Protein AF-A0A9Q8ZEK5-F1 (afdb_monomer_lite)

Sequence (1059 aa):
MSAFSRNLCSTASRTIRSRASVVTRATRPIALRAFPTISATSRVPSASPFSTMTPLKSAVTQTLTKREYDPEIKDMASYIHNTPIDSELAYDTARWVFVDTLGCGLEGLRFEQCRKILGPVVEGTIVPNGTKVPGTNYQLDPVNGAFNIGAMIRWLDFNDCWLAAEWGHPSDNLGAILATADWITRTNKAGGNLGNGKIFKVRDVLEAMIRAHEIQGCMALENSFNKVGLDHVILVKLASTAVVSKMMGLSEAQTRDTISQAFVDGQSMRTYRHSPNTMSRKSWAAGDACQTAVNLVLKVMKGEPGLPTVLSAPTWGFYDVNFGGKPFTFQRGYGSYVMENVLFKVSYPAEFHSQTAVEAAQRLNKKLRAMGKTAEDIEGVVNRTHEACIRIIDKQFKPMENFADRDHCVQYMVATMFVFDRLEATDYPDDSEAATSALVESLRQRISCVEDPQFTKDYHDPEKRTISNALTVTLKDGTVLEEEVVEAPLGHRLRREEAKPEILAKYKRHLGPHYPAEHVDKLVALAQDSKTLDNMDIDEYVDLRSLSSIDEAEKGMYDSTLELTAPGFVYMDPKKQSLAPTPALPVSPVHQGITPCASVPELTLPAGEKPNGAAEVKTTVKGPVTDKPRKPKTSRWVLFTLWFNTYRKFFTFVTLLNLTGIILAACGRFPYAENHLGALVLGNLLCAILMRNELWMRFLYMVAIYGLSWTPIPVKLAVVSILQHVGGIHSGCALSGAAWLIYKVVDIIRYRAVQHPAIIASGIITNVFIIISVLSAFPWVRNTYHNVFERHHRFVGWLGLAMTWVFVIMSNTYDIKRGEWRRDSHSLLSVQELWFAVFMTIFVLIPWVTLREVPVEVEIPSPKVAVLKFERGMQQGLLGRISRTSVMEYHAFGIISEGRKSGCHYMICGVQGDFTRGLVANPPKTVWTRQLKFAGPGHASAMFNRGIRICTGTGIGAALSTCIQSPNWFLIWIGSDQERTFGPTVAGLIHKHIEPERMILWDSKKRGGRPDTMALLRETWKSFGAEVIFITSNKQGNDEMMRGCKEEGMHAFGTLWDF

Organism: Curvularia clavata (NCBI:txid95742)

InterPro domains:
  IPR005656 MmgE/PrpD [PTHR16943] (64-547)
  IPR012705 2-methylcitrate dehydratase PrpD [TIGR02330] (70-545)
  IPR036148 MmgE/PrpD superfamily [SSF103378] (69-544)
  IPR042183 MmgE/PrpD superfamily, domain 1 [G3DSA:1.10.4100.10] (72-533)
  IPR042188 MmgE/PrpD superfamily, domain 2 [G3DSA:3.30.1330.120] (346-490)
  IPR045336 MmgE/PrpD, N-terminal [PF03972] (75-331)
  IPR045337 MmgE/PrpD, C-terminal [PF19305] (348-525)
  IPR060117 Adenylate-forming reductase 03009-like, C-terminal [PF26733] (939-1059)

Secondary structure (DSSP, 8-state):
----------------------------------------------PPP--------PPP------PPPPHHHHHHHHHHHH-----HHHHHHHHHHHHHHHHHHHHHHHSHHHHTT-S-SSTT---TTPEEPTTS--EE-HHHHHHHHHHHHTTTS-S-BEESSSEE-GGGGHHHHHHHHHHHHHHHHTT--SGGGPPPBHHHHHHHHHHHHHHHHHHHHH--SGGGTB-THHHHHHHHHHHHHHHTT--HHHHHHHHHHHHHSPPPBGGGGSTTS--THHHHHHHHHHHHHHHHHHHHTTT----TTTTT-TTTSHHHHHSSS-----SS--SSHHHHTPBP--S-SS-GGGHHHHHHHHHHHHHHHHTT--TTTEEEEEEEE-HHHHHHH--TTS---SHHHHTT-HHHHHHHHHHHS---GGGSSTTSHHHH-HHHHHHHTTEEEEE-HHHHHHHH-TTT----EEEEEEETTS-BPPPEEESS-TTSGGGHHHHHHHHHHHHHHHHTTTS-HHHHHHHHHHHH-HHHHHHSBHHHHHHTT-THHHHHHHHHHHHTTS----------------------------------------------------------PPPP-----------HHHHHHHHS-HHHHHHHHHHHHHHHHHHHHHTT--HHHHHHHHHHHHHHHHHHHHTT-HHHHHHHHHHHHHHSTTS-HHHHHHHHHHHHHTHHHHHHHHHHHHHHHHHHHHHHHHTGGGS-HHHHHHHHHHHHHHHHHHHHTSHHHHHHTHHHHHHHHHHHHHHHHHHHHHHHHHHHHEETTTTEE---HHHHHH-HHHHHHHHHHHHHHHHHHTEEEEE-EEEEEETTEEEEEESS---TTEEEEEESSSSS--EEEEEE-S-TTSS-EEEEEE--SHHHHHHHHS--SEEEEESSPEE-GGGGGGG-SSEEEEEEGGGHHHHHHHHHS-TTEEEEEEESSHHHHHHHHHHHHHHTTS-GGGEEEEETTTTTS---HHHHHHHHHHHTT-SEEEEE--HHHHHHHHHHHHHTT--EE------

Radius of gyration: 39.36 Å; chains: 1; bounding box: 122×137×96 Å

pLDDT: mean 84.04, s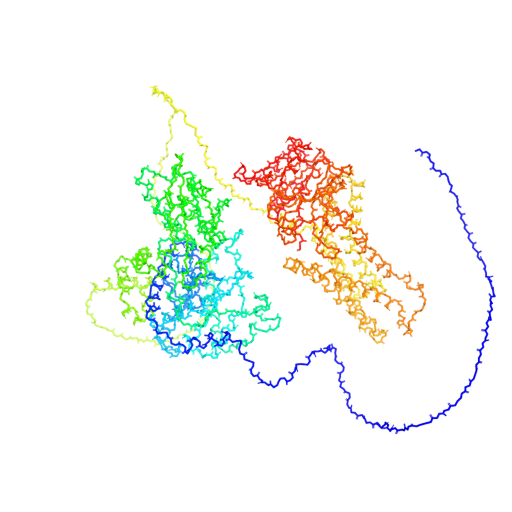td 22.07, range [22.03, 98.94]

Structure (mmCIF, N/CA/C/O backbone):
data_AF-A0A9Q8ZEK5-F1
#
_entry.id   AF-A0A9Q8ZEK5-F1
#
loop_
_atom_site.group_PDB
_atom_site.id
_atom_site.type_symbol
_atom_site.label_atom_id
_atom_site.label_alt_id
_atom_site.label_comp_id
_atom_site.label_asym_id
_atom_site.label_entity_id
_atom_site.label_seq_id
_atom_site.pdbx_PDB_ins_code
_atom_site.Cartn_x
_atom_site.Cartn_y
_atom_site.Cartn_z
_atom_site.occupancy
_atom_site.B_iso_or_equiv
_atom_site.auth_seq_id
_atom_site.auth_comp_id
_atom_site.auth_asym_id
_atom_site.auth_atom_id
_atom_site.pdbx_PDB_model_num
ATOM 1 N N . MET A 1 1 ? -33.437 56.666 -19.537 1.00 32.34 1 MET A N 1
ATOM 2 C CA . MET A 1 1 ? -33.591 58.140 -19.566 1.00 32.34 1 MET A CA 1
ATOM 3 C C . MET A 1 1 ? -32.492 58.722 -20.457 1.00 32.34 1 MET A C 1
ATOM 5 O O . MET A 1 1 ? -31.594 57.976 -20.825 1.00 32.34 1 MET A O 1
ATOM 9 N N . SER A 1 2 ? -32.606 59.995 -20.840 1.00 26.38 2 SER A N 1
ATOM 10 C CA . SER A 1 2 ? -31.646 60.816 -21.614 1.00 26.38 2 SER A CA 1
ATOM 11 C C . SER A 1 2 ? -30.168 60.627 -21.210 1.00 26.38 2 SER A C 1
ATOM 13 O O . SER A 1 2 ? -29.909 60.442 -20.026 1.00 26.38 2 SER A O 1
ATOM 15 N N . ALA A 1 3 ? -29.153 60.721 -22.087 1.00 27.19 3 ALA A N 1
ATOM 16 C CA . ALA A 1 3 ? -29.064 61.112 -23.517 1.00 27.19 3 ALA A CA 1
ATOM 17 C C . ALA A 1 3 ? -27.747 60.507 -24.139 1.00 27.19 3 ALA A C 1
ATOM 19 O O . ALA A 1 3 ? -27.256 59.541 -23.567 1.00 27.19 3 ALA A O 1
ATOM 20 N N . PHE A 1 4 ? -27.105 60.906 -25.260 1.00 26.83 4 PHE A N 1
ATOM 21 C CA . PHE A 1 4 ? -27.145 62.112 -26.117 1.00 26.83 4 PHE A CA 1
ATOM 22 C C . PHE A 1 4 ? -26.685 61.833 -27.580 1.00 26.83 4 PHE A C 1
ATOM 24 O O . PHE A 1 4 ? -26.119 60.792 -27.890 1.00 26.83 4 PHE A O 1
ATOM 31 N N . SER A 1 5 ? -26.946 62.803 -28.465 1.00 26.70 5 SER A N 1
ATOM 32 C CA . SER A 1 5 ? -26.387 63.027 -29.827 1.00 26.70 5 SER A CA 1
ATOM 33 C C . SER A 1 5 ? -24.838 63.149 -29.868 1.00 26.70 5 SER A C 1
ATOM 35 O O . SER A 1 5 ? -24.262 63.420 -28.821 1.00 26.70 5 SER A O 1
ATOM 37 N N . ARG A 1 6 ? -24.073 63.064 -30.983 1.00 28.09 6 ARG A N 1
ATOM 38 C CA . ARG A 1 6 ? -24.258 63.141 -32.473 1.00 28.09 6 ARG A CA 1
ATOM 39 C C . ARG A 1 6 ? -23.172 62.248 -33.162 1.00 28.09 6 ARG A C 1
ATOM 41 O O . ARG A 1 6 ? -22.177 61.951 -32.514 1.00 28.09 6 ARG A O 1
ATOM 48 N N . ASN A 1 7 ? -23.352 61.648 -34.353 1.00 27.66 7 ASN A N 1
ATOM 49 C CA . ASN A 1 7 ? -23.200 62.173 -35.744 1.00 27.66 7 ASN A CA 1
ATOM 50 C C . ASN A 1 7 ? -21.851 62.895 -36.046 1.00 27.66 7 ASN A C 1
ATOM 52 O O . ASN A 1 7 ? -21.418 63.675 -35.209 1.00 27.66 7 ASN A O 1
ATOM 56 N N . LEU A 1 8 ? -21.177 62.778 -37.214 1.00 27.23 8 LEU A N 1
ATOM 57 C CA . LEU A 1 8 ? -21.400 62.004 -38.465 1.00 27.23 8 LEU A CA 1
ATOM 58 C C . LEU A 1 8 ? -20.118 61.959 -39.365 1.00 27.23 8 LEU A C 1
ATOM 60 O O . LEU A 1 8 ? -19.288 62.853 -39.287 1.00 27.23 8 LEU A O 1
ATOM 64 N N . CYS A 1 9 ? -20.023 60.952 -40.251 1.00 25.50 9 CYS A N 1
ATOM 65 C CA . CYS A 1 9 ? -19.419 60.903 -41.611 1.00 25.50 9 CYS A CA 1
ATOM 66 C C . CYS A 1 9 ? -18.139 61.679 -42.073 1.00 25.50 9 CYS A C 1
ATOM 68 O O . CYS A 1 9 ? -18.109 62.902 -42.106 1.00 25.50 9 CYS A O 1
ATOM 70 N N . SER A 1 10 ? -17.259 60.928 -42.777 1.00 26.16 10 SER A N 1
ATOM 71 C CA . SER A 1 10 ? -16.821 61.120 -44.199 1.00 26.16 10 SER A CA 1
ATOM 72 C C . SER A 1 10 ? -15.368 61.516 -44.605 1.00 26.16 10 SER A C 1
ATOM 74 O O . SER A 1 10 ? -14.781 62.480 -44.139 1.00 26.16 10 SER A O 1
ATOM 76 N N . THR A 1 11 ? -14.852 60.733 -45.574 1.00 27.52 11 THR A N 1
ATOM 77 C CA . THR A 1 11 ? -14.047 61.065 -46.788 1.00 27.52 11 THR A CA 1
ATOM 78 C C . THR A 1 11 ? -12.732 61.892 -46.784 1.00 27.52 11 THR A C 1
ATOM 80 O O . THR A 1 11 ? -12.756 63.114 -46.777 1.00 27.52 11 THR A O 1
ATOM 83 N N . ALA A 1 12 ? -11.645 61.184 -47.152 1.00 27.70 12 ALA A N 1
ATOM 84 C CA . ALA A 1 12 ? -10.853 61.352 -48.401 1.00 27.70 12 ALA A CA 1
ATOM 85 C C . ALA A 1 12 ? -9.588 62.264 -48.527 1.00 27.70 12 ALA A C 1
ATOM 87 O O . ALA A 1 12 ? -9.597 63.455 -48.261 1.00 27.70 12 ALA A O 1
ATOM 88 N N . SER A 1 13 ? -8.577 61.668 -49.196 1.00 26.19 13 SER A N 1
ATOM 89 C CA . SER A 1 13 ? -7.670 62.236 -50.231 1.00 26.19 13 SER A CA 1
ATOM 90 C C . SER A 1 13 ? -6.454 63.147 -49.922 1.00 26.19 13 SER A C 1
ATOM 92 O O . SER A 1 13 ? -6.599 64.349 -49.743 1.00 26.19 13 SER A O 1
ATOM 94 N N . ARG A 1 14 ? -5.255 62.596 -50.233 1.00 29.23 14 ARG A N 1
ATOM 95 C CA . ARG A 1 14 ? -3.995 63.272 -50.686 1.00 29.23 14 ARG A CA 1
ATOM 96 C C . ARG A 1 14 ? -3.322 64.202 -49.627 1.00 29.23 14 ARG A C 1
ATOM 98 O O . ARG A 1 14 ? -3.892 64.429 -48.576 1.00 29.23 14 ARG A O 1
ATOM 105 N N . THR A 1 15 ? -2.076 64.706 -49.738 1.00 25.89 15 THR A N 1
ATOM 106 C CA . THR A 1 15 ? -1.094 64.814 -50.851 1.00 25.89 15 THR A CA 1
ATOM 107 C C . THR A 1 15 ? 0.378 64.754 -50.344 1.00 25.89 15 THR A C 1
ATOM 109 O O . THR A 1 15 ? 0.628 64.744 -49.146 1.00 25.89 15 THR A O 1
ATOM 112 N N . ILE A 1 16 ? 1.358 64.723 -51.260 1.00 32.12 16 ILE A N 1
ATOM 113 C CA . ILE A 1 16 ? 2.827 64.622 -51.053 1.00 32.12 16 ILE A CA 1
ATOM 114 C C . ILE A 1 16 ? 3.506 65.985 -50.760 1.00 32.12 16 ILE A C 1
ATOM 116 O O . ILE A 1 16 ? 3.141 66.953 -51.425 1.00 32.12 16 ILE A O 1
ATOM 120 N N . ARG A 1 17 ? 4.551 66.026 -49.893 1.00 27.66 17 ARG A N 1
ATOM 121 C CA . ARG A 1 17 ? 5.794 66.884 -49.894 1.00 27.66 17 ARG A CA 1
ATOM 122 C C . ARG A 1 17 ? 6.462 66.891 -48.487 1.00 27.66 17 ARG A C 1
ATOM 124 O O . ARG A 1 17 ? 5.767 66.595 -47.529 1.00 27.66 17 ARG A O 1
ATOM 131 N N . SER A 1 18 ? 7.730 67.276 -48.231 1.00 26.80 18 SER A N 1
ATOM 132 C CA . SER A 1 18 ? 9.020 67.281 -48.983 1.00 26.80 18 SER A CA 1
ATOM 133 C C . SER A 1 18 ? 10.175 67.837 -48.101 1.00 26.80 18 SER A C 1
ATOM 135 O O . SER A 1 18 ? 9.865 68.505 -47.121 1.00 26.80 18 SER A O 1
ATOM 137 N N . ARG A 1 19 ? 11.450 67.723 -48.549 1.00 27.83 19 ARG A N 1
ATOM 138 C CA . ARG A 1 19 ? 12.711 68.302 -47.974 1.00 27.83 19 ARG A CA 1
ATOM 139 C C . ARG A 1 19 ? 13.224 67.570 -46.706 1.00 27.83 19 ARG A C 1
ATOM 141 O O . ARG A 1 19 ? 12.425 67.228 -45.852 1.00 27.83 19 ARG A O 1
ATOM 148 N N . ALA A 1 20 ? 14.462 67.047 -46.678 1.00 29.34 20 ALA A N 1
ATOM 149 C CA . ALA A 1 20 ? 15.811 67.668 -46.545 1.00 29.34 20 ALA A CA 1
ATOM 150 C C . ALA A 1 20 ? 16.188 67.926 -45.058 1.00 29.34 20 ALA A C 1
ATOM 152 O O . ALA A 1 20 ? 15.292 68.178 -44.267 1.00 29.34 20 ALA A O 1
ATOM 153 N N . SER A 1 21 ? 17.448 67.842 -44.596 1.00 31.44 21 SER A N 1
ATOM 154 C CA . SER A 1 21 ? 18.754 68.003 -45.277 1.00 31.44 21 SER A CA 1
ATOM 155 C C . SER A 1 21 ? 19.943 67.298 -44.568 1.00 31.44 21 SER A C 1
ATOM 157 O O . SER A 1 21 ? 19.859 67.082 -43.369 1.00 31.44 21 SER A O 1
ATOM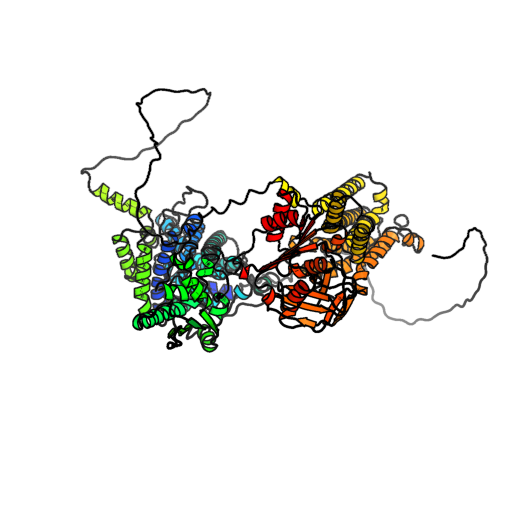 159 N N . VAL A 1 22 ? 21.040 67.029 -45.312 1.00 32.53 22 VAL A N 1
ATOM 160 C CA . VAL A 1 22 ? 22.494 67.305 -45.032 1.00 32.53 22 VAL A CA 1
ATOM 161 C C . VAL A 1 22 ? 23.020 67.117 -43.576 1.00 32.53 22 VAL A C 1
ATOM 163 O O . VAL A 1 22 ? 22.442 67.652 -42.645 1.00 32.53 22 VAL A O 1
ATOM 166 N N . VAL A 1 23 ? 24.119 66.378 -43.305 1.00 30.70 23 VAL A N 1
ATOM 167 C CA . VAL A 1 23 ? 25.549 66.827 -43.334 1.00 30.70 23 VAL A CA 1
ATOM 168 C C . VAL A 1 23 ? 26.538 65.652 -43.538 1.00 30.70 23 VAL A C 1
ATOM 170 O O . VAL A 1 23 ? 26.302 64.535 -43.092 1.00 30.70 23 VAL A O 1
ATOM 173 N N . THR A 1 24 ? 27.688 65.934 -44.168 1.00 34.06 24 THR A N 1
ATOM 174 C CA . THR A 1 24 ? 28.837 65.030 -44.418 1.00 34.06 24 THR A CA 1
ATOM 175 C C . THR A 1 24 ? 30.082 65.342 -43.568 1.00 34.06 24 THR A C 1
ATOM 177 O O . THR A 1 24 ? 30.376 66.517 -43.348 1.00 34.06 24 THR A O 1
ATOM 180 N N . ARG A 1 25 ? 30.935 64.343 -43.270 1.00 29.47 25 ARG A N 1
ATOM 181 C CA . ARG A 1 25 ? 32.408 64.525 -43.155 1.00 29.47 25 ARG A CA 1
ATOM 182 C C . ARG A 1 25 ? 33.178 63.211 -43.399 1.00 29.47 25 ARG A C 1
ATOM 184 O O . ARG A 1 25 ? 32.557 62.153 -43.418 1.00 29.47 25 ARG A O 1
ATOM 191 N N . ALA A 1 26 ? 34.489 63.278 -43.670 1.00 32.03 26 ALA A N 1
ATOM 192 C CA . ALA A 1 26 ? 35.248 62.174 -44.285 1.00 32.03 26 ALA A CA 1
ATOM 193 C C . ALA A 1 26 ? 36.777 62.199 -44.017 1.00 32.03 26 ALA A C 1
ATOM 195 O O . ALA A 1 26 ? 37.319 63.274 -43.769 1.00 32.03 26 ALA A O 1
ATOM 196 N N . THR A 1 27 ? 37.459 61.056 -44.257 1.00 34.66 27 THR A N 1
ATOM 197 C CA . THR A 1 27 ? 38.920 60.881 -44.568 1.00 34.66 27 THR A CA 1
ATOM 198 C C . THR A 1 27 ? 39.961 61.239 -43.465 1.00 34.66 27 THR A C 1
ATOM 200 O O . THR A 1 27 ? 39.639 62.030 -42.593 1.00 34.66 27 THR A O 1
ATOM 203 N N . ARG A 1 28 ? 41.219 60.725 -43.385 1.00 29.59 28 ARG A N 1
ATOM 204 C CA . ARG A 1 28 ? 42.080 59.782 -44.182 1.00 29.59 28 ARG A CA 1
ATOM 205 C C . ARG A 1 28 ? 43.176 59.094 -43.255 1.00 29.59 28 ARG A C 1
ATOM 207 O O . ARG A 1 28 ? 42.913 59.107 -42.058 1.00 29.59 28 ARG A O 1
ATOM 214 N N . PRO A 1 29 ? 44.293 58.414 -43.684 1.00 51.69 29 PRO A N 1
ATOM 215 C CA . PRO A 1 29 ? 44.811 57.194 -42.993 1.00 51.69 29 PRO A CA 1
ATOM 216 C C . PRO A 1 29 ? 46.358 57.134 -42.709 1.00 51.69 29 PRO A C 1
ATOM 218 O O . PRO A 1 29 ? 47.012 58.169 -42.764 1.00 51.69 29 PRO A O 1
ATOM 221 N N . ILE A 1 30 ? 46.928 55.908 -42.538 1.00 32.03 30 ILE A N 1
ATOM 222 C CA . ILE A 1 30 ? 48.379 55.497 -42.573 1.00 32.03 30 ILE A CA 1
ATOM 223 C C . ILE A 1 30 ? 49.156 55.736 -41.235 1.00 32.03 30 ILE A C 1
ATOM 225 O O . ILE A 1 30 ? 48.831 56.683 -40.534 1.00 32.03 30 ILE A O 1
ATOM 229 N N . ALA A 1 31 ? 50.116 54.917 -40.733 1.00 29.42 31 ALA A N 1
ATOM 230 C CA . ALA A 1 31 ? 50.984 53.848 -41.297 1.00 29.42 31 ALA A CA 1
ATOM 231 C C . ALA A 1 31 ? 51.223 52.596 -40.384 1.00 29.42 31 ALA A C 1
ATOM 233 O O . ALA A 1 31 ? 50.668 52.489 -39.296 1.00 29.42 31 ALA A O 1
ATOM 234 N N . LEU A 1 32 ? 52.081 51.659 -40.841 1.00 31.27 32 LEU A N 1
ATOM 235 C CA . LEU A 1 32 ? 52.439 50.357 -40.223 1.00 31.27 32 LEU A CA 1
ATOM 236 C C . LEU A 1 32 ? 53.678 50.372 -39.294 1.00 31.27 32 LEU A C 1
ATOM 238 O O . LEU A 1 32 ? 54.577 51.189 -39.484 1.00 31.27 32 LEU A O 1
ATOM 242 N N . ARG A 1 33 ? 53.848 49.303 -38.486 1.00 26.92 33 ARG A N 1
ATOM 243 C CA . ARG A 1 33 ? 55.133 48.560 -38.404 1.00 26.92 33 ARG A CA 1
ATOM 244 C C . ARG A 1 33 ? 54.962 47.067 -38.051 1.00 26.92 33 ARG A C 1
ATOM 246 O O . ARG A 1 33 ? 53.956 46.672 -37.476 1.00 26.92 33 ARG A O 1
ATOM 253 N N . ALA A 1 34 ? 55.936 46.263 -38.482 1.00 29.41 34 ALA A N 1
ATOM 254 C CA . ALA A 1 34 ? 55.992 44.790 -38.436 1.00 29.41 34 ALA A CA 1
ATOM 255 C C . ALA A 1 34 ? 56.625 44.262 -37.114 1.00 29.41 34 ALA A C 1
ATOM 257 O O . ALA A 1 34 ? 56.993 45.094 -36.290 1.00 29.41 34 ALA A O 1
ATOM 258 N N . PHE A 1 35 ? 56.841 42.970 -36.800 1.00 30.33 35 PHE A N 1
ATOM 259 C CA . PHE A 1 35 ? 56.707 41.625 -37.434 1.00 30.33 35 PHE A CA 1
ATOM 260 C C . PHE A 1 35 ? 56.642 40.566 -36.266 1.00 30.33 35 PHE A C 1
ATOM 262 O O . PHE A 1 35 ? 56.613 41.038 -35.127 1.00 30.33 35 PHE A O 1
ATOM 269 N N . PRO A 1 36 ? 56.629 39.205 -36.414 1.00 33.50 36 PRO A N 1
ATOM 270 C CA . PRO A 1 36 ? 57.040 38.347 -37.542 1.00 33.50 36 PRO A CA 1
ATOM 271 C C . PRO A 1 36 ? 56.013 37.272 -37.984 1.00 33.50 36 PRO A C 1
ATOM 273 O O . PRO A 1 36 ? 54.861 37.253 -37.558 1.00 33.50 36 PRO A O 1
ATOM 276 N N . THR A 1 37 ? 56.443 36.392 -38.894 1.00 30.52 37 THR A N 1
ATOM 277 C CA . THR A 1 37 ? 55.649 35.382 -39.613 1.00 30.52 37 THR A CA 1
ATOM 278 C C . THR A 1 37 ? 55.815 33.954 -39.077 1.00 30.52 37 THR A C 1
ATOM 280 O O . THR A 1 37 ? 56.911 33.547 -38.702 1.00 30.52 37 THR A O 1
ATOM 283 N N . ILE A 1 38 ? 54.753 33.143 -39.176 1.00 30.41 38 ILE A N 1
ATOM 284 C CA . ILE A 1 38 ? 54.831 31.672 -39.275 1.00 30.41 38 ILE A CA 1
ATOM 285 C C . ILE A 1 38 ? 53.942 31.227 -40.447 1.00 30.41 38 ILE A C 1
ATOM 287 O O . ILE A 1 38 ? 52.888 31.811 -40.692 1.00 30.41 38 ILE A O 1
ATOM 291 N N . SER A 1 39 ? 54.398 30.226 -41.204 1.00 26.44 39 SER A N 1
ATOM 292 C CA . SER A 1 39 ? 53.722 29.722 -42.406 1.00 26.44 39 SER A CA 1
ATOM 293 C C . SER A 1 39 ? 52.613 28.720 -42.073 1.00 26.44 39 SER A C 1
ATOM 295 O O . SER A 1 39 ? 52.844 27.770 -41.326 1.00 26.44 39 SER A O 1
ATOM 297 N N . ALA A 1 40 ? 51.435 28.893 -42.676 1.00 30.70 40 ALA A N 1
ATOM 298 C CA . ALA A 1 40 ? 50.340 27.926 -42.638 1.00 30.70 40 ALA A CA 1
ATOM 299 C C . ALA A 1 40 ? 50.236 27.209 -43.996 1.00 30.70 40 ALA A C 1
ATOM 301 O O . ALA A 1 40 ? 49.627 27.722 -44.936 1.00 30.70 40 ALA A O 1
ATOM 302 N N . THR A 1 41 ? 50.849 26.030 -44.113 1.00 28.94 41 THR A N 1
ATOM 303 C CA . THR A 1 41 ? 50.783 25.183 -45.315 1.00 28.94 41 THR A CA 1
ATOM 304 C C . THR A 1 41 ? 49.662 24.148 -45.226 1.00 28.94 41 THR A C 1
ATOM 306 O O . THR A 1 41 ? 49.307 23.657 -44.156 1.00 28.94 41 THR A O 1
ATOM 309 N N . SER A 1 42 ? 49.076 23.814 -46.375 1.00 39.00 42 SER A N 1
ATOM 310 C CA . SER A 1 42 ? 47.908 22.941 -46.473 1.00 39.00 42 SER A CA 1
ATOM 311 C C . SER A 1 42 ? 48.262 21.450 -46.429 1.00 39.00 42 SER A C 1
ATOM 313 O O . SER A 1 42 ? 49.095 20.964 -47.194 1.00 39.00 42 SER A O 1
ATOM 315 N N . ARG A 1 43 ? 47.533 20.685 -45.607 1.00 27.78 43 ARG A N 1
ATOM 316 C CA . ARG A 1 43 ? 47.311 19.244 -45.808 1.00 27.78 43 ARG A CA 1
ATOM 317 C C . ARG A 1 43 ? 45.864 18.886 -45.482 1.00 27.78 43 ARG A C 1
ATOM 319 O O . ARG A 1 43 ? 45.345 19.276 -44.443 1.00 27.78 43 ARG A O 1
ATOM 326 N N . VAL A 1 44 ? 45.240 18.127 -46.378 1.00 45.03 44 VAL A N 1
ATOM 327 C CA . VAL A 1 44 ? 43.902 17.545 -46.206 1.00 45.03 44 VAL A CA 1
ATOM 328 C C . VAL A 1 44 ? 44.045 16.110 -45.701 1.00 45.03 44 VAL A C 1
ATOM 330 O O . VAL A 1 44 ? 44.841 15.355 -46.259 1.00 45.03 44 VAL A O 1
ATOM 333 N N . PRO A 1 45 ? 43.238 15.712 -44.708 1.00 32.41 45 PRO A N 1
ATOM 334 C CA . PRO A 1 45 ? 42.758 14.336 -44.628 1.00 32.41 45 PRO A CA 1
ATOM 335 C C . PRO A 1 45 ? 41.222 14.252 -44.498 1.00 32.41 45 PRO A C 1
ATOM 337 O O . PRO A 1 45 ? 40.595 15.065 -43.828 1.00 32.41 45 PRO A O 1
ATOM 340 N N . SER A 1 46 ? 40.650 13.244 -45.165 1.00 30.42 46 SER A N 1
ATOM 341 C CA . SER A 1 46 ? 39.296 12.661 -45.024 1.00 30.42 46 SER A CA 1
ATOM 342 C C . SER A 1 46 ? 38.240 13.395 -44.171 1.00 30.42 46 SER A C 1
ATOM 344 O O . SER A 1 46 ? 38.310 13.400 -42.941 1.00 30.42 46 SER A O 1
ATOM 346 N N . ALA A 1 47 ? 37.157 13.846 -44.812 1.00 36.44 47 ALA A N 1
ATOM 347 C CA . ALA A 1 47 ? 35.919 14.195 -44.114 1.00 36.44 47 ALA A CA 1
ATOM 348 C C . ALA A 1 47 ? 35.191 12.938 -43.592 1.00 36.44 47 ALA A C 1
ATOM 350 O O . ALA A 1 47 ? 35.054 11.951 -44.315 1.00 36.44 47 ALA A O 1
ATOM 351 N N . SER A 1 48 ? 34.680 12.996 -42.360 1.00 34.00 48 SER A N 1
ATOM 352 C CA . SER A 1 48 ? 33.768 12.003 -41.775 1.00 34.00 48 SER A CA 1
ATOM 353 C C . SER A 1 48 ? 32.301 12.475 -41.868 1.00 34.00 48 SER A C 1
ATOM 355 O O . SER A 1 48 ? 32.048 13.677 -41.994 1.00 34.00 48 SER A O 1
ATOM 357 N N . PRO A 1 49 ? 31.306 11.564 -41.863 1.00 37.91 49 PRO A N 1
ATOM 358 C CA . PRO A 1 49 ? 29.912 11.924 -42.128 1.00 37.91 49 PRO A CA 1
ATOM 359 C C . PRO A 1 49 ? 29.244 12.650 -40.950 1.00 37.91 49 PRO A C 1
ATOM 361 O O . PRO A 1 49 ? 29.353 12.243 -39.793 1.00 37.91 49 PRO A O 1
ATOM 364 N N . PHE A 1 50 ? 28.485 13.704 -41.258 1.00 36.31 50 PHE A N 1
ATOM 365 C CA . PHE A 1 50 ? 27.785 14.523 -40.267 1.00 36.31 50 PHE A CA 1
ATOM 366 C C . PHE A 1 50 ? 26.494 13.832 -39.789 1.00 36.31 50 PHE A C 1
ATOM 368 O O . PHE A 1 50 ? 25.486 13.816 -40.495 1.00 36.31 50 PHE A O 1
ATOM 375 N N . SER A 1 51 ? 26.532 13.241 -38.592 1.00 38.97 51 SER A N 1
ATOM 376 C CA . SER A 1 51 ? 25.411 12.511 -37.979 1.00 38.97 51 SER A CA 1
ATOM 377 C C . SER A 1 51 ? 24.628 13.384 -36.991 1.00 38.97 51 SER A C 1
ATOM 379 O O . SER A 1 51 ? 25.212 14.170 -36.249 1.00 38.97 51 SER A O 1
ATOM 381 N N . THR A 1 52 ? 23.303 13.228 -36.930 1.00 40.16 52 THR A N 1
ATOM 382 C CA . THR A 1 52 ? 22.397 14.041 -36.091 1.00 40.16 52 THR A CA 1
ATOM 383 C C . THR A 1 52 ? 22.319 13.576 -34.629 1.00 40.16 52 THR A C 1
ATOM 385 O O . THR A 1 52 ? 21.258 13.638 -34.009 1.00 40.16 52 THR A O 1
ATOM 388 N N . MET A 1 53 ? 23.429 13.089 -34.074 1.00 31.44 53 MET A N 1
ATOM 389 C CA . MET A 1 53 ? 23.556 12.738 -32.658 1.00 31.44 53 MET A CA 1
ATOM 390 C C . MET A 1 53 ? 24.100 13.942 -31.881 1.00 31.44 53 MET A C 1
ATOM 392 O O . MET A 1 53 ? 25.228 14.375 -32.111 1.00 31.44 53 MET A O 1
ATOM 396 N N . THR A 1 54 ? 23.333 14.451 -30.913 1.00 35.91 54 THR A N 1
ATOM 397 C CA . THR A 1 54 ? 23.897 15.258 -29.816 1.00 35.91 54 THR A CA 1
ATOM 398 C C . THR A 1 54 ? 25.012 14.447 -29.147 1.00 35.91 54 THR A C 1
ATOM 400 O O . THR A 1 54 ? 24.843 13.230 -29.033 1.00 35.91 54 THR A O 1
ATOM 403 N N . PRO A 1 55 ? 26.124 15.050 -28.678 1.00 32.62 55 PRO A N 1
ATOM 404 C CA . PRO A 1 55 ? 27.174 14.285 -28.026 1.00 32.62 55 PRO A CA 1
ATOM 405 C C . PRO A 1 55 ? 26.620 13.499 -26.837 1.00 32.62 55 PRO A C 1
ATOM 407 O O . PRO A 1 55 ? 26.319 14.057 -25.778 1.00 32.62 55 PRO A O 1
ATOM 410 N N . LEU A 1 56 ? 26.540 12.177 -27.004 1.00 43.84 56 LEU A N 1
ATOM 411 C CA . LEU A 1 56 ? 26.712 11.267 -25.885 1.00 43.84 56 LEU A CA 1
ATOM 412 C C . LEU A 1 56 ? 27.950 11.759 -25.134 1.00 43.84 56 LEU A C 1
ATOM 414 O O . LEU A 1 56 ? 28.985 12.011 -25.759 1.00 43.84 56 LEU A O 1
ATOM 418 N N . LYS A 1 57 ? 27.869 11.863 -23.801 1.00 36.22 57 LYS A N 1
ATOM 419 C CA . LYS A 1 57 ? 29.094 11.764 -23.006 1.00 36.22 57 LYS A CA 1
ATOM 420 C C . LYS A 1 57 ? 29.755 10.486 -23.498 1.00 36.22 57 LYS A C 1
ATOM 422 O O . LYS A 1 57 ? 29.151 9.422 -23.351 1.00 36.22 57 LYS A O 1
ATOM 427 N N . SER A 1 58 ? 30.917 10.597 -24.142 1.00 35.47 58 SER A N 1
ATOM 428 C CA . SER A 1 58 ? 31.692 9.421 -24.510 1.00 35.47 58 SER A CA 1
ATOM 429 C C . SER A 1 58 ? 31.772 8.578 -23.252 1.00 35.47 58 SER A C 1
ATOM 431 O O . SER A 1 58 ? 32.169 9.109 -22.207 1.00 35.47 58 SER A O 1
ATOM 433 N N . ALA A 1 59 ? 31.349 7.314 -23.330 1.00 42.19 59 ALA A N 1
ATOM 434 C CA . ALA A 1 59 ? 31.680 6.380 -22.274 1.00 42.19 59 ALA A CA 1
ATOM 435 C C . ALA A 1 59 ? 33.179 6.555 -22.053 1.00 42.19 59 ALA A C 1
ATOM 437 O O . ALA A 1 59 ? 33.953 6.457 -23.009 1.00 42.19 59 ALA A O 1
ATOM 438 N N . VAL A 1 60 ? 33.572 6.937 -20.833 1.00 37.22 60 VAL A N 1
ATOM 439 C CA . VAL A 1 60 ? 34.985 6.896 -20.472 1.00 37.22 60 VAL A CA 1
ATOM 440 C C . VAL A 1 60 ? 35.409 5.491 -20.851 1.00 37.22 60 VAL A C 1
ATOM 442 O O . VAL A 1 60 ? 34.731 4.543 -20.444 1.00 37.22 60 VAL A O 1
ATOM 445 N N . THR A 1 61 ? 36.472 5.353 -21.645 1.00 38.22 61 THR A N 1
ATOM 446 C CA . THR A 1 61 ? 37.097 4.051 -21.870 1.00 38.22 61 THR A CA 1
ATOM 447 C C . THR A 1 61 ? 37.784 3.660 -20.570 1.00 38.22 61 THR A C 1
ATOM 449 O O . THR A 1 61 ? 39.005 3.652 -20.448 1.00 38.22 61 THR A O 1
ATOM 452 N N . GLN A 1 62 ? 36.951 3.365 -19.570 1.00 39.41 62 GLN A N 1
ATOM 453 C CA . GLN A 1 62 ? 37.257 2.410 -18.545 1.00 39.41 62 GLN A CA 1
ATOM 454 C C . GLN A 1 62 ? 37.790 1.211 -19.322 1.00 39.41 62 GLN A C 1
ATOM 456 O O . GLN A 1 62 ? 37.106 0.635 -20.174 1.00 39.41 62 GLN A O 1
ATOM 461 N N . THR A 1 63 ? 39.037 0.865 -19.030 1.00 34.59 63 THR A N 1
ATOM 462 C CA . THR A 1 63 ? 39.464 -0.527 -19.068 1.00 34.59 63 THR A CA 1
ATOM 463 C C . THR A 1 63 ? 38.331 -1.397 -18.523 1.00 34.59 63 THR A C 1
ATOM 465 O O . THR A 1 63 ? 37.567 -0.944 -17.670 1.00 34.59 63 THR A O 1
ATOM 468 N N . LEU A 1 64 ? 38.191 -2.633 -19.005 1.00 41.28 64 LEU A N 1
ATOM 469 C CA . LEU A 1 64 ? 37.164 -3.560 -18.517 1.00 41.28 64 LEU A CA 1
ATOM 470 C C . LEU A 1 64 ? 37.497 -4.049 -17.094 1.00 41.28 64 LEU A C 1
ATOM 472 O O . LEU A 1 64 ? 37.699 -5.235 -16.845 1.00 41.28 64 LEU A O 1
ATOM 476 N N . THR A 1 65 ? 37.538 -3.112 -16.145 1.00 45.09 65 THR A N 1
ATOM 477 C CA . THR A 1 65 ? 37.378 -3.347 -14.723 1.00 45.09 65 THR A CA 1
ATOM 478 C C . THR A 1 65 ? 36.005 -3.975 -14.558 1.00 45.09 65 THR A C 1
ATOM 480 O O . THR A 1 65 ? 34.962 -3.330 -14.685 1.00 45.09 65 THR A O 1
ATOM 483 N N . LYS A 1 66 ? 36.023 -5.295 -14.370 1.00 57.03 66 LYS A N 1
ATOM 484 C CA . LYS A 1 66 ? 34.855 -6.121 -14.084 1.00 57.03 66 LYS A CA 1
ATOM 485 C C . LYS A 1 66 ? 34.097 -5.457 -12.935 1.00 57.03 66 LYS A C 1
ATOM 487 O O . LYS A 1 66 ? 34.594 -5.465 -11.813 1.00 57.03 66 LYS A O 1
ATOM 492 N N . ARG A 1 67 ? 32.963 -4.812 -13.241 1.00 77.31 67 ARG A N 1
ATOM 493 C CA . ARG A 1 67 ? 32.210 -4.015 -12.261 1.00 77.31 67 ARG A CA 1
ATOM 494 C C . ARG A 1 67 ? 31.891 -4.908 -11.074 1.00 77.31 67 ARG A C 1
ATOM 496 O O . ARG A 1 67 ? 31.290 -5.966 -11.256 1.00 77.31 67 ARG A O 1
ATOM 503 N N . GLU A 1 68 ? 32.353 -4.508 -9.899 1.00 92.56 68 GLU A N 1
ATOM 504 C CA . GLU A 1 68 ? 32.099 -5.280 -8.694 1.00 92.56 68 GLU A CA 1
ATOM 505 C C . GLU A 1 68 ? 30.623 -5.235 -8.322 1.00 92.56 68 GLU A C 1
ATOM 507 O O . GLU A 1 68 ? 29.914 -4.277 -8.637 1.00 92.56 68 GLU A O 1
ATOM 512 N N . TYR A 1 69 ? 30.183 -6.295 -7.648 1.00 97.50 69 TYR A N 1
ATOM 513 C CA . TYR A 1 69 ? 28.891 -6.302 -6.985 1.00 97.50 69 TYR A CA 1
ATOM 514 C C . TYR A 1 69 ? 28.898 -5.325 -5.811 1.00 97.50 69 TYR A C 1
ATOM 516 O O . TYR A 1 69 ? 29.910 -5.211 -5.112 1.00 97.50 69 TYR A O 1
ATOM 524 N N . ASP A 1 70 ? 27.760 -4.672 -5.587 1.00 98.19 70 ASP A N 1
ATOM 525 C CA . ASP A 1 70 ? 27.495 -3.882 -4.386 1.00 98.19 70 ASP A CA 1
ATOM 526 C C . ASP A 1 70 ? 27.843 -4.707 -3.121 1.00 98.19 70 ASP A C 1
ATOM 528 O O . ASP A 1 70 ? 27.593 -5.922 -3.092 1.00 98.19 70 ASP A O 1
ATOM 532 N N . PRO A 1 71 ? 28.502 -4.112 -2.103 1.00 97.50 71 PRO A N 1
ATOM 533 C CA . PRO A 1 71 ? 29.089 -4.858 -0.988 1.00 97.50 71 PRO A CA 1
ATOM 534 C C . PRO A 1 71 ? 28.067 -5.709 -0.233 1.00 97.50 71 PRO A C 1
ATOM 536 O O . PRO A 1 71 ? 28.338 -6.870 0.044 1.00 97.50 71 PRO A O 1
ATOM 539 N N . GLU A 1 72 ? 26.854 -5.203 -0.041 1.00 97.94 72 GLU A N 1
ATOM 540 C CA . GLU A 1 72 ? 25.745 -5.888 0.623 1.00 97.94 72 GLU A CA 1
ATOM 541 C C . GLU A 1 72 ? 25.389 -7.211 -0.086 1.00 97.94 72 GLU A C 1
ATOM 543 O O . GLU A 1 72 ? 25.066 -8.213 0.554 1.00 97.94 72 GLU A O 1
ATOM 548 N N . ILE A 1 73 ? 25.500 -7.238 -1.420 1.00 98.62 73 ILE A N 1
ATOM 549 C CA . ILE A 1 73 ? 25.269 -8.424 -2.257 1.00 98.62 73 ILE A CA 1
ATOM 550 C C . ILE A 1 73 ? 26.450 -9.400 -2.164 1.00 98.62 73 ILE A C 1
ATOM 552 O O . ILE A 1 73 ? 26.242 -10.616 -2.148 1.00 98.62 73 ILE A O 1
ATOM 556 N N . LYS A 1 74 ? 27.687 -8.891 -2.066 1.00 98.25 74 LYS A N 1
ATOM 557 C CA . LYS A 1 74 ? 28.877 -9.720 -1.806 1.00 98.25 74 LYS A CA 1
ATOM 558 C C . LYS A 1 74 ? 28.793 -10.384 -0.427 1.00 98.25 74 LYS A C 1
ATOM 560 O O . LYS A 1 74 ? 29.043 -11.585 -0.336 1.00 98.25 74 LYS A O 1
ATOM 565 N N . ASP A 1 75 ? 28.373 -9.642 0.591 1.00 98.50 75 ASP A N 1
ATOM 566 C CA . ASP A 1 75 ? 28.294 -10.096 1.980 1.00 98.50 75 ASP A CA 1
ATOM 567 C C . ASP A 1 75 ? 27.180 -11.132 2.182 1.00 98.50 75 ASP A C 1
ATOM 569 O O . ASP A 1 75 ? 27.426 -12.181 2.775 1.00 98.50 75 ASP A O 1
ATOM 573 N N . MET A 1 76 ? 25.984 -10.911 1.618 1.00 98.69 76 MET A N 1
ATOM 574 C CA . MET A 1 76 ? 24.905 -11.911 1.642 1.00 98.69 76 MET A CA 1
ATOM 575 C C . MET A 1 76 ? 25.292 -13.205 0.913 1.00 98.69 76 MET A C 1
ATOM 577 O O . MET A 1 76 ? 25.053 -14.295 1.432 1.00 98.69 76 MET A O 1
ATOM 581 N N . ALA A 1 77 ? 25.915 -13.114 -0.268 1.00 98.62 77 ALA A N 1
ATOM 582 C CA . ALA A 1 77 ? 26.356 -14.302 -0.999 1.00 98.62 77 ALA A CA 1
ATOM 583 C C . ALA A 1 77 ? 27.464 -15.065 -0.253 1.00 98.62 77 ALA A C 1
ATOM 585 O O . ALA A 1 77 ? 27.406 -16.292 -0.164 1.00 98.62 77 ALA A O 1
ATOM 586 N N . SER A 1 78 ? 28.432 -14.346 0.327 1.00 98.50 78 SER A N 1
ATOM 587 C CA . SER A 1 78 ? 29.499 -14.944 1.133 1.00 98.50 78 SER A CA 1
ATOM 588 C C . SER A 1 78 ? 28.948 -15.605 2.399 1.00 98.50 78 SER A C 1
ATOM 590 O O . SER A 1 78 ? 29.308 -16.741 2.690 1.00 98.50 78 SER A O 1
ATOM 592 N N . TYR A 1 79 ? 28.006 -14.967 3.106 1.00 98.69 79 TYR A N 1
ATOM 593 C CA . TYR A 1 79 ? 27.343 -15.564 4.270 1.00 98.69 79 TYR A CA 1
ATOM 594 C C . TYR A 1 79 ? 26.663 -16.897 3.929 1.00 98.69 79 TYR A C 1
ATOM 596 O O . TYR A 1 79 ? 26.840 -17.881 4.646 1.00 98.69 79 TYR A O 1
ATOM 604 N N . ILE A 1 80 ? 25.917 -16.952 2.820 1.00 98.44 80 ILE A N 1
ATOM 605 C CA . ILE A 1 80 ? 25.228 -18.169 2.374 1.00 98.44 80 ILE A CA 1
ATOM 606 C C . ILE A 1 80 ? 26.204 -19.328 2.142 1.00 98.44 80 ILE A C 1
ATOM 608 O O . ILE A 1 80 ? 25.929 -20.450 2.580 1.00 98.44 80 ILE A O 1
ATOM 612 N N . HIS A 1 81 ? 27.328 -19.084 1.465 1.00 98.19 81 HIS A N 1
ATOM 613 C CA . HIS A 1 81 ? 28.268 -20.142 1.078 1.00 98.19 81 HIS A CA 1
ATOM 614 C C . HIS A 1 81 ? 29.303 -20.477 2.153 1.00 98.19 81 HIS A C 1
ATOM 616 O O . HIS A 1 81 ? 29.517 -21.658 2.420 1.00 98.19 81 HIS A O 1
ATOM 622 N N . ASN A 1 82 ? 29.892 -19.464 2.788 1.00 97.88 82 ASN A N 1
ATOM 623 C CA . ASN A 1 82 ? 31.151 -19.579 3.527 1.00 97.88 82 ASN A CA 1
ATOM 624 C C . ASN A 1 82 ? 30.993 -19.532 5.057 1.00 97.88 82 ASN A C 1
ATOM 626 O O . ASN A 1 82 ? 31.869 -20.026 5.763 1.00 97.88 82 ASN A O 1
ATOM 630 N N . THR A 1 83 ? 29.909 -18.956 5.590 1.00 97.31 83 THR A N 1
ATOM 631 C CA . THR A 1 83 ? 29.689 -18.890 7.047 1.00 97.31 83 THR A CA 1
ATOM 632 C C . THR A 1 83 ? 29.069 -20.200 7.556 1.00 97.31 83 THR A C 1
ATOM 634 O O . THR A 1 83 ? 27.979 -20.556 7.090 1.00 97.31 83 THR A O 1
ATOM 637 N N . PRO A 1 84 ? 29.698 -20.928 8.498 1.00 95.12 84 PRO A N 1
ATOM 638 C CA . PRO A 1 84 ? 29.088 -22.086 9.154 1.00 95.12 84 PRO A CA 1
ATOM 639 C C . PRO A 1 84 ? 27.989 -21.656 10.141 1.00 95.12 84 PRO A C 1
ATOM 641 O O . PRO A 1 84 ? 27.947 -20.507 10.579 1.00 95.12 84 PRO A O 1
ATOM 644 N N . ILE A 1 85 ? 27.081 -22.576 10.478 1.00 97.38 85 ILE A N 1
ATOM 645 C CA . ILE A 1 85 ? 26.011 -22.357 11.462 1.00 97.38 85 ILE A CA 1
ATOM 646 C C . ILE A 1 85 ? 26.266 -23.294 12.645 1.00 97.38 85 ILE A C 1
ATOM 648 O O . ILE A 1 85 ? 25.811 -24.434 12.644 1.00 97.38 85 ILE A O 1
ATOM 652 N N . ASP A 1 86 ? 26.992 -22.801 13.647 1.00 94.38 86 ASP A N 1
ATOM 653 C CA . ASP A 1 86 ? 27.496 -23.602 14.778 1.00 94.38 86 ASP A CA 1
ATOM 654 C C . ASP A 1 86 ? 26.692 -23.385 16.082 1.00 94.38 86 ASP A C 1
ATOM 656 O O . ASP A 1 86 ? 27.172 -23.638 17.186 1.00 94.38 86 ASP A O 1
ATOM 660 N N . SER A 1 87 ? 25.454 -22.885 15.969 1.00 97.75 87 SER A N 1
ATOM 661 C CA . SER A 1 87 ? 24.569 -22.572 17.101 1.00 97.75 87 SER A CA 1
ATOM 662 C C . SER A 1 87 ? 23.478 -23.633 17.269 1.00 97.75 87 SER A C 1
ATOM 664 O O . SER A 1 87 ? 22.472 -23.636 16.558 1.00 97.75 87 SER A O 1
ATOM 666 N N . GLU A 1 88 ? 23.630 -24.522 18.255 1.00 96.81 88 GLU A N 1
ATOM 667 C CA . GLU A 1 88 ? 22.582 -25.500 18.594 1.00 96.81 88 GLU A CA 1
ATOM 668 C C . GLU A 1 88 ? 21.307 -24.836 19.153 1.00 96.81 88 GLU A C 1
ATOM 670 O O . GLU A 1 88 ? 20.218 -25.377 18.976 1.00 96.81 88 GLU A O 1
ATOM 675 N N . LEU A 1 89 ? 21.392 -23.622 19.723 1.00 96.81 89 LEU A N 1
ATOM 676 C CA . LEU A 1 89 ? 20.205 -22.824 20.075 1.00 96.81 89 LEU A CA 1
ATOM 677 C C . LEU A 1 89 ? 19.431 -22.380 18.824 1.00 96.81 89 LEU A C 1
ATOM 679 O O . LEU A 1 89 ? 18.196 -22.358 18.838 1.00 96.81 89 LEU A O 1
ATOM 683 N N . ALA A 1 90 ? 20.138 -22.046 17.740 1.00 98.25 90 ALA A N 1
ATOM 684 C CA . ALA A 1 90 ? 19.511 -21.735 16.463 1.00 98.25 90 ALA A CA 1
ATOM 685 C C . ALA A 1 90 ? 18.858 -22.981 15.848 1.00 98.25 90 ALA A C 1
ATOM 687 O O . ALA A 1 90 ? 17.729 -22.876 15.380 1.00 98.25 90 ALA A O 1
ATOM 688 N N . TYR A 1 91 ? 19.494 -24.159 15.910 1.00 98.44 91 TYR A N 1
ATOM 689 C CA . TYR A 1 91 ? 18.878 -25.411 15.445 1.00 98.44 91 TYR A CA 1
ATOM 690 C C . TYR A 1 91 ? 17.678 -25.854 16.294 1.00 98.44 91 TYR A C 1
ATOM 692 O O . TYR A 1 91 ? 16.662 -26.237 15.719 1.00 98.44 91 TYR A O 1
ATOM 700 N N . ASP A 1 92 ? 17.738 -25.781 17.630 1.00 97.38 92 ASP A N 1
ATOM 701 C CA . ASP A 1 92 ? 16.569 -26.040 18.490 1.00 97.38 92 ASP A CA 1
ATOM 702 C C . ASP A 1 92 ? 15.425 -25.092 18.125 1.00 97.38 92 ASP A C 1
ATOM 704 O O . ASP A 1 92 ? 14.347 -25.540 17.740 1.00 97.38 92 ASP A O 1
ATOM 708 N N . THR A 1 93 ? 15.680 -23.781 18.122 1.00 98.06 93 THR A N 1
ATOM 709 C CA . THR A 1 93 ? 14.641 -22.797 17.793 1.00 98.06 93 THR A CA 1
ATOM 710 C C . THR A 1 93 ? 14.101 -22.989 16.369 1.00 98.06 93 THR A C 1
ATOM 712 O O . THR A 1 93 ? 12.892 -22.894 16.173 1.00 98.06 93 THR A O 1
ATOM 715 N N . ALA A 1 94 ? 14.942 -23.365 15.397 1.00 98.56 94 ALA A N 1
ATOM 716 C CA . ALA A 1 94 ? 14.514 -23.682 14.034 1.00 98.56 94 ALA A CA 1
ATOM 717 C C . ALA A 1 94 ? 13.561 -24.886 13.971 1.00 98.56 94 ALA A C 1
ATOM 719 O O . ALA A 1 94 ? 12.588 -24.823 13.223 1.00 98.56 94 ALA A O 1
ATOM 720 N N . ARG A 1 95 ? 13.780 -25.951 14.765 1.00 98.12 95 ARG A N 1
ATOM 721 C CA . ARG A 1 95 ? 12.842 -27.093 14.858 1.00 98.12 95 ARG A CA 1
ATOM 722 C C . ARG A 1 95 ? 11.473 -26.630 15.348 1.00 98.12 95 ARG A C 1
ATOM 724 O O . ARG A 1 95 ? 10.460 -26.983 14.746 1.00 98.12 95 ARG A O 1
ATOM 731 N N . TRP A 1 96 ? 11.447 -25.786 16.381 1.00 98.06 96 TRP A N 1
ATOM 732 C CA . TRP A 1 96 ? 10.208 -25.212 16.907 1.00 98.06 96 TRP A CA 1
ATOM 733 C C . TRP A 1 96 ? 9.509 -24.305 15.887 1.00 98.06 96 TRP A C 1
ATOM 735 O O . TRP A 1 96 ? 8.303 -24.451 15.698 1.00 98.06 96 TRP A O 1
ATOM 745 N N . VAL A 1 97 ? 10.236 -23.436 15.166 1.00 98.50 97 VAL A N 1
ATOM 746 C CA . VAL A 1 97 ? 9.652 -22.637 14.068 1.00 98.50 97 VAL A CA 1
ATOM 747 C C . VAL A 1 97 ? 9.098 -23.551 12.975 1.00 98.50 97 VAL A C 1
ATOM 749 O O . VAL A 1 97 ? 7.989 -23.322 12.504 1.00 98.50 97 VAL A O 1
ATOM 752 N N . PHE A 1 98 ? 9.827 -24.595 12.578 1.00 98.31 98 PHE A N 1
ATOM 753 C CA . PHE A 1 98 ? 9.446 -25.503 11.493 1.00 98.31 98 PHE A CA 1
ATOM 754 C C . PHE A 1 98 ? 8.112 -26.210 11.774 1.00 98.31 98 PHE A C 1
ATOM 756 O O . PHE A 1 98 ? 7.218 -26.186 10.924 1.00 98.31 98 PHE A O 1
ATOM 763 N N . VAL A 1 99 ? 7.924 -26.759 12.981 1.00 96.81 99 VAL A N 1
ATOM 764 C CA . VAL A 1 99 ? 6.657 -27.417 13.348 1.00 96.81 99 VAL A CA 1
ATOM 765 C C . VAL A 1 99 ? 5.520 -26.417 13.578 1.00 96.81 99 VAL A C 1
ATOM 767 O O . VAL A 1 99 ? 4.418 -26.645 13.079 1.00 96.81 99 VAL A O 1
ATOM 770 N N . ASP A 1 100 ? 5.779 -25.274 14.226 1.00 98.00 100 ASP A N 1
ATOM 771 C CA . ASP A 1 100 ? 4.777 -24.215 14.434 1.00 98.00 100 ASP A CA 1
ATOM 772 C C . ASP A 1 100 ? 4.236 -23.674 13.101 1.00 98.00 100 ASP A C 1
ATOM 774 O O . ASP A 1 100 ? 3.024 -23.590 12.889 1.00 98.00 100 ASP A O 1
ATOM 778 N N . THR A 1 101 ? 5.143 -23.392 12.164 1.00 98.38 101 THR A N 1
ATOM 779 C CA . THR A 1 101 ? 4.849 -22.839 10.836 1.00 98.38 101 THR A CA 1
ATOM 780 C C . THR A 1 101 ? 4.034 -23.818 9.992 1.00 98.38 101 THR A C 1
ATOM 782 O O . THR A 1 101 ? 3.031 -23.429 9.391 1.00 98.38 101 THR A O 1
ATOM 785 N N . LEU A 1 102 ? 4.400 -25.106 9.990 1.00 97.31 102 LEU A N 1
ATOM 786 C CA . LEU A 1 102 ? 3.629 -26.148 9.303 1.00 97.31 102 LEU A CA 1
ATOM 787 C C . LEU A 1 102 ? 2.252 -26.366 9.944 1.00 97.31 102 LEU A C 1
ATOM 789 O O . LEU A 1 102 ? 1.269 -26.537 9.225 1.00 97.31 102 LEU A O 1
ATOM 793 N N . GLY A 1 103 ? 2.152 -26.291 11.275 1.00 96.75 103 GLY A N 1
ATOM 794 C CA . GLY A 1 103 ? 0.866 -26.274 11.972 1.00 96.75 103 GLY A CA 1
ATOM 795 C C . GLY A 1 103 ? -0.005 -25.091 11.541 1.00 96.75 103 GLY A C 1
ATOM 796 O O . GLY A 1 103 ? -1.189 -25.260 11.266 1.00 96.75 103 GLY A O 1
ATOM 797 N N . CYS A 1 104 ? 0.558 -23.886 11.435 1.00 96.69 104 CYS A N 1
ATOM 798 C CA . CYS A 1 104 ? -0.170 -22.704 10.957 1.00 96.69 104 CYS A CA 1
ATOM 799 C C . CYS A 1 104 ? -0.655 -22.851 9.506 1.00 96.69 104 CYS A C 1
ATOM 801 O O . CYS A 1 104 ? -1.760 -22.409 9.194 1.00 96.69 104 CYS A O 1
ATOM 803 N N . GLY A 1 105 ? 0.121 -23.521 8.646 1.00 97.12 105 GLY A N 1
ATOM 804 C CA . GLY A 1 105 ? -0.290 -23.845 7.277 1.00 97.12 105 GLY A CA 1
ATOM 805 C C . GLY A 1 105 ? -1.524 -24.743 7.214 1.00 97.12 105 GLY A C 1
ATOM 806 O O . GLY A 1 105 ? -2.464 -24.447 6.477 1.00 97.12 105 GLY A O 1
ATOM 807 N N . LEU A 1 106 ? -1.555 -25.797 8.033 1.00 96.19 106 LEU A N 1
ATOM 808 C CA . LEU A 1 106 ? -2.684 -26.729 8.101 1.00 96.19 106 LEU A CA 1
ATOM 809 C C . LEU A 1 106 ? -3.948 -26.058 8.650 1.00 96.19 106 LEU A C 1
ATOM 811 O O . LEU A 1 106 ? -4.983 -26.098 7.994 1.00 96.19 106 LEU A O 1
ATOM 815 N N . GLU A 1 107 ? -3.858 -25.332 9.767 1.00 94.81 107 GLU A N 1
ATOM 816 C CA . GLU A 1 107 ? -4.991 -24.552 10.291 1.00 94.81 107 GLU A CA 1
ATOM 817 C C . GLU A 1 107 ? -5.501 -23.530 9.250 1.00 94.81 107 GLU A C 1
ATOM 819 O O . GLU A 1 107 ? -6.709 -23.364 9.072 1.00 94.81 107 GLU A O 1
ATOM 824 N N . GLY A 1 108 ? -4.598 -22.931 8.461 1.00 94.00 108 GLY A N 1
ATOM 825 C CA . GLY A 1 108 ? -4.933 -22.090 7.307 1.00 94.00 108 GLY A CA 1
ATOM 826 C C . GLY A 1 108 ? -5.796 -22.790 6.246 1.00 94.00 108 GLY A C 1
ATOM 827 O O . GLY A 1 108 ? -6.700 -22.162 5.690 1.00 94.00 108 GLY A O 1
ATOM 828 N N . LEU A 1 109 ? -5.606 -24.095 6.011 1.00 95.69 109 LEU A N 1
ATOM 829 C CA . LEU A 1 109 ? -6.424 -24.879 5.075 1.00 95.69 109 LEU A CA 1
ATOM 830 C C . LEU A 1 109 ? -7.881 -25.029 5.521 1.00 95.69 109 LEU A C 1
ATOM 832 O O . LEU A 1 109 ? -8.741 -25.263 4.674 1.00 95.69 109 LEU A O 1
ATOM 836 N N . ARG A 1 110 ? -8.224 -24.864 6.803 1.00 93.25 110 ARG A N 1
ATOM 837 C CA . ARG A 1 110 ? -9.635 -24.920 7.236 1.00 93.25 110 ARG A CA 1
ATOM 838 C C . ARG A 1 110 ? -10.453 -23.799 6.580 1.00 93.25 110 ARG A C 1
ATOM 840 O O . ARG A 1 110 ? -11.597 -24.015 6.172 1.00 93.25 110 ARG A O 1
ATOM 847 N N . PHE A 1 111 ? -9.827 -22.648 6.342 1.00 89.69 111 PHE A N 1
ATOM 848 C CA . PHE A 1 111 ? -10.437 -21.459 5.754 1.00 89.69 111 PHE A CA 1
ATOM 849 C C . PHE A 1 111 ? -10.557 -21.584 4.224 1.00 89.69 111 PHE A C 1
ATOM 851 O O . PHE A 1 111 ? -9.566 -21.656 3.495 1.00 89.69 111 PHE A O 1
ATOM 858 N N . GLU A 1 112 ? -11.792 -21.562 3.710 1.00 91.56 112 GLU A N 1
ATOM 859 C CA . GLU A 1 112 ? -12.092 -21.611 2.266 1.00 91.56 112 GLU A CA 1
ATOM 860 C C . GLU A 1 112 ? -11.358 -20.503 1.491 1.00 91.56 112 GLU A C 1
ATOM 862 O O . GLU A 1 112 ? -10.885 -20.704 0.372 1.00 91.56 112 GLU A O 1
ATOM 867 N N . GLN A 1 113 ? -11.208 -19.331 2.116 1.00 90.38 113 GLN A N 1
ATOM 868 C CA . GLN A 1 113 ? -10.556 -18.173 1.520 1.00 90.38 113 GLN A CA 1
ATOM 869 C C . GLN A 1 113 ? -9.062 -18.404 1.246 1.00 90.38 113 GLN A C 1
ATOM 871 O O . GLN A 1 113 ? -8.551 -17.766 0.326 1.00 90.38 113 GLN A O 1
ATOM 876 N N . CYS A 1 114 ? -8.414 -19.312 1.991 1.00 93.69 114 CYS A N 1
ATOM 877 C CA . CYS A 1 114 ? -7.074 -19.820 1.701 1.00 93.69 114 CYS A CA 1
ATOM 878 C C . CYS A 1 114 ? -7.142 -20.878 0.594 1.00 93.69 114 CYS A C 1
ATOM 880 O O . CYS A 1 114 ? -6.570 -20.689 -0.476 1.00 93.69 114 CYS A O 1
ATOM 882 N N . ARG A 1 115 ? -7.896 -21.969 0.817 1.00 95.00 115 ARG A N 1
ATOM 883 C CA . ARG A 1 115 ? -7.979 -23.121 -0.107 1.00 95.00 115 ARG A CA 1
ATOM 884 C C . ARG A 1 115 ? -8.238 -22.729 -1.562 1.00 95.00 115 ARG A C 1
ATOM 886 O O . ARG A 1 115 ? -7.603 -23.282 -2.449 1.00 95.00 115 ARG A O 1
ATOM 893 N N . LYS A 1 116 ? -9.119 -21.756 -1.809 1.00 94.38 116 LYS A N 1
ATOM 894 C CA . LYS A 1 116 ? -9.517 -21.326 -3.163 1.00 94.38 116 LYS A CA 1
ATOM 895 C C . LYS A 1 116 ? -8.444 -20.597 -3.987 1.00 94.38 116 LYS A C 1
ATOM 897 O O . LYS A 1 116 ? -8.728 -20.234 -5.125 1.00 94.38 116 LYS A O 1
ATOM 902 N N . ILE A 1 117 ? -7.278 -20.293 -3.409 1.00 95.69 117 ILE A N 1
ATOM 903 C CA . ILE A 1 117 ? -6.121 -19.757 -4.152 1.00 95.69 117 ILE A CA 1
ATOM 904 C C . ILE A 1 117 ? -4.955 -20.753 -4.232 1.00 95.69 117 ILE A C 1
ATOM 906 O O . ILE A 1 117 ? -3.928 -20.430 -4.819 1.00 95.69 117 ILE A O 1
ATOM 910 N N . LEU A 1 118 ? -5.103 -21.934 -3.630 1.00 97.81 118 LEU A N 1
ATOM 911 C CA . LEU A 1 118 ? -4.142 -23.032 -3.687 1.00 97.81 118 LEU A CA 1
ATOM 912 C C . LEU A 1 118 ? -4.474 -23.970 -4.860 1.00 97.81 118 LEU A C 1
ATOM 914 O O . LEU A 1 118 ? -5.558 -23.894 -5.434 1.00 97.81 118 LEU A O 1
ATOM 918 N N . GLY A 1 119 ? -3.554 -24.878 -5.177 1.00 97.31 119 GLY A N 1
ATOM 919 C CA . GLY A 1 119 ? -3.670 -25.836 -6.275 1.00 97.31 119 GLY A CA 1
ATOM 920 C C . GLY A 1 119 ? -2.829 -25.479 -7.507 1.00 97.31 119 GLY A C 1
ATOM 921 O O . GLY A 1 119 ? -2.005 -24.554 -7.468 1.00 97.31 119 GLY A O 1
ATOM 922 N N . PRO A 1 120 ? -2.977 -26.248 -8.600 1.00 97.44 120 PRO A N 1
ATOM 923 C CA . PRO A 1 120 ? -2.313 -25.982 -9.870 1.00 97.44 120 PRO A CA 1
ATOM 924 C C . PRO A 1 120 ? -2.957 -24.796 -10.607 1.00 97.44 120 PRO A C 1
ATOM 926 O O . PRO A 1 120 ? -4.151 -24.544 -10.494 1.00 97.44 120 PRO A O 1
ATOM 929 N N . VAL A 1 121 ? -2.179 -24.094 -11.438 1.00 95.69 121 VAL A N 1
ATOM 930 C CA . VAL A 1 121 ? -2.689 -22.977 -12.270 1.00 95.69 121 VAL A CA 1
ATOM 931 C C . VAL A 1 121 ? -3.715 -23.449 -13.317 1.00 95.69 121 VAL A C 1
ATOM 933 O O . VAL A 1 121 ? -4.554 -22.671 -13.769 1.00 95.69 121 VAL A O 1
ATOM 936 N N . VAL A 1 122 ? -3.657 -24.729 -13.698 1.00 97.12 122 VAL A N 1
ATOM 937 C CA . VAL A 1 122 ? -4.634 -25.412 -14.554 1.00 97.12 122 VAL A CA 1
ATOM 938 C C . VAL A 1 122 ? -5.005 -26.732 -13.885 1.00 97.12 122 VAL A C 1
ATOM 940 O O . VAL A 1 122 ? -4.126 -27.545 -13.592 1.00 97.12 122 VAL A O 1
ATOM 943 N N . GLU A 1 123 ? -6.296 -26.955 -13.647 1.00 95.19 123 GLU A N 1
ATOM 944 C CA . GLU A 1 123 ? -6.782 -28.185 -13.017 1.00 95.19 123 GLU A CA 1
ATOM 945 C C . GLU A 1 123 ? -6.392 -29.437 -13.812 1.00 95.19 123 GLU A C 1
ATOM 947 O O . GLU A 1 123 ? -6.401 -29.441 -15.044 1.00 95.19 123 GLU A O 1
ATOM 952 N N . GLY A 1 124 ? -6.020 -30.502 -13.097 1.00 92.62 124 GLY A N 1
ATOM 953 C CA . GLY A 1 124 ? -5.511 -31.739 -13.701 1.00 92.62 124 GLY A CA 1
ATOM 954 C C . GLY A 1 124 ? -4.070 -31.671 -14.231 1.00 92.62 124 GLY A C 1
ATOM 955 O O . GLY A 1 124 ? -3.635 -32.604 -14.904 1.00 92.62 124 GLY A O 1
ATOM 956 N N . THR A 1 125 ? -3.306 -30.609 -13.941 1.00 97.50 125 THR A N 1
ATOM 957 C CA . THR A 1 125 ? -1.860 -30.574 -14.242 1.00 97.50 125 THR A CA 1
ATOM 958 C C . THR A 1 125 ? -1.122 -31.666 -13.463 1.00 97.50 125 THR A C 1
ATOM 960 O O . THR A 1 125 ? -1.187 -31.704 -12.238 1.00 97.50 125 THR A O 1
ATOM 963 N N . ILE A 1 126 ? -0.365 -32.508 -14.172 1.00 97.31 126 ILE A N 1
ATOM 964 C CA . ILE A 1 126 ? 0.527 -33.520 -13.591 1.00 97.31 126 ILE A CA 1
ATOM 965 C C . ILE A 1 126 ? 1.967 -33.005 -13.674 1.00 97.31 126 ILE A C 1
ATOM 967 O O . ILE A 1 126 ? 2.434 -32.660 -14.761 1.00 97.31 126 ILE A O 1
ATOM 971 N N . VAL A 1 127 ? 2.684 -32.988 -12.546 1.00 98.00 127 VAL A N 1
ATOM 972 C CA . VAL A 1 127 ? 4.100 -32.590 -12.480 1.00 98.00 127 VAL A CA 1
ATOM 973 C C . VAL A 1 127 ? 4.954 -33.771 -11.996 1.00 98.00 127 VAL A C 1
ATOM 975 O O . VAL A 1 127 ? 4.967 -34.054 -10.797 1.00 98.00 127 VAL A O 1
ATOM 978 N N . PRO A 1 128 ? 5.681 -34.467 -12.895 1.00 96.88 128 PRO A N 1
ATOM 979 C CA . PRO A 1 128 ? 6.566 -35.568 -12.518 1.00 96.88 128 PRO A CA 1
ATOM 980 C C . PRO A 1 128 ? 7.610 -35.127 -11.489 1.00 96.88 128 PRO A C 1
ATOM 982 O O . PRO A 1 128 ? 8.280 -34.112 -11.679 1.00 96.88 128 PRO A O 1
ATOM 985 N N . ASN A 1 129 ? 7.735 -35.892 -10.401 1.00 96.94 129 ASN A N 1
ATOM 986 C CA . ASN A 1 129 ? 8.599 -35.598 -9.248 1.00 96.94 129 ASN A CA 1
ATOM 987 C C . ASN A 1 129 ? 8.359 -34.216 -8.605 1.00 96.94 129 ASN A C 1
ATOM 989 O O . ASN A 1 129 ? 9.215 -33.730 -7.868 1.00 96.94 129 ASN A O 1
ATOM 993 N N . GLY A 1 130 ? 7.214 -33.579 -8.881 1.00 97.19 130 GLY A N 1
ATOM 994 C CA . GLY A 1 130 ? 6.853 -32.276 -8.335 1.00 97.19 130 GLY A CA 1
ATOM 995 C C . GLY A 1 130 ? 6.811 -32.279 -6.808 1.00 97.19 130 GLY A C 1
ATOM 996 O O . GLY A 1 130 ? 6.686 -33.334 -6.179 1.00 97.19 130 GLY A O 1
ATOM 997 N N . THR A 1 131 ? 6.899 -31.095 -6.211 1.00 97.88 131 THR A N 1
ATOM 998 C CA . THR A 1 131 ? 6.786 -30.958 -4.759 1.00 97.88 131 THR A CA 1
ATOM 999 C C . THR A 1 131 ? 5.343 -31.151 -4.302 1.00 97.88 131 THR A C 1
ATOM 1001 O O . THR A 1 131 ? 4.413 -30.671 -4.957 1.00 97.88 131 THR A O 1
ATOM 1004 N N . LYS A 1 132 ? 5.139 -31.862 -3.190 1.00 98.19 132 LYS A N 1
ATOM 1005 C CA . LYS A 1 132 ? 3.816 -32.035 -2.583 1.00 98.19 132 LYS A CA 1
ATOM 1006 C C . LYS A 1 132 ? 3.524 -30.923 -1.579 1.00 98.19 132 LYS A C 1
ATOM 1008 O O . LYS A 1 132 ? 4.379 -30.521 -0.796 1.00 98.19 132 LYS A O 1
ATOM 1013 N N . VAL A 1 133 ? 2.279 -30.455 -1.569 1.00 97.94 133 VAL A N 1
ATOM 1014 C CA . VAL A 1 133 ? 1.809 -29.411 -0.650 1.00 97.94 133 VAL A CA 1
ATOM 1015 C C . VAL A 1 133 ? 1.173 -30.061 0.597 1.00 97.94 133 VAL A C 1
ATOM 1017 O O . VAL A 1 133 ? 0.153 -30.743 0.451 1.00 97.94 133 VAL A O 1
ATOM 1020 N N . PRO A 1 134 ? 1.722 -29.860 1.816 1.00 96.31 134 PRO A N 1
ATOM 1021 C CA . PRO A 1 134 ? 1.209 -30.468 3.049 1.00 96.31 134 PRO A CA 1
ATOM 1022 C C . PRO A 1 134 ? -0.283 -30.206 3.301 1.00 96.31 134 PRO A C 1
ATOM 1024 O O . PRO A 1 134 ? -0.788 -29.122 3.021 1.00 96.31 134 PRO A O 1
ATOM 1027 N N . GLY A 1 135 ? -0.988 -31.201 3.843 1.00 93.81 135 GLY A N 1
ATOM 1028 C CA . GLY A 1 135 ? -2.433 -31.167 4.095 1.00 93.81 135 GLY A CA 1
ATOM 1029 C C . GLY A 1 135 ? -3.309 -31.252 2.841 1.00 93.81 135 GLY A C 1
ATOM 1030 O O . GLY A 1 135 ? -4.512 -31.009 2.927 1.00 93.81 135 GLY A O 1
ATOM 1031 N N . THR A 1 136 ? -2.735 -31.564 1.674 1.00 95.19 136 THR A N 1
ATOM 1032 C CA . THR A 1 136 ? -3.456 -31.629 0.392 1.00 95.19 136 THR A CA 1
ATOM 1033 C C . THR A 1 136 ? -3.047 -32.851 -0.444 1.00 95.19 136 THR A C 1
ATOM 1035 O O . THR A 1 136 ? -2.171 -33.625 -0.054 1.00 95.19 136 THR A O 1
ATOM 1038 N N . ASN A 1 137 ? -3.677 -32.994 -1.616 1.00 93.69 137 ASN A N 1
ATOM 1039 C CA . ASN A 1 137 ? -3.294 -33.929 -2.681 1.00 93.69 137 ASN A CA 1
ATOM 1040 C C . ASN A 1 137 ? -2.557 -33.240 -3.851 1.00 93.69 137 ASN A C 1
ATOM 1042 O O . ASN A 1 137 ? -2.396 -33.836 -4.913 1.00 93.69 137 ASN A O 1
ATOM 1046 N N . TYR A 1 138 ? -2.130 -31.980 -3.704 1.00 96.75 138 TYR A N 1
ATOM 1047 C CA . TYR A 1 138 ? -1.467 -31.255 -4.789 1.00 96.75 138 TYR A CA 1
ATOM 1048 C C . TYR A 1 138 ? 0.013 -31.632 -4.903 1.00 96.75 138 TYR A C 1
ATOM 1050 O O . TYR A 1 138 ? 0.779 -31.453 -3.954 1.00 96.75 138 TYR A O 1
ATOM 1058 N N . GLN A 1 139 ? 0.417 -32.069 -6.099 1.00 97.62 139 GLN A N 1
ATOM 1059 C CA . GLN A 1 139 ? 1.812 -32.200 -6.516 1.00 97.62 139 GLN A CA 1
ATOM 1060 C C . GLN A 1 139 ? 2.095 -31.192 -7.638 1.00 97.62 139 GLN A C 1
ATOM 1062 O O . GLN A 1 139 ? 1.458 -31.227 -8.689 1.00 97.62 139 GLN A O 1
ATOM 1067 N N . LEU A 1 140 ? 3.012 -30.257 -7.391 1.00 98.44 140 LEU A N 1
ATOM 1068 C CA . LEU A 1 140 ? 3.195 -29.035 -8.179 1.00 98.44 140 LEU A CA 1
ATOM 1069 C C . LEU A 1 140 ? 4.650 -28.856 -8.624 1.00 98.44 140 LEU A C 1
ATOM 1071 O O . LEU A 1 140 ? 5.573 -29.487 -8.113 1.00 98.44 140 LEU A O 1
ATOM 1075 N N . ASP A 1 141 ? 4.879 -27.945 -9.565 1.00 98.56 141 ASP A N 1
ATOM 1076 C CA . ASP A 1 141 ? 6.220 -27.437 -9.846 1.00 98.56 141 ASP A CA 1
ATOM 1077 C C . ASP A 1 141 ? 6.758 -26.654 -8.624 1.00 98.56 141 ASP A C 1
ATOM 1079 O O . ASP A 1 141 ? 5.967 -26.126 -7.839 1.00 98.56 141 ASP A O 1
ATOM 1083 N N . PRO A 1 142 ? 8.084 -26.539 -8.428 1.00 98.19 142 PRO A N 1
ATOM 1084 C CA . PRO A 1 142 ? 8.654 -25.895 -7.239 1.00 98.19 142 PRO A CA 1
ATOM 1085 C C . PRO A 1 142 ? 8.299 -24.402 -7.116 1.00 98.19 142 PRO A C 1
ATOM 1087 O O . PRO A 1 142 ? 8.326 -23.860 -6.014 1.00 98.19 142 PRO A O 1
ATOM 1090 N N . VAL A 1 143 ? 7.936 -23.725 -8.213 1.00 98.75 143 VAL A N 1
ATOM 1091 C CA . VAL A 1 143 ? 7.557 -22.304 -8.208 1.00 98.75 143 VAL A CA 1
ATOM 1092 C C . VAL A 1 143 ? 6.135 -22.151 -7.658 1.00 98.75 143 VAL A C 1
ATOM 1094 O O . VAL A 1 143 ? 5.913 -21.382 -6.723 1.00 98.75 143 VAL A O 1
ATOM 1097 N N . ASN A 1 144 ? 5.166 -22.914 -8.165 1.00 98.44 144 ASN A N 1
ATOM 1098 C CA . ASN A 1 144 ? 3.798 -22.901 -7.646 1.00 98.44 144 ASN A CA 1
ATOM 1099 C C . ASN A 1 144 ? 3.662 -23.622 -6.289 1.00 98.44 144 ASN A C 1
ATOM 1101 O O . ASN A 1 144 ? 2.857 -23.214 -5.454 1.00 98.44 144 ASN A O 1
ATOM 1105 N N . GLY A 1 145 ? 4.490 -24.631 -6.013 1.00 98.62 145 GLY A N 1
ATOM 1106 C CA . GLY A 1 145 ? 4.631 -25.234 -4.685 1.00 98.62 145 GLY A CA 1
ATOM 1107 C C . GLY A 1 145 ? 5.087 -24.216 -3.637 1.00 98.62 145 GLY A C 1
ATOM 1108 O O . GLY A 1 145 ? 4.472 -24.110 -2.576 1.00 98.62 145 GLY A O 1
ATOM 1109 N N . ALA A 1 146 ? 6.083 -23.384 -3.969 1.00 98.88 146 ALA A N 1
ATOM 1110 C CA . ALA A 1 146 ? 6.548 -22.310 -3.092 1.00 98.88 146 ALA A CA 1
ATOM 1111 C C . ALA A 1 146 ? 5.474 -21.246 -2.818 1.00 98.88 146 ALA A C 1
ATOM 1113 O O . ALA A 1 146 ? 5.373 -20.763 -1.687 1.00 98.88 146 ALA A O 1
ATOM 1114 N N . PHE A 1 147 ? 4.636 -20.929 -3.817 1.00 98.88 147 PHE A N 1
ATOM 1115 C CA . PHE A 1 147 ? 3.436 -20.114 -3.605 1.00 98.88 147 PHE A CA 1
ATOM 1116 C C . PHE A 1 147 ? 2.489 -20.768 -2.601 1.00 98.88 147 PHE A C 1
ATOM 1118 O O . PHE A 1 147 ? 2.106 -20.146 -1.616 1.00 98.88 147 PHE A O 1
ATOM 1125 N N . ASN A 1 148 ? 2.129 -22.029 -2.850 1.00 98.75 148 ASN A N 1
ATOM 1126 C CA . ASN A 1 148 ? 1.118 -22.755 -2.090 1.00 98.75 148 ASN A CA 1
ATOM 1127 C C . ASN A 1 148 ? 1.499 -22.891 -0.609 1.00 98.75 148 ASN A C 1
ATOM 1129 O O . ASN A 1 148 ? 0.707 -22.548 0.270 1.00 98.75 148 ASN A O 1
ATOM 1133 N N . ILE A 1 149 ? 2.728 -23.338 -0.336 1.00 98.81 149 ILE A N 1
ATOM 1134 C CA . ILE A 1 149 ? 3.243 -23.507 1.027 1.00 98.81 149 ILE A CA 1
ATOM 1135 C C . ILE A 1 149 ? 3.389 -22.134 1.704 1.00 98.81 149 ILE A C 1
ATOM 1137 O O . ILE A 1 149 ? 2.878 -21.940 2.805 1.00 98.81 149 ILE A O 1
ATOM 1141 N N . GLY A 1 150 ? 3.995 -21.145 1.033 1.00 98.62 150 GLY A N 1
ATOM 1142 C CA . GLY A 1 150 ? 4.175 -19.798 1.590 1.00 98.62 150 GLY A CA 1
ATOM 1143 C C . GLY A 1 150 ? 2.863 -19.042 1.851 1.00 98.62 150 GLY A C 1
ATOM 1144 O O . GLY A 1 150 ? 2.778 -18.258 2.795 1.00 98.62 150 GLY A O 1
ATOM 1145 N N . ALA A 1 151 ? 1.819 -19.287 1.053 1.00 98.44 151 ALA A N 1
ATOM 1146 C CA . ALA A 1 151 ? 0.502 -18.682 1.238 1.00 98.44 151 ALA A CA 1
ATOM 1147 C C . ALA A 1 151 ? -0.284 -19.312 2.398 1.00 98.44 151 ALA A C 1
ATOM 1149 O O . ALA A 1 151 ? -0.964 -18.578 3.112 1.00 98.44 151 ALA A O 1
ATOM 1150 N N . MET A 1 152 ? -0.190 -20.633 2.618 1.00 97.81 152 MET A N 1
ATOM 1151 C CA . MET A 1 152 ? -0.892 -21.273 3.738 1.00 97.81 152 MET A CA 1
ATOM 1152 C C . MET A 1 152 ? -0.264 -20.924 5.092 1.00 97.81 152 MET A C 1
ATOM 1154 O O . MET A 1 152 ? -0.983 -20.523 6.004 1.00 97.81 152 MET A O 1
ATOM 1158 N N . ILE A 1 153 ? 1.067 -21.009 5.226 1.00 98.19 153 ILE A N 1
ATOM 1159 C CA . ILE A 1 153 ? 1.750 -20.846 6.524 1.00 98.19 153 ILE A CA 1
ATOM 1160 C C . ILE A 1 153 ? 1.575 -19.436 7.094 1.00 98.19 153 ILE A C 1
ATOM 1162 O O . ILE A 1 153 ? 1.436 -19.264 8.304 1.00 98.19 153 ILE A O 1
ATOM 1166 N N . ARG A 1 154 ? 1.496 -18.436 6.208 1.00 97.19 154 ARG A N 1
ATOM 1167 C CA . ARG A 1 154 ? 1.278 -17.031 6.558 1.00 97.19 154 ARG A CA 1
ATOM 1168 C C . ARG A 1 154 ? -0.203 -16.648 6.670 1.00 97.19 154 ARG A C 1
ATOM 1170 O O . ARG A 1 154 ? -0.504 -15.529 7.106 1.00 97.19 154 ARG A O 1
ATOM 1177 N N . TRP A 1 155 ? -1.136 -17.533 6.292 1.00 93.88 155 TRP A N 1
ATOM 1178 C CA . TRP A 1 155 ? -2.516 -17.143 5.982 1.00 93.88 155 TRP A CA 1
ATOM 1179 C C . TRP A 1 155 ? -3.217 -16.417 7.135 1.00 93.88 155 TRP A C 1
ATOM 1181 O O . TRP A 1 155 ? -3.767 -15.325 6.960 1.00 93.88 155 TRP A O 1
ATOM 1191 N N . LEU A 1 156 ? -3.150 -17.029 8.318 1.00 90.81 156 LEU A N 1
ATOM 1192 C CA . LEU A 1 156 ? -3.850 -16.610 9.533 1.00 90.81 156 LEU A CA 1
ATOM 1193 C C . LEU A 1 156 ? -3.062 -15.631 10.402 1.00 90.81 156 LEU A C 1
ATOM 1195 O O . LEU A 1 156 ? -3.507 -15.317 11.499 1.00 90.81 156 LEU A O 1
ATOM 1199 N N . ASP A 1 157 ? -1.901 -15.149 9.941 1.00 89.44 157 ASP A N 1
ATOM 1200 C CA . ASP A 1 157 ? -1.046 -14.272 10.753 1.00 89.44 157 ASP A CA 1
ATOM 1201 C C . ASP A 1 157 ? -0.628 -14.940 12.083 1.00 89.44 157 ASP A C 1
ATOM 1203 O O . ASP A 1 157 ? -0.435 -14.251 13.076 1.00 89.44 157 ASP A O 1
ATOM 1207 N N . PHE A 1 158 ? -0.522 -16.275 12.132 1.00 92.75 158 PHE A N 1
ATOM 1208 C CA . PHE A 1 158 ? -0.292 -17.042 13.371 1.00 92.75 158 PHE A CA 1
ATOM 1209 C C . PHE A 1 158 ? 1.087 -17.729 13.424 1.00 92.75 158 PHE A C 1
ATOM 1211 O O . PHE A 1 158 ? 1.409 -18.371 14.420 1.00 92.75 158 PHE A O 1
ATOM 1218 N N . ASN A 1 159 ? 1.904 -17.577 12.377 1.00 95.56 159 ASN A N 1
ATOM 1219 C CA . ASN A 1 159 ? 3.298 -18.020 12.328 1.00 95.56 159 ASN A CA 1
ATOM 1220 C C . ASN A 1 159 ? 4.236 -17.076 13.118 1.00 95.56 159 ASN A C 1
ATOM 1222 O O . ASN A 1 159 ? 3.784 -16.263 13.934 1.00 95.56 159 ASN A O 1
ATOM 1226 N N . ASP A 1 160 ? 5.549 -17.219 12.918 1.00 96.75 160 ASP A N 1
ATOM 1227 C CA . ASP A 1 160 ? 6.580 -16.452 13.628 1.00 96.75 160 ASP A CA 1
ATOM 1228 C C . ASP A 1 160 ? 6.516 -14.931 13.377 1.00 96.75 160 ASP A C 1
ATOM 1230 O O . ASP A 1 160 ? 5.705 -14.415 12.599 1.00 96.75 160 ASP A O 1
ATOM 1234 N N . CYS A 1 161 ? 7.375 -14.177 14.062 1.00 95.06 161 CYS A N 1
ATOM 1235 C CA . CYS A 1 161 ? 7.541 -12.755 13.817 1.00 95.06 161 CYS A CA 1
ATOM 1236 C C . CYS A 1 161 ? 8.952 -12.255 14.154 1.00 95.06 161 CYS A C 1
ATOM 1238 O O . CYS A 1 161 ? 9.604 -12.711 15.096 1.00 95.06 161 CYS A O 1
ATOM 1240 N N . TRP A 1 162 ? 9.389 -11.248 13.401 1.00 94.31 162 TRP A N 1
ATOM 1241 C CA . TRP A 1 162 ? 10.560 -10.431 13.679 1.00 94.31 162 TRP A CA 1
ATOM 1242 C C . TRP A 1 162 ? 10.182 -8.950 13.613 1.00 94.31 162 TRP A C 1
ATOM 1244 O O . TRP A 1 162 ? 9.599 -8.487 12.629 1.00 94.31 162 TRP A O 1
ATOM 1254 N N . LEU A 1 163 ? 10.516 -8.212 14.672 1.00 89.56 163 LEU A N 1
ATOM 1255 C CA . LEU A 1 163 ? 10.119 -6.820 14.876 1.00 89.56 163 LEU A CA 1
ATOM 1256 C C . LEU A 1 163 ? 11.361 -5.933 15.003 1.00 89.56 163 LEU A C 1
ATOM 1258 O O . LEU A 1 163 ? 12.178 -6.123 15.903 1.00 89.56 163 LEU A O 1
ATOM 1262 N N . ALA A 1 164 ? 11.532 -4.975 14.094 1.00 87.44 164 ALA A N 1
ATOM 1263 C CA . ALA A 1 164 ? 12.636 -4.019 14.114 1.00 87.44 164 ALA A CA 1
ATOM 1264 C C . ALA A 1 164 ? 12.233 -2.706 13.400 1.00 87.44 164 ALA A C 1
ATOM 1266 O O . ALA A 1 164 ? 11.095 -2.254 13.556 1.00 87.44 164 ALA A O 1
ATOM 1267 N N . ALA A 1 165 ? 13.138 -2.061 12.649 1.00 85.50 165 ALA A N 1
ATOM 1268 C CA . ALA A 1 165 ? 12.796 -0.910 11.805 1.00 85.50 165 ALA A CA 1
ATOM 1269 C C . ALA A 1 165 ? 11.874 -1.301 10.631 1.00 85.50 165 ALA A C 1
ATOM 1271 O O . ALA A 1 165 ? 11.048 -0.493 10.189 1.00 85.50 165 ALA A O 1
ATOM 1272 N N . GLU A 1 166 ? 11.983 -2.543 10.161 1.00 91.44 166 GLU A N 1
ATOM 1273 C CA . GLU A 1 166 ? 10.943 -3.253 9.419 1.00 91.44 166 GLU A CA 1
ATOM 1274 C C . GLU A 1 166 ? 10.358 -4.394 10.272 1.00 91.44 166 GLU A C 1
ATOM 1276 O O . GLU A 1 166 ? 11.017 -4.917 11.172 1.00 91.44 166 GLU A O 1
ATOM 1281 N N . TRP A 1 167 ? 9.116 -4.784 9.989 1.00 88.50 167 TRP A N 1
ATOM 1282 C CA . TRP A 1 167 ? 8.468 -5.954 10.594 1.00 88.50 167 TRP A CA 1
ATOM 1283 C C . TRP A 1 167 ? 8.340 -7.060 9.555 1.00 88.50 167 TRP A C 1
ATOM 1285 O O . TRP A 1 167 ? 8.020 -6.760 8.408 1.00 88.50 167 TRP A O 1
ATOM 1295 N N . GLY A 1 168 ? 8.478 -8.327 9.932 1.00 92.69 168 GLY A N 1
ATOM 1296 C CA . GLY A 1 168 ? 8.258 -9.450 9.018 1.00 92.69 168 GLY A CA 1
ATOM 1297 C C . GLY A 1 168 ? 8.048 -10.779 9.734 1.00 92.69 168 GLY A C 1
ATOM 1298 O O . GLY A 1 168 ? 8.032 -10.838 10.960 1.00 92.69 168 GLY A O 1
ATOM 1299 N N . HIS A 1 169 ? 7.903 -11.843 8.949 1.00 97.56 169 HIS A N 1
ATOM 1300 C CA . HIS A 1 169 ? 7.703 -13.213 9.422 1.00 97.56 169 HIS A CA 1
ATOM 1301 C C . HIS A 1 169 ? 8.744 -14.087 8.713 1.00 97.56 169 HIS A C 1
ATOM 1303 O O . HIS A 1 169 ? 8.547 -14.458 7.555 1.00 97.56 169 HIS A O 1
ATOM 1309 N N . PRO A 1 170 ? 9.943 -14.281 9.288 1.00 98.56 170 PRO A N 1
ATOM 1310 C CA . PRO A 1 170 ? 11.014 -14.981 8.585 1.00 98.56 170 PRO A CA 1
ATOM 1311 C C . PRO A 1 170 ? 10.714 -16.456 8.270 1.00 98.56 170 PRO A C 1
ATOM 1313 O O . PRO A 1 170 ? 11.276 -16.993 7.310 1.00 98.56 170 PRO A O 1
ATOM 1316 N N . SER A 1 171 ? 9.776 -17.082 8.984 1.00 98.75 171 SER A N 1
ATOM 1317 C CA . SER A 1 171 ? 9.223 -18.398 8.638 1.00 98.75 171 SER A CA 1
ATOM 1318 C C . SER A 1 171 ? 8.551 -18.460 7.261 1.00 98.75 171 SER A C 1
ATOM 1320 O O . SER A 1 171 ? 8.513 -19.539 6.672 1.00 98.75 171 SER A O 1
ATOM 1322 N N . ASP A 1 172 ? 8.104 -17.333 6.690 1.00 98.81 172 ASP A N 1
ATOM 1323 C CA . ASP A 1 172 ? 7.488 -17.271 5.354 1.00 98.81 172 ASP A CA 1
ATOM 1324 C C . ASP A 1 172 ? 8.384 -17.901 4.263 1.00 98.81 172 ASP A C 1
ATOM 1326 O O . ASP A 1 172 ? 7.893 -18.545 3.328 1.00 98.81 172 ASP A O 1
ATOM 1330 N N . ASN A 1 173 ? 9.711 -17.777 4.412 1.00 98.88 173 ASN A N 1
ATOM 1331 C CA . ASN A 1 173 ? 10.712 -18.351 3.503 1.00 98.88 173 ASN A CA 1
ATOM 1332 C C . ASN A 1 173 ? 10.653 -19.886 3.424 1.00 98.88 173 ASN A C 1
ATOM 1334 O O . ASN A 1 173 ? 11.134 -20.466 2.447 1.00 98.88 173 ASN A O 1
ATOM 1338 N N . LEU A 1 174 ? 10.040 -20.558 4.410 1.00 98.88 174 LEU A N 1
ATOM 1339 C CA . LEU A 1 174 ? 9.825 -22.005 4.379 1.00 98.88 174 LEU A CA 1
ATOM 1340 C C . LEU A 1 174 ? 9.029 -22.433 3.138 1.00 98.88 174 LEU A C 1
ATOM 1342 O O . LEU A 1 174 ? 9.249 -23.534 2.644 1.00 98.88 174 LEU A O 1
ATOM 1346 N N . GLY A 1 175 ? 8.188 -21.554 2.576 1.00 98.75 175 GLY A N 1
ATOM 1347 C CA . GLY A 1 175 ? 7.529 -21.794 1.291 1.00 98.75 175 GLY A CA 1
ATOM 1348 C C . GLY A 1 175 ? 8.521 -22.122 0.173 1.00 98.75 175 GLY A C 1
ATOM 1349 O O . GLY A 1 175 ? 8.428 -23.180 -0.445 1.00 98.75 175 GLY A O 1
ATOM 1350 N N . ALA A 1 176 ? 9.511 -21.255 -0.053 1.00 98.88 176 ALA A N 1
ATOM 1351 C CA . ALA A 1 176 ? 10.531 -21.457 -1.082 1.00 98.88 176 ALA A CA 1
ATOM 1352 C C . ALA A 1 176 ? 11.507 -22.596 -0.740 1.00 98.88 176 ALA A C 1
ATOM 1354 O O . ALA A 1 176 ? 11.879 -23.374 -1.621 1.00 98.88 176 ALA A O 1
ATOM 1355 N N . ILE A 1 177 ? 11.903 -22.709 0.532 1.00 98.94 177 ILE A N 1
ATOM 1356 C CA . ILE A 1 177 ? 12.865 -23.716 1.005 1.00 98.94 177 ILE A CA 1
ATOM 1357 C C . ILE A 1 177 ? 12.278 -25.127 0.885 1.00 98.94 177 ILE A C 1
ATOM 1359 O O . ILE A 1 177 ? 12.891 -25.987 0.254 1.00 98.94 177 ILE A O 1
ATOM 1363 N N . LEU A 1 178 ? 11.088 -25.374 1.444 1.00 98.81 178 LEU A N 1
ATOM 1364 C CA . LEU A 1 178 ? 10.485 -26.709 1.483 1.00 98.81 178 LEU A CA 1
ATOM 1365 C C . LEU A 1 178 ? 10.123 -27.201 0.078 1.00 98.81 178 LEU A C 1
ATOM 1367 O O . LEU A 1 178 ? 10.498 -28.314 -0.283 1.00 98.81 178 LEU A O 1
ATOM 1371 N N . ALA A 1 179 ? 9.497 -26.342 -0.736 1.00 98.81 179 ALA A N 1
ATOM 1372 C CA . ALA A 1 179 ? 9.164 -26.646 -2.129 1.00 98.81 179 ALA A CA 1
ATOM 1373 C C . ALA A 1 179 ? 10.398 -27.019 -2.969 1.00 98.81 179 ALA A C 1
ATOM 1375 O O . ALA A 1 179 ? 10.336 -27.909 -3.816 1.00 98.81 179 ALA A O 1
ATOM 1376 N N . THR A 1 180 ? 11.532 -26.354 -2.724 1.00 98.81 180 THR A N 1
ATOM 1377 C CA . THR A 1 180 ? 12.800 -26.649 -3.402 1.00 98.81 180 THR A CA 1
ATOM 1378 C C . THR A 1 180 ? 13.411 -27.960 -2.901 1.00 98.81 180 THR A C 1
ATOM 1380 O O . THR A 1 180 ? 13.788 -28.802 -3.712 1.00 98.81 180 THR A O 1
ATOM 1383 N N . ALA A 1 181 ? 13.504 -28.152 -1.582 1.00 98.81 181 ALA A N 1
ATOM 1384 C CA . ALA A 1 181 ? 14.143 -29.321 -0.975 1.00 98.81 181 ALA A CA 1
ATOM 1385 C C . ALA A 1 181 ? 13.425 -30.633 -1.340 1.00 98.81 181 ALA A C 1
ATOM 1387 O O . ALA A 1 181 ? 14.072 -31.610 -1.720 1.00 98.81 181 ALA A O 1
ATOM 1388 N N . ASP A 1 182 ? 12.093 -30.628 -1.267 1.00 98.75 182 ASP A N 1
ATOM 1389 C CA . ASP A 1 182 ? 11.214 -31.747 -1.615 1.00 98.75 182 ASP A CA 1
ATOM 1390 C C . ASP A 1 182 ? 11.302 -32.083 -3.116 1.00 98.75 182 ASP A C 1
ATOM 1392 O O . ASP A 1 182 ? 11.574 -33.228 -3.481 1.00 98.75 182 ASP A O 1
ATOM 1396 N N . TRP A 1 183 ? 11.202 -31.080 -3.999 1.00 98.62 183 TRP A N 1
ATOM 1397 C CA . TRP A 1 183 ? 11.341 -31.273 -5.450 1.00 98.62 183 TRP A CA 1
ATOM 1398 C C . TRP A 1 183 ? 12.720 -31.808 -5.870 1.00 98.62 183 TRP A C 1
ATOM 1400 O O . TRP A 1 183 ? 12.789 -32.749 -6.669 1.00 98.62 183 TRP A O 1
ATOM 1410 N N . ILE A 1 184 ? 13.818 -31.248 -5.342 1.00 98.69 184 ILE A N 1
ATOM 1411 C CA . ILE A 1 184 ? 15.174 -31.744 -5.635 1.00 98.69 184 ILE A CA 1
ATOM 1412 C C . ILE A 1 184 ? 15.304 -33.197 -5.169 1.00 98.69 184 ILE A C 1
ATOM 1414 O O . ILE A 1 184 ? 15.768 -34.042 -5.933 1.00 98.69 184 ILE A O 1
ATOM 1418 N N . THR A 1 185 ? 14.863 -33.500 -3.947 1.00 98.69 185 THR A N 1
ATOM 1419 C CA . THR A 1 185 ? 15.029 -34.830 -3.346 1.00 98.69 185 THR A CA 1
ATOM 1420 C C . THR A 1 185 ? 14.256 -35.898 -4.114 1.00 98.69 185 THR A C 1
ATOM 1422 O O . THR A 1 185 ? 14.852 -36.905 -4.498 1.00 98.69 185 THR A O 1
ATOM 1425 N N . ARG A 1 186 ? 12.982 -35.648 -4.452 1.00 98.38 186 ARG A N 1
ATOM 1426 C CA . ARG A 1 186 ? 12.181 -36.548 -5.304 1.00 98.38 186 ARG A CA 1
ATOM 1427 C C . ARG A 1 186 ? 12.797 -36.722 -6.688 1.00 98.38 186 ARG A C 1
ATOM 1429 O O . ARG A 1 186 ? 12.892 -37.839 -7.187 1.00 98.38 186 ARG A O 1
ATOM 1436 N N . THR A 1 187 ? 13.263 -35.631 -7.300 1.00 98.31 187 THR A N 1
ATOM 1437 C CA . THR A 1 187 ? 13.905 -35.676 -8.622 1.00 98.31 187 THR A CA 1
ATOM 1438 C C . THR A 1 187 ? 15.197 -36.495 -8.600 1.00 98.31 187 THR A C 1
ATOM 1440 O O . THR A 1 187 ? 15.432 -37.272 -9.522 1.00 98.31 187 THR A O 1
ATOM 1443 N N . ASN A 1 188 ? 16.008 -36.379 -7.547 1.00 98.31 188 ASN A N 1
ATOM 1444 C CA . ASN A 1 188 ? 17.268 -37.109 -7.403 1.00 98.31 188 ASN A CA 1
ATOM 1445 C C . ASN A 1 188 ? 17.051 -38.587 -7.027 1.00 98.31 188 ASN A C 1
ATOM 1447 O O . ASN A 1 188 ? 17.689 -39.453 -7.625 1.00 98.31 188 ASN A O 1
ATOM 1451 N N . LYS A 1 189 ? 16.096 -38.907 -6.137 1.00 97.94 189 LYS A N 1
ATOM 1452 C CA . LYS A 1 189 ? 15.656 -40.297 -5.878 1.00 97.94 189 LYS A CA 1
ATOM 1453 C C . LYS A 1 189 ? 15.115 -40.973 -7.152 1.00 97.94 189 LYS A C 1
ATOM 1455 O O . LYS A 1 189 ? 15.328 -42.165 -7.342 1.00 97.94 189 LYS A O 1
ATOM 1460 N N . ALA A 1 190 ? 14.522 -40.208 -8.072 1.00 97.38 190 ALA A N 1
ATOM 1461 C CA . ALA A 1 190 ? 14.108 -40.661 -9.404 1.00 97.38 190 ALA A CA 1
ATOM 1462 C C . ALA A 1 190 ? 15.228 -40.658 -10.479 1.00 97.38 190 ALA A C 1
ATOM 1464 O O . ALA A 1 190 ? 14.933 -40.748 -11.672 1.00 97.38 190 ALA A O 1
ATOM 1465 N N . GLY A 1 191 ? 16.508 -40.546 -10.095 1.00 96.31 191 GLY A N 1
ATOM 1466 C CA . GLY A 1 191 ? 17.659 -40.615 -11.011 1.00 96.31 191 GLY A CA 1
ATOM 1467 C C . GLY A 1 191 ? 18.084 -39.286 -11.653 1.00 96.31 191 GLY A C 1
ATOM 1468 O O . GLY A 1 191 ? 18.906 -39.281 -12.570 1.00 96.31 191 GLY A O 1
ATOM 1469 N N . GLY A 1 192 ? 17.535 -38.158 -11.197 1.00 95.88 192 GLY A N 1
ATOM 1470 C CA . GLY A 1 192 ? 17.985 -36.815 -11.562 1.00 95.88 192 GLY A CA 1
ATOM 1471 C C . GLY A 1 192 ? 19.275 -36.377 -10.854 1.00 95.88 192 GLY A C 1
ATOM 1472 O O . GLY A 1 192 ? 19.845 -37.098 -10.039 1.00 95.88 192 GLY A O 1
ATOM 1473 N N . ASN A 1 193 ? 19.743 -35.169 -11.182 1.00 94.94 193 ASN A N 1
ATOM 1474 C CA . ASN A 1 193 ? 20.952 -34.571 -10.603 1.00 94.94 193 ASN A CA 1
ATOM 1475 C C . ASN A 1 193 ? 20.798 -33.044 -10.431 1.00 94.94 193 ASN A C 1
ATOM 1477 O O . ASN A 1 193 ? 21.530 -32.247 -11.018 1.00 94.94 193 ASN A O 1
ATOM 1481 N N . LEU A 1 194 ? 19.786 -32.628 -9.668 1.00 95.19 194 LEU A N 1
ATOM 1482 C CA . LEU A 1 194 ? 19.605 -31.241 -9.223 1.00 95.19 194 LEU A CA 1
ATOM 1483 C C . LEU A 1 194 ? 20.364 -31.009 -7.908 1.00 95.19 194 LEU A C 1
ATOM 1485 O O . LEU A 1 194 ? 20.560 -31.948 -7.137 1.00 95.19 194 LEU A O 1
ATOM 1489 N N . GLY A 1 195 ? 20.805 -29.777 -7.633 1.00 93.50 195 GLY A N 1
ATOM 1490 C CA . GLY A 1 195 ? 21.498 -29.460 -6.374 1.00 93.50 195 GLY A CA 1
ATOM 1491 C C . GLY A 1 195 ? 22.751 -30.312 -6.126 1.00 93.50 195 GLY A C 1
ATOM 1492 O O . GLY A 1 195 ? 23.012 -30.700 -4.992 1.00 93.50 195 GLY A O 1
ATOM 1493 N N . ASN A 1 196 ? 23.494 -30.661 -7.185 1.00 93.50 196 ASN A N 1
ATOM 1494 C CA . ASN A 1 196 ? 24.646 -31.577 -7.149 1.00 93.50 196 ASN A CA 1
ATOM 1495 C C . ASN A 1 196 ? 24.320 -32.986 -6.598 1.00 93.50 196 ASN A C 1
ATOM 1497 O O . ASN A 1 196 ? 25.136 -33.589 -5.903 1.00 93.50 196 ASN A O 1
ATOM 1501 N N . GLY A 1 197 ? 23.116 -33.499 -6.874 1.00 95.44 197 GLY A N 1
ATOM 1502 C CA . GLY A 1 197 ? 22.680 -34.840 -6.464 1.00 95.44 197 GLY A CA 1
ATOM 1503 C C . GLY A 1 197 ? 22.280 -34.937 -4.989 1.00 95.44 197 GLY A C 1
ATOM 1504 O O . GLY A 1 197 ? 22.073 -36.034 -4.472 1.00 95.44 197 GLY A O 1
ATOM 1505 N N . LYS A 1 198 ? 22.167 -33.797 -4.296 1.00 97.12 198 LYS A N 1
ATOM 1506 C CA . LYS A 1 198 ? 21.802 -33.717 -2.881 1.00 97.12 198 LYS A CA 1
ATOM 1507 C C . LYS A 1 198 ? 20.432 -34.353 -2.621 1.00 97.12 198 LYS A C 1
ATOM 1509 O O . LYS A 1 198 ? 19.426 -33.970 -3.214 1.00 97.12 198 LYS A O 1
ATOM 1514 N N . ILE A 1 199 ? 20.406 -35.279 -1.670 1.00 98.12 199 ILE A N 1
ATOM 1515 C CA . ILE A 1 199 ? 19.209 -35.680 -0.929 1.00 98.12 199 ILE A CA 1
ATOM 1516 C C . ILE A 1 199 ? 19.121 -34.744 0.280 1.00 98.12 199 ILE A C 1
ATOM 1518 O O . ILE A 1 199 ? 20.075 -34.662 1.062 1.00 98.12 199 ILE A O 1
ATOM 1522 N N . PHE A 1 200 ? 18.038 -33.972 0.392 1.00 98.38 200 PHE A N 1
ATOM 1523 C CA . PHE A 1 200 ? 17.850 -33.039 1.503 1.00 98.38 200 PHE A CA 1
ATOM 1524 C C . PHE A 1 200 ? 17.232 -33.753 2.699 1.00 98.38 200 PHE A C 1
ATOM 1526 O O . PHE A 1 200 ? 16.222 -34.440 2.573 1.00 98.38 200 PHE A O 1
ATOM 1533 N N . LYS A 1 201 ? 17.821 -33.538 3.872 1.00 98.56 201 LYS A N 1
ATOM 1534 C CA . LYS A 1 201 ? 17.260 -33.920 5.165 1.00 98.56 201 LYS A CA 1
ATOM 1535 C C . LYS A 1 201 ? 16.561 -32.732 5.808 1.00 98.56 201 LYS A C 1
ATOM 1537 O O . LYS A 1 201 ? 16.806 -31.582 5.435 1.00 98.56 201 LYS A O 1
ATOM 1542 N N . VAL A 1 202 ? 15.746 -32.984 6.828 1.00 98.56 202 VAL A N 1
ATOM 1543 C CA . VAL A 1 202 ? 15.142 -31.899 7.616 1.00 98.56 202 VAL A CA 1
ATOM 1544 C C . VAL A 1 202 ? 16.221 -30.969 8.185 1.00 98.56 202 VAL A C 1
ATOM 1546 O O . VAL A 1 202 ? 16.052 -29.757 8.089 1.00 98.56 202 VAL A O 1
ATOM 1549 N N . ARG A 1 203 ? 17.376 -31.469 8.663 1.00 98.12 203 ARG A N 1
ATOM 1550 C CA . ARG A 1 203 ? 18.462 -30.589 9.151 1.00 98.12 203 ARG A CA 1
ATOM 1551 C C . ARG A 1 203 ? 18.982 -29.604 8.092 1.00 98.12 203 ARG A C 1
ATOM 1553 O O . ARG A 1 203 ? 19.287 -28.467 8.442 1.00 98.12 203 ARG A O 1
ATOM 1560 N N . ASP A 1 204 ? 19.020 -29.985 6.811 1.00 98.50 204 ASP A N 1
ATOM 1561 C CA . ASP A 1 204 ? 19.391 -29.060 5.727 1.00 98.50 204 ASP A CA 1
ATOM 1562 C C . ASP A 1 204 ? 18.342 -27.945 5.552 1.00 98.50 204 ASP A C 1
ATOM 1564 O O . ASP A 1 204 ? 18.689 -26.788 5.311 1.00 98.50 204 ASP A O 1
ATOM 1568 N N . VAL A 1 205 ? 17.054 -28.277 5.713 1.00 98.75 205 VAL A N 1
ATOM 1569 C CA . VAL A 1 205 ? 15.949 -27.302 5.720 1.00 98.75 205 VAL A CA 1
ATOM 1570 C C . VAL A 1 205 ? 16.036 -26.376 6.937 1.00 98.75 205 VAL A C 1
ATOM 1572 O O . VAL A 1 205 ? 15.799 -25.179 6.793 1.00 98.75 205 VAL A O 1
ATOM 1575 N N . LEU A 1 206 ? 16.449 -26.876 8.106 1.00 98.81 206 LEU A N 1
ATOM 1576 C CA . LEU A 1 206 ? 16.677 -26.047 9.296 1.00 98.81 206 LEU A CA 1
ATOM 1577 C C . LEU A 1 206 ? 17.850 -25.069 9.103 1.00 98.81 206 LEU A C 1
ATOM 1579 O O . LEU A 1 206 ? 17.705 -23.892 9.426 1.00 98.81 206 LEU A O 1
ATOM 1583 N N . GLU A 1 207 ? 18.978 -25.501 8.522 1.00 98.81 207 GLU A N 1
ATOM 1584 C CA . GLU A 1 207 ? 20.089 -24.590 8.182 1.00 98.81 207 GLU A CA 1
ATOM 1585 C C . GLU A 1 207 ? 19.632 -23.520 7.174 1.00 98.81 207 GLU A C 1
ATOM 1587 O O . GLU A 1 207 ? 19.891 -22.326 7.354 1.00 98.81 207 GLU A O 1
ATOM 1592 N N . ALA A 1 208 ? 18.891 -23.929 6.140 1.00 98.81 208 ALA A N 1
ATOM 1593 C CA . ALA A 1 208 ? 18.299 -23.028 5.156 1.00 98.81 208 ALA A CA 1
ATOM 1594 C C . ALA A 1 208 ? 17.341 -22.006 5.802 1.00 98.81 208 ALA A C 1
ATOM 1596 O O . ALA A 1 208 ? 17.389 -20.820 5.465 1.00 98.81 208 ALA A O 1
ATOM 1597 N N . MET A 1 209 ? 16.522 -22.429 6.774 1.00 98.88 209 MET A N 1
ATOM 1598 C CA . MET A 1 209 ? 15.665 -21.533 7.555 1.00 98.88 209 MET A CA 1
ATOM 1599 C C . MET A 1 209 ? 16.490 -20.535 8.368 1.00 98.88 209 MET A C 1
ATOM 1601 O O . MET A 1 209 ? 16.223 -19.340 8.259 1.00 98.88 209 MET A O 1
ATOM 1605 N N . ILE A 1 210 ? 17.505 -20.978 9.124 1.00 98.94 210 ILE A N 1
ATOM 1606 C CA . ILE A 1 210 ? 18.383 -20.093 9.917 1.00 98.94 210 ILE A CA 1
ATOM 1607 C C . ILE A 1 210 ? 19.003 -19.013 9.021 1.00 98.94 210 ILE A C 1
ATOM 1609 O O . ILE A 1 210 ? 18.932 -17.827 9.345 1.00 98.94 210 ILE A O 1
ATOM 1613 N N . ARG A 1 211 ? 19.524 -19.399 7.850 1.00 98.81 211 ARG A N 1
ATOM 1614 C CA . ARG A 1 211 ? 20.117 -18.463 6.882 1.00 98.81 211 ARG A CA 1
ATOM 1615 C C . ARG A 1 211 ? 19.111 -17.473 6.300 1.00 98.81 211 ARG A C 1
ATOM 1617 O O . ARG A 1 211 ? 19.437 -16.296 6.143 1.00 98.81 211 ARG A O 1
ATOM 1624 N N . ALA A 1 212 ? 17.890 -17.920 6.003 1.00 98.88 212 ALA A N 1
ATOM 1625 C CA . ALA A 1 212 ? 16.830 -17.031 5.537 1.00 98.88 212 ALA A CA 1
ATOM 1626 C C . ALA A 1 212 ? 16.390 -16.046 6.633 1.00 98.88 212 ALA A C 1
ATOM 1628 O O . ALA A 1 212 ? 16.190 -14.862 6.352 1.00 98.88 212 ALA A O 1
ATOM 1629 N N . HIS A 1 213 ? 16.302 -16.516 7.884 1.00 98.81 213 HIS A N 1
ATOM 1630 C CA . HIS A 1 213 ? 15.992 -15.677 9.039 1.00 98.81 213 HIS A CA 1
ATOM 1631 C C . HIS A 1 213 ? 17.049 -14.594 9.221 1.00 98.81 213 HIS A C 1
ATOM 1633 O O . HIS A 1 213 ? 16.696 -13.424 9.348 1.00 98.81 213 HIS A O 1
ATOM 1639 N N . GLU A 1 214 ? 18.331 -14.950 9.159 1.00 98.69 214 GLU A N 1
ATOM 1640 C CA . GLU A 1 214 ? 19.412 -13.991 9.364 1.00 98.69 214 GLU A CA 1
ATOM 1641 C C . GLU A 1 214 ? 19.449 -12.905 8.279 1.00 98.69 214 GLU A C 1
ATOM 1643 O O . GLU A 1 214 ? 19.540 -11.725 8.614 1.00 98.69 214 GLU A O 1
ATOM 1648 N N . ILE A 1 215 ? 19.305 -13.257 6.993 1.00 98.75 215 ILE A N 1
ATOM 1649 C CA . ILE A 1 215 ? 19.277 -12.260 5.907 1.00 98.75 215 ILE A CA 1
ATOM 1650 C C . ILE A 1 215 ? 18.076 -11.320 6.059 1.00 98.75 215 ILE A C 1
ATOM 1652 O O . ILE A 1 215 ? 18.251 -10.100 6.095 1.00 98.75 215 ILE A O 1
ATOM 1656 N N . GLN A 1 216 ? 16.860 -11.862 6.182 1.00 98.75 216 GLN A N 1
ATOM 1657 C CA . GLN A 1 216 ? 15.648 -11.048 6.301 1.00 98.75 216 GLN A CA 1
ATOM 1658 C C . GLN A 1 216 ? 15.658 -10.195 7.575 1.00 98.75 216 GLN A C 1
ATOM 1660 O O . GLN A 1 216 ? 15.314 -9.013 7.533 1.00 98.75 216 GLN A O 1
ATOM 1665 N N . GLY A 1 217 ? 16.053 -10.775 8.707 1.00 97.25 217 GLY A N 1
ATOM 1666 C CA . GLY A 1 217 ? 15.999 -10.105 9.996 1.00 97.25 217 GLY A CA 1
ATOM 1667 C C . GLY A 1 217 ? 17.102 -9.072 10.197 1.00 97.25 217 GLY A C 1
ATOM 1668 O O . GLY A 1 217 ? 16.797 -7.998 10.714 1.00 97.25 217 GLY A O 1
ATOM 1669 N N . CYS A 1 218 ? 18.338 -9.328 9.747 1.00 97.12 218 CYS A N 1
ATOM 1670 C CA . CYS A 1 218 ? 19.422 -8.343 9.819 1.00 97.12 218 CYS A CA 1
ATOM 1671 C C . CYS A 1 218 ? 19.216 -7.185 8.835 1.00 97.12 218 CYS A C 1
ATOM 1673 O O . CYS A 1 218 ? 19.452 -6.040 9.215 1.00 97.12 218 CYS A O 1
ATOM 1675 N N . MET A 1 219 ? 18.673 -7.436 7.635 1.00 97.75 219 MET A N 1
ATOM 1676 C CA . MET A 1 219 ? 18.190 -6.358 6.761 1.00 97.75 219 MET A CA 1
ATOM 1677 C C . MET A 1 219 ? 17.126 -5.506 7.472 1.00 97.75 219 MET A C 1
ATOM 1679 O O . MET A 1 219 ? 17.226 -4.281 7.483 1.00 97.75 219 MET A O 1
ATOM 1683 N N . ALA A 1 220 ? 16.141 -6.139 8.118 1.00 96.06 220 ALA A N 1
ATOM 1684 C CA . ALA A 1 220 ? 15.050 -5.453 8.813 1.00 96.06 220 ALA A CA 1
ATOM 1685 C C . ALA A 1 220 ? 15.471 -4.636 10.053 1.00 96.06 220 ALA A C 1
ATOM 1687 O O . ALA A 1 220 ? 14.670 -3.821 10.519 1.00 96.06 220 ALA A O 1
ATOM 1688 N N . LEU A 1 221 ? 16.687 -4.830 10.594 1.00 91.56 221 LEU A N 1
ATOM 1689 C CA . LEU A 1 221 ? 17.149 -4.158 11.819 1.00 91.56 221 LEU A CA 1
ATOM 1690 C C . LEU A 1 221 ? 17.048 -2.634 11.719 1.00 91.56 221 LEU A C 1
ATOM 1692 O O . LEU A 1 221 ? 16.410 -2.010 12.565 1.00 91.56 221 LEU A O 1
ATOM 1696 N N . GLU A 1 222 ? 17.609 -2.062 10.653 1.00 91.69 222 GLU A N 1
ATOM 1697 C CA . GLU A 1 222 ? 17.654 -0.611 10.424 1.00 91.69 222 GLU A CA 1
ATOM 1698 C C . GLU A 1 222 ? 16.922 -0.183 9.135 1.00 91.69 222 GLU A C 1
ATOM 1700 O O . GLU A 1 222 ? 16.426 0.945 9.037 1.00 91.69 222 GLU A O 1
ATOM 1705 N N . ASN A 1 223 ? 16.783 -1.085 8.153 1.00 95.31 223 ASN A N 1
ATOM 1706 C CA . ASN A 1 223 ? 16.280 -0.753 6.818 1.00 95.31 223 ASN A CA 1
ATOM 1707 C C . ASN A 1 223 ? 14.754 -0.891 6.745 1.00 95.31 223 ASN A C 1
ATOM 1709 O O . ASN A 1 223 ? 14.204 -1.984 6.639 1.00 95.31 223 ASN A O 1
ATOM 1713 N N . SER A 1 224 ? 14.066 0.250 6.801 1.00 93.50 224 SER A N 1
ATOM 1714 C CA . SER A 1 224 ? 12.606 0.338 6.898 1.00 93.50 224 SER A CA 1
ATOM 1715 C C . SER A 1 224 ? 11.950 0.559 5.527 1.00 93.50 224 SER A C 1
ATOM 1717 O O . SER A 1 224 ? 11.850 1.689 5.043 1.00 93.50 224 SER A O 1
ATOM 1719 N N . PHE A 1 225 ? 11.473 -0.517 4.899 1.00 95.69 225 PHE A N 1
ATOM 1720 C CA . PHE A 1 225 ? 10.818 -0.491 3.585 1.00 95.69 225 PHE A CA 1
ATOM 1721 C C . PHE A 1 225 ? 9.402 0.103 3.668 1.00 95.69 225 PHE A C 1
ATOM 1723 O O . PHE A 1 225 ? 8.970 0.832 2.772 1.00 95.69 225 PHE A O 1
ATOM 1730 N N . ASN A 1 226 ? 8.717 -0.082 4.800 1.00 89.31 226 ASN A N 1
ATOM 1731 C CA . ASN A 1 226 ? 7.417 0.519 5.079 1.00 89.31 226 ASN A CA 1
ATOM 1732 C C . ASN A 1 226 ? 7.465 2.061 5.086 1.00 89.31 226 ASN A C 1
ATOM 1734 O O . ASN A 1 226 ? 6.516 2.691 4.615 1.00 89.31 226 ASN A O 1
ATOM 1738 N N . LYS A 1 227 ? 8.585 2.678 5.501 1.00 88.56 227 LYS A N 1
ATOM 1739 C CA . LYS A 1 227 ? 8.785 4.143 5.449 1.00 88.56 227 LYS A CA 1
ATOM 1740 C C . LYS A 1 227 ? 8.940 4.694 4.025 1.00 88.56 227 LYS A C 1
ATOM 1742 O O . LYS A 1 227 ? 8.711 5.884 3.826 1.00 88.56 227 LYS A O 1
ATOM 1747 N N . VAL A 1 228 ? 9.267 3.848 3.042 1.00 93.19 228 VAL A N 1
ATOM 1748 C CA . VAL A 1 228 ? 9.277 4.184 1.601 1.00 93.19 228 VAL A CA 1
ATOM 1749 C C . VAL A 1 228 ? 8.079 3.592 0.835 1.00 93.19 228 VAL A C 1
ATOM 1751 O O . VAL A 1 228 ? 7.976 3.747 -0.378 1.00 93.19 228 VAL A O 1
ATOM 1754 N N . GLY A 1 229 ? 7.122 2.968 1.537 1.00 91.25 229 GLY A N 1
ATOM 1755 C CA . GLY A 1 229 ? 5.859 2.456 0.982 1.00 91.25 229 GLY A CA 1
ATOM 1756 C C . GLY A 1 229 ? 5.905 1.036 0.397 1.00 91.25 229 GLY A C 1
ATOM 1757 O O . GLY A 1 229 ? 4.863 0.519 -0.024 1.00 91.25 229 GLY A O 1
ATOM 1758 N N . LEU A 1 230 ? 7.077 0.396 0.399 1.00 97.38 230 LEU A N 1
ATOM 1759 C CA . LEU A 1 230 ? 7.289 -0.975 -0.073 1.00 97.38 230 LEU A CA 1
ATOM 1760 C C . LEU A 1 230 ? 7.003 -2.002 1.028 1.00 97.38 230 LEU A C 1
ATOM 1762 O O . LEU A 1 230 ? 7.061 -1.693 2.218 1.00 97.38 230 LEU A O 1
ATOM 1766 N N . ASP A 1 231 ? 6.644 -3.224 0.633 1.00 97.31 231 ASP A N 1
ATOM 1767 C CA . ASP A 1 231 ? 6.294 -4.304 1.556 1.00 97.31 231 ASP A CA 1
ATOM 1768 C C . ASP A 1 231 ? 7.488 -5.178 1.949 1.00 97.31 231 ASP A C 1
ATOM 1770 O O . ASP A 1 231 ? 8.355 -5.467 1.127 1.00 97.31 231 ASP A O 1
ATOM 1774 N N . HIS A 1 232 ? 7.480 -5.668 3.194 1.00 97.62 232 HIS A N 1
ATOM 1775 C CA . HIS A 1 232 ? 8.543 -6.493 3.777 1.00 97.62 232 HIS A CA 1
ATOM 1776 C C . HIS A 1 232 ? 8.818 -7.787 3.006 1.00 97.62 232 HIS A C 1
ATOM 1778 O O . HIS A 1 232 ? 9.862 -8.404 3.191 1.00 97.62 232 HIS A O 1
ATOM 1784 N N . VAL A 1 233 ? 7.909 -8.200 2.118 1.00 98.50 233 VAL A N 1
ATOM 1785 C CA . VAL A 1 233 ? 8.067 -9.401 1.293 1.00 98.50 233 VAL A CA 1
ATOM 1786 C C . VAL A 1 233 ? 9.172 -9.246 0.239 1.00 98.50 233 VAL A C 1
ATOM 1788 O O . VAL A 1 233 ? 9.597 -10.245 -0.327 1.00 98.50 233 VAL A O 1
ATOM 1791 N N . ILE A 1 234 ? 9.729 -8.039 0.045 1.00 98.56 234 ILE A N 1
ATOM 1792 C CA . ILE A 1 234 ? 11.045 -7.872 -0.597 1.00 98.56 234 ILE A CA 1
ATOM 1793 C C . ILE A 1 234 ? 12.139 -8.657 0.141 1.00 98.56 234 ILE A C 1
ATOM 1795 O O . ILE A 1 234 ? 12.975 -9.282 -0.502 1.00 98.56 234 ILE A O 1
ATOM 1799 N N . LEU A 1 235 ? 12.114 -8.681 1.477 1.00 98.75 235 LEU A N 1
ATOM 1800 C CA . LEU A 1 235 ? 13.099 -9.392 2.291 1.00 98.75 235 LEU A CA 1
ATOM 1801 C C . LEU A 1 235 ? 12.861 -10.906 2.280 1.00 98.75 235 LEU A C 1
ATOM 1803 O O . LEU A 1 235 ? 13.833 -11.652 2.249 1.00 98.75 235 LEU A O 1
ATOM 1807 N N . VAL A 1 236 ? 11.600 -11.348 2.192 1.00 98.88 236 VAL A N 1
ATOM 1808 C CA . VAL A 1 236 ? 11.252 -12.758 1.920 1.00 98.88 236 VAL A CA 1
ATOM 1809 C C . VAL A 1 236 ? 11.778 -13.166 0.538 1.00 98.88 236 VAL A C 1
ATOM 1811 O O . VAL A 1 236 ? 12.498 -14.152 0.414 1.00 98.88 236 VAL A O 1
ATOM 1814 N N . LYS A 1 237 ? 11.514 -12.366 -0.507 1.00 98.88 237 LYS A N 1
ATOM 1815 C CA . LYS A 1 237 ? 12.025 -12.600 -1.870 1.00 98.88 237 LYS A CA 1
ATOM 1816 C C . LYS A 1 237 ? 13.555 -12.690 -1.876 1.00 98.88 237 LYS A C 1
ATOM 1818 O O . LYS A 1 237 ? 14.106 -13.627 -2.446 1.00 98.88 237 LYS A O 1
ATOM 1823 N N . LEU A 1 238 ? 14.234 -11.749 -1.220 1.00 98.81 238 LEU A N 1
ATOM 1824 C CA . LEU A 1 238 ? 15.692 -11.667 -1.096 1.00 98.81 238 LEU A CA 1
ATOM 1825 C C . LEU A 1 238 ? 16.288 -12.887 -0.375 1.00 98.81 238 LEU A C 1
ATOM 1827 O O . LEU A 1 238 ? 17.143 -13.570 -0.937 1.00 98.81 238 LEU A O 1
ATOM 1831 N N . ALA A 1 239 ? 15.818 -13.178 0.840 1.00 98.88 239 ALA A N 1
ATOM 1832 C CA . ALA A 1 239 ? 16.322 -14.265 1.674 1.00 98.88 239 ALA A CA 1
ATOM 1833 C C . ALA A 1 239 ? 16.046 -15.640 1.046 1.00 98.88 239 ALA A C 1
ATOM 1835 O O . ALA A 1 239 ? 16.965 -16.452 0.920 1.00 98.88 239 ALA A O 1
ATOM 1836 N N . SER A 1 240 ? 14.822 -15.865 0.554 1.00 98.88 240 SER A N 1
ATOM 1837 C CA . SER A 1 240 ? 14.470 -17.064 -0.211 1.00 98.88 240 SER A CA 1
ATOM 1838 C C . SER A 1 240 ? 15.353 -17.226 -1.449 1.00 98.88 240 SER A C 1
ATOM 1840 O O . SER A 1 240 ? 15.863 -18.315 -1.683 1.00 98.88 240 SER A O 1
ATOM 1842 N N . THR A 1 241 ? 15.598 -16.160 -2.222 1.00 98.81 241 THR A N 1
ATOM 1843 C CA . THR A 1 241 ? 16.443 -16.230 -3.432 1.00 98.81 241 THR A CA 1
ATOM 1844 C C . THR A 1 241 ? 17.884 -16.609 -3.085 1.00 98.81 241 THR A C 1
ATOM 1846 O O . THR A 1 241 ? 18.458 -17.507 -3.704 1.00 98.81 241 THR A O 1
ATOM 1849 N N . ALA A 1 242 ? 18.456 -15.967 -2.062 1.00 98.75 242 ALA A N 1
ATOM 1850 C CA . ALA A 1 242 ? 19.819 -16.218 -1.611 1.00 98.75 242 ALA A CA 1
ATOM 1851 C C . ALA A 1 242 ? 20.007 -17.672 -1.135 1.00 98.75 242 ALA A C 1
ATOM 1853 O O . ALA A 1 242 ? 20.949 -18.340 -1.564 1.00 98.75 242 ALA A O 1
ATOM 1854 N N . VAL A 1 243 ? 19.079 -18.194 -0.327 1.00 98.75 243 VAL A N 1
ATOM 1855 C CA . VAL A 1 243 ? 19.126 -19.569 0.198 1.00 98.75 243 VAL A CA 1
ATOM 1856 C C . VAL A 1 243 ? 18.847 -20.614 -0.890 1.00 98.75 243 VAL A C 1
ATOM 1858 O O . VAL A 1 243 ? 19.633 -21.550 -1.054 1.00 98.75 243 VAL A O 1
ATOM 1861 N N . VAL A 1 244 ? 17.791 -20.434 -1.693 1.00 98.81 244 VAL A N 1
ATOM 1862 C CA . VAL A 1 244 ? 17.420 -21.370 -2.771 1.00 98.81 244 VAL A CA 1
ATOM 1863 C C . VAL A 1 244 ? 18.513 -21.466 -3.839 1.00 98.81 244 VAL A C 1
ATOM 1865 O O . VAL A 1 244 ? 18.709 -22.544 -4.395 1.00 98.81 244 VAL A O 1
ATOM 1868 N N . SER A 1 245 ? 19.300 -20.409 -4.082 1.00 98.56 245 SER A N 1
ATOM 1869 C CA . SER A 1 245 ? 20.452 -20.491 -4.994 1.00 98.56 245 SER A CA 1
ATOM 1870 C C . SER A 1 245 ? 21.476 -21.556 -4.557 1.00 98.56 245 SER A C 1
ATOM 1872 O O . SER A 1 245 ? 21.835 -22.417 -5.361 1.00 98.56 245 SER A O 1
ATOM 1874 N N . LYS A 1 246 ? 21.870 -21.582 -3.273 1.00 98.19 246 LYS A N 1
ATOM 1875 C CA . LYS A 1 246 ? 22.782 -22.602 -2.722 1.00 98.19 246 LYS A CA 1
ATOM 1876 C C . LYS A 1 246 ? 22.148 -23.991 -2.741 1.00 98.19 246 LYS A C 1
ATOM 1878 O O . LYS A 1 246 ? 22.820 -24.949 -3.112 1.00 98.19 246 LYS A O 1
ATOM 1883 N N . MET A 1 247 ? 20.859 -24.105 -2.411 1.00 98.38 247 MET A N 1
ATOM 1884 C CA . MET A 1 247 ? 20.132 -25.385 -2.463 1.00 98.38 247 MET A CA 1
ATOM 1885 C C . MET A 1 247 ? 20.090 -25.974 -3.882 1.00 98.38 247 MET A C 1
ATOM 1887 O O . MET A 1 247 ? 20.287 -27.171 -4.063 1.00 98.38 247 MET A O 1
ATOM 1891 N N . MET A 1 248 ? 19.909 -25.125 -4.896 1.00 97.75 248 MET A N 1
ATOM 1892 C CA . MET A 1 248 ? 19.962 -25.500 -6.313 1.00 97.75 248 MET A CA 1
ATOM 1893 C C . MET A 1 248 ? 21.387 -25.775 -6.832 1.00 97.75 248 MET A C 1
ATOM 1895 O O . MET A 1 248 ? 21.544 -26.162 -7.989 1.00 97.75 248 MET A O 1
ATOM 1899 N N . GLY A 1 249 ? 22.423 -25.621 -5.999 1.00 96.81 249 GLY A N 1
ATOM 1900 C CA . GLY A 1 249 ? 23.820 -25.901 -6.343 1.00 96.81 249 GLY A CA 1
ATOM 1901 C C . GLY A 1 249 ? 24.545 -24.775 -7.091 1.00 96.81 249 GLY A C 1
ATOM 1902 O O . GLY A 1 249 ? 25.617 -25.019 -7.642 1.00 96.81 249 GLY A O 1
ATOM 1903 N N . LEU A 1 250 ? 23.987 -23.558 -7.129 1.00 98.12 250 LEU A N 1
ATOM 1904 C CA . LEU A 1 250 ? 24.621 -22.403 -7.776 1.00 98.12 250 LEU A CA 1
ATOM 1905 C C . LEU A 1 250 ? 25.860 -21.955 -6.990 1.00 98.12 250 LEU A C 1
ATOM 1907 O O . LEU A 1 250 ? 25.874 -21.962 -5.760 1.00 98.12 250 LEU A O 1
ATOM 1911 N N . SER A 1 251 ? 26.888 -21.506 -7.710 1.00 98.00 251 SER A N 1
ATOM 1912 C CA . SER A 1 251 ? 28.096 -20.922 -7.114 1.00 98.00 251 SER A CA 1
ATOM 1913 C C . SER A 1 251 ? 27.819 -19.596 -6.394 1.00 98.00 251 SER A C 1
ATOM 1915 O O . SER A 1 251 ? 26.869 -18.892 -6.722 1.00 98.00 251 SER A O 1
ATOM 1917 N N . GLU A 1 252 ? 28.716 -19.171 -5.500 1.00 98.25 252 GLU A N 1
ATOM 1918 C CA . GLU A 1 252 ? 28.668 -17.848 -4.847 1.00 98.25 252 GLU A CA 1
ATOM 1919 C C . GLU A 1 252 ? 28.563 -16.678 -5.852 1.00 98.25 252 GLU A C 1
ATOM 1921 O O . GLU A 1 252 ? 27.909 -15.667 -5.589 1.00 98.25 252 GLU A O 1
ATOM 1926 N N . ALA A 1 253 ? 29.164 -16.813 -7.042 1.00 97.69 253 ALA A N 1
ATOM 1927 C CA . ALA A 1 253 ? 29.022 -15.835 -8.120 1.00 97.69 253 ALA A CA 1
ATOM 1928 C C . ALA A 1 253 ? 27.579 -15.772 -8.648 1.00 97.69 253 ALA A C 1
ATOM 1930 O O . ALA A 1 253 ? 26.991 -14.694 -8.670 1.00 97.69 253 ALA A O 1
ATOM 1931 N N . GLN A 1 254 ? 26.987 -16.924 -8.962 1.00 98.25 254 GLN A N 1
ATOM 1932 C CA . GLN A 1 254 ? 25.586 -17.018 -9.373 1.00 98.25 254 GLN A CA 1
ATOM 1933 C C . GLN A 1 254 ? 24.618 -16.652 -8.235 1.00 98.25 254 GLN A C 1
ATOM 1935 O O . GLN A 1 254 ? 23.537 -16.135 -8.492 1.00 98.25 254 GLN A O 1
ATOM 1940 N N . THR A 1 255 ? 24.996 -16.837 -6.968 1.00 98.62 255 THR A N 1
ATOM 1941 C CA . THR A 1 255 ? 24.223 -16.345 -5.819 1.00 98.62 255 THR A CA 1
ATOM 1942 C C . THR A 1 255 ? 24.169 -14.816 -5.808 1.00 98.62 255 THR A C 1
ATOM 1944 O O . THR A 1 255 ? 23.078 -14.265 -5.665 1.00 98.62 255 THR A O 1
ATOM 1947 N N . ARG A 1 256 ? 25.282 -14.111 -6.074 1.00 98.69 256 ARG A N 1
ATOM 1948 C CA . ARG A 1 256 ? 25.254 -12.649 -6.301 1.00 98.69 256 ARG A CA 1
ATOM 1949 C C . ARG A 1 256 ? 24.368 -12.267 -7.485 1.00 98.69 256 ARG A C 1
ATOM 1951 O O . ARG A 1 256 ? 23.595 -11.316 -7.372 1.00 98.69 256 ARG A O 1
ATOM 1958 N N . ASP A 1 257 ? 24.426 -13.030 -8.577 1.00 98.56 257 ASP A N 1
ATOM 1959 C CA . ASP A 1 257 ? 23.557 -12.808 -9.734 1.00 98.56 257 ASP A CA 1
ATOM 1960 C C . ASP A 1 257 ? 22.071 -12.915 -9.332 1.00 98.56 257 ASP A C 1
ATOM 1962 O O . ASP A 1 257 ? 21.308 -11.972 -9.549 1.00 98.56 257 ASP A O 1
ATOM 1966 N N . THR A 1 258 ? 21.670 -13.988 -8.637 1.00 98.44 258 THR A N 1
ATOM 1967 C CA . THR A 1 258 ? 20.287 -14.180 -8.154 1.00 98.44 258 THR A CA 1
ATOM 1968 C C . THR A 1 258 ? 19.836 -13.094 -7.173 1.00 98.44 258 THR A C 1
ATOM 1970 O O . THR A 1 258 ? 18.736 -12.564 -7.320 1.00 98.44 258 THR A O 1
ATOM 1973 N N . ILE A 1 259 ? 20.686 -12.693 -6.222 1.00 98.75 259 ILE A N 1
ATOM 1974 C CA . ILE A 1 259 ? 20.391 -11.610 -5.272 1.00 98.75 259 ILE A CA 1
ATOM 1975 C C . ILE A 1 259 ? 20.184 -10.285 -6.017 1.00 98.75 259 ILE A C 1
ATOM 1977 O O . ILE A 1 259 ? 19.241 -9.552 -5.721 1.00 98.75 259 ILE A O 1
ATOM 1981 N N . SER A 1 260 ? 21.011 -9.988 -7.024 1.00 98.69 260 SER A N 1
ATOM 1982 C CA . SER A 1 260 ? 20.844 -8.763 -7.810 1.00 98.69 260 SER A CA 1
ATOM 1983 C C . SER A 1 260 ? 19.542 -8.748 -8.621 1.00 98.69 260 SER A C 1
ATOM 1985 O O . SER A 1 260 ? 18.863 -7.722 -8.687 1.00 98.69 260 SER A O 1
ATOM 1987 N N . GLN A 1 261 ? 19.132 -9.905 -9.147 1.00 98.62 261 GLN A N 1
ATOM 1988 C CA . GLN A 1 261 ? 17.842 -10.085 -9.813 1.00 98.62 261 GLN A CA 1
ATOM 1989 C C . GLN A 1 261 ? 16.660 -9.923 -8.831 1.00 98.62 261 GLN A C 1
ATOM 1991 O O . GLN A 1 261 ? 15.637 -9.350 -9.197 1.00 98.62 261 GLN A O 1
ATOM 1996 N N . ALA A 1 262 ? 16.797 -10.324 -7.560 1.00 98.56 262 ALA A N 1
ATOM 1997 C CA . ALA A 1 262 ? 15.764 -10.100 -6.539 1.00 98.56 262 ALA A CA 1
ATOM 1998 C C . ALA A 1 262 ? 15.565 -8.613 -6.176 1.00 98.56 262 ALA A C 1
ATOM 2000 O O . ALA A 1 262 ? 14.446 -8.218 -5.838 1.00 98.56 262 ALA A O 1
ATOM 2001 N N . PHE A 1 263 ? 16.613 -7.783 -6.275 1.00 98.50 263 PHE A N 1
ATOM 2002 C CA . PHE A 1 263 ? 16.520 -6.333 -6.056 1.00 98.50 263 PHE A CA 1
ATOM 2003 C C . PHE A 1 263 ? 15.987 -5.556 -7.268 1.00 98.50 263 PHE A C 1
ATOM 2005 O O . PHE A 1 263 ? 15.208 -4.622 -7.067 1.00 98.50 263 PHE A O 1
ATOM 2012 N N . VAL A 1 264 ? 16.372 -5.923 -8.502 1.00 98.25 264 VAL A N 1
ATOM 2013 C CA . VAL A 1 264 ? 15.902 -5.231 -9.726 1.00 98.25 264 VAL A CA 1
ATOM 2014 C C . VAL A 1 264 ? 14.419 -5.490 -10.026 1.00 98.25 264 VAL A C 1
ATOM 2016 O O . VAL A 1 264 ? 13.779 -4.705 -10.724 1.00 98.25 264 VAL A O 1
ATOM 2019 N N . ASP A 1 265 ? 13.879 -6.594 -9.509 1.00 98.38 265 ASP A N 1
ATOM 2020 C CA . ASP A 1 265 ? 12.502 -7.023 -9.731 1.00 98.38 265 ASP A CA 1
ATOM 2021 C C . ASP A 1 265 ? 11.444 -6.073 -9.123 1.00 98.38 265 ASP A C 1
ATOM 2023 O O . ASP A 1 265 ? 11.708 -5.251 -8.241 1.00 98.38 265 ASP A O 1
ATOM 2027 N N . GLY A 1 266 ? 10.200 -6.193 -9.593 1.00 95.81 266 GLY A N 1
ATOM 2028 C CA . GLY A 1 266 ? 9.067 -5.401 -9.124 1.00 95.81 266 GLY A CA 1
ATOM 2029 C C . GLY A 1 266 ? 8.751 -5.650 -7.646 1.00 95.81 266 GLY A C 1
ATOM 2030 O O . GLY A 1 266 ? 8.369 -6.751 -7.247 1.00 95.81 266 GLY A O 1
ATOM 2031 N N . GLN A 1 267 ? 8.863 -4.607 -6.824 1.00 97.94 267 GLN A N 1
ATOM 2032 C CA . GLN A 1 267 ? 8.583 -4.687 -5.389 1.00 97.94 267 GLN A CA 1
ATOM 2033 C C . GLN A 1 267 ? 7.156 -4.217 -5.078 1.00 97.94 267 GLN A C 1
ATOM 2035 O O . GLN A 1 267 ? 6.693 -3.187 -5.570 1.00 97.94 267 GLN A O 1
ATOM 2040 N N . SER A 1 268 ? 6.433 -4.987 -4.266 1.00 97.12 268 SER A N 1
ATOM 2041 C CA . SER A 1 268 ? 5.023 -4.742 -3.953 1.00 97.12 268 SER A CA 1
ATOM 2042 C C . SER A 1 268 ? 4.830 -3.586 -2.966 1.00 97.12 268 SER A C 1
ATOM 2044 O O . SER A 1 268 ? 5.512 -3.496 -1.948 1.00 97.12 268 SER A O 1
ATOM 2046 N N . MET A 1 269 ? 3.841 -2.727 -3.227 1.00 96.88 269 MET A N 1
ATOM 2047 C CA . MET A 1 269 ? 3.394 -1.684 -2.290 1.00 96.88 269 MET A CA 1
ATOM 2048 C C . MET A 1 269 ? 2.626 -2.289 -1.104 1.00 96.88 269 MET A C 1
ATOM 2050 O O . MET A 1 269 ? 1.840 -3.215 -1.296 1.00 96.88 269 MET A O 1
ATOM 2054 N N . ARG A 1 270 ? 2.707 -1.689 0.092 1.00 93.25 270 ARG A N 1
ATOM 2055 C CA . ARG A 1 270 ? 1.953 -2.143 1.291 1.00 93.25 270 ARG A CA 1
ATOM 2056 C C . ARG A 1 270 ? 0.447 -1.868 1.292 1.00 93.25 270 ARG A C 1
ATOM 2058 O O . ARG A 1 270 ? -0.198 -2.068 2.318 1.00 93.25 270 ARG A O 1
ATOM 2065 N N . THR A 1 271 ? -0.155 -1.403 0.197 1.00 87.56 271 THR A N 1
ATOM 2066 C CA . THR A 1 271 ? -1.538 -0.879 0.195 1.00 87.56 271 THR A CA 1
ATOM 2067 C C . THR A 1 271 ? -2.566 -1.861 0.777 1.00 87.56 271 THR A C 1
ATOM 2069 O O . THR A 1 271 ? -3.460 -1.436 1.498 1.00 87.56 271 THR A O 1
ATOM 2072 N N . TYR A 1 272 ? -2.397 -3.169 0.554 1.00 87.88 272 TYR A N 1
ATOM 2073 C CA . TYR A 1 272 ? -3.268 -4.231 1.083 1.00 87.88 272 TYR A CA 1
ATOM 2074 C C . TYR A 1 272 ? -3.125 -4.515 2.592 1.00 87.88 272 TYR A C 1
ATOM 2076 O O . TYR A 1 272 ? -3.893 -5.311 3.130 1.00 87.88 272 TYR A O 1
ATOM 2084 N N . ARG A 1 273 ? -2.165 -3.887 3.287 1.00 84.38 273 ARG A N 1
ATOM 2085 C CA . ARG A 1 273 ? -1.989 -3.962 4.751 1.00 84.38 273 ARG A CA 1
ATOM 2086 C C . ARG A 1 273 ? -2.525 -2.725 5.488 1.00 84.38 273 ARG A C 1
ATOM 2088 O O . ARG A 1 273 ? -2.433 -2.669 6.709 1.00 84.38 273 ARG A O 1
ATOM 2095 N N . HIS A 1 274 ? -3.057 -1.724 4.776 1.00 75.94 274 HIS A N 1
ATOM 2096 C CA . HIS A 1 274 ? -3.431 -0.436 5.368 1.00 75.94 274 HIS A CA 1
ATOM 2097 C C . HIS A 1 274 ? -4.844 0.024 4.971 1.00 75.94 274 HIS A C 1
ATOM 2099 O O . HIS A 1 274 ? -5.222 0.048 3.797 1.00 75.94 274 HIS A O 1
ATOM 2105 N N . SER A 1 275 ? -5.610 0.466 5.972 1.00 65.44 275 SER A N 1
ATOM 2106 C CA . SER A 1 275 ? -6.954 1.033 5.806 1.00 65.44 275 SER A CA 1
ATOM 2107 C C . SER A 1 275 ? -6.948 2.230 4.831 1.00 65.44 275 SER A C 1
ATOM 2109 O O . SER A 1 275 ? -6.031 3.055 4.895 1.00 65.44 275 SER A O 1
ATOM 2111 N N . PRO A 1 276 ? -7.938 2.366 3.923 1.00 72.69 276 PRO A N 1
ATOM 2112 C CA . PRO A 1 276 ? -9.164 1.569 3.794 1.00 72.69 276 PRO A CA 1
ATOM 2113 C C . PRO A 1 276 ? -9.049 0.380 2.817 1.00 72.69 276 PRO A C 1
ATOM 2115 O O . PRO A 1 276 ? -10.064 -0.086 2.314 1.00 72.69 276 PRO A O 1
ATOM 2118 N N . ASN A 1 277 ? -7.837 -0.083 2.488 1.00 77.56 277 ASN A N 1
ATOM 2119 C CA . ASN A 1 277 ? -7.610 -1.131 1.482 1.00 77.56 277 ASN A CA 1
ATOM 2120 C C . ASN A 1 277 ? -7.090 -2.448 2.091 1.00 77.56 277 ASN A C 1
ATOM 2122 O O . ASN A 1 277 ? -6.565 -3.288 1.361 1.00 77.56 277 ASN A O 1
ATOM 2126 N N . THR A 1 278 ? -7.205 -2.626 3.413 1.00 77.50 278 THR A N 1
ATOM 2127 C CA . THR A 1 278 ? -6.808 -3.852 4.118 1.00 77.50 278 THR A CA 1
ATOM 2128 C C . THR A 1 278 ? -7.514 -5.061 3.495 1.00 77.50 278 THR A C 1
ATOM 2130 O O . THR A 1 278 ? -8.740 -5.085 3.421 1.00 77.50 278 THR A O 1
ATOM 2133 N N . MET A 1 279 ? -6.766 -6.054 3.005 1.00 85.06 279 MET A N 1
ATOM 2134 C CA . MET A 1 279 ? -7.350 -7.218 2.324 1.00 85.06 279 MET A CA 1
ATOM 2135 C C . MET A 1 279 ? -6.460 -8.464 2.397 1.00 85.06 279 MET A C 1
ATOM 2137 O O . MET A 1 279 ? -5.277 -8.384 2.728 1.00 85.06 279 MET A O 1
ATOM 2141 N N . SER A 1 280 ? -7.000 -9.613 1.978 1.00 88.12 280 SER A N 1
ATOM 2142 C CA . SER A 1 280 ? -6.337 -10.928 2.016 1.00 88.12 280 SER A CA 1
ATOM 2143 C C . SER A 1 280 ? -4.976 -11.023 1.315 1.00 88.12 280 SER A C 1
ATOM 2145 O O . SER A 1 280 ? -4.239 -11.960 1.598 1.00 88.12 280 SER A O 1
ATOM 2147 N N . ARG A 1 281 ? -4.558 -10.061 0.473 1.00 94.88 281 ARG A N 1
ATOM 2148 C CA . ARG A 1 281 ? -3.171 -10.041 -0.036 1.00 94.88 281 ARG A CA 1
ATOM 2149 C C . ARG A 1 281 ? -2.136 -9.878 1.086 1.00 94.88 281 ARG A C 1
ATOM 2151 O O . ARG A 1 281 ? -1.019 -10.349 0.911 1.00 94.88 281 ARG A O 1
ATOM 2158 N N . LYS A 1 282 ? -2.502 -9.361 2.274 1.00 90.19 282 LYS A N 1
ATOM 2159 C CA . LYS A 1 282 ? -1.616 -9.406 3.459 1.00 90.19 282 LYS A CA 1
ATOM 2160 C C . LYS A 1 282 ? -1.176 -10.833 3.833 1.00 90.19 282 LYS A C 1
ATOM 2162 O O . LYS A 1 282 ? -0.090 -10.993 4.385 1.00 90.19 282 LYS A O 1
ATOM 2167 N N . SER A 1 283 ? -2.015 -11.823 3.522 1.00 93.00 283 SER A N 1
ATOM 2168 C CA . SER A 1 283 ? -1.888 -13.229 3.915 1.00 93.00 283 SER A CA 1
ATOM 2169 C C . SER A 1 283 ? -1.158 -14.090 2.879 1.00 93.00 283 SER A C 1
ATOM 2171 O O . SER A 1 283 ? -0.601 -15.112 3.251 1.00 93.00 283 SER A O 1
ATOM 2173 N N . TRP A 1 284 ? -1.120 -13.681 1.601 1.00 97.50 284 TRP A N 1
ATOM 2174 C CA . TRP A 1 284 ? -0.474 -14.447 0.518 1.00 97.50 284 TRP A CA 1
ATOM 2175 C C . TRP A 1 284 ? 0.671 -13.726 -0.214 1.00 97.50 284 TRP A C 1
ATOM 2177 O O . TRP A 1 284 ? 1.389 -14.365 -0.980 1.00 97.50 284 TRP A O 1
ATOM 2187 N N . ALA A 1 285 ? 0.915 -12.432 0.041 1.00 98.38 285 ALA A N 1
ATOM 2188 C CA . ALA A 1 285 ? 2.038 -11.695 -0.563 1.00 98.38 285 ALA A CA 1
ATOM 2189 C C . ALA A 1 285 ? 3.425 -12.298 -0.251 1.00 98.38 285 ALA A C 1
ATOM 2191 O O . ALA A 1 285 ? 4.384 -12.048 -0.977 1.00 98.38 285 ALA A O 1
ATOM 2192 N N . ALA A 1 286 ? 3.545 -13.086 0.818 1.00 98.50 286 ALA A N 1
ATOM 2193 C CA . ALA A 1 286 ? 4.777 -13.794 1.143 1.00 98.50 286 ALA A CA 1
ATOM 2194 C C . ALA A 1 286 ? 4.970 -15.063 0.290 1.00 98.50 286 ALA A C 1
ATOM 2196 O O . ALA A 1 286 ? 6.064 -15.293 -0.216 1.00 98.50 286 ALA A O 1
ATOM 2197 N N . GLY A 1 287 ? 3.900 -15.823 0.018 1.00 98.56 287 GLY A N 1
ATOM 2198 C CA . GLY A 1 287 ? 3.920 -16.918 -0.963 1.00 98.56 287 GLY A CA 1
ATOM 2199 C C . GLY A 1 287 ? 4.232 -16.431 -2.383 1.00 98.56 287 GLY A C 1
ATOM 2200 O O . GLY A 1 287 ? 5.030 -17.041 -3.085 1.00 98.56 287 GLY A O 1
ATOM 2201 N N . ASP A 1 288 ? 3.683 -15.280 -2.775 1.00 98.75 288 ASP A N 1
ATOM 2202 C CA . ASP A 1 288 ? 3.981 -14.549 -4.023 1.00 98.75 288 ASP A CA 1
ATOM 2203 C C . ASP A 1 288 ? 5.482 -14.174 -4.131 1.00 98.75 288 ASP A C 1
ATOM 2205 O O . ASP A 1 288 ? 6.126 -14.362 -5.169 1.00 98.75 288 ASP A O 1
ATOM 2209 N N . ALA A 1 289 ? 6.101 -13.757 -3.020 1.00 98.81 289 ALA A N 1
ATOM 2210 C CA . ALA A 1 289 ? 7.546 -13.533 -2.937 1.00 98.81 289 ALA A CA 1
ATOM 2211 C C . ALA A 1 289 ? 8.376 -14.832 -2.997 1.00 98.81 289 ALA A C 1
ATOM 2213 O O . ALA A 1 289 ? 9.384 -14.864 -3.706 1.00 98.81 289 ALA A O 1
ATOM 2214 N N . CYS A 1 290 ? 7.947 -15.908 -2.330 1.00 98.88 290 CYS A N 1
ATOM 2215 C CA . CYS A 1 290 ? 8.583 -17.231 -2.392 1.00 98.88 290 CYS A CA 1
ATOM 2216 C C . CYS A 1 290 ? 8.535 -17.831 -3.809 1.00 98.88 290 CYS A C 1
ATOM 2218 O O . CYS A 1 290 ? 9.552 -18.294 -4.327 1.00 98.88 290 CYS A O 1
ATOM 2220 N N . GLN A 1 291 ? 7.380 -17.746 -4.474 1.00 98.69 291 GLN A N 1
ATOM 2221 C CA . GLN A 1 291 ? 7.184 -18.111 -5.879 1.00 98.69 291 GLN A CA 1
ATOM 2222 C C . GLN A 1 291 ? 8.146 -17.347 -6.793 1.00 98.69 291 GLN A C 1
ATOM 2224 O O . GLN A 1 291 ? 8.831 -17.931 -7.637 1.00 98.69 291 GLN A O 1
ATOM 2229 N N . THR A 1 292 ? 8.232 -16.031 -6.594 1.00 98.81 292 THR A N 1
ATOM 2230 C CA . THR A 1 292 ? 9.136 -15.162 -7.348 1.00 98.81 292 THR A CA 1
ATOM 2231 C C . THR A 1 292 ? 10.598 -15.558 -7.133 1.00 98.81 292 THR A C 1
ATOM 2233 O O . THR A 1 292 ? 11.330 -15.699 -8.111 1.00 98.81 292 THR A O 1
ATOM 2236 N N . ALA A 1 293 ? 11.014 -15.820 -5.892 1.00 98.81 293 ALA A N 1
ATOM 2237 C CA . ALA A 1 293 ? 12.383 -16.206 -5.552 1.00 98.81 293 ALA A CA 1
ATOM 2238 C C . ALA A 1 293 ? 12.848 -17.483 -6.274 1.00 98.81 293 ALA A C 1
ATOM 2240 O O . ALA A 1 293 ? 13.872 -17.468 -6.962 1.00 98.81 293 ALA A O 1
ATOM 2241 N N . VAL A 1 294 ? 12.067 -18.569 -6.203 1.00 98.88 294 VAL A N 1
ATOM 2242 C CA . VAL A 1 294 ? 12.389 -19.829 -6.904 1.00 98.88 294 VAL A CA 1
ATOM 2243 C C . VAL A 1 294 ? 12.452 -19.605 -8.424 1.00 98.88 294 VAL A C 1
ATOM 2245 O O . VAL A 1 294 ? 13.370 -20.079 -9.096 1.00 98.88 294 VAL A O 1
ATOM 2248 N N . ASN A 1 295 ? 11.533 -18.807 -8.976 1.00 98.75 295 ASN A N 1
ATOM 2249 C CA . ASN A 1 295 ? 11.499 -18.463 -10.401 1.00 98.75 295 ASN A CA 1
ATOM 2250 C C . ASN A 1 295 ? 12.714 -17.618 -10.850 1.00 98.75 295 ASN A C 1
ATOM 2252 O O . ASN A 1 295 ? 13.155 -17.736 -11.992 1.00 98.75 295 ASN A O 1
ATOM 2256 N N . LEU A 1 296 ? 13.280 -16.771 -9.983 1.00 98.75 296 LEU A N 1
ATOM 2257 C CA . LEU A 1 296 ? 14.521 -16.036 -10.268 1.00 98.75 296 LEU A CA 1
ATOM 2258 C C . LEU A 1 296 ? 15.744 -16.967 -10.259 1.00 98.75 296 LEU A C 1
ATOM 2260 O O . LEU A 1 296 ? 16.538 -16.933 -11.201 1.00 98.75 296 LEU A O 1
ATOM 2264 N N . VAL A 1 297 ? 15.857 -17.863 -9.272 1.00 98.81 297 VAL A N 1
ATOM 2265 C CA . VAL A 1 297 ? 16.948 -18.856 -9.218 1.00 98.81 297 VAL A CA 1
ATOM 2266 C C . VAL A 1 297 ? 16.947 -19.758 -10.457 1.00 98.81 297 VAL A C 1
ATOM 2268 O O . VAL A 1 297 ? 17.990 -19.948 -11.083 1.00 98.81 297 VAL A O 1
ATOM 2271 N N . LEU A 1 298 ? 15.776 -20.236 -10.893 1.00 98.56 298 LEU A N 1
ATOM 2272 C CA . LEU A 1 298 ? 15.636 -21.075 -12.092 1.00 98.56 298 LEU A CA 1
ATOM 2273 C C . LEU A 1 298 ? 15.960 -20.358 -13.420 1.00 98.56 298 LEU A C 1
ATOM 2275 O O . LEU A 1 298 ? 16.118 -21.038 -14.439 1.00 98.56 298 LEU A O 1
ATOM 2279 N N . LYS A 1 299 ? 16.070 -19.021 -13.439 1.00 98.50 299 LYS A N 1
ATOM 2280 C CA . LYS A 1 299 ? 16.554 -18.243 -14.599 1.00 98.50 299 LYS A CA 1
ATOM 2281 C C . LYS A 1 299 ? 18.075 -18.122 -14.589 1.00 98.50 299 LYS A C 1
ATOM 2283 O O . LYS A 1 299 ? 18.708 -18.441 -15.591 1.00 98.50 299 LYS A O 1
ATOM 2288 N N . VAL A 1 300 ? 18.676 -17.763 -13.452 1.00 98.19 300 VAL A N 1
ATOM 2289 C CA . VAL A 1 300 ? 20.145 -17.679 -13.325 1.00 98.19 300 VAL A CA 1
ATOM 2290 C C . VAL A 1 300 ? 20.801 -19.054 -13.491 1.00 98.19 300 VAL A C 1
ATOM 2292 O O . VAL A 1 300 ? 21.839 -19.169 -14.138 1.00 98.19 300 VAL A O 1
ATOM 2295 N N . MET A 1 301 ? 20.150 -20.133 -13.038 1.00 96.12 301 MET A N 1
ATOM 2296 C CA . MET A 1 301 ? 20.596 -21.508 -13.309 1.00 96.12 301 MET A CA 1
ATOM 2297 C C . MET A 1 301 ? 20.657 -21.840 -14.816 1.00 96.12 301 MET A C 1
ATOM 2299 O O . MET A 1 301 ? 21.417 -22.712 -15.224 1.00 96.12 301 MET A O 1
ATOM 2303 N N . LYS A 1 302 ? 19.886 -21.133 -15.655 1.00 96.94 302 LYS A N 1
ATOM 2304 C CA . LYS A 1 302 ? 19.892 -21.256 -17.126 1.00 96.94 302 LYS A CA 1
ATOM 2305 C C . LYS A 1 302 ? 20.835 -20.256 -17.816 1.00 96.94 302 LYS A C 1
ATOM 2307 O O . LYS A 1 302 ? 20.861 -20.214 -19.042 1.00 96.94 302 LYS A O 1
ATOM 2312 N N . GLY A 1 303 ? 21.609 -19.480 -17.052 1.00 95.31 303 GLY A N 1
ATOM 2313 C CA . GLY A 1 303 ? 22.606 -18.535 -17.563 1.00 95.31 303 GLY A CA 1
ATOM 2314 C C . GLY A 1 303 ? 22.172 -17.067 -17.618 1.00 95.31 303 GLY A C 1
ATOM 2315 O O . GLY A 1 303 ? 22.895 -16.267 -18.206 1.00 95.31 303 GLY A O 1
ATOM 2316 N N . GLU A 1 304 ? 21.033 -16.691 -17.023 1.00 97.69 304 GLU A N 1
ATOM 2317 C CA . GLU A 1 304 ? 20.655 -15.275 -16.878 1.00 97.69 304 GLU A CA 1
ATOM 2318 C C . GLU A 1 304 ? 21.678 -14.539 -15.978 1.00 97.69 304 GLU A C 1
ATOM 2320 O O . GLU A 1 304 ? 21.894 -14.976 -14.844 1.00 97.69 304 GLU A O 1
ATOM 2325 N N . PRO A 1 305 ? 22.326 -13.453 -16.442 1.00 96.00 305 PRO A N 1
ATOM 2326 C CA . PRO A 1 305 ? 23.368 -12.762 -15.684 1.00 96.00 305 PRO A CA 1
ATOM 2327 C C . PRO A 1 305 ? 22.805 -11.873 -14.565 1.00 96.00 305 PRO A C 1
ATOM 2329 O O . PRO A 1 305 ? 21.638 -11.478 -14.572 1.00 96.00 305 PRO A O 1
ATOM 2332 N N . GLY A 1 306 ? 23.663 -11.501 -13.616 1.00 96.31 306 GLY A N 1
ATOM 2333 C CA . GLY A 1 306 ? 23.350 -10.499 -12.602 1.00 96.31 306 GLY A CA 1
ATOM 2334 C C . GLY A 1 306 ? 23.616 -9.051 -13.020 1.00 96.31 306 GLY A C 1
ATOM 2335 O O . GLY A 1 306 ? 24.142 -8.750 -14.094 1.00 96.31 306 GLY A O 1
ATOM 2336 N N . LEU A 1 307 ? 23.263 -8.140 -12.114 1.00 97.44 307 LEU A N 1
ATOM 2337 C CA . LEU A 1 307 ? 23.432 -6.696 -12.232 1.00 97.44 307 LEU A CA 1
ATOM 2338 C C . LEU A 1 307 ? 24.327 -6.200 -11.078 1.00 97.44 307 LEU A C 1
ATOM 2340 O O . LEU A 1 307 ? 23.816 -5.964 -9.984 1.00 97.44 307 LEU A O 1
ATOM 2344 N N . PRO A 1 308 ? 25.648 -6.019 -11.288 1.00 97.56 308 PRO A N 1
ATOM 2345 C CA . PRO A 1 308 ? 26.585 -5.759 -10.193 1.00 97.56 308 PRO A CA 1
ATOM 2346 C C . PRO A 1 308 ? 26.239 -4.553 -9.310 1.00 97.56 308 PRO A C 1
ATOM 2348 O O . PRO A 1 308 ? 26.264 -4.659 -8.089 1.00 97.56 308 PRO A O 1
ATOM 2351 N N . THR A 1 309 ? 25.851 -3.435 -9.924 1.00 97.56 309 THR A N 1
ATOM 2352 C CA . THR A 1 309 ? 25.542 -2.171 -9.235 1.00 97.56 309 THR A CA 1
ATOM 2353 C C . THR A 1 309 ? 24.031 -1.932 -9.107 1.00 97.56 309 THR A C 1
ATOM 2355 O O . THR A 1 309 ? 23.559 -0.823 -9.362 1.00 97.56 309 THR A O 1
ATOM 2358 N N . VAL A 1 310 ? 23.229 -2.971 -8.851 1.00 98.38 310 VAL A N 1
ATOM 2359 C CA . VAL A 1 310 ? 21.756 -2.854 -8.803 1.00 98.38 310 VAL A CA 1
ATOM 2360 C C . VAL A 1 310 ? 21.257 -1.962 -7.665 1.00 98.38 310 VAL A C 1
ATOM 2362 O O . VAL A 1 310 ? 20.196 -1.358 -7.797 1.00 98.38 310 VAL A O 1
ATOM 2365 N N . LEU A 1 311 ? 22.004 -1.831 -6.569 1.00 98.44 311 LEU A N 1
ATOM 2366 C CA . LEU A 1 311 ? 21.684 -0.928 -5.468 1.00 98.44 311 LEU A CA 1
ATOM 2367 C C . LEU A 1 311 ? 22.230 0.475 -5.751 1.00 98.44 311 LEU A C 1
ATOM 2369 O O . LEU A 1 311 ? 21.483 1.452 -5.668 1.00 98.44 311 LEU A O 1
ATOM 2373 N N . SER A 1 312 ? 23.509 0.563 -6.135 1.00 97.69 312 SER A N 1
ATOM 2374 C CA . SER A 1 312 ? 24.273 1.821 -6.190 1.00 97.69 312 SER A CA 1
ATOM 2375 C C . SER A 1 312 ? 24.239 2.588 -7.520 1.00 97.69 312 SER A C 1
ATOM 2377 O O . SER A 1 312 ? 24.727 3.719 -7.570 1.00 97.69 312 SER A O 1
ATOM 2379 N N . ALA A 1 313 ? 23.697 2.021 -8.607 1.00 97.00 313 ALA A N 1
ATOM 2380 C CA . ALA A 1 313 ? 23.697 2.677 -9.918 1.00 97.00 313 ALA A CA 1
ATOM 2381 C C . ALA A 1 313 ? 23.003 4.058 -9.880 1.00 97.00 313 ALA A C 1
ATOM 2383 O O . ALA A 1 313 ? 21.802 4.125 -9.612 1.00 97.00 313 ALA A O 1
ATOM 2384 N N . PRO A 1 314 ? 23.685 5.165 -10.234 1.00 94.31 314 PRO A N 1
ATOM 2385 C CA . PRO A 1 314 ? 23.062 6.486 -10.213 1.00 94.31 314 PRO A CA 1
ATOM 2386 C C . PRO A 1 314 ? 21.817 6.562 -11.106 1.00 94.31 314 PRO A C 1
ATOM 2388 O O . PRO A 1 314 ? 21.827 6.088 -12.243 1.00 94.31 314 PRO A O 1
ATOM 2391 N N . THR A 1 315 ? 20.761 7.207 -10.605 1.00 92.81 315 THR A N 1
ATOM 2392 C CA . THR A 1 315 ? 19.418 7.364 -11.207 1.00 92.81 315 THR A CA 1
ATOM 2393 C C . THR A 1 315 ? 18.578 6.084 -11.339 1.00 92.81 315 THR A C 1
ATOM 2395 O O . THR A 1 315 ? 17.355 6.190 -11.398 1.00 92.81 315 THR A O 1
ATOM 2398 N N . TRP A 1 316 ? 19.184 4.894 -11.384 1.00 96.88 316 TRP A N 1
ATOM 2399 C CA . TRP A 1 316 ? 18.494 3.648 -11.770 1.00 96.88 316 TRP A CA 1
ATOM 2400 C C . TRP A 1 316 ? 18.602 2.508 -10.752 1.00 96.88 316 TRP A C 1
ATOM 2402 O O . TRP A 1 316 ? 17.868 1.530 -10.862 1.00 96.88 316 TRP A O 1
ATOM 2412 N N . GLY A 1 317 ? 19.515 2.617 -9.791 1.00 97.38 317 GLY A N 1
ATOM 2413 C CA . GLY A 1 317 ? 19.717 1.646 -8.727 1.00 97.38 317 GLY A CA 1
ATOM 2414 C C . GLY A 1 317 ? 18.653 1.745 -7.638 1.00 97.38 317 GLY A C 1
ATOM 2415 O O . GLY A 1 317 ? 17.973 2.764 -7.483 1.00 97.38 317 GLY A O 1
ATOM 2416 N N . PHE A 1 318 ? 18.522 0.673 -6.862 1.00 98.50 318 PHE A N 1
ATOM 2417 C CA . PHE A 1 318 ? 17.522 0.533 -5.811 1.00 98.50 318 PHE A CA 1
ATOM 2418 C C . PHE A 1 318 ? 17.552 1.693 -4.809 1.00 98.50 318 PHE A C 1
ATOM 2420 O O . PHE A 1 318 ? 16.493 2.159 -4.385 1.00 98.50 318 PHE A O 1
ATOM 2427 N N . TYR A 1 319 ? 18.740 2.196 -4.464 1.00 98.31 319 TYR A N 1
ATOM 2428 C CA . TYR A 1 319 ? 18.885 3.306 -3.528 1.00 98.31 319 TYR A CA 1
ATOM 2429 C C . TYR A 1 319 ? 18.222 4.585 -4.049 1.00 98.31 319 TYR A C 1
ATOM 2431 O O . TYR A 1 319 ? 17.348 5.128 -3.371 1.00 98.31 319 TYR A O 1
ATOM 2439 N N . ASP A 1 320 ? 18.540 5.018 -5.269 1.00 96.31 320 ASP A N 1
ATOM 2440 C CA . ASP A 1 320 ? 17.960 6.224 -5.878 1.00 96.31 320 ASP A CA 1
ATOM 2441 C C . ASP A 1 320 ? 16.463 6.071 -6.200 1.00 96.31 320 ASP A C 1
ATOM 2443 O O . ASP A 1 320 ? 15.690 7.007 -5.989 1.00 96.31 320 ASP A O 1
ATOM 2447 N N . VAL A 1 321 ? 16.043 4.903 -6.701 1.00 97.56 321 VAL A N 1
ATOM 2448 C CA . VAL A 1 321 ? 14.673 4.681 -7.203 1.00 97.56 321 VAL A CA 1
ATOM 2449 C C . VAL A 1 321 ? 13.682 4.338 -6.087 1.00 97.56 321 VAL A C 1
ATOM 2451 O O . VAL A 1 321 ? 12.571 4.867 -6.073 1.00 97.56 321 VAL A O 1
ATOM 2454 N N . ASN A 1 322 ? 14.072 3.459 -5.160 1.00 96.44 322 ASN A N 1
ATOM 2455 C CA . ASN A 1 322 ? 13.171 2.799 -4.207 1.00 96.44 322 ASN A CA 1
ATOM 2456 C C . ASN A 1 322 ? 13.498 3.077 -2.729 1.00 96.44 322 ASN A C 1
ATOM 2458 O O . ASN A 1 322 ? 12.625 2.885 -1.887 1.00 96.44 322 ASN A O 1
ATOM 2462 N N . PHE A 1 323 ? 14.713 3.535 -2.395 1.00 96.94 323 PHE A N 1
ATOM 2463 C CA . PHE A 1 323 ? 15.146 3.772 -1.005 1.00 96.94 323 PHE A CA 1
ATOM 2464 C C . PHE A 1 323 ? 15.480 5.244 -0.681 1.00 96.94 323 PHE A C 1
ATOM 2466 O O . PHE A 1 323 ? 16.038 5.561 0.371 1.00 96.94 323 PHE A O 1
ATOM 2473 N N . GLY A 1 324 ? 15.092 6.176 -1.559 1.00 93.06 324 GLY A N 1
ATOM 2474 C CA . GLY A 1 324 ? 15.173 7.620 -1.308 1.00 93.06 324 GLY A CA 1
ATOM 2475 C C . GLY A 1 324 ? 16.589 8.208 -1.348 1.00 93.06 324 GLY A C 1
ATOM 2476 O O . GLY A 1 324 ? 16.862 9.168 -0.627 1.00 93.06 324 GLY A O 1
ATOM 2477 N N . GLY A 1 325 ? 17.482 7.634 -2.159 1.00 93.44 325 GLY A N 1
ATOM 2478 C CA . GLY A 1 325 ? 18.876 8.062 -2.322 1.00 93.44 325 GLY A CA 1
ATOM 2479 C C . GLY A 1 325 ? 19.788 7.689 -1.149 1.00 93.44 325 GLY A C 1
ATOM 2480 O O . GLY A 1 325 ? 20.814 8.336 -0.943 1.00 93.44 325 GLY A O 1
ATOM 2481 N N . LYS A 1 326 ? 19.403 6.693 -0.340 1.00 92.81 326 LYS A N 1
ATOM 2482 C CA . LYS A 1 326 ? 20.167 6.226 0.826 1.00 92.81 326 LYS A CA 1
ATOM 2483 C C . LYS A 1 326 ? 20.656 4.791 0.625 1.00 92.81 326 LYS A C 1
ATOM 2485 O O . LYS A 1 326 ? 19.870 3.989 0.123 1.00 92.81 326 LYS A O 1
ATOM 2490 N N . PRO A 1 327 ? 21.888 4.453 1.050 1.00 96.69 327 PRO A N 1
ATOM 2491 C CA . PRO A 1 327 ? 22.321 3.067 1.152 1.00 96.69 327 PRO A CA 1
ATOM 2492 C C . PRO A 1 327 ? 21.606 2.343 2.303 1.00 96.69 327 PRO A C 1
ATOM 2494 O O . PRO A 1 327 ? 21.020 2.990 3.178 1.00 96.69 327 PRO A O 1
ATOM 2497 N N . PHE A 1 328 ? 21.689 1.012 2.325 1.00 98.06 328 PHE A N 1
ATOM 2498 C CA . PHE A 1 328 ? 21.323 0.230 3.503 1.00 98.06 328 PHE A CA 1
ATOM 2499 C C . PHE A 1 328 ? 22.338 0.438 4.639 1.00 98.06 328 PHE A C 1
ATOM 2501 O O . PHE A 1 328 ? 23.508 0.744 4.399 1.00 98.06 328 PHE A O 1
ATOM 2508 N N . THR A 1 329 ? 21.896 0.262 5.883 1.00 96.94 329 THR A N 1
ATOM 2509 C CA . THR A 1 329 ? 22.762 0.268 7.073 1.00 96.94 329 THR A CA 1
ATOM 2510 C C . THR A 1 329 ? 22.617 -1.036 7.855 1.00 96.94 329 THR A C 1
ATOM 2512 O O . THR A 1 329 ? 21.598 -1.725 7.754 1.00 96.94 329 THR A O 1
ATOM 2515 N N . PHE A 1 330 ? 23.669 -1.412 8.585 1.00 95.12 330 PHE A N 1
ATOM 2516 C CA . PHE A 1 330 ? 23.746 -2.682 9.301 1.00 95.12 330 PHE A CA 1
ATOM 2517 C C . PHE A 1 330 ? 24.434 -2.504 10.658 1.00 95.12 330 PHE A C 1
ATOM 2519 O O . PHE A 1 330 ? 25.651 -2.339 10.732 1.00 95.12 330 PHE A O 1
ATOM 2526 N N . GLN A 1 331 ? 23.678 -2.648 11.748 1.00 91.69 331 GLN A N 1
ATOM 2527 C CA . GLN A 1 331 ? 24.228 -2.703 13.110 1.00 91.69 331 GLN A CA 1
ATOM 2528 C C . GLN A 1 331 ? 25.014 -3.998 13.425 1.00 91.69 331 GLN A C 1
ATOM 2530 O O . GLN A 1 331 ? 25.583 -4.117 14.510 1.00 91.69 331 GLN A O 1
ATOM 2535 N N . ARG A 1 332 ? 25.001 -5.004 12.534 1.00 93.38 332 ARG A N 1
ATOM 2536 C CA . ARG A 1 332 ? 25.703 -6.293 12.691 1.00 93.38 332 ARG A CA 1
ATOM 2537 C C . ARG A 1 332 ? 25.885 -7.020 11.354 1.00 93.38 332 ARG A C 1
ATOM 2539 O O . ARG A 1 332 ? 25.092 -6.820 10.438 1.00 93.38 332 ARG A O 1
ATOM 2546 N N . GLY A 1 333 ? 26.870 -7.917 11.288 1.00 95.12 333 GLY A N 1
ATOM 2547 C CA . GLY A 1 333 ? 26.970 -8.934 10.235 1.00 95.12 333 GLY A CA 1
ATOM 2548 C C . GLY A 1 333 ? 26.056 -10.145 10.480 1.00 95.12 333 GLY A C 1
ATOM 2549 O O . GLY A 1 333 ? 25.468 -10.287 11.556 1.00 95.12 333 GLY A O 1
ATOM 2550 N N . TYR A 1 334 ? 25.958 -11.022 9.479 1.00 98.00 334 TYR A N 1
ATOM 2551 C CA . TYR A 1 334 ? 25.109 -12.218 9.489 1.00 98.00 334 TYR A CA 1
ATOM 2552 C C . TYR A 1 334 ? 25.757 -13.402 10.244 1.00 98.00 334 TYR A C 1
ATOM 2554 O O . TYR A 1 334 ? 26.886 -13.789 9.942 1.00 98.00 334 TYR A O 1
ATOM 2562 N N . GLY A 1 335 ? 25.025 -14.003 11.187 1.00 97.06 335 GLY A N 1
ATOM 2563 C CA . GLY A 1 335 ? 25.345 -15.259 11.878 1.00 97.06 335 GLY A CA 1
ATOM 2564 C C . GLY A 1 335 ? 24.096 -16.136 12.056 1.00 97.06 335 GLY A C 1
ATOM 2565 O O . GLY A 1 335 ? 23.644 -16.764 11.098 1.00 97.06 335 GLY A O 1
ATOM 2566 N N . SER A 1 336 ? 23.541 -16.176 13.271 1.00 97.88 336 SER A N 1
ATOM 2567 C CA . SER A 1 336 ? 22.324 -16.928 13.647 1.00 97.88 336 SER A CA 1
ATOM 2568 C C . SER A 1 336 ? 21.386 -16.174 14.613 1.00 97.88 336 SER A C 1
ATOM 2570 O O . SER A 1 336 ? 20.442 -16.755 15.158 1.00 97.88 336 SER A O 1
ATOM 2572 N N . TYR A 1 337 ? 21.630 -14.878 14.839 1.00 96.00 337 TYR A N 1
ATOM 2573 C CA . TYR A 1 337 ? 20.966 -14.065 15.865 1.00 96.00 337 TYR A CA 1
ATOM 2574 C C . TYR A 1 337 ? 19.445 -13.990 15.699 1.00 96.00 337 TYR A C 1
ATOM 2576 O O . TYR A 1 337 ? 18.722 -14.021 16.696 1.00 96.00 337 TYR A O 1
ATOM 2584 N N . VAL A 1 338 ? 18.942 -13.890 14.469 1.00 96.88 338 VAL A N 1
ATOM 2585 C CA . VAL A 1 338 ? 17.509 -13.708 14.213 1.00 96.88 338 VAL A CA 1
ATOM 2586 C C . VAL A 1 338 ? 16.731 -14.958 14.611 1.00 96.88 338 VAL A C 1
ATOM 2588 O O . VAL A 1 338 ? 15.708 -14.829 15.275 1.00 96.88 338 VAL A O 1
ATOM 2591 N N . MET A 1 339 ? 17.229 -16.158 14.288 1.00 98.25 339 MET A N 1
ATOM 2592 C CA . MET A 1 339 ? 16.579 -17.410 14.695 1.00 98.25 339 MET A CA 1
ATOM 2593 C C . MET A 1 339 ? 16.569 -17.558 16.223 1.00 98.25 339 MET A C 1
ATOM 2595 O O . MET A 1 339 ? 15.528 -17.822 16.815 1.00 98.25 339 MET A O 1
ATOM 2599 N N . GLU A 1 340 ? 17.703 -17.323 16.885 1.00 96.50 340 GLU A N 1
ATOM 2600 C CA . GLU A 1 340 ? 17.825 -17.435 18.349 1.00 96.50 340 GLU A CA 1
ATOM 2601 C C . GLU A 1 340 ? 16.871 -16.498 19.111 1.00 96.50 340 GLU A C 1
ATOM 2603 O O . GLU A 1 340 ? 16.450 -16.805 20.228 1.00 96.50 340 GLU A O 1
ATOM 2608 N N . ASN A 1 341 ? 16.522 -15.356 18.508 1.00 95.00 341 ASN A N 1
ATOM 2609 C CA . ASN A 1 341 ? 15.702 -14.302 19.108 1.00 95.00 341 ASN A CA 1
ATOM 2610 C C . ASN A 1 341 ? 14.310 -14.173 18.456 1.00 95.00 341 ASN A C 1
ATOM 2612 O O . ASN A 1 341 ? 13.591 -13.220 18.755 1.00 95.00 341 ASN A O 1
ATOM 2616 N N . VAL A 1 342 ? 13.915 -15.118 17.594 1.00 96.31 342 VAL A N 1
ATOM 2617 C CA . VAL A 1 342 ? 12.637 -15.077 16.866 1.00 96.31 342 VAL A CA 1
ATOM 2618 C C . VAL A 1 342 ? 11.439 -15.146 17.817 1.00 96.31 342 VAL A C 1
ATOM 2620 O O . VAL A 1 342 ? 11.493 -15.776 18.882 1.00 96.31 342 VAL A O 1
ATOM 2623 N N . LEU A 1 343 ? 10.346 -14.484 17.443 1.00 95.62 343 LEU A N 1
ATOM 2624 C CA . LEU A 1 343 ? 9.146 -14.377 18.263 1.00 95.62 343 LEU A CA 1
ATOM 2625 C C . LEU A 1 343 ? 8.072 -15.349 17.769 1.00 95.62 343 LEU A C 1
ATOM 2627 O O . LEU A 1 343 ? 7.733 -15.355 16.590 1.00 95.62 343 LEU A O 1
ATOM 2631 N N . PHE A 1 344 ? 7.496 -16.139 18.672 1.00 96.12 344 PHE A N 1
ATOM 2632 C CA . PHE A 1 344 ? 6.401 -17.060 18.349 1.00 96.12 344 PHE A CA 1
ATOM 2633 C C . PHE A 1 344 ? 5.044 -16.448 18.712 1.00 96.12 344 PHE A C 1
ATOM 2635 O O . PHE A 1 344 ? 4.887 -15.857 19.783 1.00 96.12 344 PHE A O 1
ATOM 2642 N N . LYS A 1 345 ? 4.025 -16.642 17.872 1.00 93.81 345 LYS A N 1
ATOM 2643 C CA . LYS A 1 345 ? 2.629 -16.391 18.255 1.00 93.81 345 LYS A CA 1
ATOM 2644 C C . LYS A 1 345 ? 2.054 -17.679 18.838 1.00 93.81 345 LYS A C 1
ATOM 2646 O O . LYS A 1 345 ? 1.567 -18.534 18.109 1.00 93.81 345 LYS A O 1
ATOM 2651 N N . VAL A 1 346 ? 2.198 -17.854 20.150 1.00 90.69 346 VAL A N 1
ATOM 2652 C CA . VAL A 1 346 ? 1.916 -19.133 20.827 1.00 90.69 346 VAL A CA 1
ATOM 2653 C C . VAL A 1 346 ? 0.436 -19.263 21.191 1.00 90.69 346 VAL A C 1
ATOM 2655 O O . VAL A 1 346 ? -0.242 -20.186 20.746 1.00 90.69 346 VAL A O 1
ATOM 2658 N N . SER A 1 347 ? -0.074 -18.319 21.983 1.00 83.31 347 SER A N 1
ATOM 2659 C CA . SER A 1 347 ? -1.409 -18.413 22.581 1.00 83.31 347 SER A CA 1
ATOM 2660 C C . SER A 1 347 ? -2.527 -17.933 21.651 1.00 83.31 347 SER A C 1
ATOM 2662 O O . SER A 1 347 ? -3.596 -18.534 21.640 1.00 83.31 347 SER A O 1
ATOM 2664 N N . TYR A 1 348 ? -2.290 -16.863 20.878 1.00 89.75 348 TYR A N 1
ATOM 2665 C CA . TYR A 1 348 ? -3.351 -16.121 20.180 1.00 89.75 348 TYR A CA 1
ATOM 2666 C C . TYR A 1 348 ? -2.992 -15.811 18.711 1.00 89.75 348 TYR A C 1
ATOM 2668 O O . TYR A 1 348 ? -1.871 -15.351 18.456 1.00 89.75 348 TYR A O 1
ATOM 2676 N N . PRO A 1 349 ? -3.926 -15.952 17.747 1.00 86.62 349 PRO A N 1
ATOM 2677 C CA . PRO A 1 349 ? -3.753 -15.581 16.335 1.00 86.62 349 PRO A CA 1
ATOM 2678 C C . PRO A 1 349 ? -3.884 -14.059 16.110 1.00 86.62 349 PRO A C 1
ATOM 2680 O O . PRO A 1 349 ? -4.605 -13.588 15.236 1.00 86.62 349 PRO A O 1
ATOM 2683 N N . ALA A 1 350 ? -3.189 -13.282 16.939 1.00 86.81 350 ALA A N 1
ATOM 2684 C CA . ALA A 1 350 ? -3.293 -11.830 17.045 1.00 86.81 350 ALA A CA 1
ATOM 2685 C C . ALA A 1 350 ? -2.092 -11.104 16.409 1.00 86.81 350 ALA A C 1
ATOM 2687 O O . ALA A 1 350 ? -0.979 -11.644 16.348 1.00 86.81 350 ALA A O 1
ATOM 2688 N N . GLU A 1 351 ? -2.269 -9.851 15.973 1.00 86.75 351 GLU A N 1
ATOM 2689 C CA . GLU A 1 351 ? -1.147 -8.977 15.587 1.00 86.75 351 GLU A CA 1
ATOM 2690 C C . GLU A 1 351 ? -0.165 -8.826 16.769 1.00 86.75 351 GLU A C 1
ATOM 2692 O O . GLU A 1 351 ? -0.579 -8.725 17.930 1.00 86.75 351 GLU A O 1
ATOM 2697 N N . PHE A 1 352 ? 1.144 -8.891 16.497 1.00 90.94 352 PHE A N 1
ATOM 2698 C CA . PHE A 1 352 ? 2.137 -9.203 17.527 1.00 90.94 352 PHE A CA 1
ATOM 2699 C C . PHE A 1 352 ? 2.203 -8.150 18.646 1.00 90.94 352 PHE A C 1
ATOM 2701 O O . PHE A 1 352 ? 2.363 -8.505 19.813 1.00 90.94 352 PHE A O 1
ATOM 2708 N N . HIS A 1 353 ? 1.971 -6.876 18.324 1.00 92.81 353 HIS A N 1
ATOM 2709 C CA . HIS A 1 353 ? 2.023 -5.756 19.268 1.00 92.81 353 HIS A CA 1
ATOM 2710 C C . HIS A 1 353 ? 0.894 -5.782 20.317 1.00 92.81 353 HIS A C 1
ATOM 2712 O O . HIS A 1 353 ? 0.912 -4.980 21.251 1.00 92.81 353 HIS A O 1
ATOM 2718 N N . SER A 1 354 ? -0.070 -6.706 20.188 1.00 94.81 354 SER A N 1
ATOM 2719 C CA . SER A 1 354 ? -1.157 -6.936 21.152 1.00 94.81 354 SER A CA 1
ATOM 2720 C C . SER A 1 354 ? -0.996 -8.173 22.039 1.00 94.81 354 SER A C 1
ATOM 2722 O O . SER A 1 354 ? -1.756 -8.308 22.994 1.00 94.81 354 SER A O 1
ATOM 2724 N N . GLN A 1 355 ? -0.043 -9.075 21.766 1.00 95.44 355 GLN A N 1
ATOM 2725 C CA . GLN A 1 355 ? 0.032 -10.395 22.425 1.00 95.44 355 GLN A CA 1
ATOM 2726 C C . GLN A 1 355 ? 0.084 -10.283 23.962 1.00 95.44 355 GLN A C 1
ATOM 2728 O O . GLN A 1 355 ? -0.637 -10.984 24.670 1.00 95.44 355 GLN A O 1
ATOM 2733 N N . THR A 1 356 ? 0.868 -9.334 24.476 1.00 97.38 356 THR A N 1
ATOM 2734 C CA . THR A 1 356 ? 0.971 -9.006 25.908 1.00 97.38 356 THR A CA 1
ATOM 2735 C C . THR A 1 356 ? -0.266 -8.308 26.470 1.00 97.38 356 THR A C 1
ATOM 2737 O O . THR A 1 356 ? -0.633 -8.572 27.610 1.00 97.38 356 THR A O 1
ATOM 2740 N N . ALA A 1 357 ? -0.962 -7.476 25.686 1.00 98.06 357 ALA A N 1
ATOM 2741 C CA . ALA A 1 357 ? -2.227 -6.863 26.102 1.00 98.06 357 ALA A CA 1
ATOM 2742 C C . ALA A 1 357 ? -3.336 -7.917 26.252 1.00 98.06 357 ALA A C 1
ATOM 2744 O O . ALA A 1 357 ? -4.125 -7.857 27.192 1.00 98.06 357 ALA A O 1
ATOM 2745 N N . VAL A 1 358 ? -3.380 -8.910 25.358 1.00 97.75 358 VAL A N 1
ATOM 2746 C CA . VAL A 1 358 ? -4.316 -10.040 25.452 1.00 97.75 358 VAL A CA 1
ATOM 2747 C C . VAL A 1 358 ? -3.963 -10.941 26.643 1.00 97.75 358 VAL A C 1
ATOM 2749 O O . VAL A 1 358 ? -4.858 -11.350 27.380 1.00 97.75 358 VAL A O 1
ATOM 2752 N N . GLU A 1 359 ? -2.676 -11.190 26.909 1.00 97.44 359 GLU A N 1
ATOM 2753 C CA . GLU A 1 359 ? -2.248 -11.915 28.116 1.00 97.44 359 GLU A CA 1
ATOM 2754 C C . GLU A 1 359 ? -2.629 -11.165 29.408 1.00 97.44 359 GLU A C 1
ATOM 2756 O O . GLU A 1 359 ? -3.224 -11.760 30.308 1.00 97.44 359 GLU A O 1
ATOM 2761 N N . ALA A 1 360 ? -2.376 -9.853 29.482 1.00 98.25 360 ALA A N 1
ATOM 2762 C CA . ALA A 1 360 ? -2.795 -9.007 30.600 1.00 98.25 360 ALA A CA 1
ATOM 2763 C C . ALA A 1 360 ? -4.323 -9.035 30.796 1.00 98.25 360 ALA A C 1
ATOM 2765 O O . ALA A 1 360 ? -4.803 -9.184 31.920 1.00 98.25 360 ALA A O 1
ATOM 2766 N N . ALA A 1 361 ? -5.098 -8.973 29.706 1.00 98.19 361 ALA A N 1
ATOM 2767 C CA . ALA A 1 361 ? -6.556 -9.059 29.748 1.00 98.19 361 ALA A CA 1
ATOM 2768 C C . ALA A 1 361 ? -7.041 -10.405 30.310 1.00 98.19 361 ALA A C 1
ATOM 2770 O O . ALA A 1 361 ? -7.934 -10.421 31.154 1.00 98.19 361 ALA A O 1
ATOM 2771 N N . GLN A 1 362 ? -6.420 -11.527 29.924 1.00 97.25 362 GLN A N 1
ATOM 2772 C CA . GLN A 1 362 ? -6.757 -12.850 30.465 1.00 97.25 362 GLN A CA 1
ATOM 2773 C C . GLN A 1 362 ? -6.448 -12.951 31.971 1.00 97.25 362 GLN A C 1
ATOM 2775 O O . GLN A 1 362 ? -7.247 -13.479 32.751 1.00 97.25 362 GLN A O 1
ATOM 2780 N N . ARG A 1 363 ? -5.302 -12.416 32.416 1.00 97.69 363 ARG A N 1
ATOM 2781 C CA . ARG A 1 363 ? -4.941 -12.360 33.845 1.00 97.69 363 ARG A CA 1
ATOM 2782 C C . ARG A 1 363 ? -5.929 -11.499 34.640 1.00 97.69 363 ARG A C 1
ATOM 2784 O O . ARG A 1 363 ? -6.412 -11.930 35.687 1.00 97.69 363 ARG A O 1
ATOM 2791 N N . LEU A 1 364 ? -6.309 -10.335 34.114 1.00 97.94 364 LEU A N 1
ATOM 2792 C CA . LEU A 1 364 ? -7.339 -9.473 34.701 1.00 97.94 364 LEU A CA 1
ATOM 2793 C C . LEU A 1 364 ? -8.725 -10.138 34.703 1.00 97.94 364 LEU A C 1
ATOM 2795 O O . LEU A 1 364 ? -9.443 -10.008 35.688 1.00 97.94 364 LEU A O 1
ATOM 2799 N N . ASN A 1 365 ? -9.084 -10.923 33.682 1.00 96.00 365 ASN A N 1
ATOM 2800 C CA . ASN A 1 365 ? -10.329 -11.700 33.655 1.00 96.00 365 ASN A CA 1
ATOM 2801 C C . ASN A 1 365 ? -10.377 -12.738 34.801 1.00 96.00 365 ASN A C 1
ATOM 2803 O O . ASN A 1 365 ? -11.422 -12.969 35.412 1.00 96.00 365 ASN A O 1
ATOM 2807 N N . LYS A 1 366 ? -9.234 -13.331 35.178 1.00 96.69 366 LYS A N 1
ATOM 2808 C CA . LYS A 1 366 ? -9.136 -14.179 36.385 1.00 96.69 366 LYS A CA 1
ATOM 2809 C C . LYS A 1 366 ? -9.355 -13.368 37.675 1.00 96.69 366 LYS A C 1
ATOM 2811 O O . LYS A 1 366 ? -10.116 -13.819 38.530 1.00 96.69 366 LYS A O 1
ATOM 2816 N N . LYS A 1 367 ? -8.777 -12.159 37.795 1.00 96.81 367 LYS A N 1
ATOM 2817 C CA . LYS A 1 367 ? -9.019 -11.246 38.940 1.00 96.81 367 LYS A CA 1
ATOM 2818 C C . LYS A 1 367 ? -10.503 -10.838 39.040 1.00 96.81 367 LYS A C 1
ATOM 2820 O O . LYS A 1 367 ? -11.091 -10.959 40.109 1.00 96.81 367 LYS A O 1
ATOM 2825 N N . LEU A 1 368 ? -11.131 -10.442 37.926 1.00 96.62 368 LEU A N 1
ATOM 2826 C CA . LEU A 1 368 ? -12.553 -10.063 37.858 1.00 96.62 368 LEU A CA 1
ATOM 2827 C C . LEU A 1 368 ? -13.475 -11.193 38.336 1.00 96.62 368 LEU A C 1
ATOM 2829 O O . LEU A 1 368 ? -14.302 -10.979 39.221 1.00 96.62 368 LEU A O 1
ATOM 2833 N N . ARG A 1 369 ? -13.292 -12.418 37.826 1.00 95.81 369 ARG A N 1
ATOM 2834 C CA . ARG A 1 369 ? -14.109 -13.574 38.234 1.00 95.81 369 ARG A CA 1
ATOM 2835 C C . ARG A 1 369 ? -13.954 -13.920 39.715 1.00 95.81 369 ARG A C 1
ATOM 2837 O O . ARG A 1 369 ? -14.950 -14.241 40.356 1.00 95.81 369 ARG A O 1
ATOM 2844 N N . ALA A 1 370 ? -12.755 -13.778 40.287 1.00 96.75 370 ALA A N 1
ATOM 2845 C CA . ALA A 1 370 ? -12.537 -13.944 41.728 1.00 96.75 370 ALA A CA 1
ATOM 2846 C C . ALA A 1 370 ? -13.272 -12.887 42.584 1.00 96.75 370 ALA A C 1
ATOM 2848 O O . ALA A 1 370 ? -13.592 -13.151 43.740 1.00 96.75 370 ALA A O 1
ATOM 2849 N N . MET A 1 371 ? -13.586 -11.719 42.013 1.00 96.00 371 MET A N 1
ATOM 2850 C CA . MET A 1 371 ? -14.404 -10.666 42.633 1.00 96.00 371 MET A CA 1
ATOM 2851 C C . MET A 1 371 ? -15.913 -10.815 42.351 1.00 96.00 371 MET A C 1
ATOM 2853 O O . MET A 1 371 ? -16.693 -9.957 42.762 1.00 96.00 371 MET A O 1
ATOM 2857 N N . GLY A 1 372 ? -16.344 -11.855 41.623 1.00 96.69 372 GLY A N 1
ATOM 2858 C CA . GLY A 1 372 ? -17.729 -11.996 41.153 1.00 96.69 372 GLY A CA 1
ATOM 2859 C C . GLY A 1 372 ? -18.123 -10.987 40.063 1.00 96.69 372 GLY A C 1
ATOM 2860 O O . GLY A 1 372 ? -19.306 -10.698 39.899 1.00 96.69 372 GLY A O 1
ATOM 2861 N N . LYS A 1 373 ? -17.138 -10.430 39.347 1.00 97.44 373 LYS A N 1
ATOM 2862 C CA . LYS A 1 373 ? -17.283 -9.381 38.328 1.00 97.44 373 LYS A CA 1
ATOM 2863 C C . LYS A 1 373 ? -17.104 -9.930 36.911 1.00 97.44 373 LYS A C 1
ATOM 2865 O O . LYS A 1 373 ? -16.440 -10.944 36.696 1.00 97.44 373 LYS A O 1
ATOM 2870 N N . THR A 1 374 ? -17.666 -9.222 35.936 1.00 96.62 374 THR A N 1
ATOM 2871 C CA . THR A 1 374 ? -17.685 -9.593 34.511 1.00 96.62 374 THR A CA 1
ATOM 2872 C C . THR A 1 374 ? -17.184 -8.454 33.612 1.00 96.62 374 THR A C 1
ATOM 2874 O O . THR A 1 374 ? -16.924 -7.343 34.074 1.00 96.62 374 THR A O 1
ATOM 2877 N N . ALA A 1 375 ? -17.108 -8.688 32.297 1.00 96.75 375 ALA A N 1
ATOM 2878 C CA . ALA A 1 375 ? -16.875 -7.624 31.316 1.00 96.75 375 ALA A CA 1
ATOM 2879 C C . ALA A 1 375 ? -17.983 -6.546 31.287 1.00 96.75 375 ALA A C 1
ATOM 2881 O O . ALA A 1 375 ? -17.742 -5.440 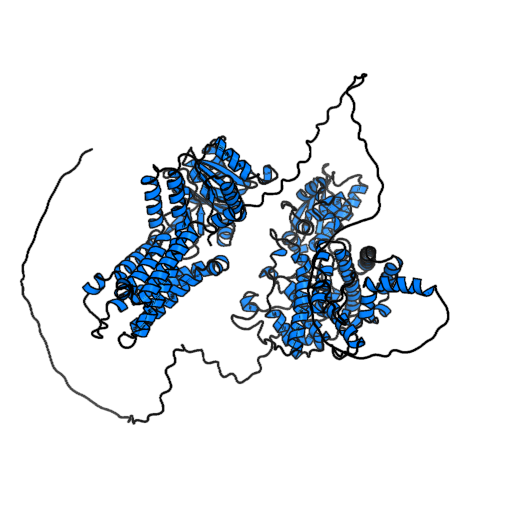30.798 1.00 96.75 375 ALA A O 1
ATOM 2882 N N . GLU A 1 376 ? -19.179 -6.829 31.821 1.00 97.25 376 GLU A N 1
ATOM 2883 C CA . GLU A 1 376 ? -20.245 -5.832 31.962 1.00 97.25 376 GLU A CA 1
ATOM 2884 C C . GLU A 1 376 ? -19.983 -4.847 33.108 1.00 97.25 376 GLU A C 1
ATOM 2886 O O . GLU A 1 376 ? -20.445 -3.708 33.035 1.00 97.25 376 GLU A O 1
ATOM 2891 N N . ASP A 1 377 ? -19.219 -5.234 34.134 1.00 98.19 377 ASP A N 1
ATOM 2892 C CA . ASP A 1 377 ? -18.852 -4.371 35.265 1.00 98.19 377 ASP A CA 1
ATOM 2893 C C . ASP A 1 377 ? -17.753 -3.357 34.925 1.00 98.19 377 ASP A C 1
ATOM 2895 O O . ASP A 1 377 ? -17.613 -2.347 35.616 1.00 98.19 377 ASP A O 1
ATOM 2899 N N . ILE A 1 378 ? -16.971 -3.609 33.870 1.00 98.44 378 ILE A N 1
ATOM 2900 C CA . ILE A 1 378 ? -15.922 -2.699 33.404 1.00 98.44 378 ILE A CA 1
ATOM 2901 C C . ILE A 1 378 ? -16.570 -1.399 32.915 1.00 98.44 378 ILE A C 1
ATOM 2903 O O . ILE A 1 378 ? -17.479 -1.427 32.080 1.00 98.44 378 ILE A O 1
ATOM 2907 N N . GLU A 1 379 ? -16.068 -0.258 33.386 1.00 98.25 379 GLU A N 1
ATOM 2908 C CA . GLU A 1 379 ? -16.404 1.078 32.882 1.00 98.25 379 GLU A CA 1
ATOM 2909 C C . GLU A 1 379 ? -15.432 1.518 31.778 1.00 98.25 379 GLU A C 1
ATOM 2911 O O . GLU A 1 379 ? -15.866 1.988 30.726 1.00 98.25 379 GLU A O 1
ATOM 2916 N N . GLY A 1 380 ? -14.131 1.273 31.957 1.00 97.94 380 GLY A N 1
ATOM 2917 C CA . GLY A 1 380 ? -13.112 1.560 30.949 1.00 97.94 380 GLY A CA 1
ATOM 2918 C C . GLY A 1 380 ? -11.776 0.877 31.229 1.00 97.94 380 GLY A C 1
ATOM 2919 O O . GLY A 1 380 ? -11.541 0.358 32.321 1.00 97.94 380 GLY A O 1
ATOM 2920 N N . VAL A 1 381 ? -10.901 0.874 30.222 1.00 98.69 381 VAL A N 1
ATOM 2921 C CA . VAL A 1 381 ? -9.548 0.305 30.307 1.00 98.69 381 VAL A CA 1
ATOM 2922 C C . VAL A 1 381 ? -8.551 1.262 29.662 1.00 98.69 381 VAL A C 1
ATOM 2924 O O . VAL A 1 381 ? -8.797 1.769 28.566 1.00 98.69 381 VAL A O 1
ATOM 2927 N N . VAL A 1 382 ? -7.407 1.473 30.306 1.00 98.62 382 VAL A N 1
ATOM 2928 C CA . VAL A 1 382 ? -6.259 2.174 29.718 1.00 98.62 382 VAL A CA 1
ATOM 2929 C C . VAL A 1 382 ? -5.179 1.147 29.403 1.00 98.62 382 VAL A C 1
ATOM 2931 O O . VAL A 1 382 ? -4.739 0.431 30.301 1.00 98.62 382 VAL A O 1
ATOM 2934 N N . ASN A 1 383 ? -4.754 1.081 28.139 1.00 98.56 383 ASN A N 1
ATOM 2935 C CA . ASN A 1 383 ? -3.588 0.317 27.706 1.00 98.56 383 ASN A CA 1
ATOM 2936 C C . ASN A 1 383 ? -2.373 1.240 27.540 1.00 98.56 383 ASN A C 1
ATOM 2938 O O . ASN A 1 383 ? -2.303 2.021 26.587 1.00 98.56 383 ASN A O 1
ATOM 2942 N N . ARG A 1 384 ? -1.412 1.136 28.455 1.00 98.44 384 ARG A N 1
ATOM 2943 C CA . ARG A 1 384 ? -0.106 1.795 28.382 1.00 98.44 384 ARG A CA 1
ATOM 2944 C C . ARG A 1 384 ? 0.837 0.909 27.559 1.00 98.44 384 ARG A C 1
ATOM 2946 O O . ARG A 1 384 ? 1.054 -0.251 27.897 1.00 98.44 384 ARG A O 1
ATOM 2953 N N . THR A 1 385 ? 1.329 1.418 26.430 1.00 98.25 385 THR A N 1
ATOM 2954 C CA . THR A 1 385 ? 1.923 0.611 25.343 1.00 98.25 385 THR A CA 1
ATOM 2955 C C . THR A 1 385 ? 2.998 1.385 24.564 1.00 98.25 385 THR A C 1
ATOM 2957 O O . THR A 1 385 ? 3.144 2.589 24.736 1.00 98.25 385 THR A O 1
ATOM 2960 N N . HIS A 1 386 ? 3.757 0.727 23.690 1.00 94.81 386 HIS A N 1
ATOM 2961 C CA . HIS A 1 386 ? 4.786 1.348 22.837 1.00 94.81 386 HIS A CA 1
ATOM 2962 C C . HIS A 1 386 ? 4.244 1.903 21.498 1.00 94.81 386 HIS A C 1
ATOM 2964 O O . HIS A 1 386 ? 3.241 1.408 20.968 1.00 94.81 386 HIS A O 1
ATOM 2970 N N . GLU A 1 387 ? 4.970 2.856 20.894 1.00 93.38 387 GLU A N 1
ATOM 2971 C CA . GLU A 1 387 ? 4.652 3.582 19.642 1.00 93.38 387 GLU A CA 1
ATOM 2972 C C . GLU A 1 387 ? 4.080 2.692 18.529 1.00 93.38 387 GLU A C 1
ATOM 2974 O O . GLU A 1 387 ? 3.057 3.020 17.922 1.00 93.38 387 GLU A O 1
ATOM 2979 N N . ALA A 1 388 ? 4.703 1.534 18.293 1.00 87.75 388 ALA A N 1
ATOM 2980 C CA . ALA A 1 388 ? 4.320 0.623 17.221 1.00 87.75 388 ALA A CA 1
ATOM 2981 C C . ALA A 1 388 ? 2.880 0.093 17.381 1.00 87.75 388 ALA A C 1
ATOM 2983 O O . ALA A 1 388 ? 2.142 0.017 16.401 1.00 87.75 388 ALA A O 1
ATOM 2984 N N . CYS A 1 389 ? 2.429 -0.178 18.611 1.00 91.81 389 CYS A N 1
ATOM 2985 C CA . CYS A 1 389 ? 1.052 -0.612 18.881 1.00 91.81 389 CYS A CA 1
ATOM 2986 C C . CYS A 1 389 ? 0.047 0.469 18.451 1.00 91.81 389 CYS A C 1
ATOM 2988 O O . CYS A 1 389 ? -0.898 0.199 17.706 1.00 91.81 389 CYS A O 1
ATOM 2990 N N . ILE A 1 390 ? 0.310 1.722 18.831 1.00 92.19 390 ILE A N 1
ATOM 2991 C CA . ILE A 1 390 ? -0.545 2.875 18.515 1.00 92.19 390 ILE A CA 1
ATOM 2992 C C . ILE A 1 390 ? -0.547 3.153 17.005 1.00 92.19 390 ILE A C 1
ATOM 2994 O O . ILE A 1 390 ? -1.603 3.367 16.406 1.00 92.19 390 ILE A O 1
ATOM 2998 N N . ARG A 1 391 ? 0.619 3.093 16.350 1.00 84.38 391 ARG A N 1
ATOM 2999 C CA . ARG A 1 391 ? 0.748 3.346 14.906 1.00 84.38 391 ARG A CA 1
ATOM 3000 C C . ARG A 1 391 ? 0.097 2.267 14.031 1.00 84.38 391 ARG A C 1
ATOM 3002 O O . ARG A 1 391 ? -0.365 2.596 12.936 1.00 84.38 391 ARG A O 1
ATOM 3009 N N . ILE A 1 392 ? 0.062 1.007 14.472 1.00 82.81 392 ILE A N 1
ATOM 3010 C CA . ILE A 1 392 ? -0.428 -0.128 13.666 1.00 82.81 392 ILE A CA 1
ATOM 3011 C C . ILE A 1 392 ? -1.874 -0.505 14.021 1.00 82.81 392 ILE A C 1
ATOM 3013 O O . ILE A 1 392 ? -2.717 -0.595 13.122 1.00 82.81 392 ILE A O 1
ATOM 3017 N N . ILE A 1 393 ? -2.159 -0.738 15.308 1.00 90.00 393 ILE A N 1
ATOM 3018 C CA . ILE A 1 393 ? -3.350 -1.471 15.770 1.00 90.00 393 ILE A CA 1
ATOM 3019 C C . ILE A 1 393 ? -4.261 -0.712 16.744 1.00 90.00 393 ILE A C 1
ATOM 3021 O O . ILE A 1 393 ? -5.297 -1.258 17.132 1.00 90.00 393 ILE A O 1
ATOM 3025 N N . ASP A 1 394 ? -3.978 0.550 17.085 1.00 94.12 394 ASP A N 1
ATOM 3026 C CA . ASP A 1 394 ? -5.013 1.407 17.676 1.00 94.12 394 ASP A CA 1
ATOM 3027 C C . ASP A 1 394 ? -6.102 1.694 16.630 1.00 94.12 394 ASP A C 1
ATOM 3029 O O . ASP A 1 394 ? -5.885 2.331 15.588 1.00 94.12 394 ASP A O 1
ATOM 3033 N N . LYS A 1 395 ? -7.314 1.205 16.904 1.00 90.75 395 LYS A N 1
ATOM 3034 C CA . LYS A 1 395 ? -8.501 1.409 16.074 1.00 90.75 395 LYS A CA 1
ATOM 3035 C C . LYS A 1 395 ? -9.755 1.745 16.898 1.00 90.75 395 LYS A C 1
ATOM 3037 O O . LYS A 1 395 ? -10.854 1.539 16.381 1.00 90.75 395 LYS A O 1
ATOM 3042 N N . GLN A 1 396 ? -9.619 2.306 18.110 1.00 88.56 396 GLN A N 1
ATOM 3043 C CA . GLN A 1 396 ? -10.708 2.500 19.098 1.00 88.56 396 GLN A CA 1
ATOM 3044 C C . GLN A 1 396 ? -12.041 2.981 18.487 1.00 88.56 396 GLN A C 1
ATOM 3046 O O . GLN A 1 396 ? -13.093 2.401 18.743 1.00 88.56 396 GLN A O 1
ATOM 3051 N N . PHE A 1 397 ? -11.996 4.001 17.620 1.00 86.81 397 PHE A N 1
ATOM 3052 C CA . PHE A 1 397 ? -13.180 4.608 16.984 1.00 86.81 397 PHE A CA 1
ATOM 3053 C C . PHE A 1 397 ? -13.286 4.371 15.465 1.00 86.81 397 PHE A C 1
ATOM 3055 O O . PHE A 1 397 ? -13.994 5.106 14.770 1.00 86.81 397 PHE A O 1
ATOM 3062 N N . LYS A 1 398 ? -12.563 3.386 14.919 1.00 86.94 398 LYS A N 1
ATOM 3063 C CA . LYS A 1 398 ? -12.698 2.954 13.515 1.00 86.94 398 LYS A CA 1
ATOM 3064 C C . LYS A 1 398 ? -13.757 1.832 13.427 1.00 86.94 398 LYS A C 1
ATOM 3066 O O . LYS A 1 398 ? -13.865 1.056 14.382 1.00 86.94 398 LYS A O 1
ATOM 3071 N N . PRO A 1 399 ? -14.533 1.724 12.331 1.00 84.06 399 PRO A N 1
ATOM 3072 C CA . PRO A 1 399 ? -15.409 0.576 12.096 1.00 84.06 399 PRO A CA 1
ATOM 3073 C C . PRO A 1 399 ? -14.604 -0.713 11.886 1.00 84.06 399 PRO A C 1
ATOM 3075 O O . PRO A 1 399 ? -13.511 -0.674 11.323 1.00 84.06 399 PRO A O 1
ATOM 3078 N N . MET A 1 400 ? -15.158 -1.849 12.308 1.00 87.44 400 MET A N 1
ATOM 3079 C CA . MET A 1 400 ? -14.595 -3.187 12.092 1.00 87.44 400 MET A CA 1
ATOM 3080 C C . MET A 1 400 ? -15.292 -3.842 10.890 1.00 87.44 400 MET A C 1
ATOM 3082 O O . MET A 1 400 ? -16.232 -4.616 11.063 1.00 87.44 400 MET A O 1
ATOM 3086 N N . GLU A 1 401 ? -14.888 -3.477 9.668 1.00 82.31 401 GLU A N 1
ATOM 3087 C CA . GLU A 1 401 ? -15.611 -3.842 8.430 1.00 82.31 401 GLU A CA 1
ATOM 3088 C C . GLU A 1 401 ? -15.279 -5.241 7.875 1.00 82.31 401 GLU A C 1
ATOM 3090 O O . GLU A 1 401 ? -15.911 -5.663 6.912 1.00 82.31 401 GLU A O 1
ATOM 3095 N N . ASN A 1 402 ? -14.259 -5.920 8.413 1.00 80.44 402 ASN A N 1
ATOM 3096 C CA . ASN A 1 402 ? -13.762 -7.217 7.937 1.00 80.44 402 ASN A CA 1
ATOM 3097 C C . ASN A 1 402 ? -12.807 -7.868 8.965 1.00 80.44 402 ASN A C 1
ATOM 3099 O O . ASN A 1 402 ? -12.301 -7.194 9.867 1.00 80.44 402 ASN A O 1
ATOM 3103 N N . PHE A 1 403 ? -12.490 -9.153 8.759 1.00 85.25 403 PHE A N 1
ATOM 3104 C CA . PHE A 1 403 ? -11.510 -9.949 9.526 1.00 85.25 403 PHE A CA 1
ATOM 3105 C C . PHE A 1 403 ? -10.188 -9.204 9.790 1.00 85.25 403 PHE A C 1
ATOM 3107 O O . PHE A 1 403 ? -9.766 -9.062 10.937 1.00 85.25 403 PHE A O 1
ATOM 3114 N N . ALA A 1 404 ? -9.565 -8.664 8.737 1.00 78.00 404 ALA A N 1
ATOM 3115 C CA . ALA A 1 404 ? -8.257 -8.010 8.812 1.00 78.00 404 ALA A CA 1
ATOM 3116 C C . ALA A 1 404 ? -8.304 -6.604 9.443 1.00 78.00 404 ALA A C 1
ATOM 3118 O O . ALA A 1 404 ? -7.260 -5.990 9.679 1.00 78.00 404 ALA A O 1
ATOM 3119 N N . ASP A 1 405 ? -9.497 -6.075 9.740 1.00 83.94 405 ASP A N 1
ATOM 3120 C CA . ASP A 1 405 ? -9.624 -4.909 10.603 1.00 83.94 405 ASP A CA 1
ATOM 3121 C C . ASP A 1 405 ? -9.671 -5.268 12.091 1.00 83.94 405 ASP A C 1
ATOM 3123 O O . ASP A 1 405 ? -9.085 -4.521 12.882 1.00 83.94 405 ASP A O 1
ATOM 3127 N N . ARG A 1 406 ? -10.264 -6.421 12.440 1.00 91.12 406 ARG A N 1
ATOM 3128 C CA . ARG A 1 406 ? -10.378 -6.957 13.809 1.00 91.12 406 ARG A CA 1
ATOM 3129 C C . ARG A 1 406 ? -9.068 -7.563 14.313 1.00 91.12 406 ARG A C 1
ATOM 3131 O O . ARG A 1 406 ? -8.641 -7.220 15.413 1.00 91.12 406 ARG A O 1
ATOM 3138 N N . ASP A 1 407 ? -8.386 -8.364 13.489 1.00 85.81 407 ASP A N 1
ATOM 3139 C CA . ASP A 1 407 ? -7.088 -8.966 13.846 1.00 85.81 407 ASP A CA 1
ATOM 3140 C C . ASP A 1 407 ? -5.956 -7.927 14.015 1.00 85.81 407 ASP A C 1
ATOM 3142 O O . ASP A 1 407 ? -4.956 -8.190 14.675 1.00 85.81 407 ASP A O 1
ATOM 3146 N N . HIS A 1 408 ? -6.148 -6.712 13.486 1.00 88.69 408 HIS A N 1
ATOM 3147 C CA . HIS A 1 408 ? -5.290 -5.536 13.677 1.00 88.69 408 HIS A CA 1
ATOM 3148 C C . HIS A 1 408 ? -5.973 -4.458 14.553 1.00 88.69 408 HIS A C 1
ATOM 3150 O O . HIS A 1 408 ? -5.815 -3.265 14.298 1.00 88.69 408 HIS A O 1
ATOM 3156 N N . CYS A 1 409 ? -6.767 -4.833 15.561 1.00 93.38 409 CYS A N 1
ATOM 3157 C CA . CYS A 1 409 ? -7.328 -3.899 16.545 1.00 93.38 409 CYS A CA 1
ATOM 3158 C C . CYS A 1 409 ? -7.037 -4.372 17.976 1.00 93.38 409 CYS A C 1
ATOM 3160 O O . CYS A 1 409 ? -7.685 -5.298 18.465 1.00 93.38 409 CYS A O 1
ATOM 3162 N N . VAL A 1 410 ? -6.108 -3.710 18.680 1.00 97.31 410 VAL A N 1
ATOM 3163 C CA . VAL A 1 410 ? -5.763 -4.075 20.072 1.00 97.31 410 VAL A CA 1
ATOM 3164 C C . VAL A 1 410 ? -6.987 -4.010 20.985 1.00 97.31 410 VAL A C 1
ATOM 3166 O O . VAL A 1 410 ? -7.210 -4.920 21.779 1.00 97.31 410 VAL A O 1
ATOM 3169 N N . GLN A 1 411 ? -7.849 -3.005 20.799 1.00 98.19 411 GLN A N 1
ATOM 3170 C CA . GLN A 1 411 ? -9.092 -2.890 21.557 1.00 98.19 411 GLN A CA 1
ATOM 3171 C C . GLN A 1 411 ? -10.060 -4.052 21.298 1.00 98.19 411 GLN A C 1
ATOM 3173 O O . GLN A 1 411 ? -10.741 -4.480 22.222 1.00 98.19 411 GLN A O 1
ATOM 3178 N N . TYR A 1 412 ? -10.151 -4.562 20.064 1.00 97.75 412 TYR A N 1
ATOM 3179 C CA . TYR A 1 412 ? -11.048 -5.674 19.735 1.00 97.75 412 TYR A CA 1
ATOM 3180 C C . TYR A 1 412 ? -10.559 -6.968 20.387 1.00 97.75 412 TYR A C 1
ATOM 3182 O O . TYR A 1 412 ? -11.339 -7.697 20.993 1.00 97.75 412 TYR A O 1
ATOM 3190 N N . MET A 1 413 ? -9.253 -7.222 20.307 1.00 97.88 413 MET A N 1
ATOM 3191 C CA . MET A 1 413 ? -8.622 -8.426 20.843 1.00 97.88 413 MET A CA 1
ATOM 3192 C C . MET A 1 413 ? -8.659 -8.455 22.380 1.00 97.88 413 MET A C 1
ATOM 3194 O O . MET A 1 413 ? -9.032 -9.469 22.966 1.00 97.88 413 MET A O 1
ATOM 3198 N N . VAL A 1 414 ? -8.399 -7.316 23.034 1.00 98.50 414 VAL A N 1
ATOM 3199 C CA . VAL A 1 414 ? -8.553 -7.153 24.492 1.00 98.50 414 VAL A CA 1
ATOM 3200 C C . VAL A 1 414 ? -10.024 -7.253 24.925 1.00 98.50 414 VAL A C 1
ATOM 3202 O O . VAL A 1 414 ? -10.322 -7.952 25.891 1.00 98.50 414 VAL A O 1
ATOM 3205 N N . ALA A 1 415 ? -10.967 -6.625 24.209 1.00 98.25 415 ALA A N 1
ATOM 3206 C CA . ALA A 1 415 ? -12.395 -6.725 24.532 1.00 98.25 415 ALA A CA 1
ATOM 3207 C C . ALA A 1 415 ? -12.939 -8.156 24.370 1.00 98.25 415 ALA A C 1
ATOM 3209 O O . ALA A 1 415 ? -13.702 -8.614 25.216 1.00 98.25 415 ALA A O 1
ATOM 3210 N N . THR A 1 416 ? -12.521 -8.875 23.325 1.00 98.06 416 THR A N 1
ATOM 3211 C CA . THR A 1 416 ? -12.902 -10.280 23.092 1.00 98.06 416 THR A CA 1
ATOM 3212 C C . THR A 1 416 ? -12.403 -11.172 24.230 1.00 98.06 416 THR A C 1
ATOM 3214 O O . THR A 1 416 ? -13.191 -11.927 24.796 1.00 98.06 416 THR A O 1
ATOM 3217 N N . MET A 1 417 ? -11.147 -10.997 24.660 1.00 98.00 417 MET A N 1
ATOM 3218 C CA . MET A 1 417 ? -10.577 -11.722 25.802 1.00 98.00 417 MET A CA 1
ATOM 3219 C C . MET A 1 417 ? -11.296 -11.417 27.129 1.00 98.00 417 MET A C 1
ATOM 3221 O O . MET A 1 417 ? -11.506 -12.320 27.935 1.00 98.00 417 MET A O 1
ATOM 3225 N N . PHE A 1 418 ? -11.734 -10.176 27.366 1.00 98.31 418 PHE A N 1
ATOM 3226 C CA . PHE A 1 418 ? -12.551 -9.866 28.547 1.00 98.31 418 PHE A CA 1
ATOM 3227 C C . PHE A 1 418 ? -13.949 -10.503 28.496 1.00 98.31 418 PHE A C 1
ATOM 3229 O O . PHE A 1 418 ? -14.436 -10.962 29.527 1.00 98.31 418 PHE A O 1
ATOM 3236 N N . VAL A 1 419 ? -14.600 -10.537 27.329 1.00 97.81 419 VAL A N 1
ATOM 3237 C CA . VAL A 1 419 ? -15.983 -11.036 27.196 1.00 97.81 419 VAL A CA 1
ATOM 3238 C C . VAL A 1 419 ? -16.061 -12.566 27.156 1.00 97.81 419 VAL A C 1
ATOM 3240 O O . VAL A 1 419 ? -16.968 -13.127 27.764 1.00 97.81 419 VAL A O 1
ATOM 3243 N N . PHE A 1 420 ? -15.125 -13.240 26.482 1.00 96.81 420 PHE A N 1
ATOM 3244 C CA . PHE A 1 420 ? -15.196 -14.686 26.218 1.00 96.81 420 PHE A CA 1
ATOM 3245 C C . PHE A 1 420 ? -14.063 -15.519 26.848 1.00 96.81 420 PHE A C 1
ATOM 3247 O O . PHE A 1 420 ? -14.093 -16.741 26.733 1.00 96.81 420 PHE A O 1
ATOM 3254 N N . ASP A 1 421 ? -13.063 -14.893 27.486 1.00 95.75 421 ASP A N 1
ATOM 3255 C CA . ASP A 1 421 ? -11.847 -15.539 28.041 1.00 95.75 421 ASP A CA 1
ATOM 3256 C C . ASP A 1 421 ? -11.034 -16.378 27.028 1.00 95.75 421 ASP A C 1
ATOM 3258 O O . ASP A 1 421 ? -10.204 -17.213 27.392 1.00 95.75 421 ASP A O 1
ATOM 3262 N N . ARG A 1 422 ? -11.254 -16.115 25.735 1.00 94.50 422 ARG A N 1
ATOM 3263 C CA . ARG A 1 422 ? -10.574 -16.711 24.581 1.00 94.50 422 ARG A CA 1
ATOM 3264 C C . ARG A 1 422 ? -10.240 -15.628 23.553 1.00 94.50 422 ARG A C 1
ATOM 3266 O O . ARG A 1 422 ? -10.766 -14.515 23.615 1.00 94.50 422 ARG A O 1
ATOM 3273 N N . LEU A 1 423 ? -9.386 -15.972 22.595 1.00 94.12 423 LEU A N 1
ATOM 3274 C CA . LEU A 1 423 ? -9.219 -15.222 21.353 1.00 94.12 423 LEU A CA 1
ATOM 3275 C C . LEU A 1 423 ? -8.753 -16.188 20.259 1.00 94.12 423 LEU A C 1
ATOM 3277 O O . LEU A 1 423 ? -7.595 -16.606 20.252 1.00 94.12 423 LEU A O 1
ATOM 3281 N N . GLU A 1 424 ? -9.659 -16.553 19.359 1.00 91.25 424 GLU A N 1
ATOM 3282 C CA . GLU A 1 424 ? -9.435 -17.546 18.307 1.00 91.25 424 GLU A CA 1
ATOM 3283 C C . GLU A 1 424 ? -9.583 -16.942 16.900 1.00 91.25 424 GLU A C 1
ATOM 3285 O O . GLU A 1 424 ? -10.189 -15.889 16.706 1.00 91.25 424 GLU A O 1
ATOM 3290 N N . ALA A 1 425 ? -9.071 -17.627 15.870 1.00 87.06 425 ALA A N 1
ATOM 3291 C CA . ALA A 1 425 ? -9.207 -17.172 14.478 1.00 87.06 425 ALA A CA 1
ATOM 3292 C C . ALA A 1 425 ? -10.679 -17.157 14.000 1.00 87.06 425 ALA A C 1
ATOM 3294 O O . ALA A 1 425 ? -11.033 -16.441 13.064 1.00 87.06 425 ALA A O 1
ATOM 3295 N N . THR A 1 426 ? -11.529 -17.931 14.674 1.00 89.81 426 THR A N 1
ATOM 3296 C CA . THR A 1 426 ? -12.994 -18.006 14.583 1.00 89.81 426 THR A CA 1
ATOM 3297 C C . THR A 1 426 ? -13.719 -16.802 15.186 1.00 89.81 426 THR A C 1
ATOM 3299 O O . THR A 1 426 ? -14.882 -16.591 14.851 1.00 89.81 426 THR A O 1
ATOM 3302 N N . ASP A 1 427 ? -13.065 -15.976 16.011 1.00 93.69 427 ASP A N 1
ATOM 3303 C CA . ASP A 1 427 ? -13.665 -14.757 16.565 1.00 93.69 427 ASP A CA 1
ATOM 3304 C C . ASP A 1 427 ? -13.596 -13.569 15.576 1.00 93.69 427 ASP A C 1
ATOM 3306 O O . ASP A 1 427 ? -14.352 -12.613 15.714 1.00 93.69 427 ASP A O 1
ATOM 3310 N N . TYR A 1 428 ? -12.764 -13.619 14.527 1.00 91.00 428 TYR A N 1
ATOM 3311 C CA . TYR A 1 428 ? -12.577 -12.509 13.572 1.00 91.00 428 TYR A CA 1
ATOM 3312 C C . TYR A 1 428 ? -13.522 -12.412 12.343 1.00 91.00 428 TYR A C 1
ATOM 3314 O O . TYR A 1 428 ? -13.610 -11.305 11.800 1.00 91.00 428 TYR A O 1
ATOM 3322 N N . PRO A 1 429 ? -14.203 -13.461 11.833 1.00 89.75 429 PRO A N 1
ATOM 3323 C CA . PRO A 1 429 ? -15.187 -13.349 10.742 1.00 89.75 429 PRO A CA 1
ATOM 3324 C C . PRO A 1 429 ? -16.336 -12.362 11.022 1.00 89.75 429 PRO A C 1
ATOM 3326 O O . PRO A 1 429 ? -16.582 -11.991 12.163 1.00 89.75 429 PRO A O 1
ATOM 3329 N N . ASP A 1 430 ? -17.036 -11.900 9.979 1.00 88.69 430 ASP A N 1
ATOM 3330 C CA . ASP A 1 430 ? -18.117 -10.896 10.108 1.00 88.69 430 ASP A CA 1
ATOM 3331 C C . ASP A 1 430 ? -19.383 -11.432 10.799 1.00 88.69 430 ASP A C 1
ATOM 3333 O O . ASP A 1 430 ? -20.209 -10.661 11.285 1.00 88.69 430 ASP A O 1
ATOM 3337 N N . ASP A 1 431 ? -19.524 -12.753 10.819 1.00 90.00 431 ASP A N 1
ATOM 3338 C CA . ASP A 1 431 ? -20.623 -13.549 11.355 1.00 90.00 431 ASP A CA 1
ATOM 3339 C C . ASP A 1 431 ? -20.276 -14.244 12.686 1.00 90.00 431 ASP A C 1
ATOM 3341 O O . ASP A 1 431 ? -21.092 -15.003 13.209 1.00 90.00 431 ASP A O 1
ATOM 3345 N N . SER A 1 432 ? -19.098 -13.974 13.265 1.00 92.56 432 SER A N 1
ATOM 3346 C CA . SER A 1 432 ? -18.688 -14.573 14.540 1.00 92.56 432 SER A CA 1
ATOM 3347 C C . SER A 1 432 ? -19.501 -14.046 15.732 1.00 92.56 432 SER A C 1
ATOM 3349 O O . SER A 1 432 ? -20.024 -12.924 15.730 1.00 92.56 432 SER A O 1
ATOM 3351 N N . GLU A 1 433 ? -19.546 -14.841 16.803 1.00 96.06 433 GLU A N 1
ATOM 3352 C CA . GLU A 1 433 ? -20.118 -14.452 18.099 1.00 96.06 433 GLU A CA 1
ATOM 3353 C C . GLU A 1 433 ? -19.474 -13.157 18.634 1.00 96.06 433 GLU A C 1
ATOM 3355 O O . GLU A 1 433 ? -20.166 -12.237 19.071 1.00 96.06 433 GLU A O 1
ATOM 3360 N N . ALA A 1 434 ? -18.148 -13.035 18.527 1.00 95.94 434 ALA A N 1
ATOM 3361 C CA . ALA A 1 434 ? -17.416 -11.861 18.988 1.00 95.94 434 ALA A CA 1
ATOM 3362 C C . ALA A 1 434 ? -17.615 -10.620 18.099 1.00 95.94 434 ALA A C 1
ATOM 3364 O O . ALA A 1 434 ? -17.678 -9.503 18.611 1.00 95.94 434 ALA A O 1
ATOM 3365 N N . ALA A 1 435 ? -17.726 -10.772 16.775 1.00 94.50 435 ALA A N 1
ATOM 3366 C CA . ALA A 1 435 ? -17.923 -9.656 15.844 1.00 94.50 435 ALA A CA 1
ATOM 3367 C C . ALA A 1 435 ? -19.355 -9.105 15.873 1.00 94.50 435 ALA A C 1
ATOM 3369 O O . ALA A 1 435 ? -19.563 -7.924 15.589 1.00 94.50 435 ALA A O 1
ATOM 3370 N N . THR A 1 436 ? -20.327 -9.943 16.241 1.00 95.75 436 THR A N 1
ATOM 3371 C CA . THR A 1 436 ? -21.737 -9.560 16.407 1.00 95.75 436 THR A CA 1
ATOM 3372 C C . THR A 1 436 ? -22.092 -9.159 17.849 1.00 95.75 436 THR A C 1
ATOM 3374 O O . THR A 1 436 ? -23.132 -8.532 18.070 1.00 95.75 436 THR A O 1
ATOM 3377 N N . SER A 1 437 ? -21.224 -9.447 18.828 1.00 97.56 437 SER A N 1
ATOM 3378 C CA . SER A 1 437 ? -21.402 -9.095 20.242 1.00 97.56 437 SER A CA 1
ATOM 3379 C C . SER A 1 437 ? -21.399 -7.581 20.489 1.00 97.56 437 SER A C 1
ATOM 3381 O O . SER A 1 437 ? -20.382 -6.890 20.382 1.00 97.56 437 SER A O 1
ATOM 3383 N N . ALA A 1 438 ? -22.550 -7.066 20.931 1.00 96.94 438 ALA A N 1
ATOM 3384 C CA . ALA A 1 438 ? -22.698 -5.672 21.345 1.00 96.94 438 ALA A CA 1
ATOM 3385 C C . ALA A 1 438 ? -21.828 -5.310 22.566 1.00 96.94 438 ALA A C 1
ATOM 3387 O O . ALA A 1 438 ? -21.432 -4.151 22.707 1.00 96.94 438 ALA A O 1
ATOM 3388 N N . LEU A 1 439 ? -21.504 -6.281 23.431 1.00 97.50 439 LEU A N 1
ATOM 3389 C CA . LEU A 1 439 ? -20.644 -6.058 24.596 1.00 97.50 439 LEU A CA 1
ATOM 3390 C C . LEU A 1 439 ? -19.175 -5.897 24.184 1.00 97.50 439 LEU A C 1
ATOM 3392 O O . LEU A 1 439 ? -18.523 -4.974 24.672 1.00 97.50 439 LEU A O 1
ATOM 3396 N N . VAL A 1 440 ? -18.679 -6.708 23.237 1.00 97.81 440 VAL A N 1
ATOM 3397 C CA . VAL A 1 440 ? -17.335 -6.526 22.658 1.00 97.81 440 VAL A CA 1
ATOM 3398 C C . VAL A 1 440 ? -17.225 -5.159 21.994 1.00 97.81 440 VAL A C 1
ATOM 3400 O O . VAL A 1 440 ? -16.296 -4.422 22.305 1.00 97.81 440 VAL A O 1
ATOM 3403 N N . GLU A 1 441 ? -18.180 -4.760 21.148 1.00 96.00 441 GLU A N 1
ATOM 3404 C CA . GLU A 1 441 ? -18.136 -3.441 20.494 1.00 96.00 441 GLU A CA 1
ATOM 3405 C C . GLU A 1 441 ? -18.227 -2.282 21.507 1.00 96.00 441 GLU A C 1
ATOM 3407 O O . GLU A 1 441 ? -17.503 -1.291 21.384 1.00 96.00 441 GLU A O 1
ATOM 3412 N N . SER A 1 442 ? -19.055 -2.413 22.551 1.00 96.62 442 SER A N 1
ATOM 3413 C CA . SER A 1 442 ? -19.159 -1.422 23.631 1.00 96.62 442 SER A CA 1
ATOM 3414 C C . SER A 1 442 ? -17.876 -1.310 24.461 1.00 96.62 442 SER A C 1
ATOM 3416 O O . SER A 1 442 ? -17.453 -0.204 24.800 1.00 96.62 442 SER A O 1
ATOM 3418 N N . LEU A 1 443 ? -17.236 -2.431 24.805 1.00 97.62 443 LEU A N 1
ATOM 3419 C CA . LEU A 1 443 ? -15.983 -2.443 25.561 1.00 97.62 443 LEU A CA 1
ATOM 3420 C C . LEU A 1 443 ? -14.802 -1.974 24.697 1.00 97.62 443 LEU A C 1
ATOM 3422 O O . LEU A 1 443 ? -13.994 -1.173 25.160 1.00 97.62 443 LEU A O 1
ATOM 3426 N N . ARG A 1 444 ? -14.755 -2.359 23.415 1.00 97.00 444 ARG A N 1
ATOM 3427 C CA . ARG A 1 444 ? -13.755 -1.917 22.427 1.00 97.00 444 ARG A CA 1
ATOM 3428 C C . ARG A 1 444 ? -13.660 -0.395 22.334 1.00 97.00 444 ARG A C 1
ATOM 3430 O O . ARG A 1 444 ? -12.561 0.153 22.323 1.00 97.00 444 ARG A O 1
ATOM 3437 N N . GLN A 1 445 ? -14.797 0.300 22.316 1.00 96.75 445 GLN A N 1
ATOM 3438 C CA . GLN A 1 445 ? -14.827 1.767 22.285 1.00 96.75 445 GLN A CA 1
ATOM 3439 C C . GLN A 1 445 ? -14.366 2.419 23.606 1.00 96.75 445 GLN A C 1
ATOM 3441 O O . GLN A 1 445 ? -14.079 3.617 23.617 1.00 96.75 445 GLN A O 1
ATOM 3446 N N . ARG A 1 446 ? -14.254 1.655 24.701 1.00 97.94 446 ARG A N 1
ATOM 3447 C CA . ARG A 1 446 ? -13.870 2.107 26.055 1.00 97.94 446 ARG A CA 1
ATOM 3448 C C . ARG A 1 446 ? -12.469 1.642 26.490 1.00 97.94 446 ARG A C 1
ATOM 3450 O O . ARG A 1 446 ? -12.076 1.893 27.627 1.00 97.94 446 ARG A O 1
ATOM 3457 N N . ILE A 1 447 ? -11.708 1.020 25.585 1.00 98.31 447 ILE A N 1
ATOM 3458 C CA . ILE A 1 447 ? -10.275 0.733 25.750 1.00 98.31 447 ILE A CA 1
ATOM 3459 C C . ILE A 1 447 ? -9.473 1.828 25.028 1.00 98.31 447 ILE A C 1
ATOM 3461 O O . ILE A 1 447 ? -9.489 1.901 23.798 1.00 98.31 447 ILE A O 1
ATOM 3465 N N . SER A 1 448 ? -8.769 2.684 25.767 1.00 97.69 448 SER A N 1
ATOM 3466 C CA . SER A 1 448 ? -7.863 3.696 25.201 1.00 97.69 448 SER A CA 1
ATOM 3467 C C . SER A 1 448 ? -6.416 3.195 25.158 1.00 97.69 448 SER A C 1
ATOM 3469 O O . SER A 1 448 ? -6.042 2.284 25.896 1.00 97.69 448 SER A O 1
ATOM 3471 N N . CYS A 1 449 ? -5.587 3.770 24.283 1.00 98.00 449 CYS A N 1
ATOM 3472 C CA . CYS A 1 449 ? -4.148 3.496 24.231 1.00 98.00 449 CYS A CA 1
ATOM 3473 C C . CYS A 1 449 ? -3.342 4.767 24.526 1.00 98.00 449 CYS A C 1
ATOM 3475 O O . CYS A 1 449 ? -3.712 5.855 24.084 1.00 98.00 449 CYS A O 1
ATOM 3477 N N . VAL A 1 450 ? -2.251 4.622 25.279 1.00 97.62 450 VAL A N 1
ATOM 3478 C CA . VAL A 1 450 ? -1.349 5.707 25.698 1.00 97.62 450 VAL A CA 1
ATOM 3479 C C . VAL A 1 450 ? 0.092 5.251 25.485 1.00 97.62 450 VAL A C 1
ATOM 3481 O O . VAL A 1 450 ? 0.418 4.110 25.811 1.00 97.62 450 VAL A O 1
ATOM 3484 N N . GLU A 1 451 ? 0.948 6.118 24.936 1.00 97.69 451 GLU A N 1
ATOM 3485 C CA . GLU A 1 451 ? 2.355 5.768 24.721 1.00 97.69 451 GLU A CA 1
ATOM 3486 C C . GLU A 1 451 ? 3.159 5.839 26.025 1.00 97.69 451 GLU A C 1
ATOM 3488 O O . GLU A 1 451 ? 3.109 6.840 26.741 1.00 97.69 451 GLU A O 1
ATOM 3493 N N . ASP A 1 452 ? 3.948 4.801 26.285 1.00 98.12 452 ASP A N 1
ATOM 3494 C CA . ASP A 1 452 ? 5.025 4.798 27.264 1.00 98.12 452 ASP A CA 1
ATOM 3495 C C . ASP A 1 452 ? 6.392 4.878 26.549 1.00 98.12 452 ASP A C 1
ATOM 3497 O O . ASP A 1 452 ? 6.784 3.930 25.856 1.00 98.12 452 ASP A O 1
ATOM 3501 N N . PRO A 1 453 ? 7.153 5.979 26.708 1.00 96.62 453 PRO A N 1
ATOM 3502 C CA . PRO A 1 453 ? 8.450 6.142 26.051 1.00 96.62 453 PRO A CA 1
ATOM 3503 C C . PRO A 1 453 ? 9.507 5.101 26.450 1.00 96.62 453 PRO A C 1
ATOM 3505 O O . PRO A 1 453 ? 10.422 4.840 25.669 1.00 96.62 453 PRO A O 1
ATOM 3508 N N . GLN A 1 454 ? 9.408 4.501 27.642 1.00 97.31 454 GLN A N 1
ATOM 3509 C CA . GLN A 1 454 ? 10.332 3.462 28.094 1.00 97.31 454 GLN A CA 1
ATOM 3510 C C . GLN A 1 454 ? 9.980 2.110 27.456 1.00 97.31 454 GLN A C 1
ATOM 3512 O O . GLN A 1 454 ? 10.888 1.399 27.027 1.00 97.31 454 GLN A O 1
ATOM 3517 N N . PHE A 1 455 ? 8.692 1.801 27.261 1.00 97.06 455 PHE A N 1
ATOM 3518 C CA . PHE A 1 455 ? 8.278 0.663 26.428 1.00 97.06 455 PHE A CA 1
ATOM 3519 C C . PHE A 1 455 ? 8.681 0.857 24.954 1.00 97.06 455 PHE A C 1
ATOM 3521 O O . PHE A 1 455 ? 9.200 -0.074 24.339 1.00 97.06 455 PHE A O 1
ATOM 3528 N N . THR A 1 456 ? 8.519 2.062 24.386 1.00 92.12 456 THR A N 1
ATOM 3529 C CA . THR A 1 456 ? 8.994 2.384 23.022 1.00 92.12 456 THR A CA 1
ATOM 3530 C C . THR A 1 456 ? 10.513 2.221 22.889 1.00 92.12 456 THR A C 1
ATOM 3532 O O . THR A 1 456 ? 10.994 1.720 21.870 1.00 92.12 456 THR A O 1
ATOM 3535 N N . LYS A 1 457 ? 11.285 2.597 23.916 1.00 90.88 457 LYS A N 1
ATOM 3536 C CA . LYS A 1 457 ? 12.739 2.397 23.950 1.00 90.88 457 LYS A CA 1
ATOM 3537 C C . LYS A 1 457 ? 13.112 0.912 23.994 1.00 90.88 457 LYS A C 1
ATOM 3539 O O . LYS A 1 457 ? 13.930 0.474 23.190 1.00 90.88 457 LYS A O 1
ATOM 3544 N N . ASP A 1 458 ? 12.506 0.143 24.894 1.00 92.06 458 ASP A N 1
ATOM 3545 C CA . ASP A 1 458 ? 12.879 -1.257 25.136 1.00 92.06 458 ASP A CA 1
ATOM 3546 C C . ASP A 1 458 ? 12.422 -2.215 24.019 1.00 92.06 458 ASP A C 1
ATOM 3548 O O . ASP A 1 458 ? 13.052 -3.248 23.792 1.00 92.06 458 ASP A O 1
ATOM 3552 N N . TYR A 1 459 ? 11.399 -1.830 23.248 1.00 89.06 459 TYR A N 1
ATOM 3553 C CA . TYR A 1 459 ? 11.039 -2.459 21.970 1.00 89.06 459 TYR A CA 1
ATOM 3554 C C . TYR A 1 459 ? 12.165 -2.352 20.920 1.00 89.06 459 TYR A C 1
ATOM 3556 O O . TYR A 1 459 ? 12.363 -3.265 20.116 1.00 89.06 459 TYR A O 1
ATOM 3564 N N . HIS A 1 460 ? 12.923 -1.249 20.921 1.00 83.31 460 HIS A N 1
ATOM 3565 C CA . HIS A 1 460 ? 14.032 -1.019 19.988 1.00 83.31 460 HIS A CA 1
ATOM 3566 C C . HIS A 1 460 ? 15.399 -1.498 20.504 1.00 83.31 460 HIS A C 1
ATOM 3568 O O . HIS A 1 460 ? 16.310 -1.690 19.698 1.00 83.31 460 HIS A O 1
ATOM 3574 N N . ASP A 1 461 ? 15.545 -1.703 21.812 1.00 84.00 461 ASP A N 1
ATOM 3575 C CA . ASP A 1 461 ? 16.768 -2.182 22.460 1.00 84.00 461 ASP A CA 1
ATOM 3576 C C . ASP A 1 461 ? 17.115 -3.624 22.007 1.00 84.00 461 ASP A C 1
ATOM 3578 O O . ASP A 1 461 ? 16.339 -4.549 22.280 1.00 84.00 461 ASP A O 1
ATOM 3582 N N . PRO A 1 462 ? 18.259 -3.863 21.325 1.00 78.00 462 PRO A N 1
ATOM 3583 C CA . PRO A 1 462 ? 18.633 -5.187 20.821 1.00 78.00 462 PRO A CA 1
ATOM 3584 C C . PRO A 1 462 ? 18.888 -6.254 21.895 1.00 78.00 462 PRO A C 1
ATOM 3586 O O . PRO A 1 462 ? 18.910 -7.437 21.540 1.00 78.00 462 PRO A O 1
ATOM 3589 N N . GLU A 1 463 ? 19.097 -5.858 23.156 1.00 82.62 463 GLU A N 1
ATOM 3590 C CA . GLU A 1 463 ? 19.287 -6.767 24.295 1.00 82.62 463 GLU A CA 1
ATOM 3591 C C . GLU A 1 463 ? 17.955 -7.161 24.958 1.00 82.62 463 GLU A C 1
ATOM 3593 O O . GLU A 1 463 ? 17.872 -8.226 25.570 1.00 82.62 463 GLU A O 1
ATOM 3598 N N . LYS A 1 464 ? 16.901 -6.343 24.798 1.00 86.38 464 LYS A N 1
ATOM 3599 C CA . LYS A 1 464 ? 15.572 -6.574 25.396 1.00 86.38 464 LYS A CA 1
ATOM 3600 C C . LYS A 1 464 ? 14.529 -7.068 24.402 1.00 86.38 464 LYS A C 1
ATOM 3602 O O . LYS A 1 464 ? 13.960 -8.134 24.616 1.00 86.38 464 LYS A O 1
ATOM 3607 N N . ARG A 1 465 ? 14.258 -6.279 23.353 1.00 87.06 465 ARG A N 1
ATOM 3608 C CA . ARG A 1 465 ? 13.228 -6.511 22.317 1.00 87.06 465 ARG A CA 1
ATOM 3609 C C . ARG A 1 465 ? 11.818 -6.801 22.862 1.00 87.06 465 ARG A C 1
ATOM 3611 O O . ARG A 1 465 ? 11.036 -7.507 22.227 1.00 87.06 465 ARG A O 1
ATOM 3618 N N . THR A 1 466 ? 11.481 -6.252 24.031 1.00 92.31 466 THR A N 1
ATOM 3619 C CA . THR A 1 466 ? 10.194 -6.478 24.710 1.00 92.31 466 THR A CA 1
ATOM 3620 C C . THR A 1 466 ? 9.027 -5.808 23.983 1.00 92.31 466 THR A C 1
ATOM 3622 O O . THR A 1 466 ? 9.176 -4.763 23.354 1.00 92.31 466 THR A O 1
ATOM 3625 N N . ILE A 1 467 ? 7.836 -6.396 24.093 1.00 94.44 467 ILE A N 1
ATOM 3626 C CA . ILE A 1 467 ? 6.620 -5.967 23.387 1.00 94.44 467 ILE A CA 1
ATOM 3627 C C . ILE A 1 467 ? 5.594 -5.565 24.451 1.00 94.44 467 ILE A C 1
ATOM 3629 O O . ILE A 1 467 ? 4.543 -6.187 24.601 1.00 94.44 467 ILE A O 1
ATOM 3633 N N . SER A 1 468 ? 5.967 -4.599 25.288 1.00 96.94 468 SER A N 1
ATOM 3634 C CA . SER A 1 468 ? 5.283 -4.319 26.550 1.00 96.94 468 SER A CA 1
ATOM 3635 C C . SER A 1 468 ? 3.912 -3.664 26.364 1.00 96.94 468 SER A C 1
ATOM 3637 O O . SER A 1 468 ? 3.776 -2.634 25.701 1.00 96.94 468 SER A O 1
ATOM 3639 N N . ASN A 1 469 ? 2.903 -4.230 27.026 1.00 98.50 469 ASN A N 1
ATOM 3640 C CA . ASN A 1 469 ? 1.605 -3.597 27.256 1.00 98.50 469 ASN A CA 1
ATOM 3641 C C . ASN A 1 469 ? 1.255 -3.707 28.747 1.00 98.50 469 ASN A C 1
ATOM 3643 O O . ASN A 1 469 ? 1.624 -4.678 29.414 1.00 98.50 469 ASN A O 1
ATOM 3647 N N . ALA A 1 470 ? 0.521 -2.725 29.260 1.00 98.56 470 ALA A N 1
ATOM 3648 C CA . ALA A 1 470 ? 0.068 -2.682 30.642 1.00 98.56 470 ALA A CA 1
ATOM 3649 C C . ALA A 1 470 ? -1.384 -2.192 30.710 1.00 98.56 470 ALA A C 1
ATOM 3651 O O . ALA A 1 470 ? -1.720 -1.157 30.133 1.00 98.56 470 ALA A O 1
ATOM 3652 N N . LEU A 1 471 ? -2.254 -2.955 31.379 1.00 98.69 471 LEU A N 1
ATOM 3653 C CA . LEU A 1 471 ? -3.693 -2.687 31.426 1.00 98.69 471 LEU A CA 1
ATOM 3654 C C . LEU A 1 471 ? -4.142 -2.229 32.817 1.00 98.69 471 LEU A C 1
ATOM 3656 O O . LEU A 1 471 ? -4.124 -3.008 33.769 1.00 98.69 471 LEU A O 1
ATOM 3660 N N . THR A 1 472 ? -4.638 -0.994 32.906 1.00 98.62 472 THR A N 1
ATOM 3661 C CA . THR A 1 472 ? -5.386 -0.490 34.071 1.00 98.62 472 THR A CA 1
ATOM 3662 C C . THR A 1 472 ? -6.885 -0.587 33.788 1.00 98.62 472 THR A C 1
ATOM 3664 O O . THR A 1 472 ? -7.350 -0.062 32.776 1.00 98.62 472 THR A O 1
ATOM 3667 N N . VAL A 1 473 ? -7.655 -1.233 34.672 1.00 98.62 473 VAL A N 1
ATOM 3668 C CA . VAL A 1 473 ? -9.111 -1.436 34.519 1.00 98.62 473 VAL A CA 1
ATOM 3669 C C . VAL A 1 473 ? -9.872 -0.654 35.586 1.00 98.62 473 VAL A C 1
ATOM 3671 O O . VAL A 1 473 ? -9.596 -0.796 36.775 1.00 98.62 473 VAL A O 1
ATOM 3674 N N . THR A 1 474 ? -10.871 0.123 35.169 1.00 98.56 474 THR A N 1
ATOM 3675 C CA . THR A 1 474 ? -11.813 0.818 36.060 1.00 98.56 474 THR A CA 1
ATOM 3676 C C . THR A 1 474 ? -13.197 0.183 35.950 1.00 98.56 474 THR A C 1
ATOM 3678 O O . THR A 1 474 ? -13.685 -0.055 34.843 1.00 98.56 474 THR A O 1
ATOM 3681 N N . LEU A 1 475 ? -13.840 -0.081 37.088 1.00 98.38 475 LEU A N 1
ATOM 3682 C CA . LEU A 1 475 ? -15.187 -0.642 37.195 1.00 98.38 475 LEU A CA 1
ATOM 3683 C C . LEU A 1 475 ? -16.251 0.446 37.392 1.00 98.38 475 LEU A C 1
ATOM 3685 O O . LEU A 1 475 ? -15.966 1.549 37.857 1.00 98.38 475 LEU A O 1
ATOM 3689 N N . LYS A 1 476 ? -17.505 0.105 37.088 1.00 97.69 476 LYS A N 1
ATOM 3690 C CA . LYS A 1 476 ? -18.685 0.983 37.218 1.00 97.69 476 LYS A CA 1
ATOM 3691 C C . LYS A 1 476 ? -19.017 1.413 38.648 1.00 97.69 476 LYS A C 1
ATOM 3693 O O . LYS A 1 476 ? -19.715 2.403 38.835 1.00 97.69 476 LYS A O 1
ATOM 3698 N N . ASP A 1 477 ? -18.522 0.687 39.647 1.00 95.56 477 ASP A N 1
ATOM 3699 C CA . ASP A 1 477 ? -18.605 1.059 41.068 1.00 95.56 477 ASP A CA 1
ATOM 3700 C C . ASP A 1 477 ? -17.477 2.013 41.516 1.00 95.56 477 ASP A C 1
ATOM 3702 O O . ASP A 1 477 ? -17.427 2.410 42.678 1.00 95.56 477 ASP A O 1
ATOM 3706 N N . GLY A 1 478 ? -16.591 2.418 40.598 1.00 95.88 478 GLY A N 1
ATOM 3707 C CA . GLY A 1 478 ? -15.453 3.300 40.861 1.00 95.88 478 GLY A CA 1
ATOM 3708 C C . GLY A 1 478 ? -14.173 2.577 41.283 1.00 95.88 478 GLY A C 1
ATOM 3709 O O . GLY A 1 478 ? -13.132 3.223 41.398 1.00 95.88 478 GLY A O 1
ATOM 3710 N N . THR A 1 479 ? -14.205 1.254 41.477 1.00 97.31 479 THR A N 1
ATOM 3711 C CA . THR A 1 479 ? -13.000 0.470 41.784 1.00 97.31 479 THR A CA 1
ATOM 3712 C C . THR A 1 479 ? -12.014 0.522 40.617 1.00 97.31 479 THR A C 1
ATOM 3714 O O . THR A 1 479 ? -12.380 0.248 39.474 1.00 97.31 479 THR A O 1
ATOM 3717 N N . VAL A 1 480 ? -10.746 0.818 40.900 1.00 97.81 480 VAL A N 1
ATOM 3718 C CA . VAL A 1 480 ? -9.642 0.684 39.938 1.00 97.81 480 VAL A CA 1
ATOM 3719 C C . VAL A 1 480 ? -8.812 -0.532 40.335 1.00 97.81 480 VAL A C 1
ATOM 3721 O O . VAL A 1 480 ? -8.403 -0.647 41.489 1.00 97.81 480 VAL A O 1
ATOM 3724 N N . LEU A 1 481 ? -8.591 -1.450 39.395 1.00 96.81 481 LEU A N 1
ATOM 3725 C CA . LEU A 1 481 ? -7.714 -2.601 39.599 1.00 96.81 481 LEU A CA 1
ATOM 3726 C C . LEU A 1 481 ? -6.244 -2.196 39.429 1.00 96.81 481 LEU A C 1
ATOM 3728 O O . LEU A 1 481 ? -5.921 -1.308 38.641 1.00 96.81 481 LEU A O 1
ATOM 3732 N N . GLU A 1 482 ? -5.362 -2.896 40.141 1.00 96.62 482 GLU A N 1
ATOM 3733 C CA . GLU A 1 482 ? -3.911 -2.831 39.947 1.00 96.62 482 GLU A CA 1
ATOM 3734 C C . GLU A 1 482 ? -3.537 -3.088 38.474 1.00 96.62 482 GLU A C 1
ATOM 3736 O O . GLU A 1 482 ? -4.070 -4.011 37.848 1.00 96.62 482 GLU A O 1
ATOM 3741 N N . GLU A 1 483 ? -2.628 -2.269 37.933 1.00 98.00 483 GLU A N 1
ATOM 3742 C CA . GLU A 1 483 ? -2.194 -2.344 36.535 1.00 98.00 483 GLU A CA 1
ATOM 3743 C C . GLU A 1 483 ? -1.482 -3.677 36.255 1.00 98.00 483 GLU A C 1
ATOM 3745 O O . GLU A 1 483 ? -0.438 -3.981 36.830 1.00 98.00 483 GLU A O 1
ATOM 3750 N N . GLU A 1 484 ? -2.031 -4.480 35.342 1.00 98.38 484 GLU A N 1
ATOM 3751 C CA . GLU A 1 484 ? -1.415 -5.744 34.936 1.00 98.38 484 GLU A CA 1
ATOM 3752 C C . GLU A 1 484 ? -0.421 -5.486 33.797 1.00 98.38 484 GLU A C 1
ATOM 3754 O O . GLU A 1 484 ? -0.821 -5.223 32.660 1.00 98.38 484 GLU A O 1
ATOM 3759 N N . VAL A 1 485 ? 0.875 -5.552 34.113 1.00 98.19 485 VAL A N 1
ATOM 3760 C CA . VAL A 1 485 ? 1.983 -5.345 33.168 1.00 98.19 485 VAL A CA 1
ATOM 3761 C C . VAL A 1 485 ? 2.463 -6.684 32.603 1.00 98.19 485 VAL A C 1
ATOM 3763 O O . VAL A 1 485 ? 2.772 -7.611 33.354 1.00 98.19 485 VAL A O 1
ATOM 3766 N N . VAL A 1 486 ? 2.606 -6.775 31.277 1.00 97.81 486 VAL A N 1
ATOM 3767 C CA . VAL A 1 486 ? 3.280 -7.900 30.611 1.00 97.81 486 VAL A CA 1
ATOM 3768 C C . VAL A 1 486 ? 4.295 -7.349 29.606 1.00 97.81 486 VAL A C 1
ATOM 3770 O O . VAL A 1 486 ? 3.928 -6.779 28.581 1.00 97.81 486 VAL A O 1
ATOM 3773 N N . GLU A 1 487 ? 5.587 -7.512 29.904 1.00 95.00 487 GLU A N 1
ATOM 3774 C CA . GLU A 1 487 ? 6.688 -6.972 29.087 1.00 95.00 487 GLU A CA 1
ATOM 3775 C C . GLU A 1 487 ? 7.067 -7.893 27.917 1.00 95.00 487 GLU A C 1
ATOM 3777 O O . GLU A 1 487 ? 7.182 -7.473 26.764 1.00 95.00 487 GLU A O 1
ATOM 3782 N N . ALA A 1 488 ? 7.241 -9.182 28.212 1.00 95.00 488 ALA A N 1
ATOM 3783 C CA . ALA A 1 488 ? 7.604 -10.209 27.246 1.00 95.00 488 ALA A CA 1
ATOM 3784 C C . ALA A 1 488 ? 6.410 -11.156 27.022 1.00 95.00 488 ALA A C 1
ATOM 3786 O O . ALA A 1 488 ? 6.013 -11.843 27.968 1.00 95.00 488 ALA A O 1
ATOM 3787 N N . PRO A 1 489 ? 5.837 -11.243 25.805 1.00 95.06 489 PRO A N 1
ATOM 3788 C CA . PRO A 1 489 ? 4.801 -12.232 25.505 1.00 95.06 489 PRO A CA 1
ATOM 3789 C C . PRO A 1 489 ? 5.387 -13.646 25.552 1.00 95.06 489 PRO A C 1
ATOM 3791 O O . PRO A 1 489 ? 6.590 -13.818 25.356 1.00 95.06 489 PRO A O 1
ATOM 3794 N N . LEU A 1 490 ? 4.543 -14.660 25.761 1.00 95.38 490 LEU A N 1
ATOM 3795 C CA . LEU A 1 490 ? 4.969 -16.057 25.927 1.00 95.38 490 LEU A CA 1
ATOM 3796 C C . LEU A 1 490 ? 5.994 -16.527 24.875 1.00 95.38 490 LEU A C 1
ATOM 3798 O O . LEU A 1 490 ? 7.018 -17.100 25.221 1.00 95.38 490 LEU A O 1
ATOM 3802 N N . GLY A 1 491 ? 5.782 -16.228 23.590 1.00 94.31 491 GLY A N 1
ATOM 3803 C CA . GLY A 1 491 ? 6.699 -16.636 22.517 1.00 94.31 491 GLY A CA 1
ATOM 3804 C C . GLY A 1 491 ? 8.013 -15.850 22.395 1.00 94.31 491 GLY A C 1
ATOM 3805 O O . GLY A 1 491 ? 8.774 -16.094 21.454 1.00 94.31 491 GLY A O 1
ATOM 3806 N N . HIS A 1 492 ? 8.293 -14.907 23.297 1.00 95.69 492 HIS A N 1
ATOM 3807 C CA . HIS A 1 492 ? 9.562 -14.181 23.364 1.00 95.69 492 HIS A CA 1
ATOM 3808 C C . HIS A 1 492 ? 10.707 -15.096 23.834 1.00 95.69 492 HIS A C 1
ATOM 3810 O O . HIS A 1 492 ? 10.487 -16.038 24.596 1.00 95.69 492 HIS A O 1
ATOM 3816 N N . ARG A 1 493 ? 11.957 -14.807 23.438 1.00 93.88 493 ARG A N 1
ATOM 3817 C CA . ARG A 1 493 ? 13.135 -15.618 23.818 1.00 93.88 493 ARG A CA 1
ATOM 3818 C C . ARG A 1 493 ? 13.259 -15.817 25.336 1.00 93.88 493 ARG A C 1
ATOM 3820 O O . ARG A 1 493 ? 13.571 -16.915 25.780 1.00 93.88 493 ARG A O 1
ATOM 3827 N N . LEU A 1 494 ? 12.954 -14.779 26.119 1.00 93.94 494 LEU A N 1
ATOM 3828 C CA . LEU A 1 494 ? 13.007 -14.802 27.591 1.00 93.94 494 LEU A CA 1
ATOM 3829 C C . LEU A 1 494 ? 12.038 -15.810 28.245 1.00 93.94 494 LEU A C 1
ATOM 3831 O O . LEU A 1 494 ? 12.236 -16.160 29.402 1.00 93.94 494 LEU A O 1
ATOM 3835 N N . ARG A 1 495 ? 11.011 -16.280 27.523 1.00 95.44 495 ARG A N 1
ATOM 3836 C CA . ARG A 1 495 ? 9.996 -17.242 27.996 1.00 95.44 495 ARG A CA 1
ATOM 3837 C C . ARG A 1 495 ? 10.001 -18.543 27.175 1.00 95.44 495 ARG A C 1
ATOM 3839 O O . ARG A 1 495 ? 9.039 -19.303 27.202 1.00 95.44 495 ARG A O 1
ATOM 3846 N N . ARG A 1 496 ? 11.089 -18.839 26.444 1.00 93.06 496 ARG A N 1
ATOM 3847 C CA . ARG A 1 496 ? 11.157 -19.957 25.478 1.00 93.06 496 ARG A CA 1
ATOM 3848 C C . ARG A 1 496 ? 10.775 -21.322 26.070 1.00 93.06 496 ARG A C 1
ATOM 3850 O O . ARG A 1 496 ? 10.026 -22.048 25.424 1.00 93.06 496 ARG A O 1
ATOM 3857 N N . GLU A 1 497 ? 11.228 -21.658 27.276 1.00 94.44 497 GLU A N 1
ATOM 3858 C CA . GLU A 1 497 ? 10.912 -22.957 27.898 1.00 94.44 497 GLU A CA 1
ATOM 3859 C C . GLU A 1 497 ? 9.476 -23.030 28.453 1.00 94.44 497 GLU A C 1
ATOM 3861 O O . GLU A 1 497 ? 8.886 -24.105 28.469 1.00 94.44 497 GLU A O 1
ATOM 3866 N N . GLU A 1 498 ? 8.876 -21.892 28.821 1.00 96.00 498 GLU A N 1
ATOM 3867 C CA . GLU A 1 498 ? 7.437 -21.780 29.121 1.00 96.00 498 GLU A CA 1
ATOM 3868 C C . GLU A 1 498 ? 6.600 -21.951 27.838 1.00 96.00 498 GLU A C 1
ATOM 3870 O O . GLU A 1 498 ? 5.524 -22.542 27.854 1.00 96.00 498 GLU A O 1
ATOM 3875 N N . ALA A 1 499 ? 7.117 -21.472 26.701 1.00 95.75 499 ALA A N 1
ATOM 3876 C CA . ALA A 1 499 ? 6.444 -21.518 25.408 1.00 95.75 499 ALA A CA 1
ATOM 3877 C C . ALA A 1 499 ? 6.466 -22.893 24.725 1.00 95.75 499 ALA A C 1
ATOM 3879 O O . ALA A 1 499 ? 5.502 -23.230 24.041 1.00 95.75 499 ALA A O 1
ATOM 3880 N N . LYS A 1 500 ? 7.540 -23.684 24.861 1.00 95.06 500 LYS A N 1
ATOM 3881 C CA . LYS A 1 500 ? 7.706 -24.969 24.145 1.00 95.06 500 LYS A CA 1
ATOM 3882 C C . LYS A 1 500 ? 6.518 -25.942 24.316 1.00 95.06 500 LYS A C 1
ATOM 3884 O O . LYS A 1 500 ? 6.038 -26.437 23.293 1.00 95.06 500 LYS A O 1
ATOM 3889 N N . PRO A 1 501 ? 5.977 -26.188 25.530 1.00 95.75 501 PRO A N 1
ATOM 3890 C CA . PRO A 1 501 ? 4.786 -27.026 25.703 1.00 95.75 501 PRO A CA 1
ATOM 3891 C C . PRO A 1 501 ? 3.550 -26.479 24.977 1.00 95.75 501 PRO A C 1
ATOM 3893 O O . PRO A 1 501 ? 2.825 -27.235 24.335 1.00 95.75 501 PRO A O 1
ATOM 3896 N N . GLU A 1 502 ? 3.336 -25.163 25.020 1.00 95.88 502 GLU A N 1
ATOM 3897 C CA . GLU A 1 502 ? 2.185 -24.503 24.392 1.00 95.88 502 GLU A CA 1
ATOM 3898 C C . GLU A 1 502 ? 2.309 -24.423 22.858 1.00 95.88 502 GLU A C 1
ATOM 3900 O O . GLU A 1 502 ? 1.307 -24.544 22.152 1.00 95.88 502 GLU A O 1
ATOM 3905 N N . ILE A 1 503 ? 3.530 -24.317 22.315 1.00 96.12 503 ILE A N 1
ATOM 3906 C CA . ILE A 1 503 ? 3.804 -24.472 20.875 1.00 96.12 503 ILE A CA 1
ATOM 3907 C C . ILE A 1 503 ? 3.465 -25.902 20.430 1.00 96.12 503 ILE A C 1
ATOM 3909 O O . ILE A 1 503 ? 2.808 -26.089 19.406 1.00 96.12 503 ILE A O 1
ATOM 3913 N N . LEU A 1 504 ? 3.841 -26.920 21.213 1.00 95.31 504 LEU A N 1
ATOM 3914 C CA . LEU A 1 504 ? 3.491 -28.312 20.911 1.00 95.31 504 LEU A CA 1
ATOM 3915 C C . LEU A 1 504 ? 1.974 -28.559 21.015 1.00 95.31 504 LEU A C 1
ATOM 3917 O O . LEU A 1 504 ? 1.402 -29.258 20.178 1.00 95.31 504 LEU A O 1
ATOM 3921 N N . ALA A 1 505 ? 1.301 -27.943 21.991 1.00 95.44 505 ALA A N 1
ATOM 3922 C CA . ALA A 1 505 ? -0.153 -27.987 22.120 1.00 95.44 505 ALA A CA 1
ATOM 3923 C C . ALA A 1 505 ? -0.854 -27.308 20.929 1.00 95.44 505 ALA A C 1
ATOM 3925 O O . ALA A 1 505 ? -1.771 -27.890 20.349 1.00 95.44 505 ALA A O 1
ATOM 3926 N N . LYS A 1 506 ? -0.392 -26.122 20.502 1.00 95.25 506 LYS A N 1
ATOM 3927 C CA . LYS A 1 506 ? -0.840 -25.441 19.274 1.00 95.25 506 LYS A CA 1
ATOM 3928 C C . LYS A 1 506 ? -0.645 -26.335 18.045 1.00 95.25 506 LYS A C 1
ATOM 3930 O O . LYS A 1 506 ? -1.598 -26.531 17.294 1.00 95.25 506 LYS A O 1
ATOM 3935 N N . TYR A 1 507 ? 0.533 -26.943 17.887 1.00 95.62 507 TYR A N 1
ATOM 3936 C CA . TYR A 1 507 ? 0.819 -27.883 16.800 1.00 95.62 507 TYR A CA 1
ATOM 3937 C C . TYR A 1 507 ? -0.172 -29.057 16.792 1.00 95.62 507 TYR A C 1
ATOM 3939 O O . TYR A 1 507 ? -0.829 -29.295 15.779 1.00 95.62 507 TYR A O 1
ATOM 3947 N N . LYS A 1 508 ? -0.382 -29.723 17.939 1.00 96.25 508 LYS A N 1
ATOM 3948 C CA . LYS A 1 508 ? -1.357 -30.820 18.069 1.00 96.25 508 LYS A CA 1
ATOM 3949 C C . LYS A 1 508 ? -2.790 -30.378 17.734 1.00 96.25 508 LYS A C 1
ATOM 3951 O O . LYS A 1 508 ? -3.484 -31.100 17.018 1.00 96.25 508 LYS A O 1
ATOM 3956 N N . ARG A 1 509 ? -3.224 -29.190 18.184 1.00 94.69 509 ARG A N 1
ATOM 3957 C CA . ARG A 1 509 ? -4.545 -28.622 17.836 1.00 94.69 509 ARG A CA 1
ATOM 3958 C C . ARG A 1 509 ? -4.708 -28.426 16.327 1.00 94.69 509 ARG A C 1
ATOM 3960 O O . ARG A 1 509 ? -5.766 -28.747 15.804 1.00 94.69 509 ARG A O 1
ATOM 3967 N N . HIS A 1 510 ? -3.680 -27.932 15.637 1.00 94.81 510 HIS A N 1
ATOM 3968 C CA . HIS A 1 510 ? -3.743 -27.646 14.198 1.00 94.81 510 HIS A CA 1
ATOM 3969 C C . HIS A 1 510 ? -3.635 -28.908 13.318 1.00 94.81 510 HIS A C 1
ATOM 3971 O O . HIS A 1 510 ? -4.122 -28.917 12.191 1.00 94.81 510 HIS A O 1
ATOM 3977 N N . LEU A 1 511 ? -3.019 -29.987 13.817 1.00 94.88 511 LEU A N 1
ATOM 3978 C CA . LEU A 1 511 ? -2.985 -31.289 13.135 1.00 94.88 511 LEU A CA 1
ATOM 3979 C C . LEU A 1 511 ? -4.347 -32.011 13.171 1.00 94.88 511 LEU A C 1
ATOM 3981 O O . LEU A 1 511 ? -4.735 -32.644 12.190 1.00 94.88 511 LEU A O 1
ATOM 3985 N N . GLY A 1 512 ? -5.070 -31.920 14.295 1.00 94.00 512 GLY A N 1
ATOM 3986 C CA . GLY A 1 512 ? -6.298 -32.685 14.567 1.00 94.00 512 GLY A CA 1
ATOM 3987 C C . GLY A 1 512 ? -7.398 -32.621 13.492 1.00 94.00 512 GLY A C 1
ATOM 3988 O O . GLY A 1 512 ? -7.944 -33.666 13.151 1.00 94.00 512 GLY A O 1
ATOM 3989 N N . PRO A 1 513 ? -7.725 -31.449 12.911 1.00 93.00 513 PRO A N 1
ATOM 3990 C CA . PRO A 1 513 ? -8.744 -31.336 11.862 1.00 93.00 513 PRO A CA 1
ATOM 3991 C C . PRO A 1 513 ? -8.372 -31.963 10.507 1.00 93.00 513 PRO A C 1
ATOM 3993 O O . PRO A 1 513 ? -9.209 -31.958 9.606 1.00 93.00 513 PRO A O 1
ATOM 3996 N N . HIS A 1 514 ? -7.138 -32.454 10.340 1.00 92.44 514 HIS A N 1
ATOM 3997 C CA . HIS A 1 514 ? -6.597 -32.919 9.056 1.00 92.44 514 HIS A CA 1
ATOM 3998 C C . HIS A 1 514 ? -6.171 -34.391 9.047 1.00 92.44 514 HIS A C 1
ATOM 4000 O O . HIS A 1 514 ? -6.062 -34.967 7.967 1.00 92.44 514 HIS A O 1
ATOM 4006 N N . TYR A 1 515 ? -5.933 -35.002 10.214 1.00 93.00 515 TYR A N 1
ATOM 4007 C CA . TYR A 1 515 ? -5.362 -36.347 10.321 1.00 93.00 515 TYR A CA 1
ATOM 4008 C C . TYR A 1 515 ? -6.011 -37.175 11.446 1.00 93.00 515 TYR A C 1
ATOM 4010 O O . TYR A 1 515 ? -6.380 -36.608 12.477 1.00 93.00 515 TYR A O 1
ATOM 4018 N N . PRO A 1 516 ? -6.089 -38.517 11.317 1.00 93.50 516 PRO A N 1
ATOM 4019 C CA . PRO A 1 516 ? -6.507 -39.400 12.407 1.00 93.50 516 PRO A CA 1
ATOM 4020 C C . PRO A 1 516 ? -5.634 -39.233 13.659 1.00 93.50 516 PRO A C 1
ATOM 4022 O O . PRO A 1 516 ? -4.426 -39.019 13.553 1.00 93.50 516 PRO A O 1
ATOM 4025 N N . ALA A 1 517 ? -6.224 -39.380 14.850 1.00 93.50 517 ALA A N 1
ATOM 4026 C CA . ALA A 1 517 ? -5.560 -39.077 16.126 1.00 93.50 517 ALA A CA 1
ATOM 4027 C C . ALA A 1 517 ? -4.226 -39.824 16.336 1.00 93.50 517 ALA A C 1
ATOM 4029 O O . ALA A 1 517 ? -3.259 -39.226 16.800 1.00 93.50 517 ALA A O 1
ATOM 4030 N N . GLU A 1 518 ? -4.133 -41.092 15.924 1.00 93.56 518 GLU A N 1
ATOM 4031 C CA . GLU A 1 518 ? -2.884 -41.866 15.993 1.00 93.56 518 GLU A CA 1
ATOM 4032 C C . GLU A 1 518 ? -1.771 -41.257 15.119 1.00 93.56 518 GLU A C 1
ATOM 4034 O O . GLU A 1 518 ? -0.607 -41.221 15.514 1.00 93.56 518 GLU A O 1
ATOM 4039 N N . HIS A 1 519 ? -2.121 -40.725 13.942 1.00 92.38 519 HIS A N 1
ATOM 4040 C CA . HIS A 1 519 ? -1.171 -40.037 13.065 1.00 92.38 519 HIS A CA 1
ATOM 4041 C C . HIS A 1 519 ? -0.765 -38.679 13.637 1.00 92.38 519 HIS A C 1
ATOM 4043 O O . HIS A 1 519 ? 0.411 -38.326 13.607 1.00 92.38 519 HIS A O 1
ATOM 4049 N N . VAL A 1 520 ? -1.705 -37.949 14.246 1.00 95.00 520 VAL A N 1
ATOM 4050 C CA . VAL A 1 520 ? -1.403 -36.722 15.002 1.00 95.00 520 VAL A CA 1
ATOM 4051 C C . VAL A 1 520 ? -0.377 -37.006 16.102 1.00 95.00 520 VAL A C 1
ATOM 4053 O O . VAL A 1 520 ? 0.613 -36.285 16.204 1.00 95.00 520 VAL A O 1
ATOM 4056 N N . ASP A 1 521 ? -0.564 -38.070 16.886 1.00 94.25 521 ASP A N 1
ATOM 4057 C CA . ASP A 1 521 ? 0.359 -38.434 17.964 1.00 94.25 521 ASP A CA 1
ATOM 4058 C C . ASP A 1 521 ? 1.729 -38.905 17.451 1.00 94.25 521 ASP A C 1
ATOM 4060 O O . ASP A 1 521 ? 2.752 -38.511 18.016 1.00 94.25 521 ASP A O 1
ATOM 4064 N N . LYS A 1 522 ? 1.791 -39.626 16.322 1.00 94.81 522 LYS A N 1
ATOM 4065 C CA . LYS A 1 522 ? 3.058 -39.928 15.623 1.00 94.81 522 LYS A CA 1
ATOM 4066 C C . LYS A 1 522 ? 3.797 -38.656 15.190 1.00 94.81 522 LYS A C 1
ATOM 4068 O O . LYS A 1 522 ? 5.004 -38.546 15.407 1.00 94.81 522 LYS A O 1
ATOM 4073 N N . LEU A 1 523 ? 3.094 -37.680 14.608 1.00 94.44 523 LEU A N 1
ATOM 4074 C CA . LEU A 1 523 ? 3.689 -36.411 14.165 1.00 94.44 523 LEU A CA 1
ATOM 4075 C C . LEU A 1 523 ? 4.132 -35.521 15.341 1.00 94.44 523 LEU A C 1
ATOM 4077 O O . LEU A 1 523 ? 5.142 -34.828 15.223 1.00 94.44 523 LEU A O 1
ATOM 4081 N N . VAL A 1 524 ? 3.418 -35.558 16.470 1.00 95.44 524 VAL A N 1
ATOM 4082 C CA . VAL A 1 524 ? 3.792 -34.860 17.714 1.00 95.44 524 VAL A CA 1
ATOM 4083 C C . VAL A 1 524 ? 5.019 -35.507 18.362 1.00 95.44 524 VAL A C 1
ATOM 4085 O O . VAL A 1 524 ? 5.951 -34.791 18.716 1.00 95.44 524 VAL A O 1
ATOM 4088 N N . ALA A 1 525 ? 5.087 -36.839 18.441 1.00 95.81 525 ALA A N 1
ATOM 4089 C CA . ALA A 1 525 ? 6.267 -37.542 18.948 1.00 95.81 525 ALA A CA 1
ATOM 4090 C C . ALA A 1 525 ? 7.514 -37.281 18.077 1.00 95.81 525 ALA A C 1
ATOM 4092 O O . ALA A 1 525 ? 8.586 -36.975 18.600 1.00 95.81 525 ALA A O 1
ATOM 4093 N N . LEU A 1 526 ? 7.365 -37.304 16.746 1.00 95.06 526 LEU A N 1
ATOM 4094 C CA . LEU A 1 526 ? 8.436 -36.958 15.803 1.00 95.06 526 LEU A CA 1
ATOM 4095 C C . LEU A 1 526 ? 8.903 -35.497 15.943 1.00 95.06 526 LEU A C 1
ATOM 4097 O O . LEU A 1 526 ? 10.076 -35.213 15.727 1.00 95.06 526 LEU A O 1
ATOM 4101 N N . ALA A 1 527 ? 8.022 -34.568 16.326 1.00 93.12 527 ALA A N 1
ATOM 4102 C CA . ALA A 1 527 ? 8.406 -33.184 16.614 1.00 93.12 527 ALA A CA 1
ATOM 4103 C C . ALA A 1 527 ? 9.268 -33.044 17.887 1.00 93.12 527 ALA A C 1
ATOM 4105 O O . ALA A 1 527 ? 9.977 -32.049 18.028 1.00 93.12 527 ALA A O 1
ATOM 4106 N N . GLN A 1 528 ? 9.222 -34.024 18.799 1.00 93.00 528 GLN A N 1
ATOM 4107 C CA . GLN A 1 528 ? 10.009 -34.039 20.037 1.00 93.00 528 GLN A CA 1
ATOM 4108 C C . GLN A 1 528 ? 11.334 -34.812 19.898 1.00 93.00 528 GLN A C 1
ATOM 4110 O O . GLN A 1 528 ? 12.314 -34.447 20.548 1.00 93.00 528 GLN A O 1
ATOM 4115 N N . ASP A 1 529 ? 11.407 -35.836 19.039 1.00 95.25 529 ASP A N 1
ATOM 4116 C CA . ASP A 1 529 ? 12.669 -36.515 18.709 1.00 95.25 529 ASP A CA 1
ATOM 4117 C C . ASP A 1 529 ? 13.466 -35.730 17.655 1.00 95.25 529 ASP A C 1
ATOM 4119 O O . ASP A 1 529 ? 13.442 -36.016 16.455 1.00 95.25 529 ASP A O 1
ATOM 4123 N N . SER A 1 530 ? 14.231 -34.748 18.132 1.00 93.06 530 SER A N 1
ATOM 4124 C CA . SER A 1 530 ? 15.127 -33.930 17.309 1.00 93.06 530 SER A CA 1
ATOM 4125 C C . SER A 1 530 ? 16.170 -34.736 16.528 1.00 93.06 530 SER A C 1
ATOM 4127 O O . SER A 1 530 ? 16.596 -34.289 15.465 1.00 93.06 530 SER A O 1
ATOM 4129 N N . LYS A 1 531 ? 16.578 -35.922 17.005 1.00 94.94 531 LYS A N 1
ATOM 4130 C CA . LYS A 1 531 ? 17.598 -36.748 16.345 1.00 94.94 531 LYS A CA 1
ATOM 4131 C C . LYS A 1 531 ? 17.009 -37.507 15.160 1.00 94.94 531 LYS A C 1
ATOM 4133 O O . LYS A 1 531 ? 17.636 -37.534 14.100 1.00 94.94 531 LYS A O 1
ATOM 4138 N N . THR A 1 532 ? 15.836 -38.112 15.326 1.00 96.31 532 THR A N 1
ATOM 4139 C CA . THR A 1 532 ? 15.122 -38.770 14.221 1.00 96.31 532 THR A CA 1
ATOM 4140 C C . THR A 1 532 ? 14.628 -37.735 13.215 1.00 96.31 532 THR A C 1
ATOM 4142 O O . THR A 1 532 ? 14.817 -37.926 12.015 1.00 96.31 532 THR A O 1
ATOM 4145 N N . LEU A 1 533 ? 14.096 -36.602 13.690 1.00 96.00 533 LEU A N 1
ATOM 4146 C CA . LEU A 1 533 ? 13.648 -35.500 12.843 1.00 96.00 533 LEU A CA 1
ATOM 4147 C C . LEU A 1 533 ? 14.778 -34.954 11.959 1.00 96.00 533 LEU A C 1
ATOM 4149 O O . LEU A 1 533 ? 14.637 -34.996 10.742 1.00 96.00 533 LEU A O 1
ATOM 4153 N N . ASP A 1 534 ? 15.906 -34.511 12.535 1.00 96.81 534 ASP A N 1
ATOM 4154 C CA . ASP A 1 534 ? 17.044 -33.940 11.787 1.00 96.81 534 ASP A CA 1
ATOM 4155 C C . ASP A 1 534 ? 17.549 -34.859 10.661 1.00 96.81 534 ASP A C 1
ATOM 4157 O O . ASP A 1 534 ? 18.005 -34.371 9.622 1.00 96.81 534 ASP A O 1
ATOM 4161 N N . ASN A 1 535 ? 17.496 -36.177 10.882 1.00 97.62 535 ASN A N 1
ATOM 4162 C CA . ASN A 1 535 ? 18.045 -37.189 9.981 1.00 97.62 535 ASN A CA 1
ATOM 4163 C C . ASN A 1 535 ? 17.055 -37.713 8.931 1.00 97.62 535 ASN A C 1
ATOM 4165 O O . ASN A 1 535 ? 17.500 -38.395 8.006 1.00 97.62 535 ASN A O 1
ATOM 4169 N N . MET A 1 536 ? 15.762 -37.412 9.048 1.00 97.88 536 MET A N 1
ATOM 4170 C CA . MET A 1 536 ? 14.738 -37.815 8.082 1.00 97.88 536 MET A CA 1
ATOM 4171 C C . MET A 1 536 ? 14.945 -37.100 6.740 1.00 97.88 536 MET A C 1
ATOM 4173 O O . MET A 1 536 ? 15.245 -35.901 6.713 1.00 97.88 536 MET A O 1
ATOM 4177 N N . ASP A 1 537 ? 14.784 -37.821 5.629 1.00 98.44 537 ASP A N 1
ATOM 4178 C CA . ASP A 1 537 ? 14.783 -37.216 4.296 1.00 98.44 537 ASP A CA 1
ATOM 4179 C C . ASP A 1 537 ? 13.508 -36.375 4.104 1.00 98.44 537 ASP A C 1
ATOM 4181 O O . ASP A 1 537 ? 12.429 -36.698 4.607 1.00 98.44 537 ASP A O 1
ATOM 4185 N N . ILE A 1 538 ? 13.626 -35.242 3.412 1.00 97.94 538 ILE A N 1
ATOM 4186 C CA . ILE A 1 538 ? 12.568 -34.226 3.413 1.00 97.94 538 ILE A CA 1
ATOM 4187 C C . ILE A 1 538 ? 11.311 -34.658 2.646 1.00 97.94 538 ILE A C 1
ATOM 4189 O O . ILE A 1 538 ? 10.210 -34.248 3.008 1.00 97.94 538 ILE A O 1
ATOM 4193 N N . ASP A 1 539 ? 11.455 -35.500 1.624 1.00 97.12 539 ASP A N 1
ATOM 4194 C CA . ASP A 1 539 ? 10.336 -36.020 0.839 1.00 97.12 539 ASP A CA 1
ATOM 4195 C C . ASP A 1 539 ? 9.491 -37.014 1.645 1.00 97.12 539 ASP A C 1
ATOM 4197 O O . ASP A 1 539 ? 8.265 -36.933 1.617 1.00 97.12 539 ASP A O 1
ATOM 4201 N N . GLU A 1 540 ? 10.134 -37.854 2.458 1.00 96.62 540 GLU A N 1
ATOM 4202 C CA . GLU A 1 540 ? 9.477 -38.735 3.433 1.00 96.62 540 GLU A CA 1
ATOM 4203 C C . GLU A 1 540 ? 8.737 -37.915 4.506 1.00 96.62 540 GLU A C 1
ATOM 4205 O O . GLU A 1 540 ? 7.570 -38.173 4.810 1.00 96.62 540 GLU A O 1
ATOM 4210 N N . TYR A 1 541 ? 9.368 -36.854 5.023 1.00 95.56 541 TYR A N 1
ATOM 4211 C CA . TYR A 1 541 ? 8.742 -35.935 5.982 1.00 95.56 541 TYR A CA 1
ATOM 4212 C C . TYR A 1 541 ? 7.521 -35.188 5.400 1.00 95.56 541 TYR A C 1
ATOM 4214 O O . TYR A 1 541 ? 6.550 -34.920 6.123 1.00 95.56 541 TYR A O 1
ATOM 4222 N N . VAL A 1 542 ? 7.550 -34.847 4.108 1.00 96.25 542 VAL A N 1
ATOM 4223 C CA . VAL A 1 542 ? 6.418 -34.245 3.385 1.00 96.25 542 VAL A CA 1
ATOM 4224 C C . VAL A 1 542 ? 5.348 -35.292 3.052 1.00 96.25 542 VAL A C 1
ATOM 4226 O O . VAL A 1 542 ? 4.160 -34.994 3.164 1.00 96.25 542 VAL A O 1
ATOM 4229 N N . ASP A 1 543 ? 5.727 -36.529 2.725 1.00 93.50 543 ASP A N 1
ATOM 4230 C CA . ASP A 1 543 ? 4.786 -37.618 2.435 1.00 93.50 543 ASP A CA 1
ATOM 4231 C C . ASP A 1 543 ? 3.981 -38.038 3.665 1.00 93.50 543 ASP A C 1
ATOM 4233 O O . ASP A 1 543 ? 2.773 -38.249 3.543 1.00 93.50 543 ASP A O 1
ATOM 4237 N N . LEU A 1 544 ? 4.575 -37.992 4.864 1.00 89.44 544 LEU A N 1
ATOM 4238 C CA . LEU A 1 544 ? 3.867 -38.084 6.153 1.00 89.44 544 LEU A CA 1
ATOM 4239 C C . LEU A 1 544 ? 2.806 -36.979 6.371 1.00 89.44 544 LEU A C 1
ATOM 4241 O O . LEU A 1 544 ? 2.086 -37.011 7.370 1.00 89.44 544 LEU A O 1
ATOM 4245 N N . ARG A 1 545 ? 2.715 -35.984 5.480 1.00 81.88 545 ARG A N 1
ATOM 4246 C CA . ARG A 1 545 ? 1.771 -34.852 5.526 1.00 81.88 545 ARG A CA 1
ATOM 4247 C C . ARG A 1 545 ? 0.989 -34.665 4.219 1.00 81.88 545 ARG A C 1
ATOM 4249 O O . ARG A 1 545 ? 0.286 -33.668 4.079 1.00 81.88 545 ARG A O 1
ATOM 4256 N N . SER A 1 546 ? 1.088 -35.587 3.261 1.00 73.50 546 SER A N 1
ATOM 4257 C CA . SER A 1 546 ? 0.192 -35.625 2.095 1.00 73.50 546 SER A CA 1
ATOM 4258 C C . SER A 1 546 ? -1.072 -36.413 2.445 1.00 73.50 546 SER A C 1
ATOM 4260 O O . SER A 1 546 ? -0.974 -37.402 3.162 1.00 73.50 546 SER A O 1
ATOM 4262 N N . LEU A 1 547 ? -2.252 -36.027 1.949 1.00 64.44 547 LEU A N 1
ATOM 4263 C CA . LEU A 1 547 ? -3.461 -36.836 2.196 1.00 64.44 547 LEU A CA 1
ATOM 4264 C C . LEU A 1 547 ? -3.403 -38.174 1.430 1.00 64.44 547 LEU A C 1
ATOM 4266 O O . LEU A 1 547 ? -3.833 -39.203 1.942 1.00 64.44 547 LEU A O 1
ATOM 4270 N N . SER A 1 548 ? -2.756 -38.187 0.261 1.00 53.94 548 SER A N 1
ATOM 4271 C CA . SER A 1 548 ? -2.572 -39.368 -0.593 1.00 53.94 548 SER A CA 1
ATOM 4272 C C . SER A 1 548 ? -1.861 -40.554 0.072 1.00 53.94 548 SER A C 1
ATOM 4274 O O . SER A 1 548 ? -2.107 -41.690 -0.318 1.00 53.94 548 SER A O 1
ATOM 4276 N N . SER A 1 549 ? -0.988 -40.326 1.061 1.00 50.62 549 SER A N 1
ATOM 4277 C CA . SER A 1 549 ? -0.303 -41.424 1.767 1.00 50.62 549 SER A CA 1
ATOM 4278 C C . SER A 1 549 ? -1.192 -42.109 2.809 1.00 50.62 549 SER A C 1
ATOM 4280 O O . SER A 1 549 ? -0.917 -43.246 3.183 1.00 50.62 549 SER A O 1
ATOM 4282 N N . ILE A 1 550 ? -2.274 -41.457 3.247 1.00 53.00 550 ILE A N 1
ATOM 4283 C CA . ILE A 1 550 ? -3.250 -42.028 4.183 1.00 53.00 550 ILE A CA 1
ATOM 4284 C C . ILE A 1 550 ? -4.196 -42.966 3.423 1.00 53.00 550 ILE A C 1
ATOM 4286 O O . ILE A 1 550 ? -4.379 -44.103 3.848 1.00 53.00 550 ILE A O 1
ATOM 4290 N N . ASP A 1 551 ? -4.678 -42.553 2.244 1.00 46.00 551 ASP A N 1
ATOM 4291 C CA . ASP A 1 551 ? -5.470 -43.407 1.343 1.00 46.00 551 ASP A CA 1
ATOM 4292 C C . ASP A 1 551 ? -4.728 -44.701 0.946 1.00 46.00 551 ASP A C 1
ATOM 4294 O O . ASP A 1 551 ? -5.356 -45.744 0.760 1.00 46.00 551 ASP A O 1
ATOM 4298 N N . GLU A 1 552 ? -3.400 -44.656 0.780 1.00 46.19 552 GLU A N 1
ATOM 4299 C CA . GLU A 1 552 ? -2.592 -45.849 0.481 1.00 46.19 552 GLU A CA 1
ATOM 4300 C C . GLU A 1 552 ? -2.242 -46.670 1.732 1.00 46.19 552 GLU A C 1
ATOM 4302 O O . GLU A 1 552 ? -2.197 -47.897 1.647 1.00 46.19 552 GLU A O 1
ATOM 4307 N N . ALA A 1 553 ? -2.089 -46.044 2.904 1.00 45.31 553 ALA A N 1
ATOM 4308 C CA . ALA A 1 553 ? -1.932 -46.765 4.169 1.00 45.31 553 ALA A CA 1
ATOM 4309 C C . ALA A 1 553 ? -3.205 -47.543 4.559 1.00 45.31 553 ALA A C 1
ATOM 4311 O O . ALA A 1 553 ? -3.109 -48.700 4.971 1.00 45.31 553 ALA A O 1
ATOM 4312 N N . GLU A 1 554 ? -4.396 -46.960 4.375 1.00 40.03 554 GLU A N 1
ATOM 4313 C CA . GLU A 1 554 ? -5.663 -47.664 4.613 1.00 40.03 554 GLU A CA 1
ATOM 4314 C C . GLU A 1 554 ? -5.881 -48.800 3.600 1.00 40.03 554 GLU A C 1
ATOM 4316 O O . GLU A 1 554 ? -6.240 -49.909 4.000 1.00 40.03 554 GLU A O 1
ATOM 4321 N N . LYS A 1 555 ? -5.587 -48.594 2.306 1.00 38.69 555 LYS A N 1
ATOM 4322 C CA . LYS A 1 555 ? -5.621 -49.684 1.305 1.00 38.69 555 LYS A CA 1
ATOM 4323 C C . LYS A 1 555 ? -4.655 -50.815 1.653 1.00 38.69 555 LYS A C 1
ATOM 4325 O O . LYS A 1 555 ? -5.056 -51.974 1.620 1.00 38.69 555 LYS A O 1
ATOM 4330 N N . GLY A 1 556 ? -3.429 -50.484 2.066 1.00 37.69 556 GLY A N 1
ATOM 4331 C CA . GLY A 1 556 ? -2.441 -51.463 2.521 1.00 37.69 556 GLY A CA 1
ATOM 4332 C C . GLY A 1 556 ? -2.902 -52.286 3.730 1.00 37.69 556 GLY A C 1
ATOM 4333 O O . GLY A 1 556 ? -2.521 -53.448 3.851 1.00 37.69 556 GLY A O 1
ATOM 4334 N N . MET A 1 557 ? -3.767 -51.737 4.592 1.00 37.62 557 MET A N 1
ATOM 4335 C CA . MET A 1 557 ? -4.420 -52.515 5.650 1.00 37.62 557 MET A CA 1
ATOM 4336 C C . MET A 1 557 ? -5.493 -53.466 5.105 1.00 37.62 557 MET A C 1
ATOM 4338 O O . MET A 1 557 ? -5.517 -54.624 5.519 1.00 37.62 557 MET A O 1
ATOM 4342 N N . TYR A 1 558 ? -6.347 -53.038 4.171 1.00 35.53 558 TYR A N 1
ATOM 4343 C CA . TYR A 1 558 ? -7.378 -53.920 3.602 1.00 35.53 558 TYR A CA 1
ATOM 4344 C C . TYR A 1 558 ? -6.782 -55.061 2.761 1.00 35.53 558 TYR A C 1
ATOM 4346 O O . TYR A 1 558 ? -7.125 -56.224 2.999 1.00 35.53 558 TYR A O 1
ATOM 4354 N N . ASP A 1 559 ? -5.822 -54.768 1.878 1.00 33.75 559 ASP A N 1
ATOM 4355 C CA . ASP A 1 559 ? -5.131 -55.783 1.063 1.00 33.75 559 ASP A CA 1
ATOM 4356 C C . ASP A 1 559 ? -4.311 -56.775 1.916 1.00 33.75 559 ASP A C 1
ATOM 4358 O O . ASP A 1 559 ? -4.032 -57.888 1.475 1.00 33.75 559 ASP A O 1
ATOM 4362 N N . SER A 1 560 ? -3.978 -56.442 3.172 1.00 32.22 560 SER A N 1
ATOM 4363 C CA . SER A 1 560 ? -3.256 -57.354 4.079 1.00 32.22 560 SER A CA 1
ATOM 4364 C C . SER A 1 560 ? -4.087 -58.530 4.620 1.00 32.22 560 SER A C 1
ATOM 4366 O O . SER A 1 560 ? -3.549 -59.373 5.341 1.00 32.22 560 SER A O 1
ATOM 4368 N N . THR A 1 561 ? -5.386 -58.605 4.298 1.00 34.34 561 THR A N 1
ATOM 4369 C CA . THR A 1 561 ? -6.312 -59.591 4.891 1.00 34.34 561 THR A CA 1
ATOM 4370 C C . THR A 1 561 ? -6.867 -60.650 3.936 1.00 34.34 561 THR A C 1
ATOM 4372 O O . THR A 1 561 ? -7.528 -61.572 4.421 1.00 34.34 561 THR A O 1
ATOM 4375 N N . LEU A 1 562 ? -6.573 -60.597 2.627 1.00 32.25 562 LEU A N 1
ATOM 4376 C CA . LEU A 1 562 ? -7.032 -61.612 1.668 1.00 32.25 562 LEU A CA 1
ATOM 4377 C C . LEU A 1 562 ? -5.909 -62.273 0.843 1.00 32.25 562 LEU A C 1
ATOM 4379 O O . LEU A 1 562 ? -5.134 -61.625 0.154 1.00 32.25 562 LEU A O 1
ATOM 4383 N N . GLU A 1 563 ? -5.975 -63.605 0.861 1.00 27.83 563 GLU A N 1
ATOM 4384 C CA . GLU A 1 563 ? -5.443 -64.585 -0.097 1.00 27.83 563 GLU A CA 1
ATOM 4385 C C . GLU A 1 563 ? -3.938 -64.932 -0.127 1.00 27.83 563 GLU A C 1
ATOM 4387 O O . GLU A 1 563 ? -3.015 -64.127 -0.038 1.00 27.83 563 GLU A O 1
ATOM 4392 N N . LEU A 1 564 ? -3.723 -66.248 -0.234 1.00 29.36 564 LEU A N 1
ATOM 4393 C CA . LEU A 1 564 ? -2.443 -66.944 -0.297 1.00 29.36 564 LEU A CA 1
ATOM 4394 C C . LEU A 1 564 ? -1.987 -67.137 -1.756 1.00 29.36 564 LEU A C 1
ATOM 4396 O O . LEU A 1 564 ? -2.770 -67.047 -2.695 1.00 29.36 564 LEU A O 1
ATOM 4400 N N . THR A 1 565 ? -0.748 -67.619 -1.902 1.00 27.77 565 THR A N 1
ATOM 4401 C CA . THR A 1 565 ? -0.222 -68.343 -3.082 1.00 27.77 565 THR A CA 1
ATOM 4402 C C . THR A 1 565 ? -0.089 -67.570 -4.404 1.00 27.77 565 THR A C 1
ATOM 4404 O O . THR A 1 565 ? -1.003 -67.458 -5.211 1.00 27.77 565 THR A O 1
ATOM 4407 N N . ALA A 1 566 ? 1.155 -67.166 -4.673 1.00 24.06 566 ALA A N 1
ATOM 4408 C CA . ALA A 1 566 ? 1.693 -66.819 -5.993 1.00 24.06 566 ALA A CA 1
ATOM 4409 C C . ALA A 1 566 ? 1.878 -68.086 -6.888 1.00 24.06 566 ALA A C 1
ATOM 4411 O O . ALA A 1 566 ? 1.571 -69.184 -6.413 1.00 24.06 566 ALA A O 1
ATOM 4412 N N . PRO A 1 567 ? 2.490 -68.027 -8.102 1.00 36.00 567 PRO A N 1
ATOM 4413 C CA . PRO A 1 567 ? 2.938 -66.863 -8.897 1.00 36.00 567 PRO A CA 1
ATOM 4414 C C . PRO A 1 567 ? 2.569 -66.927 -10.409 1.00 36.00 567 PRO A C 1
ATOM 4416 O O . PRO A 1 567 ? 2.166 -67.974 -10.910 1.00 36.00 567 PRO A O 1
ATOM 4419 N N . GLY A 1 568 ? 2.869 -65.876 -11.200 1.00 24.86 568 GLY A N 1
ATOM 4420 C CA . GLY A 1 568 ? 3.079 -66.096 -12.647 1.00 24.86 568 GLY A CA 1
ATOM 4421 C C . GLY A 1 568 ? 3.190 -64.906 -13.620 1.00 24.86 568 GLY A C 1
ATOM 4422 O O . GLY A 1 568 ? 2.187 -64.352 -14.036 1.00 24.86 568 GLY A O 1
ATOM 4423 N N . PHE A 1 569 ? 4.414 -64.676 -14.111 1.00 25.58 569 PHE A N 1
ATOM 4424 C CA . PHE A 1 569 ? 4.776 -64.290 -15.494 1.00 25.58 569 PHE A CA 1
ATOM 4425 C C . PHE A 1 569 ? 4.379 -62.938 -16.143 1.00 25.58 569 PHE A C 1
ATOM 4427 O O . PHE A 1 569 ? 3.347 -62.792 -16.781 1.00 25.58 569 PHE A O 1
ATOM 4434 N N . VAL A 1 570 ? 5.396 -62.061 -16.178 1.00 27.25 570 VAL A N 1
ATOM 4435 C CA . VAL A 1 570 ? 6.038 -61.471 -17.383 1.00 27.25 570 VAL A CA 1
ATOM 4436 C C . VAL A 1 570 ? 5.211 -60.604 -18.356 1.00 27.25 570 VAL A C 1
ATOM 4438 O O . VAL A 1 570 ? 4.317 -61.039 -19.070 1.00 27.25 570 VAL A O 1
ATOM 4441 N N . TYR A 1 571 ? 5.698 -59.370 -18.485 1.00 27.28 571 TYR A N 1
ATOM 4442 C CA . TYR A 1 571 ? 5.310 -58.308 -19.415 1.00 27.28 571 TYR A CA 1
ATOM 4443 C C . TYR A 1 571 ? 5.797 -58.566 -20.859 1.00 27.28 571 TYR A C 1
ATOM 4445 O O . TYR A 1 571 ? 6.977 -58.868 -21.042 1.00 27.28 571 TYR A O 1
ATOM 4453 N N . MET A 1 572 ? 4.961 -58.337 -21.886 1.00 26.09 572 MET A N 1
ATOM 4454 C CA . MET A 1 572 ? 5.421 -58.033 -23.256 1.00 26.09 572 MET A CA 1
ATOM 4455 C C . MET A 1 572 ? 4.437 -57.157 -24.058 1.00 26.09 572 MET A C 1
ATOM 4457 O O . MET A 1 572 ? 3.228 -57.349 -24.035 1.00 26.09 572 MET A O 1
ATOM 4461 N N . ASP A 1 573 ? 5.031 -56.240 -24.818 1.00 29.66 573 ASP A N 1
ATOM 4462 C CA . ASP A 1 573 ? 4.503 -55.272 -25.800 1.00 29.66 573 ASP A CA 1
ATOM 4463 C C . ASP A 1 573 ? 5.537 -55.286 -26.978 1.00 29.66 573 ASP A C 1
ATOM 4465 O O . ASP A 1 573 ? 6.605 -55.889 -26.780 1.00 29.66 573 ASP A O 1
ATOM 4469 N N . PRO A 1 574 ? 5.391 -54.671 -28.183 1.00 54.38 574 PRO A N 1
ATOM 4470 C CA . PRO A 1 574 ? 4.258 -53.985 -28.837 1.00 54.38 574 PRO A CA 1
ATOM 4471 C C . PRO A 1 574 ? 3.947 -54.452 -30.286 1.00 54.38 574 PRO A C 1
ATOM 4473 O O . PRO A 1 574 ? 4.727 -55.204 -30.877 1.00 54.38 574 PRO A O 1
ATOM 4476 N N . LYS A 1 575 ? 2.913 -53.861 -30.937 1.00 26.53 575 LYS A N 1
ATOM 4477 C CA . LYS A 1 575 ? 3.048 -53.046 -32.194 1.00 26.53 575 LYS A CA 1
ATOM 4478 C C . LYS A 1 575 ? 1.733 -52.682 -32.927 1.00 26.53 575 LYS A C 1
ATOM 4480 O O . LYS A 1 575 ? 0.874 -53.521 -33.131 1.00 26.53 575 LYS A O 1
ATOM 4485 N N . LYS A 1 576 ? 1.718 -51.440 -33.453 1.00 26.44 576 LYS A N 1
ATOM 4486 C CA . LYS A 1 576 ? 1.225 -50.950 -34.775 1.00 26.44 576 LYS A CA 1
ATOM 4487 C C . LYS A 1 576 ? 0.037 -51.667 -35.466 1.00 26.44 576 LYS A C 1
ATOM 4489 O O . LYS A 1 576 ? 0.201 -52.808 -35.870 1.00 26.44 576 LYS A O 1
ATOM 4494 N N . GLN A 1 577 ? -0.963 -50.901 -35.942 1.00 26.11 577 GLN A N 1
ATOM 4495 C CA . GLN A 1 577 ? -0.912 -50.268 -37.287 1.00 26.11 577 GLN A CA 1
ATOM 4496 C C . GLN A 1 577 ? -1.979 -49.150 -37.461 1.00 26.11 577 GLN A C 1
ATOM 4498 O O . GLN A 1 577 ? -2.327 -48.516 -36.470 1.00 26.11 577 GLN A O 1
ATOM 4503 N N . SER A 1 578 ? -2.391 -48.798 -38.690 1.00 23.98 578 SER A N 1
ATOM 4504 C CA . SER A 1 578 ? -2.897 -47.456 -39.064 1.00 23.98 578 SER A CA 1
ATOM 4505 C C . SER A 1 578 ? -4.082 -47.438 -40.048 1.00 23.98 578 SER A C 1
ATOM 4507 O O . SER A 1 578 ? -4.170 -48.357 -40.855 1.00 23.98 578 SER A O 1
ATOM 4509 N N . LEU A 1 579 ? -4.811 -46.301 -40.089 1.00 27.98 579 LEU A N 1
ATOM 4510 C CA . LEU A 1 579 ? -5.613 -45.681 -41.186 1.00 27.98 579 LEU A CA 1
ATOM 4511 C C . LEU A 1 579 ? -7.069 -45.301 -40.813 1.00 27.98 579 LEU A C 1
ATOM 4513 O O . LEU A 1 579 ? -7.604 -45.723 -39.796 1.00 27.98 579 LEU A O 1
ATOM 4517 N N . ALA A 1 580 ? -7.650 -44.415 -41.630 1.00 26.22 580 ALA A N 1
ATOM 4518 C CA . ALA A 1 580 ? -8.947 -43.720 -41.502 1.00 26.22 580 ALA A CA 1
ATOM 4519 C C . ALA A 1 580 ? -9.829 -44.033 -42.758 1.00 26.22 580 ALA A C 1
ATOM 4521 O O . ALA A 1 580 ? -9.332 -44.801 -43.588 1.00 26.22 580 ALA A O 1
ATOM 4522 N N . PRO A 1 581 ? -11.044 -43.464 -43.009 1.00 41.88 581 PRO A N 1
ATOM 4523 C CA . PRO A 1 581 ? -11.740 -42.350 -42.338 1.00 41.88 581 PRO A CA 1
ATOM 4524 C C . PRO A 1 581 ? -13.273 -42.534 -42.101 1.00 41.88 581 PRO A C 1
ATOM 4526 O O . PRO A 1 581 ? -13.819 -43.628 -42.190 1.00 41.88 581 PRO A O 1
ATOM 4529 N N . THR A 1 582 ? -13.951 -41.425 -41.772 1.00 29.67 582 THR A N 1
ATOM 4530 C CA . THR A 1 582 ? -15.399 -41.207 -41.516 1.00 29.67 582 THR A CA 1
ATOM 4531 C C . THR A 1 582 ? -16.333 -41.586 -42.690 1.00 29.67 582 THR A C 1
ATOM 4533 O O . THR A 1 582 ? -15.871 -41.556 -43.833 1.00 29.67 582 THR A O 1
ATOM 4536 N N . PRO A 1 583 ? -17.654 -41.847 -42.468 1.00 39.34 583 PRO A N 1
ATOM 4537 C CA . PRO A 1 583 ? -18.631 -40.733 -42.384 1.00 39.34 583 PRO A CA 1
ATOM 4538 C C . PRO A 1 583 ? -19.938 -40.933 -41.553 1.00 39.34 583 PRO A C 1
ATOM 4540 O O . PRO A 1 583 ? -20.352 -42.042 -41.250 1.00 39.34 583 PRO A O 1
ATOM 4543 N N . ALA A 1 584 ? -20.637 -39.802 -41.350 1.00 24.70 584 ALA A N 1
ATOM 4544 C CA . ALA A 1 584 ? -22.100 -39.612 -41.213 1.00 24.70 584 ALA A CA 1
ATOM 4545 C C . ALA A 1 584 ? -22.892 -39.984 -39.920 1.00 24.70 584 ALA A C 1
ATOM 4547 O O . ALA A 1 584 ? -22.831 -41.076 -39.371 1.00 24.70 584 ALA A O 1
ATOM 4548 N N . LEU A 1 585 ? -23.726 -39.008 -39.521 1.00 31.34 585 LEU A N 1
ATOM 4549 C CA . LEU A 1 585 ? -24.923 -39.035 -38.644 1.00 31.34 585 LEU A CA 1
ATOM 4550 C C . LEU A 1 585 ? -26.118 -39.720 -39.392 1.00 31.34 585 LEU A C 1
ATOM 4552 O O . LEU A 1 585 ? -25.944 -39.896 -40.602 1.00 31.34 585 LEU A O 1
ATOM 4556 N N . PRO A 1 586 ? -27.337 -40.014 -38.827 1.00 38.16 586 PRO A N 1
ATOM 4557 C CA . PRO A 1 586 ? -28.055 -39.201 -37.814 1.00 38.16 586 PRO A CA 1
ATOM 4558 C C . PRO A 1 586 ? -29.137 -39.866 -36.887 1.00 38.16 586 PRO A C 1
ATOM 4560 O O . PRO A 1 586 ? -29.398 -41.058 -36.938 1.00 38.16 586 PRO A O 1
ATOM 4563 N N . VAL A 1 587 ? -29.828 -39.000 -36.115 1.00 24.52 587 VAL A N 1
ATOM 4564 C CA . VAL A 1 587 ? -31.136 -39.121 -35.397 1.00 24.52 587 VAL A CA 1
ATOM 4565 C C . VAL A 1 587 ? -31.290 -40.054 -34.168 1.00 24.52 587 VAL A C 1
ATOM 4567 O O . VAL A 1 587 ? -30.855 -41.195 -34.131 1.00 24.52 587 VAL A O 1
ATOM 4570 N N . SER A 1 588 ? -32.007 -39.519 -33.170 1.00 29.19 588 SER A N 1
ATOM 4571 C CA . SER A 1 588 ? -32.706 -40.171 -32.034 1.00 29.19 588 SER A CA 1
ATOM 4572 C C . SER A 1 588 ? -34.039 -40.848 -32.508 1.00 29.19 588 SER A C 1
ATOM 4574 O O . SER A 1 588 ? -34.217 -40.911 -33.725 1.00 29.19 588 SER A O 1
ATOM 4576 N N . PRO A 1 589 ? -35.046 -41.261 -31.676 1.00 41.53 589 PRO A N 1
ATOM 4577 C CA . PRO A 1 589 ? -35.166 -41.241 -30.201 1.00 41.53 589 PRO A CA 1
ATOM 4578 C C . PRO A 1 589 ? -35.876 -42.448 -29.491 1.00 41.53 589 PRO A C 1
ATOM 4580 O O . PRO A 1 589 ? -36.629 -43.195 -30.095 1.00 41.53 589 PRO A O 1
ATOM 4583 N N . VAL A 1 590 ? -35.764 -42.474 -28.147 1.00 26.02 590 VAL A N 1
ATOM 4584 C CA . VAL A 1 590 ? -36.832 -42.779 -27.142 1.00 26.02 590 VAL A CA 1
ATOM 4585 C C . VAL A 1 590 ? -37.412 -44.212 -26.944 1.00 26.02 590 VAL A C 1
ATOM 4587 O O . VAL A 1 590 ? -37.968 -44.822 -27.845 1.00 26.02 590 VAL A O 1
ATOM 4590 N N . HIS A 1 591 ? -37.460 -44.599 -25.649 1.00 29.23 591 HIS A N 1
ATOM 4591 C CA . HIS A 1 591 ? -38.350 -45.578 -24.967 1.00 29.23 591 HIS A CA 1
ATOM 4592 C C . HIS A 1 591 ? -38.105 -47.109 -25.120 1.00 29.23 591 HIS A C 1
ATOM 4594 O O . HIS A 1 591 ? -37.530 -47.552 -26.102 1.00 29.23 591 HIS A O 1
ATOM 4600 N N . GLN A 1 592 ? -38.486 -47.967 -24.145 1.00 27.31 592 GLN A N 1
ATOM 4601 C CA . GLN A 1 592 ? -39.221 -47.721 -22.876 1.00 27.31 592 GLN A CA 1
ATOM 4602 C C . GLN A 1 592 ? -38.866 -48.680 -21.715 1.00 27.31 592 GLN A C 1
ATOM 4604 O O . GLN A 1 592 ? -38.519 -49.833 -21.946 1.00 27.31 592 GLN A O 1
ATOM 4609 N N . GLY A 1 593 ? -39.109 -48.227 -20.474 1.00 22.03 593 GLY A N 1
ATOM 4610 C CA . GLY A 1 593 ? -39.431 -49.073 -19.310 1.00 22.03 593 GLY A CA 1
ATOM 4611 C C . GLY A 1 593 ? -38.821 -48.594 -17.981 1.00 22.03 593 GLY A C 1
ATOM 4612 O O . GLY A 1 593 ? -37.713 -48.073 -17.994 1.00 22.03 593 GLY A O 1
ATOM 4613 N N . ILE A 1 594 ? -39.457 -48.707 -16.804 1.00 26.56 594 ILE A N 1
ATOM 4614 C CA . ILE A 1 594 ? -40.844 -49.061 -16.404 1.00 26.56 594 ILE A CA 1
ATOM 4615 C C . ILE A 1 594 ? -41.192 -48.223 -15.139 1.00 26.56 594 ILE A C 1
ATOM 4617 O O . ILE A 1 594 ? -40.292 -47.769 -14.435 1.00 26.56 594 ILE A O 1
ATOM 4621 N N . THR A 1 595 ? -42.477 -47.999 -14.828 1.00 25.92 595 THR A N 1
ATOM 4622 C CA . THR A 1 595 ? -42.951 -47.319 -13.591 1.00 25.92 595 THR A CA 1
ATOM 4623 C C . THR A 1 595 ? -44.251 -47.972 -13.087 1.00 25.92 595 THR A C 1
ATOM 4625 O O . THR A 1 595 ? -44.968 -48.562 -13.897 1.00 25.92 595 THR A O 1
ATOM 4628 N N . PRO A 1 596 ? -44.542 -47.938 -11.771 1.00 33.78 596 PRO A N 1
ATOM 4629 C CA . PRO A 1 596 ? -45.722 -47.202 -11.251 1.00 33.78 596 PRO A CA 1
ATOM 4630 C C . PRO A 1 596 ? -45.365 -46.334 -10.007 1.00 33.78 596 PRO A C 1
ATOM 4632 O O . PRO A 1 596 ? -44.438 -46.676 -9.285 1.00 33.78 596 PRO A O 1
ATOM 4635 N N . CYS A 1 597 ? -45.905 -45.128 -9.746 1.00 25.12 597 CYS A N 1
ATOM 4636 C CA . CYS A 1 597 ? -47.311 -44.670 -9.596 1.00 25.12 597 CYS A CA 1
ATOM 4637 C C . CYS A 1 597 ? -47.990 -45.192 -8.298 1.00 25.12 597 CYS A C 1
ATOM 4639 O O . CYS A 1 597 ? -47.766 -46.343 -7.952 1.00 25.12 597 CYS A O 1
ATOM 4641 N N . ALA A 1 598 ? -48.869 -44.485 -7.559 1.00 27.77 598 ALA A N 1
ATOM 4642 C CA . ALA A 1 598 ? -49.324 -43.071 -7.498 1.00 27.77 598 ALA A CA 1
ATOM 4643 C C . ALA A 1 598 ? -50.372 -42.919 -6.337 1.00 27.77 598 ALA A C 1
ATOM 4645 O O . ALA A 1 598 ? -50.923 -43.938 -5.937 1.00 27.77 598 ALA A O 1
ATOM 4646 N N . SER A 1 599 ? -50.805 -41.760 -5.796 1.00 26.94 599 SER A N 1
ATOM 4647 C CA . SER A 1 599 ? -50.234 -40.403 -5.570 1.00 26.94 599 SER A CA 1
ATOM 4648 C C . SER A 1 599 ? -51.297 -39.465 -4.917 1.00 26.94 599 SER A C 1
ATOM 4650 O O . SER A 1 599 ? -52.443 -39.559 -5.351 1.00 26.94 599 SER A O 1
ATOM 4652 N N . VAL A 1 600 ? -50.924 -38.479 -4.060 1.00 26.28 600 VAL A N 1
ATOM 4653 C CA . VAL A 1 600 ? -51.764 -37.294 -3.631 1.00 26.28 600 VAL A CA 1
ATOM 4654 C C . VAL A 1 600 ? -52.933 -37.698 -2.652 1.00 26.28 600 VAL A C 1
ATOM 4656 O O . VAL A 1 600 ? -53.259 -38.884 -2.657 1.00 26.28 600 VAL A O 1
ATOM 4659 N N . PRO A 1 601 ? -53.520 -36.862 -1.733 1.00 31.80 601 PRO A N 1
ATOM 4660 C CA . PRO A 1 601 ? -53.662 -35.397 -1.728 1.00 31.80 601 PRO A CA 1
ATOM 4661 C C . PRO A 1 601 ? -53.289 -34.583 -0.462 1.00 31.80 601 PRO A C 1
ATOM 4663 O O . PRO A 1 601 ? -53.011 -35.090 0.619 1.00 31.80 601 PRO A O 1
ATOM 4666 N N . GLU A 1 602 ? -53.349 -33.265 -0.667 1.00 28.84 602 GLU A N 1
ATOM 4667 C CA . GLU A 1 602 ? -53.362 -32.148 0.288 1.00 28.84 602 GLU A CA 1
ATOM 4668 C C . GLU A 1 602 ? -54.726 -32.014 1.011 1.00 28.84 602 GLU A C 1
ATOM 4670 O O . GLU A 1 602 ? -55.747 -32.460 0.483 1.00 28.84 602 GLU A O 1
ATOM 4675 N N . LEU A 1 603 ? -54.778 -31.368 2.189 1.00 25.42 603 LEU A N 1
ATOM 4676 C CA . LEU A 1 603 ? -56.045 -31.029 2.859 1.00 25.42 603 LEU A CA 1
ATOM 4677 C C . LEU A 1 603 ? -55.994 -29.670 3.586 1.00 25.42 603 LEU A C 1
ATOM 4679 O O . LEU A 1 603 ? -55.189 -29.459 4.490 1.00 25.42 603 LEU A O 1
ATOM 4683 N N . THR A 1 604 ? -56.917 -28.773 3.233 1.00 26.92 604 THR A N 1
ATOM 4684 C CA . THR A 1 604 ? -57.328 -27.595 4.026 1.00 26.92 604 THR A CA 1
ATOM 4685 C C . THR A 1 604 ? -58.732 -27.825 4.590 1.00 26.92 604 THR A C 1
ATOM 4687 O O . THR A 1 604 ? -59.468 -28.610 4.003 1.00 26.92 604 THR A O 1
ATOM 4690 N N . LEU A 1 605 ? -59.090 -27.161 5.705 1.00 25.66 605 LEU A N 1
ATOM 4691 C CA . LEU A 1 605 ? -60.440 -26.883 6.272 1.00 25.66 605 LEU A CA 1
ATOM 4692 C C . LEU A 1 605 ? -60.254 -26.358 7.732 1.00 25.66 605 LEU A C 1
ATOM 4694 O O . LEU A 1 605 ? -59.134 -26.406 8.238 1.00 25.66 605 LEU A O 1
ATOM 4698 N N . PRO A 1 606 ? -61.294 -25.876 8.447 1.00 31.06 606 PRO A N 1
ATOM 4699 C CA . PRO A 1 606 ? -62.018 -24.616 8.254 1.00 31.06 606 PRO A CA 1
ATOM 4700 C C . PRO A 1 606 ? -61.889 -23.675 9.485 1.00 31.06 606 PRO A C 1
ATOM 4702 O O . PRO A 1 606 ? -61.132 -23.939 10.414 1.00 31.06 606 PRO A O 1
ATOM 4705 N N . ALA A 1 607 ? -62.646 -22.571 9.526 1.00 28.19 607 ALA A N 1
ATOM 4706 C CA . ALA A 1 607 ? -62.732 -21.688 10.700 1.00 28.19 607 ALA A CA 1
ATOM 4707 C C . ALA A 1 607 ? -63.868 -22.097 11.667 1.00 28.19 607 ALA A C 1
ATOM 4709 O O . ALA A 1 607 ? -64.955 -22.442 11.203 1.00 28.19 607 ALA A O 1
ATOM 4710 N N . GLY A 1 608 ? -63.656 -21.989 12.990 1.00 24.61 608 GLY A N 1
ATOM 4711 C CA . GLY A 1 608 ? -64.704 -22.243 13.994 1.00 24.61 608 GLY A CA 1
ATOM 4712 C C . GLY A 1 608 ? -64.295 -22.074 15.472 1.00 24.61 608 GLY A C 1
ATOM 4713 O O . GLY A 1 608 ? -63.699 -22.972 16.047 1.00 24.61 608 GLY A O 1
ATOM 4714 N N . GLU A 1 609 ? -64.717 -20.951 16.069 1.00 24.98 609 GLU A N 1
ATOM 4715 C CA . GLU A 1 609 ? -64.964 -20.701 17.513 1.00 24.98 609 GLU A CA 1
ATOM 4716 C C . GLU A 1 609 ? -63.829 -20.829 18.571 1.00 24.98 609 GLU A C 1
ATOM 4718 O O . GLU A 1 609 ? -62.684 -21.169 18.291 1.00 24.98 609 GLU A O 1
ATOM 4723 N N . LYS A 1 610 ? -64.146 -20.394 19.807 1.00 27.97 610 LYS A N 1
ATOM 4724 C CA . LYS A 1 610 ? -63.245 -20.200 20.968 1.00 27.97 610 LYS A CA 1
ATOM 4725 C C . LYS A 1 610 ? -63.703 -21.021 22.182 1.00 27.97 610 LYS A C 1
ATOM 4727 O O . LYS A 1 610 ? -64.900 -21.257 22.329 1.00 27.97 610 LYS A O 1
ATOM 4732 N N . PRO A 1 611 ? -62.803 -21.279 23.148 1.00 30.58 611 PRO A N 1
ATOM 4733 C CA . PRO A 1 611 ? -63.101 -20.900 24.545 1.00 30.58 611 PRO A CA 1
ATOM 4734 C C . PRO A 1 611 ? -62.143 -19.836 25.128 1.00 30.58 611 PRO A C 1
ATOM 4736 O O . PRO A 1 611 ? -61.228 -19.364 24.456 1.00 30.58 611 PRO A O 1
ATOM 4739 N N . ASN A 1 612 ? -62.385 -19.409 26.375 1.00 27.05 612 ASN A N 1
ATOM 4740 C CA . ASN A 1 612 ? -61.775 -18.217 26.992 1.00 27.05 612 ASN A CA 1
ATOM 4741 C C . ASN A 1 612 ? -60.681 -18.514 28.043 1.00 27.05 612 ASN A C 1
ATOM 4743 O O . ASN A 1 612 ? -60.800 -19.473 28.799 1.00 27.05 612 ASN A O 1
ATOM 4747 N N . GLY A 1 613 ? -59.738 -17.571 28.197 1.00 26.83 613 GLY A N 1
ATOM 4748 C CA . GLY A 1 613 ? -58.887 -17.392 29.392 1.00 26.83 613 GLY A CA 1
ATOM 4749 C C . GLY A 1 613 ? -57.385 -17.674 29.180 1.00 26.83 613 GLY A C 1
ATOM 4750 O O . GLY A 1 613 ? -57.042 -18.704 28.619 1.00 26.83 613 GLY A O 1
ATOM 4751 N N . ALA A 1 614 ? -56.443 -16.824 29.617 1.00 26.92 614 ALA A N 1
ATOM 4752 C CA . ALA A 1 614 ? -56.580 -15.481 30.203 1.00 26.92 614 ALA A CA 1
ATOM 4753 C C . ALA A 1 614 ? -55.277 -14.642 30.091 1.00 26.92 614 ALA A C 1
ATOM 4755 O O . ALA A 1 614 ? -54.190 -15.205 30.073 1.00 26.92 614 ALA A O 1
ATOM 4756 N N . ALA A 1 615 ? -55.435 -13.307 30.130 1.00 30.19 615 ALA A N 1
ATOM 4757 C CA . ALA A 1 615 ? -54.429 -12.249 30.366 1.00 30.19 615 ALA A CA 1
ATOM 4758 C C . ALA A 1 615 ? -53.258 -12.044 29.364 1.00 30.19 615 ALA A C 1
ATOM 4760 O O . ALA A 1 615 ? -52.655 -12.972 28.842 1.00 30.19 615 ALA A O 1
ATOM 4761 N N . GLU A 1 616 ? -52.920 -10.769 29.121 1.00 27.03 616 GLU A N 1
ATOM 4762 C CA . GLU A 1 616 ? -51.825 -10.325 28.241 1.00 27.03 616 GLU A CA 1
ATOM 4763 C C . GLU A 1 616 ? -50.532 -10.003 29.011 1.00 27.03 616 GLU A C 1
ATOM 4765 O O . GLU A 1 616 ? -50.590 -9.439 30.102 1.00 27.03 616 GLU A O 1
ATOM 4770 N N . VAL A 1 617 ? -49.377 -10.139 28.345 1.00 29.11 617 VAL A N 1
ATOM 4771 C CA . VAL A 1 617 ? -48.267 -9.172 28.468 1.00 29.11 617 VAL A CA 1
ATOM 4772 C C . VAL A 1 617 ? -47.767 -8.841 27.059 1.00 29.11 617 VAL A C 1
ATOM 4774 O O . VAL A 1 617 ? -47.440 -9.739 26.287 1.00 29.11 617 VAL A O 1
ATOM 4777 N N . LYS A 1 618 ? -47.728 -7.553 26.694 1.00 29.14 618 LYS A N 1
ATOM 4778 C CA . LYS A 1 618 ? -47.333 -7.103 25.348 1.00 29.14 618 LYS A CA 1
ATOM 4779 C C . LYS A 1 618 ? -45.816 -6.911 25.238 1.00 29.14 618 LYS A C 1
ATOM 4781 O O . LYS A 1 618 ? -45.275 -5.981 25.830 1.00 29.14 618 LYS A O 1
ATOM 4786 N N . THR A 1 619 ? -45.153 -7.705 24.400 1.00 27.86 619 THR A N 1
ATOM 4787 C CA . THR A 1 619 ? -43.807 -7.414 23.875 1.00 27.86 619 THR A CA 1
ATOM 4788 C C . THR A 1 619 ? -43.878 -6.996 22.405 1.00 27.86 619 THR A C 1
ATOM 4790 O O . THR A 1 619 ? -44.704 -7.478 21.629 1.00 27.86 619 THR A O 1
ATOM 4793 N N . THR A 1 620 ? -43.034 -6.043 22.010 1.00 30.02 620 THR A N 1
ATOM 4794 C CA . THR A 1 620 ? -43.035 -5.452 20.666 1.00 30.02 620 THR A CA 1
ATOM 4795 C C . THR A 1 620 ? -42.390 -6.383 19.642 1.00 30.02 620 THR A C 1
ATOM 4797 O O . THR A 1 620 ? -41.171 -6.541 19.590 1.00 30.02 620 THR A O 1
ATOM 4800 N N . VAL A 1 621 ? -43.223 -6.982 18.788 1.00 27.95 621 VAL A N 1
ATOM 4801 C CA . VAL A 1 621 ? -42.785 -7.842 17.680 1.00 27.95 621 VAL A CA 1
ATOM 4802 C C . VAL A 1 621 ? -41.900 -7.048 16.711 1.00 27.95 621 VAL A C 1
ATOM 4804 O O . VAL A 1 621 ? -42.346 -6.079 16.095 1.00 27.95 621 VAL A O 1
ATOM 4807 N N . LYS A 1 622 ? -40.643 -7.480 16.544 1.00 32.72 622 LYS A N 1
ATOM 4808 C CA . LYS A 1 622 ? -39.790 -7.029 15.434 1.00 32.72 622 LYS A CA 1
ATOM 4809 C C . LYS A 1 622 ? -40.429 -7.475 14.117 1.00 32.72 622 LYS A C 1
ATOM 4811 O O . LYS A 1 622 ? -40.752 -8.651 13.964 1.00 32.72 622 LYS A O 1
ATOM 4816 N N . GLY A 1 623 ? -40.581 -6.552 13.167 1.00 30.06 623 GLY A N 1
ATOM 4817 C CA . GLY A 1 623 ? -41.004 -6.893 11.807 1.00 30.06 623 GLY A CA 1
ATOM 4818 C C . GLY A 1 623 ? -40.036 -7.884 11.135 1.00 30.06 623 GLY A C 1
ATOM 4819 O O . GLY A 1 623 ? -38.873 -7.965 11.543 1.00 30.06 623 GLY A O 1
ATOM 4820 N N . PRO A 1 624 ? -40.495 -8.640 10.120 1.00 29.48 624 PRO A N 1
ATOM 4821 C CA . PRO A 1 624 ? -39.675 -9.648 9.455 1.00 29.48 624 PRO A CA 1
ATOM 4822 C C . PRO A 1 624 ? -38.413 -9.029 8.845 1.00 29.48 624 PRO A C 1
ATOM 4824 O O . PRO A 1 624 ? -38.449 -7.931 8.286 1.00 29.48 624 PRO A O 1
ATOM 4827 N N . VAL A 1 625 ? -37.295 -9.751 8.941 1.00 37.62 625 VAL A N 1
ATOM 4828 C CA . VAL A 1 625 ? -36.014 -9.330 8.361 1.00 37.62 625 VAL A CA 1
ATOM 4829 C C . VAL A 1 625 ? -36.142 -9.350 6.842 1.00 37.62 625 VAL A C 1
ATOM 4831 O O . VAL A 1 625 ? -36.157 -10.407 6.220 1.00 37.62 625 VAL A O 1
ATOM 4834 N N . THR A 1 626 ? -36.244 -8.170 6.236 1.00 32.34 626 THR A N 1
ATOM 4835 C CA . THR A 1 626 ? -36.224 -8.031 4.779 1.00 32.34 626 THR A CA 1
ATOM 4836 C C . THR A 1 626 ? -34.830 -8.349 4.250 1.00 32.34 626 THR A C 1
ATOM 4838 O O . THR A 1 626 ? -33.860 -7.709 4.672 1.00 32.34 626 THR A O 1
ATOM 4841 N N . ASP A 1 627 ? -34.736 -9.267 3.287 1.00 34.25 627 ASP A N 1
ATOM 4842 C CA . ASP A 1 627 ? -33.520 -9.486 2.502 1.00 34.25 627 ASP A CA 1
ATOM 4843 C C . ASP A 1 627 ? -32.939 -8.160 1.997 1.00 34.25 627 ASP A C 1
ATOM 4845 O O . ASP A 1 627 ? -33.663 -7.303 1.480 1.00 34.25 627 ASP A O 1
ATOM 4849 N N . LYS A 1 628 ? -31.612 -7.998 2.089 1.00 32.34 628 LYS A N 1
ATOM 4850 C CA . LYS A 1 628 ? -30.927 -6.855 1.469 1.00 32.34 628 LYS A CA 1
ATOM 4851 C C . LYS A 1 628 ? -31.165 -6.930 -0.047 1.00 32.34 628 LYS A C 1
ATOM 4853 O O . LYS A 1 628 ? -30.672 -7.871 -0.676 1.00 32.34 628 LYS A O 1
ATOM 4858 N N . PRO A 1 629 ? -31.881 -5.971 -0.665 1.00 32.59 629 PRO A N 1
ATOM 4859 C CA . PRO A 1 629 ? -32.266 -6.090 -2.064 1.00 32.59 629 PRO A CA 1
ATOM 4860 C C . PRO A 1 629 ? -31.021 -6.150 -2.952 1.00 32.59 629 PRO A C 1
ATOM 4862 O O . PRO A 1 629 ? -30.149 -5.278 -2.887 1.00 32.59 629 PRO A O 1
ATOM 4865 N N . ARG A 1 630 ? -30.937 -7.184 -3.800 1.00 38.97 630 ARG A N 1
ATOM 4866 C CA . ARG A 1 630 ? -29.870 -7.320 -4.804 1.00 38.97 630 ARG A CA 1
ATOM 4867 C C . ARG A 1 630 ? -29.830 -6.045 -5.650 1.00 38.97 630 ARG A C 1
ATOM 4869 O O . ARG A 1 630 ? -30.771 -5.791 -6.401 1.00 38.97 630 ARG A O 1
ATOM 4876 N N . LYS A 1 631 ? -28.746 -5.257 -5.548 1.00 46.00 631 LYS A N 1
ATOM 4877 C CA . LYS A 1 631 ? -28.576 -4.031 -6.349 1.00 46.00 631 LYS A CA 1
ATOM 4878 C C . LYS A 1 631 ? -28.800 -4.368 -7.837 1.00 46.00 631 LYS A C 1
ATOM 4880 O O . LYS A 1 631 ? -28.136 -5.281 -8.338 1.00 46.00 631 LYS A O 1
ATOM 4885 N N . PRO A 1 632 ? -29.723 -3.683 -8.540 1.00 49.84 632 PRO A N 1
ATOM 4886 C CA . PRO A 1 632 ? -30.041 -4.011 -9.924 1.00 49.84 632 PRO A CA 1
ATOM 4887 C C . PRO A 1 632 ? -28.809 -3.834 -10.818 1.00 49.84 632 PRO A C 1
ATOM 4889 O O . PRO A 1 632 ? -28.003 -2.922 -10.627 1.00 49.84 632 PRO A O 1
ATOM 4892 N N . LYS A 1 633 ? -28.645 -4.723 -11.805 1.00 61.06 633 LYS A N 1
ATOM 4893 C CA . LYS A 1 633 ? -27.526 -4.654 -12.755 1.00 61.06 633 LYS A CA 1
ATOM 4894 C C . LYS A 1 633 ? -27.728 -3.461 -13.696 1.00 61.06 633 LYS A C 1
ATOM 4896 O O . LYS A 1 633 ? -28.497 -3.563 -14.647 1.00 61.06 633 LYS A O 1
ATOM 4901 N N . THR A 1 634 ? -27.015 -2.363 -13.427 1.00 73.75 634 THR A N 1
ATOM 4902 C CA . THR A 1 634 ? -27.041 -1.117 -14.212 1.00 73.75 634 THR A CA 1
ATOM 4903 C C . THR A 1 634 ? -26.926 -1.388 -15.713 1.00 73.75 634 THR A C 1
ATOM 4905 O O . THR A 1 634 ? -26.054 -2.146 -16.152 1.00 73.75 634 THR A O 1
ATOM 4908 N N . SER A 1 635 ? -27.771 -0.745 -16.518 1.00 86.00 635 SER A N 1
ATOM 4909 C CA . SER A 1 635 ? -27.818 -0.980 -17.964 1.00 86.00 635 SER A CA 1
ATOM 4910 C C . SER A 1 635 ? -26.480 -0.671 -18.649 1.00 86.00 635 SER A C 1
ATOM 4912 O O . SER A 1 635 ? -25.910 0.413 -18.488 1.00 86.00 635 SER A O 1
ATOM 4914 N N . ARG A 1 636 ? -26.000 -1.590 -19.506 1.00 85.62 636 ARG A N 1
ATOM 4915 C CA . ARG A 1 636 ? -24.774 -1.392 -20.310 1.00 85.62 636 ARG A CA 1
ATOM 4916 C C . ARG A 1 636 ? -24.846 -0.130 -21.178 1.00 85.62 636 ARG A C 1
ATOM 4918 O O . ARG A 1 636 ? -23.822 0.516 -21.385 1.00 85.62 636 ARG A O 1
ATOM 4925 N N . TRP A 1 637 ? -26.041 0.257 -21.633 1.00 87.12 637 TRP A N 1
ATOM 4926 C CA . TRP A 1 637 ? -26.252 1.494 -22.391 1.00 87.12 637 TRP A CA 1
ATOM 4927 C C . TRP A 1 637 ? -26.116 2.753 -21.525 1.00 87.12 637 TRP A C 1
ATOM 4929 O O . TRP A 1 637 ? -25.559 3.754 -21.975 1.00 87.12 637 TRP A O 1
ATOM 4939 N N . VAL A 1 638 ? -26.556 2.705 -20.264 1.00 86.88 638 VAL A N 1
ATOM 4940 C CA . VAL A 1 638 ? -26.376 3.808 -19.306 1.00 86.88 638 VAL A CA 1
ATOM 4941 C C . VAL A 1 638 ? -24.902 3.958 -18.935 1.00 86.88 638 VAL A C 1
ATOM 4943 O O . VAL A 1 638 ? -24.378 5.070 -18.981 1.00 86.88 638 VAL A O 1
ATOM 4946 N N . LEU A 1 639 ? -24.204 2.847 -18.680 1.00 86.12 639 LEU A N 1
ATOM 4947 C CA . LEU A 1 639 ? -22.755 2.841 -18.455 1.00 86.12 639 LEU A CA 1
ATOM 4948 C C . LEU A 1 639 ? -21.990 3.419 -19.660 1.00 86.12 639 LEU A C 1
ATOM 4950 O O . LEU A 1 639 ? -21.135 4.284 -19.475 1.00 86.12 639 LEU A O 1
ATOM 4954 N N . PHE A 1 640 ? -22.340 3.024 -20.891 1.00 88.94 640 PHE A N 1
ATOM 4955 C CA . PHE A 1 640 ? -21.758 3.608 -22.105 1.00 88.94 640 PHE A CA 1
ATOM 4956 C C . PHE A 1 640 ? -22.078 5.104 -22.252 1.00 88.94 640 PHE A C 1
ATOM 4958 O O . PHE A 1 640 ? -21.185 5.889 -22.557 1.00 88.94 640 PHE A O 1
ATOM 4965 N N . THR A 1 641 ? -23.318 5.523 -21.986 1.00 86.75 641 THR A N 1
ATOM 4966 C CA . THR A 1 641 ? -23.751 6.929 -22.094 1.00 86.75 641 THR A CA 1
ATOM 4967 C C . THR A 1 641 ? -23.039 7.839 -21.088 1.00 86.75 641 THR A C 1
ATOM 4969 O O . THR A 1 641 ? -22.745 8.992 -21.406 1.00 86.75 641 THR A O 1
ATOM 4972 N N . LEU A 1 642 ? -22.748 7.333 -19.885 1.00 88.19 642 LEU A N 1
ATOM 4973 C CA . LEU A 1 642 ? -21.992 8.051 -18.854 1.00 88.19 642 LEU A CA 1
ATOM 4974 C C . LEU A 1 642 ? -20.481 8.047 -19.130 1.00 88.19 642 LEU A C 1
ATOM 4976 O O . LEU A 1 642 ? -19.815 9.042 -18.855 1.00 88.19 642 LEU A O 1
ATOM 4980 N N . TRP A 1 643 ? -19.937 6.973 -19.712 1.00 88.56 643 TRP A N 1
ATOM 4981 C CA . TRP A 1 643 ? -18.533 6.911 -20.130 1.00 88.56 643 TRP A CA 1
ATOM 4982 C C . TRP A 1 643 ? -18.249 7.802 -21.350 1.00 88.56 643 TRP A C 1
ATOM 4984 O O . TRP A 1 643 ? -17.303 8.593 -21.329 1.00 88.56 643 TRP A O 1
ATOM 4994 N N . PHE A 1 644 ? -19.087 7.731 -22.391 1.00 91.56 644 PHE A N 1
ATOM 4995 C CA . PHE A 1 644 ? -19.033 8.578 -23.588 1.00 91.56 644 PHE A CA 1
ATOM 4996 C C . PHE A 1 644 ? -19.765 9.911 -23.356 1.00 91.56 644 PHE A C 1
ATOM 4998 O O . PHE A 1 644 ? -20.688 10.309 -24.078 1.00 91.56 644 PHE A O 1
ATOM 5005 N N . ASN A 1 645 ? -19.341 10.594 -22.292 1.00 90.50 645 ASN A N 1
ATOM 5006 C CA . ASN A 1 645 ? -19.831 11.903 -21.884 1.00 90.50 645 ASN A CA 1
ATOM 5007 C C . ASN A 1 645 ? -19.506 12.999 -22.924 1.00 90.50 645 ASN A C 1
ATOM 5009 O O . ASN A 1 645 ? -18.828 12.788 -23.935 1.00 90.50 645 ASN A O 1
ATOM 5013 N N . THR A 1 646 ? -19.977 14.216 -22.658 1.00 92.25 646 THR A N 1
ATOM 5014 C CA . THR A 1 646 ? -19.761 15.383 -23.528 1.00 92.25 646 THR A CA 1
ATOM 5015 C C . THR A 1 646 ? -18.271 15.735 -23.688 1.00 92.25 646 THR A C 1
ATOM 5017 O O . THR A 1 646 ? -17.885 16.242 -24.739 1.00 92.25 646 THR A O 1
ATOM 5020 N N . TYR A 1 647 ? -17.407 15.384 -22.722 1.00 92.50 647 TYR A N 1
ATOM 5021 C CA . TYR A 1 647 ? -15.951 15.568 -22.836 1.00 92.50 647 TYR A CA 1
ATOM 5022 C C . TYR A 1 647 ? -15.392 14.661 -23.937 1.00 92.50 647 TYR A C 1
ATOM 5024 O O . TYR A 1 647 ? -14.705 15.144 -24.837 1.00 92.50 647 TYR A O 1
ATOM 5032 N N . ARG A 1 648 ? -15.733 13.362 -23.924 1.00 92.19 648 ARG A N 1
ATOM 5033 C CA . ARG A 1 648 ? -15.261 12.416 -24.951 1.00 92.19 648 ARG A CA 1
ATOM 5034 C C . ARG A 1 648 ? -15.830 12.747 -26.325 1.00 92.19 648 ARG A C 1
ATOM 5036 O O . ARG A 1 648 ? -15.080 12.731 -27.292 1.00 92.19 648 ARG A O 1
ATOM 5043 N N . LYS A 1 649 ? -17.104 13.146 -26.405 1.00 94.62 649 LYS A N 1
ATOM 5044 C CA . LYS A 1 649 ? -17.726 13.620 -27.654 1.00 94.62 649 LYS A CA 1
ATOM 5045 C C . LYS A 1 649 ? -16.968 14.801 -28.263 1.00 94.62 649 LYS A C 1
ATOM 5047 O O . LYS A 1 649 ? -16.633 14.747 -29.443 1.00 94.62 649 LYS A O 1
ATOM 5052 N N . PHE A 1 650 ? -16.644 15.827 -27.471 1.00 95.44 650 PHE A N 1
ATOM 5053 C CA . PHE A 1 650 ? -15.853 16.961 -27.955 1.00 95.44 650 PHE A CA 1
ATOM 5054 C C . PHE A 1 650 ? -14.430 16.571 -28.350 1.00 95.44 650 PHE A C 1
ATOM 5056 O O . PHE A 1 650 ? -13.979 16.983 -29.415 1.00 95.44 650 PHE A O 1
ATOM 5063 N N . PHE A 1 651 ? -13.741 15.768 -27.536 1.00 94.62 651 PHE A N 1
ATOM 5064 C CA . PHE A 1 651 ? -12.393 15.293 -27.848 1.00 94.62 651 PHE A CA 1
ATOM 5065 C C . PHE A 1 651 ? -12.366 14.537 -29.185 1.00 94.62 651 PHE A C 1
ATOM 5067 O O . PHE A 1 651 ? -11.631 14.912 -30.096 1.00 94.62 651 PHE A O 1
ATOM 5074 N N . THR A 1 652 ? -13.232 13.530 -29.341 1.00 95.25 652 THR A N 1
ATOM 5075 C CA . THR A 1 652 ? -13.351 12.734 -30.568 1.00 95.25 652 THR A CA 1
ATOM 5076 C C . THR A 1 652 ? -13.711 13.602 -31.774 1.00 95.25 652 THR A C 1
ATOM 5078 O O . THR A 1 652 ? -13.061 13.479 -32.807 1.00 95.25 652 THR A O 1
ATOM 5081 N N . PHE A 1 653 ? -14.682 14.514 -31.654 1.00 96.81 653 PHE A N 1
ATOM 5082 C CA . PHE A 1 653 ? -15.062 15.410 -32.752 1.00 96.81 653 PHE A CA 1
ATOM 5083 C C . PHE A 1 653 ? -13.904 16.319 -33.192 1.00 96.81 653 PHE A C 1
ATOM 5085 O O . PHE A 1 653 ? -13.568 16.356 -34.373 1.00 96.81 653 PHE A O 1
ATOM 5092 N N . VAL A 1 654 ? -13.258 17.015 -32.251 1.00 97.12 654 VAL A N 1
ATOM 5093 C CA . VAL A 1 654 ? -12.169 17.961 -32.547 1.00 97.12 654 VAL A CA 1
ATOM 5094 C C . VAL A 1 654 ? -10.952 17.248 -33.140 1.00 97.12 654 VAL A C 1
ATOM 5096 O O . VAL A 1 654 ? -10.372 17.740 -34.110 1.00 97.12 654 VAL A O 1
ATOM 5099 N N . THR A 1 655 ? -10.571 16.089 -32.598 1.00 95.88 655 THR A N 1
ATOM 5100 C CA . THR A 1 655 ? -9.421 15.327 -33.100 1.00 95.88 655 THR A CA 1
ATOM 5101 C C . THR A 1 655 ? -9.707 14.684 -34.459 1.00 95.88 655 THR A C 1
ATOM 5103 O O . THR A 1 655 ? -8.844 14.755 -35.329 1.00 95.88 655 THR A O 1
ATOM 5106 N N . LEU A 1 656 ? -10.904 14.133 -34.706 1.00 97.12 656 LEU A N 1
ATOM 5107 C CA . LEU A 1 656 ? -11.255 13.591 -36.029 1.00 97.12 656 LEU A CA 1
ATOM 5108 C C . LEU A 1 656 ? -11.380 14.686 -37.098 1.00 97.12 656 LEU A C 1
ATOM 5110 O O . LEU A 1 656 ? -10.923 14.486 -38.223 1.00 97.12 656 LEU A O 1
ATOM 5114 N N . LEU A 1 657 ? -11.936 15.853 -36.757 1.00 96.75 657 LEU A N 1
ATOM 5115 C CA . LEU A 1 657 ? -12.025 16.999 -37.667 1.00 96.75 657 LEU A CA 1
ATOM 5116 C C . LEU A 1 657 ? -10.629 17.481 -38.094 1.00 96.75 657 LEU A C 1
ATOM 5118 O O . LEU A 1 657 ? -10.364 17.644 -39.285 1.00 96.75 657 LEU A O 1
ATOM 5122 N N . ASN A 1 658 ? -9.711 17.646 -37.136 1.00 97.62 658 ASN A N 1
ATOM 5123 C CA . ASN A 1 658 ? -8.332 18.033 -37.434 1.00 97.62 658 ASN A CA 1
ATOM 5124 C C . ASN A 1 658 ? -7.560 16.939 -38.182 1.00 97.62 658 ASN A C 1
ATOM 5126 O O . ASN A 1 658 ? -6.860 17.259 -39.136 1.00 97.62 658 ASN A O 1
ATOM 5130 N N . LEU A 1 659 ? -7.712 15.663 -37.809 1.00 96.31 659 LEU A N 1
ATOM 5131 C CA . LEU A 1 659 ? -7.087 14.539 -38.516 1.00 96.31 659 LEU A CA 1
ATOM 5132 C C . LEU A 1 659 ? -7.545 14.473 -39.980 1.00 96.31 659 LEU A C 1
ATOM 5134 O O . LEU A 1 659 ? -6.717 14.310 -40.872 1.00 96.31 659 LEU A O 1
ATOM 5138 N N . THR A 1 660 ? -8.839 14.682 -40.237 1.00 96.38 660 THR A N 1
ATOM 5139 C CA . THR A 1 660 ? -9.388 14.785 -41.599 1.00 96.38 660 THR A CA 1
ATOM 5140 C C . THR A 1 660 ? -8.748 15.952 -42.358 1.00 96.38 660 THR A C 1
ATOM 5142 O O . THR A 1 660 ? -8.340 15.785 -43.504 1.00 96.38 660 THR A O 1
ATOM 5145 N N . GLY A 1 661 ? -8.579 17.109 -41.709 1.00 95.94 661 GLY A N 1
ATOM 5146 C CA . GLY A 1 661 ? -7.859 18.253 -42.275 1.00 95.94 661 GLY A CA 1
ATOM 5147 C C . GLY A 1 661 ? -6.393 17.949 -42.613 1.00 95.94 661 GLY A C 1
ATOM 5148 O O . GLY A 1 661 ? -5.947 18.294 -43.705 1.00 95.94 661 GLY A O 1
ATOM 5149 N N . ILE A 1 662 ? -5.659 17.264 -41.728 1.00 95.31 662 ILE A N 1
ATOM 5150 C CA . ILE A 1 662 ? -4.260 16.858 -41.958 1.00 95.31 662 ILE A CA 1
ATOM 5151 C C . ILE A 1 662 ? -4.170 15.887 -43.143 1.00 95.31 662 ILE A C 1
ATOM 5153 O O . ILE A 1 662 ? -3.306 16.055 -43.999 1.00 95.31 662 ILE A O 1
ATOM 5157 N N . ILE A 1 663 ? -5.081 14.913 -43.238 1.00 95.12 663 ILE A N 1
ATOM 5158 C CA . ILE A 1 663 ? -5.139 13.965 -44.362 1.00 95.12 663 ILE A CA 1
ATOM 5159 C C . ILE A 1 663 ? -5.438 14.702 -45.677 1.00 95.12 663 ILE A C 1
ATOM 5161 O O . ILE A 1 663 ? -4.745 14.489 -46.669 1.00 95.12 663 ILE A O 1
ATOM 5165 N N . LEU A 1 664 ? -6.412 15.618 -45.695 1.00 95.44 664 LEU A N 1
ATOM 5166 C CA . LEU A 1 664 ? -6.727 16.410 -46.889 1.00 95.44 664 LEU A CA 1
ATOM 5167 C C . LEU A 1 664 ? -5.565 17.326 -47.307 1.00 95.44 664 LEU A C 1
ATOM 5169 O O . LEU A 1 664 ? -5.306 17.447 -48.503 1.00 95.44 664 LEU A O 1
ATOM 5173 N N . ALA A 1 665 ? -4.832 17.915 -46.358 1.00 93.56 665 ALA A N 1
ATOM 5174 C CA . ALA A 1 665 ? -3.621 18.687 -46.641 1.00 93.56 665 ALA A CA 1
ATOM 5175 C C . ALA A 1 665 ? -2.492 17.802 -47.203 1.00 93.56 665 ALA A C 1
ATOM 5177 O O . ALA A 1 665 ? -1.887 18.151 -48.214 1.00 93.56 665 ALA A O 1
ATOM 5178 N N . ALA A 1 666 ? -2.260 16.622 -46.616 1.00 90.69 666 ALA A N 1
ATOM 5179 C CA . ALA A 1 666 ? -1.273 15.652 -47.098 1.00 90.69 666 ALA A CA 1
ATOM 5180 C C . ALA A 1 666 ? -1.581 15.135 -48.517 1.00 90.69 666 ALA A C 1
ATOM 5182 O O . ALA A 1 666 ? -0.665 14.822 -49.275 1.00 90.69 666 ALA A O 1
ATOM 5183 N N . CYS A 1 667 ? -2.862 15.078 -48.891 1.00 93.38 667 CYS A N 1
ATOM 5184 C CA . CYS A 1 667 ? -3.322 14.702 -50.228 1.00 93.38 667 CYS A CA 1
ATOM 5185 C C . CYS A 1 667 ? -3.400 15.867 -51.238 1.00 93.38 667 CYS A C 1
ATOM 5187 O O . CYS A 1 667 ? -3.902 15.643 -52.340 1.00 93.38 667 CYS A O 1
ATOM 5189 N N . GLY A 1 668 ? -2.976 17.093 -50.895 1.00 90.06 668 GLY A N 1
ATOM 5190 C CA . GLY A 1 668 ? -3.091 18.264 -51.785 1.00 90.06 668 GLY A CA 1
ATOM 5191 C C . GLY A 1 668 ? -4.541 18.666 -52.093 1.00 90.06 668 GLY A C 1
ATOM 5192 O O . GLY A 1 668 ? -4.859 19.122 -53.189 1.00 90.06 668 GLY A O 1
ATOM 5193 N N . ARG A 1 669 ? -5.460 18.410 -51.151 1.00 93.38 669 ARG A N 1
ATOM 5194 C CA . ARG A 1 669 ? -6.905 18.684 -51.257 1.00 93.38 669 ARG A CA 1
ATOM 5195 C C . ARG A 1 669 ? -7.384 19.744 -50.260 1.00 93.38 669 ARG A C 1
ATOM 5197 O O . ARG A 1 669 ? -8.586 19.873 -50.040 1.00 93.38 669 ARG A O 1
ATOM 5204 N N . PHE A 1 670 ? -6.470 20.508 -49.657 1.00 93.75 670 PHE A N 1
ATOM 5205 C CA . PHE A 1 670 ? -6.811 21.590 -48.727 1.00 93.75 670 PHE A CA 1
ATOM 5206 C C . PHE A 1 670 ? -5.929 22.837 -48.965 1.00 93.75 670 PHE A C 1
ATOM 5208 O O . PHE A 1 670 ? -5.063 23.139 -48.143 1.00 93.75 670 PHE A O 1
ATOM 5215 N N . PRO A 1 671 ? -6.172 23.616 -50.043 1.00 90.25 671 PRO A N 1
ATOM 5216 C CA . PRO A 1 671 ? -5.282 24.710 -50.469 1.00 90.25 671 PRO A CA 1
ATOM 5217 C C . PRO A 1 671 ? -5.081 25.834 -49.440 1.00 90.25 671 PRO A C 1
ATOM 5219 O O . PRO A 1 671 ? -4.067 26.534 -49.448 1.00 90.25 671 PRO A O 1
ATOM 5222 N N . TYR A 1 672 ? -6.035 26.010 -48.520 1.00 90.88 672 TYR A N 1
ATOM 5223 C CA . TYR A 1 672 ? -5.878 26.934 -47.396 1.00 90.88 672 TYR A CA 1
ATOM 5224 C C . TYR A 1 672 ? -4.806 26.452 -46.405 1.00 90.88 672 TYR A C 1
ATOM 5226 O O . TYR A 1 672 ? -3.993 27.254 -45.951 1.00 90.88 672 TYR A O 1
ATOM 5234 N N . ALA A 1 673 ? -4.756 25.149 -46.104 1.00 88.94 673 ALA A N 1
ATOM 5235 C CA . ALA A 1 673 ? -3.752 24.588 -45.205 1.00 88.94 673 ALA A CA 1
ATOM 5236 C C . ALA A 1 673 ? -2.339 24.752 -45.772 1.00 88.94 673 ALA A C 1
ATOM 5238 O O . ALA A 1 673 ? -1.460 25.199 -45.047 1.00 88.94 673 ALA A O 1
ATOM 5239 N N . GLU A 1 674 ? -2.143 24.486 -47.067 1.00 81.12 674 GLU A N 1
ATOM 5240 C CA . GLU A 1 674 ? -0.853 24.616 -47.770 1.00 81.12 674 GLU A CA 1
ATOM 5241 C C . GLU A 1 674 ? -0.183 25.986 -47.557 1.00 81.12 674 GLU A C 1
ATOM 5243 O O . GLU A 1 674 ? 1.034 26.064 -47.410 1.00 81.12 674 GLU A O 1
ATOM 5248 N N . ASN A 1 675 ? -0.977 27.058 -47.470 1.00 82.25 675 ASN A N 1
ATOM 5249 C CA . ASN A 1 675 ? -0.488 28.427 -47.287 1.00 82.25 675 ASN A CA 1
ATOM 5250 C C . ASN A 1 675 ? -0.534 28.912 -45.821 1.00 82.25 675 ASN A C 1
ATOM 5252 O O . ASN A 1 675 ? 0.103 29.911 -45.491 1.00 82.25 675 ASN A O 1
ATOM 5256 N N . HIS A 1 676 ? -1.262 28.218 -44.936 1.00 89.31 676 HIS A N 1
ATOM 5257 C CA . HIS A 1 676 ? -1.558 28.663 -43.565 1.00 89.31 676 HIS A CA 1
ATOM 5258 C C . HIS A 1 676 ? -1.416 27.556 -42.499 1.00 89.31 676 HIS A C 1
ATOM 5260 O O . HIS A 1 676 ? -2.126 27.542 -41.490 1.00 89.31 676 HIS A O 1
ATOM 5266 N N . LEU A 1 677 ? -0.458 26.632 -42.668 1.00 91.06 677 LEU A N 1
ATOM 5267 C CA . LEU A 1 677 ? -0.155 25.594 -41.666 1.00 91.06 677 LEU A CA 1
ATOM 5268 C C . LEU A 1 677 ? 0.138 26.176 -40.270 1.00 91.06 677 LEU A C 1
ATOM 5270 O O . LEU A 1 677 ? -0.181 25.547 -39.263 1.00 91.06 677 LEU A O 1
ATOM 5274 N N . GLY A 1 678 ? 0.737 27.371 -40.179 1.00 90.50 678 GLY A N 1
ATOM 5275 C CA . GLY A 1 678 ? 0.980 28.031 -38.893 1.00 90.50 678 GLY A CA 1
ATOM 5276 C C . GLY A 1 678 ? -0.316 28.459 -38.199 1.00 90.50 678 GLY A C 1
ATOM 5277 O O . GLY A 1 678 ? -0.483 28.202 -37.008 1.00 90.50 678 GLY A O 1
ATOM 5278 N N . ALA A 1 679 ? -1.252 29.045 -38.945 1.00 93.25 679 ALA A N 1
ATOM 5279 C CA . ALA A 1 679 ? -2.572 29.427 -38.458 1.00 93.25 679 ALA A CA 1
ATOM 5280 C C . ALA A 1 679 ? -3.358 28.215 -37.925 1.00 93.25 679 ALA A C 1
ATOM 5282 O O . ALA A 1 679 ? -3.978 28.310 -36.867 1.00 93.25 679 ALA A O 1
ATOM 5283 N N . LEU A 1 680 ? -3.272 27.053 -38.586 1.00 95.88 680 LEU A N 1
ATOM 5284 C CA . LEU A 1 680 ? -3.933 25.817 -38.137 1.00 95.88 680 LEU A CA 1
ATOM 5285 C C . LEU A 1 680 ? -3.327 25.240 -36.845 1.00 95.88 680 LEU A C 1
ATOM 5287 O O . LEU A 1 680 ? -4.072 24.777 -35.975 1.00 95.88 680 LEU A O 1
ATOM 5291 N N . VAL A 1 681 ? -2.002 25.327 -36.665 1.00 95.44 681 VAL A N 1
ATOM 5292 C CA . VAL A 1 681 ? -1.338 25.010 -35.384 1.00 95.44 681 VAL A CA 1
ATOM 5293 C C . VAL A 1 681 ? -1.824 25.949 -34.281 1.00 95.44 681 VAL A C 1
ATOM 5295 O O . VAL A 1 681 ? -2.299 25.507 -33.234 1.00 95.44 681 VAL A O 1
ATOM 5298 N N . LEU A 1 682 ? -1.701 27.257 -34.505 1.00 95.25 682 LEU A N 1
ATOM 5299 C CA . LEU A 1 682 ? -1.854 28.257 -33.449 1.00 95.25 682 LEU A CA 1
ATOM 5300 C C . LEU A 1 682 ? -3.316 28.545 -33.114 1.00 95.25 682 LEU A C 1
ATOM 5302 O O . LEU A 1 682 ? -3.617 28.785 -31.951 1.00 95.25 682 LEU A O 1
ATOM 5306 N N . GLY A 1 683 ? -4.239 28.420 -34.069 1.00 96.38 683 GLY A N 1
ATOM 5307 C CA . GLY A 1 683 ? -5.677 28.453 -33.806 1.00 96.38 683 GLY A CA 1
ATOM 5308 C C . GLY A 1 683 ? -6.120 27.307 -32.887 1.00 96.38 683 GLY A C 1
ATOM 5309 O O . GLY A 1 683 ? -6.882 27.529 -31.945 1.00 96.38 683 GLY A O 1
ATOM 5310 N N . ASN A 1 684 ? -5.572 26.100 -33.081 1.00 96.94 684 ASN A N 1
ATOM 5311 C CA . ASN A 1 684 ? -5.783 24.977 -32.164 1.00 96.94 684 ASN A CA 1
ATOM 5312 C C . ASN A 1 684 ? -5.188 25.260 -30.771 1.00 96.94 684 ASN A C 1
ATOM 5314 O O . ASN A 1 684 ? -5.894 25.135 -29.770 1.00 96.94 684 ASN A O 1
ATOM 5318 N N . LEU A 1 685 ? -3.924 25.687 -30.677 1.00 94.50 685 LEU A N 1
ATOM 5319 C CA . LEU A 1 685 ? -3.286 25.961 -29.379 1.00 94.50 685 LEU A CA 1
ATOM 5320 C C . LEU A 1 685 ? -3.942 27.141 -28.626 1.00 94.50 685 LEU A C 1
ATOM 5322 O O . LEU A 1 685 ? -4.119 27.067 -27.409 1.00 94.50 685 LEU A O 1
ATOM 5326 N N . LEU A 1 686 ? -4.393 28.182 -29.333 1.00 95.88 686 LEU A N 1
ATOM 5327 C CA . LEU A 1 686 ? -5.183 29.284 -28.776 1.00 95.88 686 LEU A CA 1
ATOM 5328 C C . LEU A 1 686 ? -6.542 28.802 -28.257 1.00 95.88 686 LEU A C 1
ATOM 5330 O O . LEU A 1 686 ? -6.910 29.129 -27.129 1.00 95.88 686 LEU A O 1
ATOM 5334 N N . CYS A 1 687 ? -7.268 27.986 -29.029 1.00 96.12 687 CYS A N 1
ATOM 5335 C CA . CYS A 1 687 ? -8.526 27.386 -28.580 1.00 96.12 687 CYS A CA 1
ATOM 5336 C C . CYS A 1 687 ? -8.317 26.534 -27.315 1.00 96.12 687 CYS A C 1
ATOM 5338 O O . CYS A 1 687 ? -9.065 26.659 -26.342 1.00 96.12 687 CYS A O 1
ATOM 5340 N N . ALA A 1 688 ? -7.239 25.744 -27.268 1.00 94.38 688 ALA A N 1
ATOM 5341 C CA . ALA A 1 688 ? -6.883 24.964 -26.089 1.00 94.38 688 ALA A CA 1
ATOM 5342 C C . ALA A 1 688 ? -6.619 25.844 -24.852 1.00 94.38 688 ALA A C 1
ATOM 5344 O O . ALA A 1 688 ? -7.096 25.516 -23.763 1.00 94.38 688 ALA A O 1
ATOM 5345 N N . ILE A 1 689 ? -5.912 26.970 -25.002 1.00 92.88 689 ILE A N 1
ATOM 5346 C CA . ILE A 1 689 ? -5.669 27.937 -23.916 1.00 92.88 689 ILE A CA 1
ATOM 5347 C C . ILE A 1 689 ? -6.980 28.593 -23.454 1.00 92.88 689 ILE A C 1
ATOM 5349 O O . ILE A 1 689 ? -7.245 28.648 -22.250 1.00 92.88 689 ILE A O 1
ATOM 5353 N N . LEU A 1 690 ? -7.832 29.036 -24.385 1.00 93.94 690 LEU A N 1
ATOM 5354 C CA . LEU A 1 690 ? -9.127 29.658 -24.084 1.00 93.94 690 LEU A CA 1
ATOM 5355 C C . LEU A 1 690 ? -10.014 28.746 -23.226 1.00 93.94 690 LEU A C 1
ATOM 5357 O O . LEU A 1 690 ? -10.509 29.178 -22.187 1.00 93.94 690 LEU A O 1
ATOM 5361 N N . MET A 1 691 ? -10.131 27.462 -23.576 1.00 92.81 691 MET A N 1
ATOM 5362 C CA . MET A 1 691 ? -10.957 26.482 -22.845 1.00 92.81 691 MET A CA 1
ATOM 5363 C C . MET A 1 691 ? -10.443 26.125 -21.432 1.00 92.81 691 MET A C 1
ATOM 5365 O O . MET A 1 691 ? -11.076 25.343 -20.719 1.00 92.81 691 MET A O 1
ATOM 5369 N N . ARG A 1 692 ? -9.315 26.703 -20.989 1.00 88.31 692 ARG A N 1
ATOM 5370 C CA . ARG A 1 692 ? -8.832 26.659 -19.594 1.00 88.31 692 ARG A CA 1
ATOM 5371 C C . ARG A 1 692 ? -8.645 28.043 -18.958 1.00 88.31 692 ARG A C 1
ATOM 5373 O O . ARG A 1 692 ? -8.326 28.114 -17.770 1.00 88.31 692 ARG A O 1
ATOM 5380 N N . ASN A 1 693 ? -8.852 29.133 -19.697 1.00 91.12 693 ASN A N 1
ATOM 5381 C CA . ASN A 1 693 ? -8.661 30.492 -19.198 1.00 91.12 693 ASN A CA 1
ATOM 5382 C C . ASN A 1 693 ? -9.838 30.946 -18.306 1.00 91.12 693 ASN A C 1
ATOM 5384 O O . ASN A 1 693 ? -11.012 30.799 -18.642 1.00 91.12 693 ASN A O 1
ATOM 5388 N N . GLU A 1 694 ? -9.514 31.540 -17.157 1.00 89.19 694 GLU A N 1
ATOM 5389 C CA . GLU A 1 694 ? -10.483 31.894 -16.109 1.00 89.19 694 GLU A CA 1
ATOM 5390 C C . GLU A 1 694 ? -11.421 33.052 -16.509 1.00 89.19 694 GLU A C 1
ATOM 5392 O O . GLU A 1 694 ? -12.563 33.102 -16.046 1.00 89.19 694 GLU A O 1
ATOM 5397 N N . LEU A 1 695 ? -10.970 33.953 -17.392 1.00 91.00 695 LEU A N 1
ATOM 5398 C CA . LEU A 1 695 ? -11.771 35.049 -17.948 1.00 91.00 695 LEU A CA 1
ATOM 5399 C C . LEU A 1 695 ? -12.695 34.544 -19.063 1.00 91.00 695 LEU A C 1
ATOM 5401 O O . LEU A 1 695 ? -13.882 34.864 -19.060 1.00 91.00 695 LEU A O 1
ATOM 5405 N N . TRP A 1 696 ? -12.177 33.711 -19.970 1.00 92.00 696 TRP A N 1
ATOM 5406 C CA . TRP A 1 696 ? -12.971 33.118 -21.049 1.00 92.00 696 TRP A CA 1
ATOM 5407 C C . TRP A 1 696 ? -14.091 32.224 -20.510 1.00 92.00 696 TRP A C 1
ATOM 5409 O O . TRP A 1 696 ? -15.246 32.372 -20.903 1.00 92.00 696 TRP A O 1
ATOM 5419 N N . MET A 1 697 ? -13.798 31.370 -19.523 1.00 91.06 697 MET A N 1
ATOM 5420 C CA . MET A 1 697 ? -14.836 30.562 -18.878 1.00 91.06 697 MET A CA 1
ATOM 5421 C C . MET A 1 697 ? -15.890 31.427 -18.179 1.00 91.06 697 MET A C 1
ATOM 5423 O O . MET A 1 697 ? -17.079 31.141 -18.290 1.00 91.06 697 MET A O 1
ATOM 5427 N N . ARG A 1 698 ? -15.496 32.524 -17.517 1.00 90.31 698 ARG A N 1
ATOM 5428 C CA . ARG A 1 698 ? -16.460 33.493 -16.966 1.00 90.31 698 ARG A CA 1
ATOM 5429 C C . ARG A 1 698 ? -17.348 34.112 -18.042 1.00 90.31 698 ARG A C 1
ATOM 5431 O O . ARG A 1 698 ? -18.545 34.237 -17.807 1.00 90.31 698 ARG A O 1
ATOM 5438 N N . PHE A 1 699 ? -16.793 34.463 -19.200 1.00 93.00 699 PHE A N 1
ATOM 5439 C CA . PHE A 1 699 ? -17.564 34.974 -20.333 1.00 93.00 699 PHE A CA 1
ATOM 5440 C C . PHE A 1 699 ? -18.570 33.934 -20.853 1.00 93.00 699 PHE A C 1
ATOM 5442 O O . PHE A 1 699 ? -19.751 34.252 -20.964 1.00 93.00 699 PHE A O 1
ATOM 5449 N N . LEU A 1 700 ? -18.156 32.679 -21.068 1.00 93.69 700 LEU A N 1
ATOM 5450 C CA . LEU A 1 700 ? -19.061 31.610 -21.516 1.00 93.69 700 LEU A CA 1
ATOM 5451 C C . LEU A 1 700 ? -20.212 31.349 -20.528 1.00 93.69 700 LEU A C 1
ATOM 5453 O O . LEU A 1 700 ? -21.370 31.273 -20.938 1.00 93.69 700 LEU A O 1
ATOM 5457 N N . TYR A 1 701 ? -19.922 31.263 -19.224 1.00 93.12 701 TYR A N 1
ATOM 5458 C CA . TYR A 1 701 ? -20.966 31.122 -18.200 1.00 93.12 701 TYR A CA 1
ATOM 5459 C C . TYR A 1 701 ? -21.879 32.361 -18.133 1.00 93.12 701 TYR A C 1
ATOM 5461 O O . TYR A 1 701 ? -23.086 32.213 -17.965 1.00 93.12 701 TYR A O 1
ATOM 5469 N N . MET A 1 702 ? -21.342 33.574 -18.303 1.00 92.38 702 MET A N 1
ATOM 5470 C CA . MET A 1 702 ? -22.131 34.812 -18.345 1.00 92.38 702 MET A CA 1
ATOM 5471 C C . MET A 1 702 ? -23.098 34.828 -19.539 1.00 92.38 702 MET A C 1
ATOM 5473 O O . MET A 1 702 ? -24.275 35.135 -19.361 1.00 92.38 702 MET A O 1
ATOM 5477 N N . VAL A 1 703 ? -22.633 34.445 -20.734 1.00 93.69 703 VAL A N 1
ATOM 5478 C CA . VAL A 1 703 ? -23.472 34.324 -21.939 1.00 93.69 703 VAL A CA 1
ATOM 5479 C C . VAL A 1 703 ? -24.574 33.280 -21.741 1.00 93.69 703 VAL A C 1
ATOM 5481 O O . VAL A 1 703 ? -25.721 33.537 -22.093 1.00 93.69 703 VAL A O 1
ATOM 5484 N N . ALA A 1 704 ? -24.277 32.140 -21.115 1.00 93.56 704 ALA A N 1
ATOM 5485 C CA . ALA A 1 704 ? -25.290 31.130 -20.815 1.00 93.56 704 ALA A CA 1
ATOM 5486 C C . ALA A 1 704 ? -26.342 31.613 -19.796 1.00 93.56 704 ALA A C 1
ATOM 5488 O O . ALA A 1 704 ? -27.540 31.455 -20.025 1.00 93.56 704 ALA A O 1
ATOM 5489 N N . ILE A 1 705 ? -25.911 32.239 -18.695 1.00 92.31 705 ILE A N 1
ATOM 5490 C CA . ILE A 1 705 ? -26.804 32.677 -17.611 1.00 92.31 705 ILE A CA 1
ATOM 5491 C C . ILE A 1 705 ? -27.696 33.847 -18.045 1.00 92.31 705 ILE A C 1
ATOM 5493 O O . ILE A 1 705 ? -28.892 33.822 -17.769 1.00 92.31 705 ILE A O 1
ATOM 5497 N N . TYR A 1 706 ? -27.162 34.856 -18.737 1.00 90.69 706 TYR A N 1
ATOM 5498 C CA . TYR A 1 706 ? -27.956 36.023 -19.146 1.00 90.69 706 TYR A CA 1
ATOM 5499 C C . TYR A 1 706 ? -28.602 35.875 -20.531 1.00 90.69 706 TYR A C 1
ATOM 5501 O O . TYR A 1 706 ? -29.645 36.471 -20.773 1.00 90.69 706 TYR A O 1
ATOM 5509 N N . GLY A 1 707 ? -28.015 35.082 -21.433 1.00 89.94 707 GLY A N 1
ATOM 5510 C CA . GLY A 1 707 ? -28.505 34.911 -22.804 1.00 89.94 707 GLY A CA 1
ATOM 5511 C C . GLY A 1 707 ? -29.413 33.700 -23.030 1.00 89.94 707 GLY A C 1
ATOM 5512 O O . GLY A 1 707 ? -30.183 33.721 -23.986 1.00 89.94 707 GLY A O 1
ATOM 5513 N N . LEU A 1 708 ? -29.347 32.655 -22.189 1.00 91.31 708 LEU A N 1
ATOM 5514 C CA . LEU A 1 708 ? -30.033 31.368 -22.426 1.00 91.31 708 LEU A CA 1
ATOM 5515 C C . LEU A 1 708 ? -30.883 30.863 -21.239 1.00 91.31 708 LEU A C 1
ATOM 5517 O O . LEU A 1 708 ? -31.492 29.798 -21.335 1.00 91.31 708 LEU A O 1
ATOM 5521 N N . SER A 1 709 ? -30.996 31.608 -20.136 1.00 86.00 709 SER A N 1
ATOM 5522 C CA . SER A 1 709 ? -31.826 31.238 -18.968 1.00 86.00 709 SER A CA 1
ATOM 5523 C C . SER A 1 709 ? -33.339 31.201 -19.234 1.00 86.00 709 SER A C 1
ATOM 5525 O O . SER A 1 709 ? -34.071 30.550 -18.489 1.00 86.00 709 SER A O 1
ATOM 5527 N N . TRP A 1 710 ? -33.807 31.824 -20.318 1.00 89.31 710 TRP A N 1
ATOM 5528 C CA . TRP A 1 710 ? -35.196 31.757 -20.793 1.00 89.31 710 TRP A CA 1
ATOM 5529 C C . TRP A 1 710 ? -35.517 30.487 -21.606 1.00 89.31 710 TRP A C 1
ATOM 5531 O O . TRP A 1 710 ? -36.681 30.219 -21.887 1.00 89.31 710 TRP A O 1
ATOM 5541 N N . THR A 1 711 ? -34.505 29.712 -22.016 1.00 93.06 711 THR A N 1
ATOM 5542 C CA . THR A 1 711 ? -34.690 28.570 -22.934 1.00 93.06 711 THR A CA 1
ATOM 5543 C C . THR A 1 711 ? -35.311 27.337 -22.250 1.00 93.06 711 THR A C 1
ATOM 5545 O O . THR A 1 711 ? -35.241 27.212 -21.025 1.00 93.06 711 THR A O 1
ATOM 5548 N N . PRO A 1 712 ? -35.908 26.384 -22.997 1.00 94.31 712 PRO A N 1
ATOM 5549 C CA . PRO A 1 712 ? -36.446 25.150 -22.417 1.00 94.31 712 PRO A CA 1
ATOM 5550 C C . PRO A 1 712 ? -35.396 24.325 -21.655 1.00 94.31 712 PRO A C 1
ATOM 5552 O O . PRO A 1 712 ? -34.219 24.309 -22.021 1.00 94.31 712 PRO A O 1
ATOM 5555 N N . ILE A 1 713 ? -35.828 23.571 -20.637 1.00 92.75 713 ILE A N 1
ATOM 5556 C CA . ILE A 1 713 ? -34.946 22.763 -19.768 1.00 92.75 713 ILE A CA 1
ATOM 5557 C C . ILE A 1 713 ? -33.940 21.890 -20.557 1.00 92.75 713 ILE A C 1
ATOM 5559 O O . ILE A 1 713 ? -32.756 21.951 -20.225 1.00 92.75 713 ILE A O 1
ATOM 5563 N N . PRO A 1 714 ? -34.303 21.164 -21.638 1.00 93.31 714 PRO A N 1
ATOM 5564 C CA . PRO A 1 714 ? -33.328 20.399 -22.426 1.00 93.31 714 PRO A CA 1
ATOM 5565 C C . PRO A 1 714 ? -32.175 21.240 -23.002 1.00 93.31 714 PRO A C 1
ATOM 5567 O O . PRO A 1 714 ? -31.039 20.769 -23.054 1.00 93.31 714 PRO A O 1
ATOM 5570 N N . VAL A 1 715 ? -32.437 22.498 -23.379 1.00 93.25 715 VAL A N 1
ATOM 5571 C CA . VAL A 1 715 ? -31.415 23.436 -23.874 1.00 93.25 715 VAL A CA 1
ATOM 5572 C C . VAL A 1 715 ? -30.509 23.882 -22.728 1.00 93.25 715 VAL A C 1
ATOM 5574 O O . VAL A 1 715 ? -29.288 23.816 -22.862 1.00 93.25 715 VAL A O 1
ATOM 5577 N N . LYS A 1 716 ? -31.079 24.235 -21.565 1.00 94.31 716 LYS A N 1
ATOM 5578 C CA . LYS A 1 716 ? -30.310 24.549 -20.345 1.00 94.31 716 LYS A CA 1
ATOM 5579 C C . LYS A 1 716 ? -29.366 23.403 -19.967 1.00 94.31 716 LYS A C 1
ATOM 5581 O O . LYS A 1 716 ? -28.178 23.626 -19.746 1.00 94.31 716 LYS A O 1
ATOM 5586 N N . LEU A 1 717 ? -29.869 22.167 -19.957 1.00 93.56 717 LEU A N 1
ATOM 5587 C CA . LEU A 1 717 ? -29.084 20.969 -19.648 1.00 93.56 717 LEU A CA 1
ATOM 5588 C C . LEU A 1 717 ? -27.968 20.723 -20.673 1.00 93.56 717 LEU A C 1
ATOM 5590 O O . LEU A 1 717 ? -26.844 20.406 -20.284 1.00 93.56 717 LEU A O 1
ATOM 5594 N N . ALA A 1 718 ? -28.242 20.905 -21.969 1.00 92.88 718 ALA A N 1
ATOM 5595 C CA . ALA A 1 718 ? -27.224 20.801 -23.011 1.00 92.88 718 ALA A CA 1
ATOM 5596 C C . ALA A 1 718 ? -26.113 21.849 -22.817 1.00 92.88 718 ALA A C 1
ATOM 5598 O O . ALA A 1 718 ? -24.935 21.495 -22.800 1.00 92.88 718 ALA A O 1
ATOM 5599 N N . VAL A 1 719 ? -26.474 23.115 -22.580 1.00 93.81 719 VAL A N 1
ATOM 5600 C CA . VAL A 1 719 ? -25.524 24.215 -22.338 1.00 93.81 719 VAL A CA 1
ATOM 5601 C C . VAL A 1 719 ? -24.663 23.954 -21.100 1.00 93.81 719 VAL A C 1
ATOM 5603 O O . VAL A 1 719 ? -23.445 24.108 -21.166 1.00 93.81 719 VAL A O 1
ATOM 5606 N N . VAL A 1 720 ? -25.245 23.489 -19.991 1.00 93.38 720 VAL A N 1
ATOM 5607 C CA . VAL A 1 720 ? -24.478 23.152 -18.778 1.00 93.38 720 VAL A CA 1
ATOM 5608 C C . VAL A 1 720 ? -23.577 21.938 -18.992 1.00 93.38 720 VAL A C 1
ATOM 5610 O O . VAL A 1 720 ? -22.419 21.961 -18.573 1.00 93.38 720 VAL A O 1
ATOM 5613 N N . SER A 1 721 ? -24.041 20.926 -19.732 1.00 92.31 721 SER A N 1
ATOM 5614 C CA . SER A 1 721 ? -23.198 19.801 -20.145 1.00 92.31 721 SER A CA 1
ATOM 5615 C C . SER A 1 721 ? -21.990 20.276 -20.958 1.00 92.31 721 SER A C 1
ATOM 5617 O O . SER A 1 721 ? -20.869 19.843 -20.695 1.00 92.31 721 SER A O 1
ATOM 5619 N N . ILE A 1 722 ? -22.185 21.216 -21.887 1.00 92.44 722 ILE A N 1
ATOM 5620 C CA . ILE A 1 722 ? -21.108 21.815 -22.684 1.00 92.44 722 ILE A CA 1
ATOM 5621 C C . ILE A 1 722 ? -20.130 22.588 -21.788 1.00 92.44 722 ILE A C 1
ATOM 5623 O O . ILE A 1 722 ? -18.939 22.280 -21.796 1.00 92.44 722 ILE A O 1
ATOM 5627 N N . LEU A 1 723 ? -20.621 23.533 -20.975 1.00 91.94 723 LEU A N 1
ATOM 5628 C CA . LEU A 1 723 ? -19.811 24.382 -20.086 1.00 91.94 723 LEU A CA 1
ATOM 5629 C C . LEU A 1 723 ? -18.981 23.589 -19.070 1.00 91.94 723 LEU A C 1
ATOM 5631 O O . LEU A 1 723 ? -17.873 23.998 -18.719 1.00 91.94 723 LEU A O 1
ATOM 5635 N N . GLN A 1 724 ? -19.510 22.465 -18.591 1.00 90.62 724 GLN A N 1
ATOM 5636 C CA . GLN A 1 724 ? -18.794 21.554 -17.709 1.00 90.62 724 GLN A CA 1
ATOM 5637 C C . GLN A 1 724 ? -17.681 20.800 -18.452 1.00 90.62 724 GLN A C 1
ATOM 5639 O O . GLN A 1 724 ? -16.570 20.677 -17.938 1.00 90.62 724 GLN A O 1
ATOM 5644 N N . HIS A 1 725 ? -17.958 20.309 -19.662 1.00 91.88 725 HIS A N 1
ATOM 5645 C CA . HIS A 1 725 ? -17.092 19.370 -20.376 1.00 91.88 725 HIS A CA 1
ATOM 5646 C C . HIS A 1 725 ? -16.180 20.011 -21.448 1.00 91.88 725 HIS A C 1
ATOM 5648 O O . HIS A 1 725 ? -15.527 19.284 -22.200 1.00 91.88 725 HIS A O 1
ATOM 5654 N N . VAL A 1 726 ? -16.046 21.346 -21.486 1.00 92.00 726 VAL A N 1
ATOM 5655 C CA . VAL A 1 726 ? -15.110 22.089 -22.374 1.00 92.00 726 VAL A CA 1
ATOM 5656 C C . VAL A 1 726 ? -13.661 21.581 -22.342 1.00 92.00 726 VAL A C 1
ATOM 5658 O O . VAL A 1 726 ? -12.903 21.788 -23.289 1.00 92.00 726 VAL A O 1
ATOM 5661 N N . GLY A 1 727 ? -13.269 20.864 -21.282 1.00 89.44 727 GLY A N 1
ATOM 5662 C CA . GLY A 1 727 ? -11.986 20.167 -21.200 1.00 89.44 727 GLY A CA 1
ATOM 5663 C C . GLY A 1 727 ? -11.723 19.211 -22.373 1.00 89.44 727 GLY A C 1
ATOM 5664 O O . GLY A 1 727 ? -10.563 19.015 -22.725 1.00 89.44 727 GLY A O 1
ATOM 5665 N N . GLY A 1 728 ? -12.770 18.661 -23.001 1.00 91.62 728 GLY A N 1
ATOM 5666 C CA . GLY A 1 728 ? -12.644 17.796 -24.176 1.00 91.62 728 GLY A CA 1
ATOM 5667 C C . GLY A 1 728 ? -12.190 18.568 -25.414 1.00 91.62 728 GLY A C 1
ATOM 5668 O O . GLY A 1 728 ? -11.324 18.099 -26.148 1.00 91.62 728 GLY A O 1
ATOM 5669 N N . ILE A 1 729 ? -12.696 19.797 -25.584 1.00 95.00 729 ILE A N 1
ATOM 5670 C CA . ILE A 1 729 ? -12.243 20.736 -26.621 1.00 95.00 729 ILE A CA 1
ATOM 5671 C C . ILE A 1 729 ? -10.786 21.121 -26.351 1.00 95.00 729 ILE A C 1
ATOM 5673 O O . ILE A 1 729 ? -9.958 21.027 -27.249 1.00 95.00 729 ILE A O 1
ATOM 5677 N N . HIS A 1 730 ? -10.447 21.473 -25.104 1.00 93.50 730 HIS A N 1
ATOM 5678 C CA . HIS A 1 730 ? -9.068 21.783 -24.707 1.00 93.50 730 HIS A CA 1
ATOM 5679 C C . HIS A 1 730 ? -8.084 20.665 -25.081 1.00 93.50 730 HIS A C 1
ATOM 5681 O O . HIS A 1 730 ? -7.104 20.921 -25.778 1.00 93.50 730 HIS A O 1
ATOM 5687 N N . SER A 1 731 ? -8.347 19.429 -24.645 1.00 92.56 731 SER A N 1
ATOM 5688 C CA . SER A 1 731 ? -7.452 18.295 -24.892 1.00 92.56 731 SER A CA 1
ATOM 5689 C C . SER A 1 731 ? -7.423 17.886 -26.370 1.00 92.56 731 SER A C 1
ATOM 5691 O O . SER A 1 731 ? -6.351 17.573 -26.887 1.00 92.56 731 SER A O 1
ATOM 5693 N N . GLY A 1 732 ? -8.562 17.950 -27.071 1.00 94.81 732 GLY A N 1
ATOM 5694 C CA . GLY A 1 732 ? -8.643 17.667 -28.506 1.00 94.81 732 GLY A CA 1
ATOM 5695 C C . GLY A 1 732 ? -7.855 18.682 -29.338 1.00 94.81 732 GLY A C 1
ATOM 5696 O O . GLY A 1 732 ? -7.073 18.292 -30.205 1.00 94.81 732 GLY A O 1
ATOM 5697 N N . CYS A 1 733 ? -7.990 19.977 -29.037 1.00 96.50 733 CYS A N 1
ATOM 5698 C CA . CYS A 1 733 ? -7.241 21.049 -29.692 1.00 96.50 733 CYS A CA 1
ATOM 5699 C C . CYS A 1 733 ? -5.747 21.025 -29.341 1.00 96.50 733 CYS A C 1
ATOM 5701 O O . CYS A 1 733 ? -4.927 21.251 -30.224 1.00 96.50 733 CYS A O 1
ATOM 5703 N N . ALA A 1 734 ? -5.362 20.710 -28.099 1.00 93.50 734 ALA A N 1
ATOM 5704 C CA . ALA A 1 734 ? -3.950 20.602 -27.719 1.00 93.50 734 ALA A CA 1
ATOM 5705 C C . ALA A 1 734 ? -3.234 19.482 -28.498 1.00 93.50 734 ALA A C 1
ATOM 5707 O O . ALA A 1 734 ? -2.180 19.714 -29.092 1.00 93.50 734 ALA A O 1
ATOM 5708 N N . LEU A 1 735 ? -3.848 18.293 -28.569 1.00 94.69 735 LEU A N 1
ATOM 5709 C CA . LEU A 1 735 ? -3.334 17.169 -29.357 1.00 94.69 735 LEU A CA 1
ATOM 5710 C C . LEU A 1 735 ? -3.316 17.486 -30.862 1.00 94.69 735 LEU A C 1
ATOM 5712 O O . LEU A 1 735 ? -2.334 17.204 -31.545 1.00 94.69 735 LEU A O 1
ATOM 5716 N N . SER A 1 736 ? -4.374 18.120 -31.374 1.00 96.62 736 SER A N 1
ATOM 5717 C CA . SER A 1 736 ? -4.477 18.496 -32.791 1.00 96.62 736 SER A CA 1
ATOM 5718 C C . SER A 1 736 ? -3.459 19.565 -33.194 1.00 96.62 736 SER A C 1
ATOM 5720 O O . SER A 1 736 ? -2.869 19.472 -34.265 1.00 96.62 736 SER A O 1
ATOM 5722 N N . GLY A 1 737 ? -3.204 20.556 -32.334 1.00 95.62 737 GLY A N 1
ATOM 5723 C CA . GLY A 1 737 ? -2.179 21.579 -32.551 1.00 95.62 737 GLY A CA 1
ATOM 5724 C C . GLY A 1 737 ? -0.770 20.985 -32.598 1.00 95.62 737 GLY A C 1
ATOM 5725 O O . GLY A 1 737 ? 0.017 21.363 -33.462 1.00 95.62 737 GLY A O 1
ATOM 5726 N N . ALA A 1 738 ? -0.474 19.998 -31.744 1.00 94.56 738 ALA A N 1
ATOM 5727 C CA . ALA A 1 738 ? 0.774 19.238 -31.816 1.00 94.56 738 ALA A CA 1
ATOM 5728 C C . ALA A 1 738 ? 0.874 18.400 -33.108 1.00 94.56 738 ALA A C 1
ATOM 5730 O O . ALA A 1 738 ? 1.918 18.404 -33.754 1.00 94.56 738 ALA A O 1
ATOM 5731 N N . ALA A 1 739 ? -0.209 17.744 -33.541 1.00 95.81 739 ALA A N 1
ATOM 5732 C CA . ALA A 1 739 ? -0.232 16.985 -34.797 1.00 95.81 739 ALA A CA 1
ATOM 5733 C C . ALA A 1 739 ? -0.009 17.878 -36.036 1.00 95.81 739 ALA A C 1
ATOM 5735 O O . ALA A 1 739 ? 0.813 17.552 -36.894 1.00 95.81 739 ALA A O 1
ATOM 5736 N N . TRP A 1 740 ? -0.662 19.045 -36.100 1.00 96.44 740 TRP A N 1
ATOM 5737 C CA . TRP A 1 740 ? -0.401 20.053 -37.135 1.00 96.44 740 TRP A CA 1
ATOM 5738 C C . TRP A 1 740 ? 1.029 20.613 -37.067 1.00 96.44 740 TRP A C 1
ATOM 5740 O O . TRP A 1 740 ? 1.608 20.923 -38.107 1.00 96.44 740 TRP A O 1
ATOM 5750 N N . LEU A 1 741 ? 1.626 20.731 -35.873 1.00 94.69 741 LEU A N 1
ATOM 5751 C CA . LEU A 1 741 ? 2.995 21.234 -35.710 1.00 94.69 741 LEU A CA 1
ATOM 5752 C C . LEU A 1 741 ? 4.024 20.214 -36.202 1.00 94.69 741 LEU A C 1
ATOM 5754 O O . LEU A 1 741 ? 4.950 20.593 -36.917 1.00 94.69 741 LEU A O 1
ATOM 5758 N N . ILE A 1 742 ? 3.814 18.926 -35.909 1.00 95.25 742 ILE A N 1
ATOM 5759 C CA . ILE A 1 742 ? 4.580 17.825 -36.503 1.00 95.25 742 ILE A CA 1
ATOM 5760 C C . ILE A 1 742 ? 4.477 17.899 -38.031 1.00 95.25 742 ILE A C 1
ATOM 5762 O O . ILE A 1 742 ? 5.509 17.927 -38.695 1.00 95.25 742 ILE A O 1
ATOM 5766 N N . TYR A 1 743 ? 3.267 18.023 -38.591 1.00 95.19 743 TYR A N 1
ATOM 5767 C CA . TYR A 1 743 ? 3.071 18.149 -40.040 1.00 95.19 743 TYR A CA 1
ATOM 5768 C C . TYR A 1 743 ? 3.816 19.362 -40.635 1.00 95.19 743 TYR A C 1
ATOM 5770 O O . TYR A 1 743 ? 4.569 19.201 -41.595 1.00 95.19 743 TYR A O 1
ATOM 5778 N N . LYS A 1 744 ? 3.701 20.556 -40.028 1.00 92.81 744 LYS A N 1
ATOM 5779 C CA . LYS A 1 744 ? 4.419 21.770 -40.471 1.00 92.81 744 LYS A CA 1
ATOM 5780 C C . LYS A 1 744 ? 5.943 21.604 -40.409 1.00 92.81 744 LYS A C 1
ATOM 5782 O O . LYS A 1 744 ? 6.641 22.070 -41.305 1.00 92.81 744 LYS A O 1
ATOM 5787 N N . VAL A 1 745 ? 6.476 20.953 -39.373 1.00 92.69 745 VAL A N 1
ATOM 5788 C CA . VAL A 1 745 ? 7.923 20.707 -39.244 1.00 92.69 745 VAL A CA 1
ATOM 5789 C C . VAL A 1 745 ? 8.403 19.664 -40.257 1.00 92.69 745 VAL A C 1
ATOM 5791 O O . VAL A 1 745 ? 9.453 19.868 -40.862 1.00 92.69 745 VAL A O 1
ATOM 5794 N N . VAL A 1 746 ? 7.632 18.600 -40.516 1.00 92.88 746 VAL A N 1
ATOM 5795 C CA . VAL A 1 746 ? 7.932 17.642 -41.595 1.00 92.88 746 VAL A CA 1
ATOM 5796 C C . VAL A 1 746 ? 7.954 18.340 -42.956 1.00 92.88 746 VAL A C 1
ATOM 5798 O O . VAL A 1 746 ? 8.883 18.115 -43.727 1.00 92.88 746 VAL A O 1
ATOM 5801 N N . ASP A 1 747 ? 6.996 19.220 -43.243 1.00 89.50 747 ASP A N 1
ATOM 5802 C CA . ASP A 1 747 ? 6.949 19.954 -44.510 1.00 89.50 747 ASP A CA 1
ATOM 5803 C C . ASP A 1 747 ? 8.160 20.891 -44.695 1.00 89.50 747 ASP A C 1
ATOM 5805 O O . ASP A 1 747 ? 8.868 20.816 -45.702 1.00 89.50 747 ASP A O 1
ATOM 5809 N N . ILE A 1 748 ? 8.514 21.663 -43.661 1.00 89.88 748 ILE A N 1
ATOM 5810 C CA . ILE A 1 748 ? 9.738 22.486 -43.636 1.00 89.88 748 ILE A CA 1
ATOM 5811 C C . ILE A 1 748 ? 11.007 21.633 -43.850 1.00 89.88 748 ILE A C 1
ATOM 5813 O O . ILE A 1 748 ? 11.933 22.071 -44.533 1.00 89.88 748 ILE A O 1
ATOM 5817 N N . ILE A 1 749 ? 11.056 20.404 -43.320 1.00 90.00 749 ILE A N 1
ATOM 5818 C CA . ILE A 1 749 ? 12.183 19.471 -43.506 1.00 90.00 749 ILE A CA 1
ATOM 5819 C C . ILE A 1 749 ? 12.207 18.857 -44.919 1.00 90.00 749 ILE A C 1
ATOM 5821 O O . ILE A 1 749 ? 13.297 18.617 -45.453 1.00 90.00 749 ILE A O 1
ATOM 5825 N N . ARG A 1 750 ? 11.050 18.637 -45.563 1.00 89.06 750 ARG A N 1
ATOM 5826 C CA . ARG A 1 750 ? 10.974 18.237 -46.984 1.00 89.06 750 ARG A CA 1
ATOM 5827 C C . ARG A 1 750 ? 11.561 19.327 -47.877 1.00 89.06 750 ARG A C 1
ATOM 5829 O O . ARG A 1 750 ? 12.391 19.029 -48.731 1.00 89.06 750 ARG A O 1
ATOM 5836 N N . TYR A 1 751 ? 11.222 20.588 -47.613 1.00 85.88 751 TYR A N 1
ATOM 5837 C CA . TYR A 1 751 ? 11.729 21.748 -48.352 1.00 85.88 751 TYR A CA 1
ATOM 5838 C C . TYR A 1 751 ? 13.035 22.338 -47.786 1.00 85.88 751 TYR A C 1
ATOM 5840 O O . TYR A 1 751 ? 13.382 23.478 -48.093 1.00 85.88 751 TYR A O 1
ATOM 5848 N N . ARG A 1 752 ? 13.816 21.565 -47.010 1.00 85.69 752 ARG A N 1
ATOM 5849 C CA . ARG A 1 752 ? 15.041 22.041 -46.329 1.00 85.69 752 ARG A CA 1
ATOM 5850 C C . ARG A 1 752 ? 16.078 22.726 -47.230 1.00 85.69 752 ARG A C 1
ATOM 5852 O O . ARG A 1 752 ? 16.864 23.521 -46.735 1.00 85.69 752 ARG A O 1
ATOM 5859 N N . ALA A 1 753 ? 16.093 22.422 -48.529 1.00 85.06 753 ALA A N 1
ATOM 5860 C CA . ALA A 1 753 ? 17.017 23.018 -49.497 1.00 85.06 753 ALA A CA 1
ATOM 5861 C C . ALA A 1 753 ? 16.733 24.506 -49.798 1.00 85.06 753 ALA A C 1
ATOM 5863 O O . ALA A 1 753 ? 17.614 25.198 -50.294 1.00 85.06 753 ALA A O 1
ATOM 5864 N N . VAL A 1 754 ? 15.524 24.993 -49.491 1.00 85.81 754 VAL A N 1
ATOM 5865 C CA . VAL A 1 754 ? 15.091 26.394 -49.682 1.00 85.81 754 VAL A CA 1
ATOM 5866 C C . VAL A 1 754 ? 14.666 27.061 -48.363 1.00 85.81 754 VAL A C 1
ATOM 5868 O O . VAL A 1 754 ? 14.012 28.100 -48.361 1.00 85.81 754 VAL A O 1
ATOM 5871 N N . GLN A 1 755 ? 15.014 26.458 -47.223 1.00 88.19 755 GLN A N 1
ATOM 5872 C CA . GLN A 1 755 ? 14.656 26.924 -45.881 1.00 88.19 755 GLN A CA 1
ATOM 5873 C C . GLN A 1 755 ? 15.910 27.295 -45.091 1.00 88.19 755 GLN A C 1
ATOM 5875 O O . GLN A 1 755 ? 16.882 26.540 -45.059 1.00 88.19 755 GLN A O 1
ATOM 5880 N N . HIS A 1 756 ? 15.884 28.429 -44.389 1.00 91.56 756 HIS A N 1
ATOM 5881 C CA . HIS A 1 756 ? 17.014 28.824 -43.553 1.00 91.56 756 HIS A CA 1
ATOM 5882 C C . HIS A 1 756 ? 17.192 27.840 -42.373 1.00 91.56 756 HIS A C 1
ATOM 5884 O O . HIS A 1 756 ? 16.220 27.601 -41.646 1.00 91.56 756 HIS A O 1
ATOM 5890 N N . PRO A 1 757 ? 18.405 27.317 -42.086 1.00 89.88 757 PRO A N 1
ATOM 5891 C CA . PRO A 1 757 ? 18.612 26.287 -41.057 1.00 89.88 757 PRO A CA 1
ATOM 5892 C C . PRO A 1 757 ? 18.061 26.646 -39.669 1.00 89.88 757 PRO A C 1
ATOM 5894 O O . PRO A 1 757 ? 17.540 25.793 -38.953 1.00 89.88 757 PRO A O 1
ATOM 5897 N N . ALA A 1 758 ? 18.103 27.930 -39.305 1.00 90.06 758 ALA A N 1
ATOM 5898 C CA . ALA A 1 758 ? 17.579 28.416 -38.029 1.00 90.06 758 ALA A CA 1
ATOM 5899 C C . ALA A 1 758 ? 16.033 28.331 -37.907 1.00 90.06 758 ALA A C 1
ATOM 5901 O O . ALA A 1 758 ? 15.510 28.250 -36.795 1.00 90.06 758 ALA A O 1
ATOM 5902 N N . ILE A 1 759 ? 15.288 28.296 -39.022 1.00 90.75 759 ILE A N 1
ATOM 5903 C CA . ILE A 1 759 ? 13.828 28.057 -39.040 1.00 90.75 759 ILE A CA 1
ATOM 5904 C C . ILE A 1 759 ? 13.541 26.578 -38.765 1.00 90.75 759 ILE A C 1
ATOM 5906 O O . ILE A 1 759 ? 12.655 26.252 -37.978 1.00 90.75 759 ILE A O 1
ATOM 5910 N N . ILE A 1 760 ? 14.340 25.685 -39.358 1.00 90.88 760 ILE A N 1
ATOM 5911 C CA . ILE A 1 760 ? 14.269 24.238 -39.120 1.00 90.88 760 ILE A CA 1
ATOM 5912 C C . ILE A 1 760 ? 14.552 23.946 -37.636 1.00 90.88 760 ILE A C 1
ATOM 5914 O O . ILE A 1 760 ? 13.753 23.290 -36.969 1.00 90.88 760 ILE A O 1
ATOM 5918 N N . ALA A 1 761 ? 15.637 24.505 -37.087 1.00 92.19 761 ALA A N 1
ATOM 5919 C CA . ALA A 1 761 ? 15.997 24.359 -35.675 1.00 92.19 761 ALA A CA 1
ATOM 5920 C C . ALA A 1 761 ? 14.929 24.919 -34.715 1.00 92.19 761 ALA A C 1
ATOM 5922 O O . ALA A 1 761 ? 14.503 24.211 -33.803 1.00 92.19 761 ALA A O 1
ATOM 5923 N N . SER A 1 762 ? 14.451 26.153 -34.919 1.00 93.31 762 SER A N 1
ATOM 5924 C CA . SER A 1 762 ? 13.406 26.738 -34.057 1.00 93.31 762 SER A CA 1
ATOM 5925 C C . SER A 1 762 ? 12.075 25.980 -34.145 1.00 93.31 762 SER A C 1
ATOM 5927 O O . SER A 1 762 ? 11.423 25.794 -33.117 1.00 93.31 762 SER A O 1
ATOM 5929 N N . GLY A 1 763 ? 11.709 25.458 -35.321 1.00 92.38 763 GLY A N 1
ATOM 5930 C CA . GLY A 1 763 ? 10.552 24.577 -35.497 1.00 92.38 763 GLY A CA 1
ATOM 5931 C C . GLY A 1 763 ? 10.675 23.265 -34.718 1.00 92.38 763 GLY A C 1
ATOM 5932 O O . GLY A 1 763 ? 9.762 22.912 -33.971 1.00 92.38 763 GLY A O 1
ATOM 5933 N N . ILE A 1 764 ? 11.820 22.577 -34.816 1.00 93.50 764 ILE A N 1
ATOM 5934 C CA . ILE A 1 764 ? 12.088 21.332 -34.073 1.00 93.50 764 ILE A CA 1
ATOM 5935 C C . ILE A 1 764 ? 12.050 21.576 -32.558 1.00 93.50 764 ILE A C 1
ATOM 5937 O O . ILE A 1 764 ? 11.362 20.846 -31.846 1.00 93.50 764 ILE A O 1
ATOM 5941 N N . ILE A 1 765 ? 12.724 22.617 -32.058 1.00 93.62 765 ILE A N 1
ATOM 5942 C CA . ILE A 1 765 ? 12.757 22.941 -30.619 1.00 93.62 765 ILE A CA 1
ATOM 5943 C C . ILE A 1 765 ? 11.349 23.285 -30.102 1.00 93.62 765 ILE A C 1
ATOM 5945 O O . ILE A 1 765 ? 10.943 22.801 -29.044 1.00 93.62 765 ILE A O 1
ATOM 5949 N N . THR A 1 766 ? 10.570 24.061 -30.866 1.00 94.00 766 THR A N 1
ATOM 5950 C CA . THR A 1 766 ? 9.168 24.365 -30.528 1.00 94.00 766 THR A CA 1
ATOM 5951 C C . THR A 1 766 ? 8.339 23.084 -30.449 1.00 94.00 766 THR A C 1
ATOM 5953 O O . THR A 1 766 ? 7.609 22.883 -29.479 1.00 94.00 766 THR A O 1
ATOM 5956 N N . ASN A 1 767 ? 8.490 22.186 -31.426 1.00 93.56 767 ASN A N 1
ATOM 5957 C CA . ASN A 1 767 ? 7.782 20.910 -31.455 1.00 93.56 767 ASN A CA 1
ATOM 5958 C C . ASN A 1 767 ? 8.133 20.029 -30.244 1.00 93.56 767 ASN A C 1
ATOM 5960 O O . ASN A 1 767 ? 7.232 19.497 -29.606 1.00 93.56 767 ASN A O 1
ATOM 5964 N N . VAL A 1 768 ? 9.411 19.948 -29.855 1.00 93.19 768 VAL A N 1
ATOM 5965 C CA . VAL A 1 768 ? 9.850 19.214 -28.653 1.00 93.19 768 VAL A CA 1
ATOM 5966 C C . VAL A 1 768 ? 9.185 19.759 -27.382 1.00 93.19 768 VAL A C 1
ATOM 5968 O O . VAL A 1 768 ? 8.603 18.981 -26.626 1.00 93.19 768 VAL A O 1
ATOM 5971 N N . PHE A 1 769 ? 9.196 21.077 -27.147 1.00 92.94 769 PHE A N 1
ATOM 5972 C CA . PHE A 1 769 ? 8.564 21.646 -25.948 1.00 92.94 769 PHE A CA 1
ATOM 5973 C C . PHE A 1 769 ? 7.035 21.486 -25.939 1.00 92.94 769 PHE A C 1
ATOM 5975 O O . PHE A 1 769 ? 6.462 21.159 -24.896 1.00 92.94 769 PHE A O 1
ATOM 5982 N N . ILE A 1 770 ? 6.362 21.652 -27.082 1.00 90.50 770 ILE A N 1
ATOM 5983 C CA . ILE A 1 770 ? 4.910 21.439 -27.183 1.00 90.50 770 ILE A CA 1
ATOM 5984 C C . ILE A 1 770 ? 4.552 19.958 -26.980 1.00 90.50 770 ILE A C 1
ATOM 5986 O O . ILE A 1 770 ? 3.627 19.666 -26.221 1.00 90.50 770 ILE A O 1
ATOM 5990 N N . ILE A 1 771 ? 5.309 19.018 -27.556 1.00 90.00 771 ILE A N 1
ATOM 5991 C CA . ILE A 1 771 ? 5.105 17.575 -27.351 1.00 90.00 771 ILE A CA 1
ATOM 5992 C C . ILE A 1 771 ? 5.320 17.191 -25.881 1.00 90.00 771 ILE A C 1
ATOM 5994 O O . ILE A 1 771 ? 4.469 16.509 -25.322 1.00 90.00 771 ILE A O 1
ATOM 5998 N N . ILE A 1 772 ? 6.378 17.665 -25.212 1.00 88.75 772 ILE A N 1
ATOM 5999 C CA . ILE A 1 772 ? 6.598 17.403 -23.774 1.00 88.75 772 ILE A CA 1
ATOM 6000 C C . ILE A 1 772 ? 5.451 17.979 -22.923 1.00 88.75 772 ILE A C 1
ATOM 6002 O O . ILE A 1 772 ? 4.973 17.329 -21.987 1.00 88.75 772 ILE A O 1
ATOM 6006 N N . SER A 1 773 ? 4.959 19.175 -23.259 1.00 87.56 773 SER A N 1
ATOM 6007 C CA . SER A 1 773 ? 3.806 19.780 -22.582 1.00 87.56 773 SER A CA 1
ATOM 6008 C C . SER A 1 773 ? 2.528 18.945 -22.759 1.00 87.56 773 SER A C 1
ATOM 6010 O O . SER A 1 773 ? 1.823 18.694 -21.782 1.00 87.56 773 SER A O 1
ATOM 6012 N N . VAL A 1 774 ? 2.257 18.435 -23.965 1.00 87.06 774 VAL A N 1
ATOM 6013 C CA . VAL A 1 774 ? 1.105 17.556 -24.235 1.00 87.06 774 VAL A CA 1
ATOM 6014 C C . VAL A 1 774 ? 1.265 16.184 -23.566 1.00 87.06 774 VAL A C 1
ATOM 6016 O O . VAL A 1 774 ? 0.331 15.734 -22.908 1.00 87.06 774 VAL A O 1
ATOM 6019 N N . LEU A 1 775 ? 2.435 15.542 -23.662 1.00 85.06 775 LEU A N 1
ATOM 6020 C CA . LEU A 1 775 ? 2.713 14.228 -23.061 1.00 85.06 775 LEU A CA 1
ATOM 6021 C C . LEU A 1 775 ? 2.608 14.251 -21.531 1.00 85.06 775 LEU A C 1
ATOM 6023 O O . LEU A 1 775 ? 1.990 13.363 -20.949 1.00 85.06 775 LEU A O 1
ATOM 6027 N N . SER A 1 776 ? 3.140 15.286 -20.873 1.00 82.38 776 SER A N 1
ATOM 6028 C CA . SER A 1 776 ? 3.013 15.434 -19.413 1.00 82.38 776 SER A CA 1
ATOM 6029 C C . SER A 1 776 ? 1.560 15.583 -18.942 1.00 82.38 776 SER A C 1
ATOM 6031 O O . SER A 1 776 ? 1.253 15.226 -17.807 1.00 82.38 776 SER A O 1
ATOM 6033 N N . ALA A 1 777 ? 0.655 16.052 -19.809 1.00 79.25 777 ALA A N 1
ATOM 6034 C CA . ALA A 1 777 ? -0.772 16.188 -19.529 1.00 79.25 777 ALA A CA 1
ATOM 6035 C C . ALA A 1 777 ? -1.605 14.917 -19.808 1.00 79.25 777 ALA A C 1
ATOM 6037 O O . ALA A 1 777 ? -2.827 14.959 -19.639 1.00 79.25 777 ALA A O 1
ATOM 6038 N N . PHE A 1 778 ? -0.996 13.795 -20.221 1.00 81.31 778 PHE A N 1
ATOM 6039 C CA . PHE A 1 778 ? -1.729 12.533 -20.384 1.00 81.31 778 PHE A CA 1
ATOM 6040 C C . PHE A 1 778 ? -2.286 12.040 -19.037 1.00 81.31 778 PHE A C 1
ATOM 6042 O O . PHE A 1 778 ? -1.561 12.089 -18.040 1.00 81.31 778 PHE A O 1
ATOM 6049 N N . PRO A 1 779 ? -3.515 11.481 -19.000 1.00 74.56 779 PRO A N 1
ATOM 6050 C CA . PRO A 1 779 ? -4.160 10.997 -17.777 1.00 74.56 779 PRO A CA 1
ATOM 6051 C C . PRO A 1 779 ? -3.270 10.141 -16.873 1.00 74.56 779 PRO A C 1
ATOM 6053 O O . PRO A 1 779 ? -3.232 10.365 -15.670 1.00 74.56 779 PRO A O 1
ATOM 6056 N N . TRP A 1 780 ? -2.510 9.190 -17.423 1.00 74.31 780 TRP A N 1
ATOM 6057 C CA . TRP A 1 780 ? -1.609 8.346 -16.629 1.00 74.31 780 TRP A CA 1
ATOM 6058 C C . TRP A 1 780 ? -0.535 9.167 -15.891 1.00 74.31 780 TRP A C 1
ATOM 6060 O O . TRP A 1 780 ? -0.474 9.130 -14.665 1.00 74.31 780 TRP A O 1
ATOM 6070 N N . VAL A 1 781 ? 0.235 9.989 -16.613 1.00 72.31 781 VAL A N 1
ATOM 6071 C CA . VAL A 1 781 ? 1.287 10.844 -16.028 1.00 72.31 781 VAL A CA 1
ATOM 6072 C C . VAL A 1 781 ? 0.694 11.842 -15.028 1.00 72.31 781 VAL A C 1
ATOM 6074 O O . VAL A 1 781 ? 1.221 12.024 -13.931 1.00 72.31 781 VAL A O 1
ATOM 6077 N N . ARG A 1 782 ? -0.439 12.453 -15.386 1.00 70.25 782 ARG A N 1
ATOM 6078 C CA . ARG A 1 782 ? -1.140 13.470 -14.595 1.00 70.25 782 ARG A CA 1
ATOM 6079 C C . ARG A 1 782 ? -1.749 12.925 -13.298 1.00 70.25 782 ARG A C 1
ATOM 6081 O O . ARG A 1 782 ? -1.759 13.650 -12.304 1.00 70.25 782 ARG A O 1
ATOM 6088 N N . ASN A 1 783 ? -2.241 11.684 -13.293 1.00 65.62 783 ASN A N 1
ATOM 6089 C CA . ASN A 1 783 ? -2.765 11.026 -12.091 1.00 65.62 783 ASN A CA 1
ATOM 6090 C C . ASN A 1 783 ? -1.645 10.482 -11.196 1.00 65.62 783 ASN A C 1
ATOM 6092 O O . ASN A 1 783 ? -1.683 10.695 -9.988 1.00 65.62 783 ASN A O 1
ATOM 6096 N N . THR A 1 784 ? -0.653 9.791 -11.767 1.00 68.44 784 THR A N 1
ATOM 6097 C CA . THR A 1 784 ? 0.403 9.126 -10.985 1.00 68.44 784 THR A CA 1
ATOM 6098 C C . THR A 1 784 ? 1.439 10.114 -10.445 1.00 68.44 784 THR A C 1
ATOM 6100 O O . THR A 1 784 ? 1.928 9.942 -9.333 1.00 68.44 784 THR A O 1
ATOM 6103 N N . TYR A 1 785 ? 1.745 11.183 -11.187 1.00 71.38 785 TYR A N 1
ATOM 6104 C CA . TYR A 1 785 ? 2.813 12.130 -10.857 1.00 71.38 785 TYR A CA 1
ATOM 6105 C C . TYR A 1 785 ? 2.323 13.588 -10.876 1.00 71.38 785 TYR A C 1
ATOM 6107 O O . TYR A 1 785 ? 2.947 14.458 -11.484 1.00 71.38 785 TYR A O 1
ATOM 6115 N N . HIS A 1 786 ? 1.203 13.881 -10.203 1.00 63.94 786 HIS A N 1
ATOM 6116 C CA . HIS A 1 786 ? 0.520 15.187 -10.241 1.00 63.94 786 HIS A CA 1
ATOM 6117 C C . HIS A 1 786 ? 1.456 16.408 -10.101 1.00 63.94 786 HIS A C 1
ATOM 6119 O O . HIS A 1 786 ? 1.378 17.343 -10.898 1.00 63.94 786 HIS A O 1
ATOM 6125 N N . ASN A 1 787 ? 2.381 16.398 -9.136 1.00 65.94 787 ASN A N 1
ATOM 6126 C CA . ASN A 1 787 ? 3.280 17.534 -8.885 1.00 65.94 787 ASN A CA 1
ATOM 6127 C C . ASN A 1 787 ? 4.377 17.658 -9.964 1.00 65.94 787 ASN A C 1
ATOM 6129 O O . ASN A 1 787 ? 4.808 18.761 -10.305 1.00 65.94 787 ASN A O 1
ATOM 6133 N N . VAL A 1 788 ? 4.788 16.532 -10.562 1.00 66.88 788 VAL A N 1
ATOM 6134 C CA . VAL A 1 788 ? 5.689 16.489 -11.726 1.00 66.88 788 VAL A CA 1
ATOM 6135 C C . VAL A 1 788 ? 4.970 17.054 -12.952 1.00 66.88 788 VAL A C 1
ATOM 6137 O O . VAL A 1 788 ? 5.551 17.878 -13.658 1.00 66.88 788 VAL A O 1
ATOM 6140 N N . PHE A 1 789 ? 3.706 16.682 -13.173 1.00 70.50 789 PHE A N 1
ATOM 6141 C CA . PHE A 1 789 ? 2.845 17.281 -14.195 1.00 70.50 789 PHE A CA 1
ATOM 6142 C C . PHE A 1 789 ? 2.714 18.798 -13.991 1.00 70.50 789 PHE A C 1
ATOM 6144 O O . PHE A 1 789 ? 3.047 19.553 -14.903 1.00 70.50 789 PHE A O 1
ATOM 6151 N N . GLU A 1 790 ? 2.305 19.264 -12.803 1.00 68.12 790 GLU A N 1
ATOM 6152 C CA . GLU A 1 790 ? 2.078 20.694 -12.553 1.00 68.12 790 GLU A CA 1
ATOM 6153 C C . GLU A 1 790 ? 3.351 21.525 -12.778 1.00 68.12 790 GLU A C 1
ATOM 6155 O O . GLU A 1 790 ? 3.275 22.609 -13.361 1.00 68.12 790 GLU A O 1
ATOM 6160 N N . ARG A 1 791 ? 4.523 21.001 -12.389 1.00 71.25 791 ARG A N 1
ATOM 6161 C CA . ARG A 1 791 ? 5.819 21.650 -12.624 1.00 71.25 791 ARG A CA 1
ATOM 6162 C C . ARG A 1 791 ? 6.176 21.691 -14.112 1.00 71.25 791 ARG A C 1
ATOM 6164 O O . ARG A 1 791 ? 6.387 22.773 -14.660 1.00 71.25 791 ARG A O 1
ATOM 6171 N N . HIS A 1 792 ? 6.247 20.543 -14.786 1.00 73.94 792 HIS A N 1
ATOM 6172 C CA . HIS A 1 792 ? 6.766 20.492 -16.157 1.00 73.94 792 HIS A CA 1
ATOM 6173 C C . HIS A 1 792 ? 5.780 21.071 -17.176 1.00 73.94 792 HIS A C 1
ATOM 6175 O O . HIS A 1 792 ? 6.196 21.868 -18.011 1.00 73.94 792 HIS A O 1
ATOM 6181 N N . HIS A 1 793 ? 4.478 20.792 -17.065 1.00 79.38 793 HIS A N 1
ATOM 6182 C CA . HIS A 1 793 ? 3.466 21.368 -17.959 1.00 79.38 793 HIS A CA 1
ATOM 6183 C C . HIS A 1 793 ? 3.434 22.909 -17.870 1.00 79.38 793 HIS A C 1
ATOM 6185 O O . HIS A 1 793 ? 3.279 23.590 -18.884 1.00 79.38 793 HIS A O 1
ATOM 6191 N N . ARG A 1 794 ? 3.674 23.482 -16.676 1.00 76.44 794 ARG A N 1
ATOM 6192 C CA . ARG A 1 794 ? 3.803 24.936 -16.464 1.00 76.44 794 ARG A CA 1
ATOM 6193 C C . ARG A 1 794 ? 5.083 25.507 -17.076 1.00 76.44 794 ARG A C 1
ATOM 6195 O O . ARG A 1 794 ? 5.004 26.407 -17.907 1.00 76.44 794 ARG A O 1
ATOM 6202 N N . PHE A 1 795 ? 6.256 25.021 -16.669 1.00 81.38 795 PHE A N 1
ATOM 6203 C CA . PHE A 1 795 ? 7.527 25.640 -17.069 1.00 81.38 795 PHE A CA 1
ATOM 6204 C C . PHE A 1 795 ? 7.939 25.303 -18.510 1.00 81.38 795 PHE A C 1
ATOM 6206 O O . PHE A 1 795 ? 8.391 26.191 -19.231 1.00 81.38 795 PHE A O 1
ATOM 6213 N N . VAL A 1 796 ? 7.694 24.078 -18.986 1.00 84.62 796 VAL A N 1
ATOM 6214 C CA . VAL A 1 796 ? 7.897 23.729 -20.404 1.00 84.62 796 VAL A CA 1
ATOM 6215 C C . VAL A 1 796 ? 6.838 24.398 -21.286 1.00 84.62 796 VAL A C 1
ATOM 6217 O O . VAL A 1 796 ? 7.149 24.792 -22.406 1.00 84.62 796 VAL A O 1
ATOM 6220 N N . GLY A 1 797 ? 5.622 24.637 -20.776 1.00 83.62 797 GLY A N 1
ATOM 6221 C CA . GLY A 1 797 ? 4.612 25.456 -21.457 1.00 83.62 797 GLY A CA 1
ATOM 6222 C C . GLY A 1 797 ? 5.082 26.891 -21.735 1.00 83.62 797 GLY A C 1
ATOM 6223 O O . GLY A 1 797 ? 4.902 27.389 -22.846 1.00 83.62 797 GLY A O 1
ATOM 6224 N N . TRP A 1 798 ? 5.756 27.534 -20.773 1.00 86.31 798 TRP A N 1
ATOM 6225 C CA . TRP A 1 798 ? 6.374 28.852 -20.974 1.00 86.31 798 TRP A CA 1
ATOM 6226 C C . TRP A 1 798 ? 7.499 28.833 -22.019 1.00 86.31 798 TRP A C 1
ATOM 6228 O O . TRP A 1 798 ? 7.526 29.697 -22.896 1.00 86.31 798 TRP A O 1
ATOM 6238 N N . LEU A 1 799 ? 8.396 27.841 -21.971 1.00 90.19 799 LEU A N 1
ATOM 6239 C CA . LEU A 1 799 ? 9.468 27.684 -22.967 1.00 90.19 799 LEU A CA 1
ATOM 6240 C C . LEU A 1 799 ? 8.911 27.387 -24.368 1.00 90.19 799 LEU A C 1
ATOM 6242 O O . LEU A 1 799 ? 9.380 27.951 -25.354 1.00 90.19 799 LEU A O 1
ATOM 6246 N N . GLY A 1 800 ? 7.860 26.568 -24.456 1.00 89.69 800 GLY A N 1
ATOM 6247 C CA . GLY A 1 800 ? 7.125 26.300 -25.690 1.00 89.69 800 GLY A CA 1
ATOM 6248 C C . GLY A 1 800 ? 6.475 27.556 -26.269 1.00 89.69 800 GLY A C 1
ATOM 6249 O O . GLY A 1 800 ? 6.571 27.778 -27.473 1.00 89.69 800 GLY A O 1
ATOM 6250 N N . LEU A 1 801 ? 5.886 28.422 -25.436 1.00 90.62 801 LEU A N 1
ATOM 6251 C CA . LEU A 1 801 ? 5.338 29.713 -25.870 1.00 90.62 801 LEU A CA 1
ATOM 6252 C C . LEU A 1 801 ? 6.438 30.669 -26.362 1.00 90.62 801 LEU A C 1
ATOM 6254 O O . LEU A 1 801 ? 6.286 31.276 -27.421 1.00 90.62 801 LEU A O 1
ATOM 6258 N N . ALA A 1 802 ? 7.562 30.770 -25.647 1.00 93.25 802 ALA A N 1
ATOM 6259 C CA . ALA A 1 802 ? 8.697 31.599 -26.059 1.00 93.25 802 ALA A CA 1
ATOM 6260 C C . ALA A 1 802 ? 9.303 31.129 -27.396 1.00 93.25 802 ALA A C 1
ATOM 6262 O O . ALA A 1 802 ? 9.513 31.934 -28.302 1.00 93.25 802 ALA A O 1
ATOM 6263 N N . MET A 1 803 ? 9.504 29.819 -27.567 1.00 93.94 803 MET A N 1
ATOM 6264 C CA . MET A 1 803 ? 9.988 29.256 -28.831 1.00 93.94 803 MET A CA 1
ATOM 6265 C C . MET A 1 803 ? 8.953 29.341 -29.955 1.00 93.94 803 MET A C 1
ATOM 6267 O O . MET A 1 803 ? 9.333 29.580 -31.098 1.00 93.94 803 MET A O 1
ATOM 6271 N N . THR A 1 804 ? 7.656 29.265 -29.640 1.00 93.12 804 THR A N 1
ATOM 6272 C CA . THR A 1 804 ? 6.581 29.539 -30.607 1.00 93.12 804 THR A CA 1
ATOM 6273 C C . THR A 1 804 ? 6.704 30.952 -31.171 1.00 93.12 804 THR A C 1
ATOM 6275 O O . THR A 1 804 ? 6.616 31.121 -32.382 1.00 93.12 804 THR A O 1
ATOM 6278 N N . TRP A 1 805 ? 6.978 31.959 -30.336 1.00 94.88 805 TRP A N 1
ATOM 6279 C CA . TRP A 1 805 ? 7.227 33.329 -30.800 1.00 94.88 805 TRP A CA 1
ATOM 6280 C C . TRP A 1 805 ? 8.447 33.432 -31.721 1.00 94.88 805 TRP A C 1
ATOM 6282 O O . TRP A 1 805 ? 8.350 34.030 -32.793 1.00 94.88 805 TRP A O 1
ATOM 6292 N N . VAL A 1 806 ? 9.566 32.801 -31.351 1.00 94.00 806 VAL A N 1
ATOM 6293 C CA . VAL A 1 806 ? 10.776 32.726 -32.190 1.00 94.00 806 VAL A CA 1
ATOM 6294 C C . VAL A 1 806 ? 10.456 32.086 -33.549 1.00 94.00 806 VAL A C 1
ATOM 6296 O O . VAL A 1 806 ? 10.737 32.673 -34.592 1.00 94.00 806 VAL A O 1
ATOM 6299 N N . PHE A 1 807 ? 9.796 30.926 -33.553 1.00 93.62 807 PHE A N 1
ATOM 6300 C CA . PHE A 1 807 ? 9.431 30.195 -34.767 1.00 93.62 807 PHE A CA 1
ATOM 6301 C C . PHE A 1 807 ? 8.394 30.937 -35.628 1.00 93.62 807 PHE A C 1
ATOM 6303 O O . PHE A 1 807 ? 8.492 30.908 -36.855 1.00 93.62 807 PHE A O 1
ATOM 6310 N N . VAL A 1 808 ? 7.428 31.641 -35.029 1.00 92.38 808 VAL A N 1
ATOM 6311 C CA . VAL A 1 808 ? 6.452 32.478 -35.751 1.00 92.38 808 VAL A CA 1
ATOM 6312 C C . VAL A 1 808 ? 7.138 33.649 -36.436 1.00 92.38 808 VAL A C 1
ATOM 6314 O O . VAL A 1 808 ? 6.941 33.825 -37.635 1.00 92.38 808 VAL A O 1
ATOM 6317 N N . ILE A 1 809 ? 7.966 34.414 -35.719 1.00 91.81 809 ILE A N 1
ATOM 6318 C CA . ILE A 1 809 ? 8.691 35.544 -36.311 1.00 91.81 809 ILE A CA 1
ATOM 6319 C C . ILE A 1 809 ? 9.580 35.032 -37.447 1.00 91.81 809 ILE A C 1
ATOM 6321 O O . ILE A 1 809 ? 9.481 35.522 -38.567 1.00 91.81 809 ILE A O 1
ATOM 6325 N N . MET A 1 810 ? 10.384 33.995 -37.199 1.00 90.25 810 MET A N 1
ATOM 6326 C CA . MET A 1 810 ? 11.353 33.501 -38.179 1.00 90.25 810 MET A CA 1
ATOM 6327 C C . MET A 1 810 ? 10.712 32.834 -39.405 1.00 90.25 810 MET A C 1
ATOM 6329 O O . MET A 1 810 ? 11.187 33.040 -40.517 1.00 90.25 810 MET A O 1
ATOM 6333 N N . SER A 1 811 ? 9.632 32.059 -39.242 1.00 87.94 811 SER A N 1
ATOM 6334 C CA . SER A 1 811 ? 8.974 31.400 -40.386 1.00 87.94 811 SER A CA 1
ATOM 6335 C C . SER A 1 811 ? 8.110 32.335 -41.240 1.00 87.94 811 SER A C 1
ATOM 6337 O O . SER A 1 811 ? 7.750 31.946 -42.345 1.00 87.94 811 SER A O 1
ATOM 6339 N N . ASN A 1 812 ? 7.808 33.556 -40.774 1.00 88.12 812 ASN A N 1
ATOM 6340 C CA . ASN A 1 812 ? 7.035 34.549 -41.534 1.00 88.12 812 ASN A CA 1
ATOM 6341 C C . ASN A 1 812 ? 7.873 35.733 -42.057 1.00 88.12 812 ASN A C 1
ATOM 6343 O O . ASN A 1 812 ? 7.419 36.431 -42.962 1.00 88.12 812 ASN A O 1
ATOM 6347 N N . THR A 1 813 ? 9.087 35.968 -41.541 1.00 89.00 813 THR A N 1
ATOM 6348 C CA . THR A 1 813 ? 10.003 36.993 -42.083 1.00 89.00 813 THR A CA 1
ATOM 6349 C C . THR A 1 813 ? 10.982 36.468 -43.135 1.00 89.00 813 THR A C 1
ATOM 6351 O O . THR A 1 813 ? 11.624 37.273 -43.805 1.00 89.00 813 THR A O 1
ATOM 6354 N N . TYR A 1 814 ? 11.106 35.155 -43.335 1.00 88.06 814 TYR A N 1
ATOM 6355 C CA . TYR A 1 814 ? 11.985 34.587 -44.363 1.00 88.06 814 TYR A CA 1
ATOM 6356 C C . TYR A 1 814 ? 11.268 34.394 -45.706 1.00 88.06 814 TYR A C 1
ATOM 6358 O O . TYR A 1 814 ? 10.230 33.736 -45.778 1.00 88.06 814 TYR A O 1
ATOM 6366 N N . ASP A 1 815 ? 11.828 34.937 -46.788 1.00 84.44 815 ASP A N 1
ATOM 6367 C CA . ASP A 1 815 ? 11.280 34.786 -48.136 1.00 84.44 815 ASP A CA 1
ATOM 6368 C C . ASP A 1 815 ? 11.916 33.595 -48.864 1.00 84.44 815 ASP A C 1
ATOM 6370 O O . ASP A 1 815 ? 12.977 33.708 -49.477 1.00 84.44 815 ASP A O 1
ATOM 6374 N N . ILE A 1 816 ? 11.221 32.456 -48.843 1.00 82.81 816 ILE A N 1
ATOM 6375 C CA . ILE A 1 816 ? 11.632 31.193 -49.485 1.00 82.81 816 ILE A CA 1
ATOM 6376 C C . ILE A 1 816 ? 11.935 31.367 -50.990 1.00 82.81 816 ILE A C 1
ATOM 6378 O O . ILE A 1 816 ? 12.749 30.630 -51.539 1.00 82.81 816 ILE A O 1
ATOM 6382 N N . LYS A 1 817 ? 11.317 32.344 -51.677 1.00 81.56 817 LYS A N 1
ATOM 6383 C CA . LYS A 1 817 ? 11.529 32.579 -53.120 1.00 81.56 817 LYS A CA 1
ATOM 6384 C C . LYS A 1 817 ? 12.742 33.460 -53.424 1.00 81.56 817 LYS A C 1
ATOM 6386 O O . LYS A 1 817 ? 13.189 33.477 -54.567 1.00 81.56 817 LYS A O 1
ATOM 6391 N N . ARG A 1 818 ? 13.250 34.209 -52.439 1.00 81.31 818 ARG A N 1
ATOM 6392 C CA . ARG A 1 818 ? 14.434 35.082 -52.576 1.00 81.31 818 ARG A CA 1
ATOM 6393 C C . ARG A 1 818 ? 15.646 34.599 -51.781 1.00 81.31 818 ARG A C 1
ATOM 6395 O O . ARG A 1 818 ? 16.756 35.028 -52.063 1.00 81.31 818 ARG A O 1
ATOM 6402 N N . GLY A 1 819 ? 15.442 33.721 -50.800 1.00 82.38 819 GLY A N 1
ATOM 6403 C CA . GLY A 1 819 ? 16.474 33.268 -49.867 1.00 82.38 819 GLY A CA 1
ATOM 6404 C C . GLY A 1 819 ? 16.821 34.288 -48.772 1.00 82.38 819 GLY A C 1
ATOM 6405 O O . GLY A 1 819 ? 17.763 34.061 -48.012 1.00 82.38 819 GLY A O 1
ATOM 6406 N N . GLU A 1 820 ? 16.077 35.395 -48.677 1.00 86.69 820 GLU A N 1
ATOM 6407 C CA . GLU A 1 820 ? 16.407 36.574 -47.869 1.00 86.69 820 GLU A CA 1
ATOM 6408 C C . GLU A 1 820 ? 15.456 36.795 -46.682 1.00 86.69 820 GLU A C 1
ATOM 6410 O O . GLU A 1 820 ? 14.283 36.417 -46.699 1.00 86.69 820 GLU A O 1
ATOM 6415 N N . TRP A 1 821 ? 15.954 37.496 -45.662 1.00 88.00 821 TRP A N 1
ATOM 6416 C CA . TRP A 1 821 ? 15.158 37.981 -44.534 1.00 88.00 821 TRP A CA 1
ATOM 6417 C C . TRP A 1 821 ? 14.485 39.318 -44.870 1.00 88.00 821 TRP A C 1
ATOM 6419 O O . TRP A 1 821 ? 15.157 40.336 -45.062 1.00 88.00 821 TRP A O 1
ATOM 6429 N N . ARG A 1 822 ? 13.149 39.327 -44.894 1.00 85.19 822 ARG A N 1
ATOM 6430 C CA . ARG A 1 822 ? 12.329 40.533 -45.052 1.00 85.19 822 ARG A CA 1
ATOM 6431 C C . ARG A 1 822 ? 12.525 41.481 -43.870 1.00 85.19 822 ARG A C 1
ATOM 6433 O O . ARG A 1 822 ? 12.662 41.057 -42.724 1.00 85.19 822 ARG A O 1
ATOM 6440 N N . ARG A 1 823 ? 12.528 42.784 -44.166 1.00 79.75 823 ARG A N 1
ATOM 6441 C CA . ARG A 1 823 ? 12.716 43.869 -43.184 1.00 79.75 823 ARG A CA 1
ATOM 6442 C C . ARG A 1 823 ? 11.480 44.753 -43.009 1.00 79.75 823 ARG A C 1
ATOM 6444 O O . ARG A 1 823 ? 11.506 45.669 -42.194 1.00 79.75 823 ARG A O 1
ATOM 6451 N N . ASP A 1 824 ? 10.414 44.508 -43.767 1.00 79.56 824 ASP A N 1
ATOM 6452 C CA . ASP A 1 824 ? 9.144 45.203 -43.598 1.00 79.56 824 ASP A CA 1
ATOM 6453 C C . ASP A 1 824 ? 8.340 44.590 -42.441 1.00 79.56 824 ASP A C 1
ATOM 6455 O O . ASP A 1 824 ? 8.117 43.384 -42.372 1.00 79.56 824 ASP A O 1
ATOM 6459 N N . SER A 1 825 ? 7.864 45.433 -41.526 1.00 76.81 825 SER A N 1
ATOM 6460 C CA . SER A 1 825 ? 6.964 45.003 -40.448 1.00 76.81 825 SER A CA 1
ATOM 6461 C C . SER A 1 825 ? 5.550 44.689 -40.948 1.00 76.81 825 SER A C 1
ATOM 6463 O O . SER A 1 825 ? 4.800 43.994 -40.266 1.00 76.81 825 SER A O 1
ATOM 6465 N N . HIS A 1 826 ? 5.176 45.178 -42.135 1.00 80.75 826 HIS A N 1
ATOM 6466 C CA . HIS A 1 826 ? 3.828 45.037 -42.680 1.00 80.75 826 HIS A CA 1
ATOM 6467 C C . HIS A 1 826 ? 3.483 43.582 -43.029 1.00 80.75 826 HIS A C 1
ATOM 6469 O O . HIS A 1 826 ? 2.381 43.135 -42.713 1.00 80.75 826 HIS A O 1
ATOM 6475 N N . SER A 1 827 ? 4.401 42.815 -43.630 1.00 78.19 827 SER A N 1
ATOM 6476 C CA . SER A 1 827 ? 4.162 41.389 -43.889 1.00 78.19 827 SER A CA 1
ATOM 6477 C C . SER A 1 827 ? 3.945 40.606 -42.590 1.00 78.19 827 SER A C 1
ATOM 6479 O O . SER A 1 827 ? 2.952 39.886 -42.483 1.00 78.19 827 SER A O 1
ATOM 6481 N N . LEU A 1 828 ? 4.773 40.826 -41.562 1.00 83.00 828 LEU A N 1
ATOM 6482 C CA . LEU A 1 828 ? 4.614 40.169 -40.259 1.00 83.00 828 LEU A CA 1
ATOM 6483 C C . LEU A 1 828 ? 3.314 40.576 -39.532 1.00 83.00 828 LEU A C 1
ATOM 6485 O O . LEU A 1 828 ? 2.690 39.735 -38.894 1.00 83.00 828 LEU A O 1
ATOM 6489 N N . LEU A 1 829 ? 2.862 41.828 -39.658 1.00 87.88 829 LEU A N 1
ATOM 6490 C CA . LEU A 1 829 ? 1.572 42.276 -39.108 1.00 87.88 829 LEU A CA 1
ATOM 6491 C C . LEU A 1 829 ? 0.353 41.707 -39.859 1.00 87.88 829 LEU A C 1
ATOM 6493 O O . LEU A 1 829 ? -0.743 41.681 -39.298 1.00 87.88 829 LEU A O 1
ATOM 6497 N N . SER A 1 830 ? 0.531 41.251 -41.103 1.00 86.62 830 SER A N 1
ATOM 6498 C CA . SER A 1 830 ? -0.548 40.707 -41.942 1.00 86.62 830 SER A CA 1
ATOM 6499 C C . SER A 1 830 ? -0.808 39.202 -41.774 1.00 86.62 830 SER A C 1
ATOM 6501 O O . SER A 1 830 ? -1.855 38.723 -42.209 1.00 86.62 830 SER A O 1
ATOM 6503 N N . VAL A 1 831 ? 0.099 38.448 -41.136 1.00 89.31 831 VAL A N 1
ATOM 6504 C CA . VAL A 1 831 ? -0.067 36.996 -40.928 1.00 89.31 831 VAL A CA 1
ATOM 6505 C C . VAL A 1 831 ? -0.888 36.676 -39.675 1.00 89.31 831 VAL A C 1
ATOM 6507 O O . VAL A 1 831 ? -0.764 37.325 -38.635 1.00 89.31 831 VAL A O 1
ATOM 6510 N N . GLN A 1 832 ? -1.728 35.640 -39.756 1.00 93.12 832 GLN A N 1
ATOM 6511 C CA . GLN A 1 832 ? -2.634 35.246 -38.666 1.00 93.12 832 GLN A CA 1
ATOM 6512 C C . GLN A 1 832 ? -1.863 34.675 -37.466 1.00 93.12 832 GLN A C 1
ATOM 6514 O O . GLN A 1 832 ? -2.241 34.864 -36.311 1.00 93.12 832 GLN A O 1
ATOM 6519 N N . GLU A 1 833 ? -0.739 34.024 -37.756 1.00 93.00 833 GLU A N 1
ATOM 6520 C CA . GLU A 1 833 ? 0.205 33.423 -36.824 1.00 93.00 833 GLU A CA 1
ATOM 6521 C C . GLU A 1 833 ? 0.671 34.398 -35.733 1.00 93.00 833 GLU A C 1
ATOM 6523 O O . GLU A 1 833 ? 0.718 34.022 -34.560 1.00 93.00 833 GLU A O 1
ATOM 6528 N N . LEU A 1 834 ? 0.974 35.651 -36.099 1.00 92.62 834 LEU A N 1
ATOM 6529 C CA . LEU A 1 834 ? 1.379 36.684 -35.142 1.00 92.62 834 LEU A CA 1
ATOM 6530 C C . LEU A 1 834 ? 0.241 36.977 -34.158 1.00 92.62 834 LEU A C 1
ATOM 6532 O O . LEU A 1 834 ? 0.448 36.972 -32.946 1.00 92.62 834 LEU A O 1
ATOM 6536 N N . TRP A 1 835 ? -0.969 37.201 -34.669 1.00 94.75 835 TRP A N 1
ATOM 6537 C CA . TRP A 1 835 ? -2.124 37.555 -33.848 1.00 94.75 835 TRP A CA 1
ATOM 6538 C C . TRP A 1 835 ? -2.557 36.410 -32.933 1.00 94.75 835 TRP A C 1
ATOM 6540 O O . TRP A 1 835 ? -2.860 36.648 -31.764 1.00 94.75 835 TRP A O 1
ATOM 6550 N N . PHE A 1 836 ? -2.494 35.157 -33.394 1.00 95.69 836 PHE A N 1
ATOM 6551 C CA . PHE A 1 836 ? -2.705 34.012 -32.510 1.00 95.69 836 PHE A CA 1
ATOM 6552 C C . PHE A 1 836 ? -1.634 33.925 -31.412 1.00 95.69 836 PHE A C 1
ATOM 6554 O O . PHE A 1 836 ? -2.001 33.735 -30.253 1.00 95.69 836 PHE A O 1
ATOM 6561 N N . ALA A 1 837 ? -0.350 34.157 -31.712 1.00 93.81 837 ALA A N 1
ATOM 6562 C CA . ALA A 1 837 ? 0.703 34.206 -30.690 1.00 93.81 837 ALA A CA 1
ATOM 6563 C C . ALA A 1 837 ? 0.498 35.354 -29.673 1.00 93.81 837 ALA A C 1
ATOM 6565 O O . ALA A 1 837 ? 0.655 35.141 -28.467 1.00 93.81 837 ALA A O 1
ATOM 6566 N N . VAL A 1 838 ? 0.060 36.537 -30.128 1.00 95.38 838 VAL A N 1
ATOM 6567 C CA . VAL A 1 838 ? -0.349 37.673 -29.275 1.00 95.38 838 VAL A CA 1
ATOM 6568 C C . VAL A 1 838 ? -1.478 37.269 -28.328 1.00 95.38 838 VAL A C 1
ATOM 6570 O O . VAL A 1 838 ? -1.336 37.410 -27.111 1.00 95.38 838 VAL A O 1
ATOM 6573 N N . PHE A 1 839 ? -2.582 36.726 -28.849 1.00 95.31 839 PHE A N 1
ATOM 6574 C CA . PHE A 1 839 ? -3.718 36.335 -28.014 1.00 95.31 839 PHE A CA 1
ATOM 6575 C C . PHE A 1 839 ? -3.368 35.183 -27.061 1.00 95.31 839 PHE A C 1
ATOM 6577 O O . PHE A 1 839 ? -3.753 35.237 -25.893 1.00 95.31 839 PHE A O 1
ATOM 6584 N N . MET A 1 840 ? -2.581 34.192 -27.499 1.00 94.19 840 MET A N 1
ATOM 6585 C CA . MET A 1 840 ? -2.070 33.122 -26.632 1.00 94.19 840 MET A CA 1
ATOM 6586 C C . MET A 1 840 ? -1.287 33.704 -25.449 1.00 94.19 840 MET A C 1
ATOM 6588 O O . MET A 1 840 ? -1.601 33.390 -24.302 1.00 94.19 840 MET A O 1
ATOM 6592 N N . THR A 1 841 ? -0.333 34.607 -25.699 1.00 94.06 841 THR A N 1
ATOM 6593 C CA . THR A 1 841 ? 0.439 35.272 -24.639 1.00 94.06 841 THR A CA 1
ATOM 6594 C C . THR A 1 841 ? -0.449 36.086 -23.695 1.00 94.06 841 THR A C 1
ATOM 6596 O O . THR A 1 841 ? -0.297 35.969 -22.480 1.00 94.06 841 THR A O 1
ATOM 6599 N N . ILE A 1 842 ? -1.425 36.845 -24.207 1.00 93.62 842 ILE A N 1
ATOM 6600 C CA . ILE A 1 842 ? -2.371 37.609 -23.373 1.00 93.62 842 ILE A CA 1
ATOM 6601 C C . ILE A 1 842 ? -3.183 36.675 -22.459 1.00 93.62 842 ILE A C 1
ATOM 6603 O O . ILE A 1 842 ? -3.228 36.883 -21.243 1.00 93.62 842 ILE A O 1
ATOM 6607 N N . PHE A 1 843 ? -3.787 35.611 -22.999 1.00 92.12 843 PHE A N 1
ATOM 6608 C CA . PHE A 1 843 ? -4.599 34.681 -22.204 1.00 92.12 843 PHE A CA 1
ATOM 6609 C C . PHE A 1 843 ? -3.775 33.798 -21.252 1.00 92.12 843 PHE A C 1
ATOM 6611 O O . PHE A 1 843 ? -4.315 33.355 -20.234 1.00 92.12 843 PHE A O 1
ATOM 6618 N N . VAL A 1 844 ? -2.483 33.584 -21.518 1.00 90.12 844 VAL A N 1
ATOM 6619 C CA . VAL A 1 844 ? -1.554 32.939 -20.574 1.00 90.12 844 VAL A CA 1
ATOM 6620 C C . VAL A 1 844 ? -1.109 33.903 -19.464 1.00 90.12 844 VAL A C 1
ATOM 6622 O O . VAL A 1 844 ? -0.974 33.464 -18.325 1.00 90.12 844 VAL A O 1
ATOM 6625 N N . LEU A 1 845 ? -0.945 35.205 -19.738 1.00 89.56 845 LEU A N 1
ATOM 6626 C CA . LEU A 1 845 ? -0.527 36.218 -18.751 1.00 89.56 845 LEU A CA 1
ATOM 6627 C C . LEU A 1 845 ? -1.646 36.686 -17.803 1.00 89.56 845 LEU A C 1
ATOM 6629 O O . LEU A 1 845 ? -1.367 36.963 -16.635 1.00 89.56 845 LEU A O 1
ATOM 6633 N N . ILE A 1 846 ? -2.905 36.756 -18.259 1.00 89.06 846 ILE A N 1
ATOM 6634 C CA . ILE A 1 846 ? -4.055 37.247 -17.462 1.00 89.06 846 ILE A CA 1
ATOM 6635 C C . ILE A 1 846 ? -4.146 36.628 -16.042 1.00 89.06 846 ILE A C 1
ATOM 6637 O O . ILE A 1 846 ? -4.302 37.377 -15.071 1.00 89.06 846 ILE A O 1
ATOM 6641 N N . PRO A 1 847 ? -4.006 35.300 -15.849 1.00 85.56 847 PRO A N 1
ATOM 6642 C CA . PRO A 1 847 ? -4.041 34.696 -14.513 1.00 85.56 847 PRO A CA 1
ATOM 6643 C C . PRO A 1 847 ? -2.896 35.128 -13.579 1.00 85.56 847 PRO A C 1
ATOM 6645 O O . PRO A 1 847 ? -3.058 35.061 -12.363 1.00 85.56 847 PRO A O 1
ATOM 6648 N N . TRP A 1 848 ? -1.758 35.581 -14.117 1.00 85.31 848 TRP A N 1
ATOM 6649 C CA . TRP A 1 848 ? -0.598 36.026 -13.334 1.00 85.31 848 TRP A CA 1
ATOM 6650 C C . TRP A 1 848 ? -0.712 37.493 -12.923 1.00 85.31 848 TRP A C 1
ATOM 6652 O O . TRP A 1 848 ? -0.477 37.817 -11.765 1.00 85.31 848 TRP A O 1
ATOM 6662 N N . VAL A 1 849 ? -1.180 38.385 -13.803 1.00 89.94 849 VAL A N 1
ATOM 6663 C CA . VAL A 1 849 ? -1.387 39.802 -13.426 1.00 89.94 849 VAL A CA 1
ATOM 6664 C C . VAL A 1 849 ? -2.514 39.995 -12.398 1.00 89.94 849 VAL A C 1
ATOM 6666 O O . VAL A 1 849 ? -2.542 41.007 -11.697 1.00 89.94 849 VAL A O 1
ATOM 6669 N N . THR A 1 850 ? -3.408 39.007 -12.243 1.00 89.44 850 THR A N 1
ATOM 6670 C CA . THR A 1 850 ? -4.444 38.970 -11.187 1.00 89.44 850 THR A CA 1
ATOM 6671 C C . THR A 1 850 ? -4.014 38.245 -9.904 1.00 89.44 850 THR A C 1
ATOM 6673 O O . THR A 1 850 ? -4.805 38.164 -8.963 1.00 89.44 850 THR A O 1
ATOM 6676 N N . LEU A 1 851 ? -2.792 37.712 -9.829 1.00 91.62 851 LEU A N 1
ATOM 6677 C CA . LEU A 1 851 ? -2.276 37.014 -8.651 1.00 91.62 851 LEU A CA 1
ATOM 6678 C C . LEU A 1 851 ? -1.909 38.001 -7.533 1.00 91.62 851 LEU A C 1
ATOM 6680 O O . LEU A 1 851 ? -1.198 38.973 -7.782 1.00 91.62 851 LEU A O 1
ATOM 6684 N N . ARG A 1 852 ? -2.357 37.754 -6.299 1.00 93.31 852 ARG A N 1
ATOM 6685 C CA . ARG A 1 852 ? -1.963 38.524 -5.109 1.00 93.31 852 ARG A CA 1
ATOM 6686 C C . ARG A 1 852 ? -1.722 37.598 -3.923 1.00 93.31 852 ARG A C 1
ATOM 6688 O O . ARG A 1 852 ? -2.370 36.559 -3.810 1.00 93.31 852 ARG A O 1
ATOM 6695 N N . GLU A 1 853 ? -0.842 38.014 -3.027 1.00 94.75 853 GLU A N 1
ATOM 6696 C CA . GLU A 1 853 ? -0.851 37.545 -1.646 1.00 94.75 853 GLU A CA 1
ATOM 6697 C C . GLU A 1 853 ? -1.994 38.239 -0.893 1.00 94.75 853 GLU A C 1
ATOM 6699 O O . GLU A 1 853 ? -2.271 39.417 -1.131 1.00 94.75 853 GLU A O 1
ATOM 6704 N N . VAL A 1 854 ? -2.714 37.494 -0.055 1.00 94.31 854 VAL A N 1
ATOM 6705 C CA . VAL A 1 854 ? -3.904 37.969 0.667 1.00 94.31 854 VAL A CA 1
ATOM 6706 C C . VAL A 1 854 ? -3.866 37.402 2.093 1.00 94.31 854 VAL A C 1
ATOM 6708 O O . VAL A 1 854 ? -3.570 36.210 2.233 1.00 94.31 854 VAL A O 1
ATOM 6711 N N . PRO A 1 855 ? -4.149 38.201 3.141 1.00 94.75 855 PRO A N 1
ATOM 6712 C CA . PRO A 1 855 ? -4.271 37.690 4.504 1.00 94.75 855 PRO A CA 1
ATOM 6713 C C . PRO A 1 855 ? -5.430 36.695 4.623 1.00 94.75 855 PRO A C 1
ATOM 6715 O O . PRO A 1 855 ? -6.450 36.819 3.938 1.00 94.75 855 PRO A O 1
ATOM 6718 N N . VAL A 1 856 ? -5.266 35.707 5.500 1.00 94.94 856 VAL A N 1
ATOM 6719 C CA . VAL A 1 856 ? -6.306 34.732 5.843 1.00 94.94 856 VAL A CA 1
ATOM 6720 C C . VAL A 1 856 ? -6.330 34.455 7.336 1.00 94.94 856 VAL A C 1
ATOM 6722 O O . VAL A 1 856 ? -5.295 34.293 7.978 1.00 94.94 856 VAL A O 1
ATOM 6725 N N . GLU A 1 857 ? -7.539 34.326 7.869 1.00 94.75 857 GLU A N 1
ATOM 6726 C CA . GLU A 1 857 ? -7.770 33.644 9.139 1.00 94.75 857 GLU A CA 1
ATOM 6727 C C . GLU A 1 857 ? -7.964 32.149 8.853 1.00 94.75 857 GLU A C 1
ATOM 6729 O O . GLU A 1 857 ? -8.630 31.779 7.880 1.00 94.75 857 GLU A O 1
ATOM 6734 N N . VAL A 1 858 ? -7.386 31.283 9.688 1.00 94.00 858 VAL A N 1
ATOM 6735 C CA . VAL A 1 858 ? -7.440 29.824 9.513 1.00 94.00 858 VAL A CA 1
ATOM 6736 C C . VAL A 1 858 ? -8.061 29.191 10.752 1.00 94.00 858 VAL A C 1
ATOM 6738 O O . VAL A 1 858 ? -7.428 29.106 11.800 1.00 94.00 858 VAL A O 1
ATOM 6741 N N . GLU A 1 859 ? -9.302 28.735 10.622 1.00 93.38 859 GLU A N 1
ATOM 6742 C CA . GLU A 1 859 ? -9.988 27.931 11.633 1.00 93.38 859 GLU A CA 1
ATOM 6743 C C . GLU A 1 859 ? -9.689 26.447 11.372 1.00 93.38 859 GLU A C 1
ATOM 6745 O O . GLU A 1 859 ? -9.799 25.966 10.240 1.00 93.38 859 GLU A O 1
ATOM 6750 N N . ILE A 1 860 ? -9.315 25.705 12.416 1.00 92.31 860 ILE A N 1
ATOM 6751 C CA . ILE A 1 860 ? -9.094 24.253 12.355 1.00 92.31 860 ILE A CA 1
ATOM 6752 C C . ILE A 1 860 ? -10.125 23.590 13.271 1.00 92.31 860 ILE A C 1
ATOM 6754 O O . ILE A 1 860 ? -9.848 23.371 14.449 1.00 92.31 860 ILE A O 1
ATOM 6758 N N . PRO A 1 861 ? -11.329 23.282 12.759 1.00 87.31 861 PRO A N 1
ATOM 6759 C CA . PRO A 1 861 ? -12.358 22.620 13.555 1.00 87.31 861 PRO A CA 1
ATOM 6760 C C . PRO A 1 861 ? -12.036 21.145 13.825 1.00 87.31 861 PRO A C 1
ATOM 6762 O O . PRO A 1 861 ? -12.517 20.574 14.799 1.00 87.31 861 PRO A O 1
ATOM 6765 N N . SER A 1 862 ? -11.218 20.508 12.980 1.00 89.56 862 SER A N 1
ATOM 6766 C CA . SER A 1 862 ? -10.719 19.152 13.212 1.00 89.56 862 SER A CA 1
ATOM 6767 C C . SER A 1 862 ? -9.410 18.893 12.454 1.00 89.56 862 SER A C 1
ATOM 6769 O O . SER A 1 862 ? -9.166 19.534 11.431 1.00 89.56 862 SER A O 1
ATOM 6771 N N . PRO A 1 863 ? -8.609 17.874 12.831 1.00 86.88 863 PRO A N 1
ATOM 6772 C CA . PRO A 1 863 ? -7.410 17.469 12.080 1.00 86.88 863 PRO A CA 1
ATOM 6773 C C . PRO A 1 863 ? -7.654 17.035 10.618 1.00 86.88 863 PRO A C 1
ATOM 6775 O O . PRO A 1 863 ? -6.709 16.700 9.908 1.00 86.88 863 PRO A O 1
ATOM 6778 N N . LYS A 1 864 ? -8.915 16.993 10.162 1.00 85.56 864 LYS A N 1
ATOM 6779 C CA . LYS A 1 864 ? -9.325 16.581 8.811 1.00 85.56 864 LYS A CA 1
ATOM 6780 C C . LYS A 1 864 ? -9.674 17.765 7.897 1.00 85.56 864 LYS A C 1
ATOM 6782 O O . LYS A 1 864 ? -9.840 17.558 6.692 1.00 85.56 864 LYS A O 1
ATOM 6787 N N . VAL A 1 865 ? -9.820 18.978 8.440 1.00 90.94 865 VAL A N 1
ATOM 6788 C CA . VAL A 1 865 ? -10.333 20.157 7.722 1.00 90.94 865 VAL A CA 1
ATOM 6789 C C . VAL A 1 865 ? -9.662 21.438 8.222 1.00 90.94 865 VAL A C 1
ATOM 6791 O O . VAL A 1 865 ? -9.679 21.713 9.416 1.00 90.94 865 VAL A O 1
ATOM 6794 N N . ALA A 1 866 ? -9.172 22.268 7.299 1.00 93.38 866 ALA A N 1
ATOM 6795 C CA . ALA A 1 866 ? -8.921 23.689 7.549 1.00 93.38 866 ALA A CA 1
ATOM 6796 C C . ALA A 1 866 ? -10.007 24.536 6.865 1.00 93.38 866 ALA A C 1
ATOM 6798 O O . ALA A 1 866 ? -10.372 24.276 5.714 1.00 93.38 866 ALA A O 1
ATOM 6799 N N . VAL A 1 867 ? -10.510 25.561 7.549 1.00 94.75 867 VAL A N 1
ATOM 6800 C CA . VAL A 1 867 ? -11.466 26.539 7.018 1.00 94.75 867 VAL A CA 1
ATOM 6801 C C . VAL A 1 867 ? -10.756 27.888 6.922 1.00 94.75 867 VAL A C 1
ATOM 6803 O O . VAL A 1 867 ? -10.430 28.507 7.930 1.00 94.75 867 VAL A O 1
ATOM 6806 N N . LEU A 1 868 ? -10.476 28.330 5.694 1.00 95.06 868 LEU A N 1
ATOM 6807 C CA . LEU A 1 868 ? -9.767 29.585 5.428 1.00 95.06 868 LEU A CA 1
ATOM 6808 C C . LEU A 1 868 ? -10.785 30.700 5.181 1.00 95.06 868 LEU A C 1
ATOM 6810 O O . LEU A 1 868 ? -11.552 30.613 4.220 1.00 95.06 868 LEU A O 1
ATOM 6814 N N . LYS A 1 869 ? -10.775 31.746 6.009 1.00 95.88 869 LYS A N 1
ATOM 6815 C CA . LYS A 1 869 ? -11.616 32.946 5.892 1.00 95.88 869 LYS A CA 1
ATOM 6816 C C . LYS A 1 869 ? -10.826 34.086 5.240 1.00 95.88 869 LYS A C 1
ATOM 6818 O O . LYS A 1 869 ? -9.676 34.342 5.586 1.00 95.88 869 LYS A O 1
ATOM 6823 N N . PHE A 1 870 ? -11.473 34.777 4.303 1.00 94.88 870 PHE A N 1
ATOM 6824 C CA . PHE A 1 870 ? -10.928 35.868 3.490 1.00 94.88 870 PHE A CA 1
ATOM 6825 C C . PHE A 1 870 ? -11.837 37.103 3.569 1.00 94.88 870 PHE A C 1
ATOM 6827 O O . PHE A 1 870 ? -13.058 36.970 3.467 1.00 94.88 870 PHE A O 1
ATOM 6834 N N . GLU A 1 871 ? -11.259 38.302 3.627 1.00 92.31 871 GLU A N 1
ATOM 6835 C CA . GLU A 1 871 ? -11.947 39.601 3.788 1.00 92.31 871 GLU A CA 1
ATOM 6836 C C . GLU A 1 871 ? -12.649 40.119 2.509 1.00 92.31 871 GLU A C 1
ATOM 6838 O O . GLU A 1 871 ? -12.401 41.227 2.030 1.00 92.31 871 GLU A O 1
ATOM 6843 N N . ARG A 1 872 ? -13.502 39.299 1.878 1.00 90.94 872 ARG A N 1
ATOM 6844 C CA . ARG A 1 872 ? -14.330 39.734 0.737 1.00 90.94 872 ARG A CA 1
ATOM 6845 C C . ARG A 1 872 ? -15.549 38.848 0.485 1.00 90.94 872 ARG A C 1
ATOM 6847 O O . ARG A 1 872 ? -15.389 37.645 0.329 1.00 90.94 872 ARG A O 1
ATOM 6854 N N . GLY A 1 873 ? -16.730 39.428 0.284 1.00 91.50 873 GLY A N 1
ATOM 6855 C CA . GLY A 1 873 ? -17.921 38.712 -0.192 1.00 91.50 873 GLY A CA 1
ATOM 6856 C C . GLY A 1 873 ? -17.811 38.190 -1.632 1.00 91.50 873 GLY A C 1
ATOM 6857 O O . GLY A 1 873 ? -17.242 38.838 -2.514 1.00 91.50 873 GLY A O 1
ATOM 6858 N N . MET A 1 874 ? -18.381 37.011 -1.898 1.00 92.81 874 MET A N 1
ATOM 6859 C CA . MET A 1 874 ? -18.265 36.300 -3.180 1.00 92.81 874 MET A CA 1
ATOM 6860 C C . MET A 1 874 ? -19.624 35.825 -3.715 1.00 92.81 874 MET A C 1
ATOM 6862 O O . MET A 1 874 ? -20.569 35.606 -2.964 1.00 92.81 874 MET A O 1
ATOM 6866 N N . GLN A 1 875 ? -19.733 35.648 -5.035 1.00 91.44 875 GLN A N 1
ATOM 6867 C CA . GLN A 1 875 ? -20.918 35.054 -5.672 1.00 91.44 875 GLN A CA 1
ATOM 6868 C C . GLN A 1 875 ? -20.856 33.520 -5.646 1.00 91.44 875 GLN A C 1
ATOM 6870 O O . GLN A 1 875 ? -19.786 32.941 -5.847 1.00 91.44 875 GLN A O 1
ATOM 6875 N N . GLN A 1 876 ? -22.019 32.886 -5.497 1.00 90.88 876 GLN A N 1
ATOM 6876 C CA . GLN A 1 876 ? -22.217 31.445 -5.635 1.00 90.88 876 GLN A CA 1
ATOM 6877 C C . GLN A 1 876 ? -21.601 30.840 -6.910 1.00 90.88 876 GLN A C 1
ATOM 6879 O O . GLN A 1 876 ? -21.492 31.483 -7.960 1.00 90.88 876 GLN A O 1
ATOM 6884 N N . GLY A 1 877 ? -21.186 29.574 -6.808 1.00 86.75 877 GLY A N 1
ATOM 6885 C CA . GLY A 1 877 ? -20.662 28.787 -7.928 1.00 86.75 877 GLY A CA 1
ATOM 6886 C C . GLY A 1 877 ? -19.244 29.122 -8.396 1.00 86.75 877 GLY A C 1
ATOM 6887 O O . GLY A 1 877 ? -18.715 28.446 -9.280 1.00 86.75 877 GLY A O 1
ATOM 6888 N N . LEU A 1 878 ? -18.622 30.149 -7.817 1.00 91.44 878 LEU A N 1
ATOM 6889 C CA . LEU A 1 878 ? -17.221 30.476 -8.054 1.00 91.44 878 LEU A CA 1
ATOM 6890 C C . LEU A 1 878 ? -16.297 29.573 -7.226 1.00 91.44 878 LEU A C 1
ATOM 6892 O O . LEU A 1 878 ? -16.628 29.167 -6.113 1.00 91.44 878 LEU A O 1
ATOM 6896 N N . LEU A 1 879 ? -15.122 29.289 -7.777 1.00 91.25 879 LEU A N 1
ATOM 6897 C CA . LEU A 1 879 ? -14.096 28.431 -7.194 1.00 91.25 879 LEU A CA 1
ATOM 6898 C C . LEU A 1 879 ? -12.775 29.203 -7.069 1.00 91.25 879 LEU A C 1
ATOM 6900 O O . LEU A 1 879 ? -12.421 30.025 -7.924 1.00 91.25 879 LEU A O 1
ATOM 6904 N N . GLY A 1 880 ? -12.051 28.958 -5.979 1.00 90.62 880 GLY A N 1
ATOM 6905 C CA . GLY A 1 880 ? -10.784 29.618 -5.667 1.00 90.62 880 GLY A CA 1
ATOM 6906 C C . GLY A 1 880 ? -9.586 28.735 -5.986 1.00 90.62 880 GLY A C 1
ATOM 6907 O O . GLY A 1 880 ? -9.671 27.522 -5.848 1.00 90.62 880 GLY A O 1
ATOM 6908 N N . ARG A 1 881 ? -8.464 29.343 -6.389 1.00 91.00 881 ARG A N 1
ATOM 6909 C CA . ARG A 1 881 ? -7.136 28.706 -6.375 1.00 91.00 881 ARG A CA 1
ATOM 6910 C C . ARG A 1 881 ? -6.270 29.366 -5.313 1.00 91.00 881 ARG A C 1
ATOM 6912 O O . ARG A 1 881 ? -6.228 30.598 -5.281 1.00 91.00 881 ARG A O 1
ATOM 6919 N N . ILE A 1 882 ? -5.591 28.578 -4.488 1.00 92.50 882 ILE A N 1
ATOM 6920 C CA . ILE A 1 882 ? -4.662 29.056 -3.454 1.00 92.50 882 ILE A CA 1
ATOM 6921 C C . ILE A 1 882 ? -3.323 28.318 -3.544 1.00 92.50 882 ILE A C 1
ATOM 6923 O O . ILE A 1 882 ? -3.278 27.173 -3.989 1.00 92.50 882 ILE A O 1
ATOM 6927 N N . SER A 1 883 ? -2.257 28.986 -3.115 1.00 91.38 883 SER A N 1
ATOM 6928 C CA . SER A 1 883 ? -0.901 28.455 -2.968 1.00 91.38 883 SER A CA 1
ATOM 6929 C C . SER A 1 883 ? -0.220 29.078 -1.743 1.00 91.38 883 SER A C 1
ATOM 6931 O O . SER A 1 883 ? -0.646 30.124 -1.247 1.00 91.38 883 SER A O 1
ATOM 6933 N N . ARG A 1 884 ? 0.871 28.459 -1.284 1.00 88.62 884 ARG A N 1
ATOM 6934 C CA . ARG A 1 884 ? 1.830 29.053 -0.338 1.00 88.62 884 ARG A CA 1
ATOM 6935 C C . ARG A 1 884 ? 2.861 29.963 -1.014 1.00 88.62 884 ARG A C 1
ATOM 6937 O O . ARG A 1 884 ? 3.574 30.673 -0.319 1.00 88.62 884 ARG A O 1
ATOM 6944 N N . THR A 1 885 ? 2.955 29.953 -2.345 1.00 87.44 885 THR A N 1
ATOM 6945 C CA . THR A 1 885 ? 3.950 30.728 -3.104 1.00 87.44 885 THR A CA 1
ATOM 6946 C C . THR A 1 885 ? 3.325 31.432 -4.309 1.00 87.44 885 THR A C 1
ATOM 6948 O O . THR A 1 885 ? 2.233 31.091 -4.769 1.00 87.44 885 THR A O 1
ATOM 6951 N N . SER A 1 886 ? 4.047 32.395 -4.875 1.00 83.75 886 SER A N 1
ATOM 6952 C CA . SER A 1 886 ? 3.645 33.100 -6.095 1.00 83.75 886 SER A CA 1
ATOM 6953 C C . SER A 1 886 ? 3.793 32.280 -7.390 1.00 83.75 886 SER A C 1
ATOM 6955 O O . SER A 1 886 ? 3.349 32.736 -8.441 1.00 83.75 886 SER A O 1
ATOM 6957 N N . VAL A 1 887 ? 4.419 31.092 -7.356 1.00 76.38 887 VAL A N 1
ATOM 6958 C CA . VAL A 1 887 ? 4.838 30.363 -8.577 1.00 76.38 887 VAL A CA 1
ATOM 6959 C C . VAL A 1 887 ? 4.534 28.857 -8.602 1.00 76.38 887 VAL A C 1
ATOM 6961 O O . VAL A 1 887 ? 4.313 28.313 -9.690 1.00 76.38 887 VAL A O 1
ATOM 6964 N N . MET A 1 888 ? 4.464 28.176 -7.453 1.00 74.31 888 MET A N 1
ATOM 6965 C CA . MET A 1 888 ? 4.214 26.724 -7.352 1.00 74.31 888 MET A CA 1
ATOM 6966 C C . MET A 1 888 ? 2.784 26.397 -6.879 1.00 74.31 888 MET A C 1
ATOM 6968 O O . MET A 1 888 ? 2.097 27.264 -6.351 1.00 74.31 888 MET A O 1
ATOM 6972 N N . GLU A 1 889 ? 2.352 25.146 -7.073 1.00 72.00 889 GLU A N 1
ATOM 6973 C CA . GLU A 1 889 ? 1.264 24.463 -6.328 1.00 72.00 889 GLU A CA 1
ATOM 6974 C C . GLU A 1 889 ? -0.046 25.258 -6.123 1.00 72.00 889 GLU A C 1
ATOM 6976 O O . GLU A 1 889 ? -0.331 25.764 -5.038 1.00 72.00 889 GLU A O 1
ATOM 6981 N N . TYR A 1 890 ? -0.878 25.356 -7.169 1.00 82.56 890 TYR A N 1
ATOM 6982 C CA . TYR A 1 890 ? -2.169 26.069 -7.132 1.00 82.56 890 TYR A CA 1
ATOM 6983 C C . TYR A 1 890 ? -3.377 25.129 -7.018 1.00 82.56 890 TYR A C 1
ATOM 6985 O O . TYR A 1 890 ? -4.051 24.816 -8.007 1.00 82.56 890 TYR A O 1
ATOM 6993 N N . HIS A 1 891 ? -3.714 24.754 -5.786 1.00 85.44 891 HIS A N 1
ATOM 6994 C CA . HIS A 1 891 ? -4.841 23.870 -5.479 1.00 85.44 891 HIS A CA 1
ATOM 6995 C C . HIS A 1 891 ? -6.187 24.609 -5.519 1.00 85.44 891 HIS A C 1
ATOM 6997 O O . HIS A 1 891 ? -6.282 25.780 -5.140 1.00 85.44 891 HIS A O 1
ATOM 7003 N N . ALA A 1 892 ? -7.235 23.932 -6.002 1.00 87.81 892 ALA A N 1
ATOM 7004 C CA . ALA A 1 892 ? -8.555 24.518 -6.231 1.00 87.81 892 ALA A CA 1
ATOM 7005 C C . ALA A 1 892 ? -9.601 24.057 -5.201 1.00 87.81 892 ALA A C 1
ATOM 7007 O O . ALA A 1 892 ? -9.775 22.858 -4.996 1.00 87.81 892 ALA A O 1
ATOM 7008 N N . PHE A 1 893 ? -10.343 25.004 -4.617 1.00 90.94 893 PHE A N 1
ATOM 7009 C CA . PHE A 1 893 ? -11.328 24.755 -3.557 1.00 90.94 893 PHE A CA 1
ATOM 7010 C C . PHE A 1 893 ? -12.663 25.470 -3.807 1.00 90.94 893 PHE A C 1
ATOM 7012 O O . PHE A 1 893 ? -12.754 26.447 -4.561 1.00 90.94 893 PHE A O 1
ATOM 7019 N N . GLY A 1 894 ? -13.715 24.965 -3.159 1.00 90.81 894 GLY A N 1
ATOM 7020 C CA . GLY A 1 894 ? -15.037 25.586 -3.145 1.00 90.81 894 GLY A CA 1
ATOM 7021 C C . GLY A 1 894 ? -15.082 26.843 -2.273 1.00 90.81 894 GLY A C 1
ATOM 7022 O O . GLY A 1 894 ? -14.434 26.887 -1.228 1.00 90.81 894 GLY A O 1
ATOM 7023 N N . ILE A 1 895 ? -15.844 27.850 -2.712 1.00 93.56 895 ILE A N 1
ATOM 7024 C CA . ILE A 1 895 ? -16.054 29.106 -1.984 1.00 93.56 895 ILE A CA 1
ATOM 7025 C C . ILE A 1 895 ? -17.466 29.150 -1.394 1.00 93.56 895 ILE A C 1
ATOM 7027 O O . ILE A 1 895 ? -18.456 29.122 -2.129 1.00 93.56 895 ILE A O 1
ATOM 7031 N N . ILE A 1 896 ? -17.549 29.350 -0.079 1.00 95.00 896 ILE A N 1
ATOM 7032 C CA . ILE A 1 896 ? -18.777 29.669 0.656 1.00 95.00 896 ILE A CA 1
ATOM 7033 C C . ILE A 1 896 ? -18.797 31.173 0.934 1.00 95.00 896 ILE A C 1
ATOM 7035 O O . ILE A 1 896 ? -17.816 31.728 1.419 1.00 95.00 896 ILE A O 1
ATOM 7039 N N . SER A 1 897 ? -19.900 31.855 0.640 1.00 94.94 897 SER A N 1
ATOM 7040 C CA . SER A 1 897 ? -20.116 33.244 1.058 1.00 94.94 897 SER A CA 1
ATOM 7041 C C . SER A 1 897 ? -21.610 33.538 1.088 1.00 94.94 897 SER A C 1
ATOM 7043 O O . SER A 1 897 ? -22.364 32.983 0.289 1.00 94.94 897 SER A O 1
ATOM 7045 N N . GLU A 1 898 ? -22.029 34.439 1.968 1.00 93.94 898 GLU A N 1
ATOM 7046 C CA . GLU A 1 898 ? -23.421 34.897 2.066 1.00 93.94 898 GLU A CA 1
ATOM 7047 C C . GLU A 1 898 ? -23.826 35.761 0.856 1.00 93.94 898 GLU A C 1
ATOM 7049 O O . GLU A 1 898 ? -25.002 35.876 0.531 1.00 93.94 898 GLU A O 1
ATOM 7054 N N . GLY A 1 899 ? -22.858 36.348 0.141 1.00 91.94 899 GLY A N 1
ATOM 7055 C CA . GLY A 1 899 ? -23.118 37.104 -1.081 1.00 91.94 899 GLY A CA 1
ATOM 7056 C C . GLY A 1 899 ? -21.982 38.038 -1.481 1.00 91.94 899 GLY A C 1
ATOM 7057 O O . GLY A 1 899 ? -21.066 38.310 -0.707 1.00 91.94 899 GLY A O 1
ATOM 7058 N N . ARG A 1 900 ? -22.089 38.628 -2.682 1.00 90.75 900 ARG A N 1
ATOM 7059 C CA . ARG A 1 900 ? -21.140 39.638 -3.206 1.00 90.75 900 ARG A CA 1
ATOM 7060 C C . ARG A 1 900 ? -20.932 40.854 -2.279 1.00 90.75 900 ARG A C 1
ATOM 7062 O O . ARG A 1 900 ? -19.946 41.559 -2.458 1.00 90.75 900 ARG A O 1
ATOM 7069 N N . LYS A 1 901 ? -21.868 41.119 -1.357 1.00 91.00 901 LYS A N 1
ATOM 7070 C CA . LYS A 1 901 ? -21.840 42.230 -0.385 1.00 91.00 901 LYS A CA 1
ATOM 7071 C C . LYS A 1 901 ? -21.402 41.823 1.035 1.00 91.00 901 LYS A C 1
ATOM 7073 O O . LYS A 1 901 ? -21.329 42.699 1.886 1.00 91.00 901 LYS A O 1
ATOM 7078 N N . SER A 1 902 ? -21.148 40.538 1.317 1.00 91.88 902 SER A N 1
ATOM 7079 C CA . SER A 1 902 ? -20.650 40.127 2.643 1.00 91.88 902 SER A CA 1
ATOM 7080 C C . SER A 1 902 ? -19.240 40.682 2.886 1.00 91.88 902 SER A C 1
ATOM 7082 O O . SER A 1 902 ? -18.486 40.919 1.940 1.00 91.88 902 SER A O 1
ATOM 7084 N N . GLY A 1 903 ? -18.870 40.856 4.155 1.00 91.12 903 GLY A N 1
ATOM 7085 C CA . GLY A 1 903 ? -17.498 41.185 4.542 1.00 91.12 903 GLY A CA 1
ATOM 7086 C C . GLY A 1 903 ? -16.510 40.042 4.289 1.00 91.12 903 GLY A C 1
ATOM 7087 O O . GLY A 1 903 ? -15.312 40.295 4.219 1.00 91.12 903 GLY A O 1
ATOM 7088 N N . CYS A 1 904 ? -16.974 38.794 4.116 1.00 94.38 904 CYS A N 1
ATOM 7089 C CA . CYS A 1 904 ? -16.072 37.650 3.972 1.00 94.38 904 CYS A CA 1
ATOM 7090 C C . CYS A 1 904 ? -16.546 36.512 3.044 1.00 94.38 904 CYS A C 1
ATOM 7092 O O . CYS A 1 904 ? -17.703 36.422 2.610 1.00 94.38 904 CYS A O 1
ATOM 7094 N N . HIS A 1 905 ? -15.602 35.624 2.729 1.00 95.69 905 HIS A N 1
ATOM 7095 C CA . HIS A 1 905 ? -15.855 34.296 2.177 1.00 95.69 905 HIS A CA 1
ATOM 7096 C C . HIS A 1 905 ? -14.933 33.260 2.817 1.00 95.69 905 HIS A C 1
ATOM 7098 O O . HIS A 1 905 ? -13.860 33.593 3.314 1.00 95.69 905 HIS A O 1
ATOM 7104 N N . TYR A 1 906 ? -15.350 32.001 2.756 1.00 95.62 906 TYR A N 1
ATOM 7105 C CA . TYR A 1 906 ? -14.662 30.861 3.344 1.00 95.62 906 TYR A CA 1
ATOM 7106 C C . TYR A 1 906 ? -14.294 29.842 2.260 1.00 95.62 906 TYR A C 1
ATOM 7108 O O . TYR A 1 906 ? -15.036 29.665 1.289 1.00 95.62 906 TYR A O 1
ATOM 7116 N N . MET A 1 907 ? -13.178 29.134 2.437 1.00 94.94 907 MET A N 1
ATOM 7117 C CA . MET A 1 907 ? -12.812 27.952 1.652 1.00 94.94 907 MET A CA 1
ATOM 7118 C C . MET A 1 907 ? -12.575 26.762 2.582 1.00 94.94 907 MET A C 1
ATOM 7120 O O . MET A 1 907 ? -11.743 26.831 3.484 1.00 94.94 907 MET A O 1
ATOM 7124 N N . ILE A 1 908 ? -13.286 25.658 2.340 1.00 92.38 908 ILE A N 1
ATOM 7125 C CA . ILE A 1 908 ? -13.121 24.409 3.095 1.00 92.38 908 ILE A CA 1
ATOM 7126 C C . ILE A 1 908 ? -12.050 23.558 2.412 1.00 92.38 908 ILE A C 1
ATOM 7128 O O . ILE A 1 908 ? -12.251 23.046 1.308 1.00 92.38 908 ILE A O 1
ATOM 7132 N N . CYS A 1 909 ? -10.919 23.397 3.092 1.00 91.31 909 CYS A N 1
ATOM 7133 C CA . CYS A 1 909 ? -9.765 22.635 2.638 1.00 91.31 909 CYS A CA 1
ATOM 7134 C C . CYS A 1 909 ? -9.718 21.296 3.385 1.00 91.31 909 CYS A C 1
ATOM 7136 O O . CYS A 1 909 ? -9.287 21.220 4.534 1.00 91.31 909 CYS A O 1
ATOM 7138 N N . GLY A 1 910 ? -10.190 20.232 2.733 1.00 87.50 910 GLY A N 1
ATOM 7139 C CA . GLY A 1 910 ? -10.089 18.870 3.261 1.00 87.50 910 GLY A CA 1
ATOM 7140 C C . GLY A 1 910 ? -8.662 18.338 3.197 1.00 87.50 910 GLY A C 1
ATOM 7141 O O . GLY A 1 910 ? -8.010 18.472 2.163 1.00 87.50 910 GLY A O 1
ATOM 7142 N N . VAL A 1 911 ? -8.198 17.694 4.267 1.00 81.31 911 VAL A N 1
ATOM 7143 C CA . VAL A 1 911 ? -6.863 17.087 4.324 1.00 81.31 911 VAL A CA 1
ATOM 7144 C C . VAL A 1 911 ? -6.828 15.818 3.465 1.00 81.31 911 VAL A C 1
ATOM 7146 O O . VAL A 1 911 ? -7.388 14.790 3.838 1.00 81.31 911 VAL A O 1
ATOM 7149 N N . GLN A 1 912 ? -6.192 15.903 2.292 1.00 72.81 912 GLN A N 1
ATOM 7150 C CA . GLN A 1 912 ? -6.077 14.800 1.317 1.00 72.81 912 GLN A CA 1
ATOM 7151 C C . GLN A 1 912 ? -4.671 14.643 0.707 1.00 72.81 912 GLN A C 1
ATOM 7153 O O . GLN A 1 912 ? -4.360 13.591 0.161 1.00 72.81 912 GLN A O 1
ATOM 7158 N N . GLY A 1 913 ? -3.802 15.648 0.835 1.00 73.75 913 GLY A N 1
ATOM 7159 C CA . GLY A 1 913 ? -2.406 15.625 0.376 1.00 73.75 913 GLY A CA 1
ATOM 7160 C C . GLY A 1 913 ? -1.552 16.673 1.093 1.00 73.75 913 GLY A C 1
ATOM 7161 O O . GLY A 1 913 ? -2.074 17.459 1.889 1.00 73.75 913 GLY A O 1
ATOM 7162 N N . ASP A 1 914 ? -0.249 16.703 0.830 1.00 74.75 914 ASP A N 1
ATOM 7163 C CA . ASP A 1 914 ? 0.725 17.384 1.701 1.00 74.75 914 ASP A CA 1
ATOM 7164 C C . ASP A 1 914 ? 0.504 18.896 1.815 1.00 74.75 914 ASP A C 1
ATOM 7166 O O . ASP A 1 914 ? 0.527 19.430 2.922 1.00 74.75 914 ASP A O 1
ATOM 7170 N N . PHE A 1 915 ? 0.128 19.566 0.719 1.00 83.81 915 PHE A N 1
ATOM 7171 C CA . PHE A 1 915 ? -0.317 20.966 0.739 1.00 83.81 915 PHE A CA 1
ATOM 7172 C C . PHE A 1 915 ? -1.432 21.205 1.775 1.00 83.81 915 PHE A C 1
ATOM 7174 O O . PHE A 1 915 ? -1.347 22.110 2.606 1.00 83.81 915 PHE A O 1
ATOM 7181 N N . THR A 1 916 ? -2.468 20.358 1.765 1.00 83.75 916 THR A N 1
ATOM 7182 C CA . THR A 1 916 ? -3.615 20.464 2.686 1.00 83.75 916 THR A CA 1
ATOM 7183 C C . THR A 1 916 ? -3.290 20.022 4.113 1.00 83.75 916 THR A C 1
ATOM 7185 O O . THR A 1 916 ? -3.826 20.613 5.045 1.00 83.75 916 THR A O 1
ATOM 7188 N N . ARG A 1 917 ? -2.373 19.059 4.309 1.00 85.69 917 ARG A N 1
ATOM 7189 C CA . ARG A 1 917 ? -1.821 18.742 5.641 1.00 85.69 917 ARG A CA 1
ATOM 7190 C C . ARG A 1 917 ? -1.083 19.955 6.203 1.00 85.69 917 ARG A C 1
ATOM 7192 O O . ARG A 1 917 ? -1.307 20.325 7.348 1.00 85.69 917 ARG A O 1
ATOM 7199 N N . GLY A 1 918 ? -0.279 20.626 5.377 1.00 85.75 918 GLY A N 1
ATOM 7200 C CA . GLY A 1 918 ? 0.452 21.836 5.744 1.00 85.75 918 GLY A CA 1
ATOM 7201 C C . GLY A 1 918 ? -0.446 23.002 6.165 1.00 85.75 918 GLY A C 1
ATOM 7202 O O . GLY A 1 918 ? -0.044 23.779 7.022 1.00 85.75 918 GLY A O 1
ATOM 7203 N N . LEU A 1 919 ? -1.666 23.130 5.624 1.00 88.31 919 LEU A N 1
ATOM 7204 C CA . LEU A 1 919 ? -2.643 24.134 6.085 1.00 88.31 919 LEU A CA 1
ATOM 7205 C C . LEU A 1 919 ? -3.134 23.889 7.522 1.00 88.31 919 LEU A C 1
ATOM 7207 O O . LEU A 1 919 ? -3.464 24.854 8.203 1.00 88.31 919 LEU A O 1
ATOM 7211 N N . VAL A 1 920 ? -3.168 22.630 7.975 1.00 87.44 920 VAL A N 1
ATOM 7212 C CA . VAL A 1 920 ? -3.552 22.252 9.348 1.00 87.44 920 VAL A CA 1
ATOM 7213 C C . VAL A 1 920 ? -2.338 22.253 10.284 1.00 87.44 920 VAL A C 1
ATOM 7215 O O . VAL A 1 920 ? -2.394 22.824 11.365 1.00 87.44 920 VAL A O 1
ATOM 7218 N N . ALA A 1 921 ? -1.222 21.648 9.868 1.00 88.12 921 ALA A N 1
ATOM 7219 C CA . ALA A 1 921 ? -0.036 21.467 10.708 1.00 88.12 921 ALA A CA 1
ATOM 7220 C C . ALA A 1 921 ? 0.794 22.749 10.923 1.00 88.12 921 ALA A C 1
ATOM 7222 O O . ALA A 1 921 ? 1.558 22.832 11.879 1.00 88.12 921 ALA A O 1
ATOM 7223 N N . ASN A 1 922 ? 0.682 23.741 10.034 1.00 90.06 922 ASN A N 1
ATOM 7224 C CA . ASN A 1 922 ? 1.392 25.020 10.132 1.00 90.06 922 ASN A CA 1
ATOM 7225 C C . ASN A 1 922 ? 0.523 26.136 9.513 1.00 90.06 922 ASN A C 1
ATOM 7227 O O . ASN A 1 922 ? 0.700 26.452 8.332 1.00 90.06 922 ASN A O 1
ATOM 7231 N N . PRO A 1 923 ? -0.460 26.691 10.247 1.00 91.44 923 PRO A N 1
ATOM 7232 C CA . PRO A 1 923 ? -1.482 27.568 9.674 1.00 91.44 923 PRO A CA 1
ATOM 7233 C C . PRO A 1 923 ? -0.889 28.874 9.109 1.00 91.44 923 PRO A C 1
ATOM 7235 O O . PRO A 1 923 ? -0.279 29.644 9.856 1.00 91.44 923 PRO A O 1
ATOM 7238 N N . PRO A 1 924 ? -1.035 29.160 7.801 1.00 92.06 924 PRO A N 1
ATOM 7239 C CA . PRO A 1 924 ? -0.434 30.344 7.196 1.00 92.06 924 PRO A CA 1
ATOM 7240 C C . PRO A 1 924 ? -1.258 31.609 7.484 1.00 92.06 924 PRO A C 1
ATOM 7242 O O . PRO A 1 924 ? -2.481 31.585 7.387 1.00 92.06 924 PRO A O 1
ATOM 7245 N N . LYS A 1 925 ? -0.590 32.738 7.761 1.00 93.62 925 LYS A N 1
ATOM 7246 C CA . LYS A 1 925 ? -1.239 34.062 7.912 1.00 93.62 925 LYS A CA 1
ATOM 7247 C C . LYS A 1 925 ? -1.636 34.701 6.574 1.00 93.62 925 LYS A C 1
ATOM 7249 O O . LYS A 1 925 ? -2.499 35.575 6.532 1.00 93.62 925 LYS A O 1
ATOM 7254 N N . THR A 1 926 ? -0.995 34.287 5.484 1.00 94.94 926 THR A N 1
ATOM 7255 C CA . THR A 1 926 ? -1.217 34.780 4.121 1.00 94.94 926 THR A CA 1
ATOM 7256 C C . THR A 1 926 ? -1.215 33.620 3.131 1.00 94.94 926 THR A C 1
ATOM 7258 O O . THR A 1 926 ? -0.526 32.618 3.324 1.00 94.94 926 THR A O 1
ATOM 7261 N N . VAL A 1 927 ? -1.982 33.741 2.046 1.00 95.00 927 VAL A N 1
ATOM 7262 C CA . VAL A 1 927 ? -1.926 32.801 0.915 1.00 95.00 927 VAL A CA 1
ATOM 7263 C C . VAL A 1 927 ? -1.933 33.533 -0.420 1.00 95.00 927 VAL A C 1
ATOM 7265 O O . VAL A 1 927 ? -2.549 34.586 -0.592 1.00 95.00 927 VAL A O 1
ATOM 7268 N N . TRP A 1 928 ? -1.278 32.928 -1.403 1.00 94.56 928 TRP A N 1
ATOM 7269 C CA . TRP A 1 928 ? -1.232 33.414 -2.773 1.00 94.56 928 TRP A CA 1
ATOM 7270 C C . TRP A 1 928 ? -2.467 32.943 -3.537 1.00 94.56 928 TRP A C 1
ATOM 7272 O O . TRP A 1 928 ? -2.700 31.745 -3.695 1.00 94.56 928 TRP A O 1
ATOM 7282 N N . THR A 1 929 ? -3.285 33.875 -4.026 1.00 92.69 929 THR A N 1
ATOM 7283 C CA . THR A 1 929 ? -4.536 33.566 -4.728 1.00 92.69 929 THR A CA 1
ATOM 7284 C C . THR A 1 929 ? -4.799 34.523 -5.888 1.00 92.69 929 THR A C 1
ATOM 7286 O O . THR A 1 929 ? -4.467 35.708 -5.854 1.00 92.69 929 THR A O 1
ATOM 7289 N N . ARG A 1 930 ? -5.437 34.020 -6.948 1.00 89.56 930 ARG A N 1
ATOM 7290 C CA . ARG A 1 930 ? -5.889 34.860 -8.065 1.00 89.56 930 ARG A CA 1
ATOM 7291 C C . ARG A 1 930 ? -7.115 35.660 -7.638 1.00 89.56 930 ARG A C 1
ATOM 7293 O O . ARG A 1 930 ? -8.047 35.106 -7.049 1.00 89.56 930 ARG A O 1
ATOM 7300 N N . GLN A 1 931 ? -7.141 36.956 -7.934 1.00 87.06 931 GLN A N 1
ATOM 7301 C CA . GLN A 1 931 ? -8.314 37.805 -7.699 1.00 87.06 931 GLN A CA 1
ATOM 7302 C C . GLN A 1 931 ? -9.490 37.393 -8.600 1.00 87.06 931 GLN A C 1
ATOM 7304 O O . GLN A 1 931 ? -10.648 37.459 -8.184 1.00 87.06 931 GLN A O 1
ATOM 7309 N N . LEU A 1 932 ? -9.198 36.900 -9.808 1.00 87.69 932 LEU A N 1
ATOM 7310 C CA . LEU A 1 932 ? -10.186 36.336 -10.720 1.00 87.69 932 LEU A CA 1
ATOM 7311 C C . LEU A 1 932 ? -10.545 34.898 -10.298 1.00 87.69 932 LEU A C 1
ATOM 7313 O O . LEU A 1 932 ? -9.850 33.944 -10.628 1.00 87.69 932 LEU A O 1
ATOM 7317 N N . LYS A 1 933 ? -11.642 34.726 -9.551 1.00 90.38 933 LYS A N 1
ATOM 7318 C CA . LYS A 1 933 ? -12.162 33.390 -9.189 1.00 90.38 933 LYS A CA 1
ATOM 7319 C C . LYS A 1 933 ? -12.900 32.768 -10.379 1.00 90.38 933 LYS A C 1
ATOM 7321 O O . LYS A 1 933 ? -13.747 33.441 -10.974 1.00 90.38 933 LYS A O 1
ATOM 7326 N N . PHE A 1 934 ? -12.612 31.514 -10.721 1.00 88.88 934 PHE A N 1
ATOM 7327 C CA . PHE A 1 934 ? -13.168 30.851 -11.909 1.00 88.88 934 PHE A CA 1
ATOM 7328 C C . PHE A 1 934 ? -14.576 30.288 -11.654 1.00 88.88 934 PHE A C 1
ATOM 7330 O O . PHE A 1 934 ? -14.939 30.019 -10.512 1.00 88.88 934 PHE A O 1
ATOM 7337 N N . ALA A 1 935 ? -15.387 30.137 -12.704 1.00 88.62 935 ALA A N 1
ATOM 7338 C CA . ALA A 1 935 ? -16.722 29.543 -12.600 1.00 88.62 935 ALA A CA 1
ATOM 7339 C C . ALA A 1 935 ? -16.648 28.007 -12.652 1.00 88.62 935 ALA A C 1
ATOM 7341 O O . ALA A 1 935 ? -15.936 27.452 -13.491 1.00 88.62 935 ALA A O 1
ATOM 7342 N N . GLY A 1 936 ? -17.385 27.331 -11.767 1.00 84.69 936 GLY A N 1
ATOM 7343 C CA . GLY A 1 936 ? -17.647 25.890 -11.837 1.00 84.69 936 GLY A CA 1
ATOM 7344 C C . GLY A 1 936 ? -19.118 25.585 -12.162 1.00 84.69 936 GLY A C 1
ATOM 7345 O O . GLY A 1 936 ? -19.920 26.516 -12.266 1.00 84.69 936 GLY A O 1
ATOM 7346 N N . PRO A 1 937 ? -19.518 24.299 -12.251 1.00 81.25 937 PRO A N 1
ATOM 7347 C CA . PRO A 1 937 ? -20.894 23.909 -12.589 1.00 81.25 937 PRO A CA 1
ATOM 7348 C C . PRO A 1 937 ? -21.956 24.557 -11.690 1.00 81.25 937 PRO A C 1
ATOM 7350 O O . PRO A 1 937 ? -22.981 25.025 -12.174 1.00 81.25 937 PRO A O 1
ATOM 7353 N N . GLY A 1 938 ? -21.657 24.711 -10.393 1.00 85.31 938 GLY A N 1
ATOM 7354 C CA . GLY A 1 938 ? -22.516 25.400 -9.424 1.00 85.31 938 GLY A CA 1
ATOM 7355 C C . GLY A 1 938 ? -22.746 26.898 -9.675 1.00 85.31 938 GLY A C 1
ATOM 7356 O O . GLY A 1 938 ? -23.449 27.515 -8.884 1.00 85.31 938 GLY A O 1
ATOM 7357 N N . HIS A 1 939 ? -22.153 27.495 -10.717 1.00 90.12 939 HIS A N 1
ATOM 7358 C CA . HIS A 1 939 ? -22.437 28.862 -11.177 1.00 90.12 939 HIS A CA 1
ATOM 7359 C C . HIS A 1 939 ? -23.577 28.895 -12.203 1.00 90.12 939 HIS A C 1
ATOM 7361 O O . HIS A 1 939 ? -24.305 29.880 -12.281 1.00 90.12 939 HIS A O 1
ATOM 7367 N N . ALA A 1 940 ? -23.784 27.799 -12.940 1.00 91.06 940 ALA A N 1
ATOM 7368 C CA . ALA A 1 940 ? -24.938 27.629 -13.820 1.00 91.06 940 ALA A CA 1
ATOM 7369 C C . ALA A 1 940 ? -26.238 27.309 -13.055 1.00 91.06 940 ALA A C 1
ATOM 7371 O O . ALA A 1 940 ? -27.280 27.111 -13.673 1.00 91.06 940 ALA A O 1
ATOM 7372 N N . SER A 1 941 ? -26.206 27.306 -11.716 1.00 92.00 941 SER A N 1
ATOM 7373 C CA . SER A 1 941 ? -27.400 27.240 -10.863 1.00 92.00 941 SER A CA 1
ATOM 7374 C C . SER A 1 941 ? -28.427 28.312 -11.236 1.00 92.00 941 SER A C 1
ATOM 7376 O O . SER A 1 941 ? -29.619 28.032 -11.303 1.00 92.00 941 SER A O 1
ATOM 7378 N N . ALA A 1 942 ? -27.946 29.512 -11.573 1.00 91.19 942 ALA A N 1
ATOM 7379 C CA . ALA A 1 942 ? -28.740 30.661 -12.000 1.00 91.19 942 ALA A CA 1
ATOM 7380 C C . ALA A 1 942 ? -29.460 30.483 -13.356 1.00 91.19 942 ALA A C 1
ATOM 7382 O O . ALA A 1 942 ? -30.171 31.388 -13.782 1.00 91.19 942 ALA A O 1
ATOM 7383 N N . MET A 1 943 ? -29.283 29.350 -14.048 1.00 92.81 943 MET A N 1
ATOM 7384 C CA . MET A 1 943 ? -30.080 29.005 -15.231 1.00 92.81 943 MET A CA 1
ATOM 7385 C C . MET A 1 943 ? -31.375 28.259 -14.884 1.00 92.81 943 MET A C 1
ATOM 7387 O O . MET A 1 943 ? -32.267 28.215 -15.727 1.00 92.81 943 MET A O 1
ATOM 7391 N N . PHE A 1 944 ? -31.501 27.669 -13.692 1.00 93.62 944 PHE A N 1
ATOM 7392 C CA . PHE A 1 944 ? -32.624 26.799 -13.316 1.00 93.62 944 PHE A CA 1
ATOM 7393 C C . PHE A 1 944 ? -33.515 27.450 -12.261 1.00 93.62 944 PHE A C 1
ATOM 7395 O O . PHE A 1 944 ? -33.031 28.153 -11.373 1.00 93.62 944 PHE A O 1
ATOM 7402 N N . ASN A 1 945 ? -34.817 27.185 -12.344 1.00 91.19 945 ASN A N 1
ATOM 7403 C CA . ASN A 1 945 ? -35.804 27.743 -11.426 1.00 91.19 945 ASN A CA 1
ATOM 7404 C C . ASN A 1 945 ? -35.753 27.062 -10.057 1.00 91.19 945 ASN A C 1
ATOM 7406 O O . ASN A 1 945 ? -35.900 27.753 -9.054 1.00 91.19 945 ASN A O 1
ATOM 7410 N N . ARG A 1 946 ? -35.548 25.735 -10.013 1.00 94.56 946 ARG A N 1
ATOM 7411 C CA . ARG A 1 946 ? -35.404 24.917 -8.793 1.00 94.56 946 ARG A CA 1
ATOM 7412 C C . ARG A 1 946 ? -34.353 23.829 -9.003 1.00 94.56 946 ARG A C 1
ATOM 7414 O O . ARG A 1 946 ? -34.324 23.205 -10.063 1.00 94.56 946 ARG A O 1
ATOM 7421 N N . GLY A 1 947 ? -33.527 23.550 -7.998 1.00 96.12 947 GLY A N 1
ATOM 7422 C CA . GLY A 1 947 ? -32.493 22.513 -8.098 1.00 96.12 947 GLY A CA 1
ATOM 7423 C C . GLY A 1 947 ? -32.057 21.927 -6.757 1.00 96.12 947 GLY A C 1
ATOM 7424 O O . GLY A 1 947 ? -32.410 22.436 -5.696 1.00 96.12 947 GLY A O 1
ATOM 7425 N N . ILE A 1 948 ? -31.274 20.848 -6.810 1.00 97.50 948 ILE A N 1
ATOM 7426 C CA . ILE A 1 948 ? -30.724 20.153 -5.637 1.00 97.50 948 ILE A CA 1
ATOM 7427 C C . ILE A 1 948 ? -29.192 20.230 -5.672 1.00 97.50 948 ILE A C 1
ATOM 7429 O O . ILE A 1 948 ? -28.565 19.831 -6.656 1.00 97.50 948 ILE A O 1
ATOM 7433 N N . ARG A 1 949 ? -28.559 20.686 -4.584 1.00 96.12 949 ARG A N 1
ATOM 7434 C CA . ARG A 1 949 ? -27.129 20.453 -4.323 1.00 96.12 949 ARG A CA 1
ATOM 7435 C C . ARG A 1 949 ? -26.995 19.269 -3.375 1.00 96.12 949 ARG A C 1
ATOM 7437 O O . ARG A 1 949 ? -27.223 19.422 -2.180 1.00 96.12 949 ARG A O 1
ATOM 7444 N N . ILE A 1 950 ? -26.564 18.116 -3.883 1.00 96.38 950 ILE A N 1
ATOM 7445 C CA . ILE A 1 950 ? -26.139 17.005 -3.024 1.00 96.38 950 ILE A CA 1
ATOM 7446 C C . ILE A 1 950 ? -24.618 16.986 -2.900 1.00 96.38 950 ILE A C 1
ATOM 7448 O O . ILE A 1 950 ? -23.899 17.127 -3.890 1.00 96.38 950 ILE A O 1
ATOM 7452 N N . CYS A 1 951 ? -24.103 16.836 -1.685 1.00 94.75 951 CYS A N 1
ATOM 7453 C CA . CYS A 1 951 ? -22.668 16.827 -1.434 1.00 94.75 951 CYS A CA 1
ATOM 7454 C C . CYS A 1 951 ? -22.268 15.884 -0.297 1.00 94.75 951 CYS A C 1
ATOM 7456 O O . CYS A 1 951 ? -23.040 15.640 0.630 1.00 94.75 951 CYS A O 1
ATOM 7458 N N . THR A 1 952 ? -21.041 15.361 -0.369 1.00 92.88 952 THR A N 1
ATOM 7459 C CA . THR A 1 952 ? -20.482 14.479 0.667 1.00 92.88 952 THR A CA 1
ATOM 7460 C C . THR A 1 952 ? -19.254 15.101 1.323 1.00 92.88 952 THR A C 1
ATOM 7462 O O . THR A 1 952 ? -18.312 15.474 0.618 1.00 92.88 952 THR A O 1
ATOM 7465 N N . GLY A 1 953 ? -19.234 15.180 2.657 1.00 91.06 953 GLY A N 1
ATOM 7466 C CA . GLY A 1 953 ? -18.106 15.722 3.422 1.00 91.06 953 GLY A CA 1
ATOM 7467 C C . GLY A 1 953 ? -17.710 17.131 2.963 1.00 91.06 953 GLY A C 1
ATOM 7468 O O . GLY A 1 953 ? -18.562 18.011 2.854 1.00 91.06 953 GLY A O 1
ATOM 7469 N N . THR A 1 954 ? -16.430 17.330 2.638 1.00 90.38 954 THR A N 1
ATOM 7470 C CA . THR A 1 954 ? -15.840 18.616 2.207 1.00 90.38 954 THR A CA 1
ATOM 7471 C C . THR A 1 954 ? -16.449 19.195 0.925 1.00 90.38 954 THR A C 1
ATOM 7473 O O . THR A 1 954 ? -16.307 20.392 0.675 1.00 90.38 954 THR A O 1
ATOM 7476 N N . GLY A 1 955 ? -17.203 18.402 0.150 1.00 90.19 955 GLY A N 1
ATOM 7477 C CA . GLY A 1 955 ? -17.969 18.875 -1.009 1.00 90.19 955 GLY A CA 1
ATOM 7478 C C . GLY A 1 955 ? -18.984 19.985 -0.689 1.00 90.19 955 GLY A C 1
ATOM 7479 O O . GLY A 1 955 ? -19.368 20.733 -1.593 1.00 90.19 955 GLY A O 1
ATOM 7480 N N . ILE A 1 956 ? -19.358 20.149 0.588 1.00 93.44 956 ILE A N 1
ATOM 7481 C CA . ILE A 1 956 ? -20.162 21.274 1.091 1.00 93.44 956 ILE A CA 1
ATOM 7482 C C . ILE A 1 956 ? -19.553 22.639 0.734 1.00 93.44 956 ILE A C 1
ATOM 7484 O O . ILE A 1 956 ? -20.291 23.558 0.381 1.00 93.44 956 ILE A O 1
ATOM 7488 N N . GLY A 1 957 ? -18.218 22.742 0.665 1.00 90.94 957 GLY A N 1
ATOM 7489 C CA . GLY A 1 957 ? -17.499 23.956 0.263 1.00 90.94 957 GLY A CA 1
ATOM 7490 C C . GLY A 1 957 ? -17.863 24.486 -1.128 1.00 90.94 957 GLY A C 1
ATOM 7491 O O . GLY A 1 957 ? -17.795 25.688 -1.363 1.00 90.94 957 GLY A O 1
ATOM 7492 N N . ALA A 1 958 ? -18.286 23.618 -2.053 1.00 89.38 958 ALA A N 1
ATOM 7493 C CA . ALA A 1 958 ? -18.754 24.021 -3.383 1.00 89.38 958 ALA A CA 1
ATOM 7494 C C . ALA A 1 958 ? -20.290 24.100 -3.494 1.00 89.38 958 ALA A C 1
ATOM 7496 O O . ALA A 1 958 ? -20.807 24.612 -4.490 1.00 89.38 958 ALA A O 1
ATOM 7497 N N . ALA A 1 959 ? -21.026 23.556 -2.519 1.00 93.06 959 ALA A N 1
ATOM 7498 C CA . ALA A 1 959 ? -22.485 23.435 -2.538 1.00 93.06 959 ALA A CA 1
ATOM 7499 C C . ALA A 1 959 ? -23.198 24.543 -1.752 1.00 93.06 959 ALA A C 1
ATOM 7501 O O . ALA A 1 959 ? -24.176 25.105 -2.246 1.00 93.06 959 ALA A O 1
ATOM 7502 N N . LEU A 1 960 ? -22.698 24.881 -0.559 1.00 95.00 960 LEU A N 1
ATOM 7503 C CA . LEU A 1 960 ? -23.421 25.702 0.414 1.00 95.00 960 LEU A CA 1
ATOM 7504 C C . LEU A 1 960 ? -23.737 27.113 -0.109 1.00 95.00 960 LEU A C 1
ATOM 7506 O O . LEU A 1 960 ? -24.865 27.581 0.001 1.00 95.00 960 LEU A O 1
ATOM 7510 N N . SER A 1 961 ? -22.774 27.743 -0.784 1.00 94.75 961 SER A N 1
ATOM 7511 C CA . SER A 1 961 ? -22.916 29.075 -1.396 1.00 94.75 961 SER A CA 1
ATOM 7512 C C . SER A 1 961 ? -24.113 29.182 -2.356 1.00 94.75 961 SER A C 1
ATOM 7514 O O . SER A 1 961 ? -24.793 30.202 -2.384 1.00 94.75 961 SER A O 1
ATOM 7516 N N . THR A 1 962 ? -24.410 28.121 -3.119 1.00 94.25 962 THR A N 1
ATOM 7517 C CA . THR A 1 962 ? -25.575 28.065 -4.023 1.00 94.25 962 THR A CA 1
ATOM 7518 C C . THR A 1 962 ? -26.897 28.086 -3.251 1.00 94.25 962 THR A C 1
ATOM 7520 O O . THR A 1 962 ? -27.839 28.738 -3.686 1.00 94.25 962 THR A O 1
ATOM 7523 N N . CYS A 1 963 ? -26.958 27.396 -2.110 1.00 95.44 963 CYS A N 1
ATOM 7524 C CA . CYS A 1 963 ? -28.183 27.204 -1.328 1.00 95.44 963 CYS A CA 1
ATOM 7525 C C . CYS A 1 963 ? -28.486 28.407 -0.414 1.00 95.44 963 CYS A C 1
ATOM 7527 O O . CYS A 1 963 ? -29.652 28.737 -0.213 1.00 95.44 963 CYS A O 1
ATOM 7529 N N . ILE A 1 964 ? -27.436 29.087 0.073 1.00 95.06 964 ILE A N 1
ATOM 7530 C CA . ILE A 1 964 ? -27.527 30.368 0.797 1.00 95.06 964 ILE A CA 1
ATOM 7531 C C . ILE A 1 964 ? -27.929 31.506 -0.157 1.00 95.06 964 ILE A C 1
ATOM 7533 O O . ILE A 1 964 ? -28.818 32.290 0.145 1.00 95.06 964 ILE A O 1
ATOM 7537 N N . GLN A 1 965 ? -27.301 31.606 -1.336 1.00 94.12 965 GLN A N 1
ATOM 7538 C CA . GLN A 1 965 ? -27.566 32.703 -2.283 1.00 94.12 965 GLN A CA 1
ATOM 7539 C C . GLN A 1 965 ? -28.758 32.443 -3.223 1.00 94.12 965 GLN A C 1
ATOM 7541 O O . GLN A 1 965 ? -28.926 33.172 -4.205 1.00 94.12 965 GLN A O 1
ATOM 7546 N N . SER A 1 966 ? -29.557 31.397 -2.987 1.00 91.56 966 SER A N 1
ATOM 7547 C CA . SER A 1 966 ? -30.766 31.125 -3.766 1.00 91.56 966 SER A CA 1
ATOM 7548 C C . SER A 1 966 ? -31.790 30.300 -2.970 1.00 91.56 966 SER A C 1
ATOM 7550 O O . SER A 1 966 ? -31.520 29.131 -2.672 1.00 91.56 966 SER A O 1
ATOM 7552 N N . PRO A 1 967 ? -32.992 30.847 -2.688 1.00 89.75 967 PRO A N 1
ATOM 7553 C CA . PRO A 1 967 ? -34.032 30.146 -1.930 1.00 89.75 967 PRO A CA 1
ATOM 7554 C C . PRO A 1 967 ? -34.636 28.956 -2.691 1.00 89.75 967 PRO A C 1
ATOM 7556 O O . PRO A 1 967 ? -35.342 28.143 -2.112 1.00 89.75 967 PRO A O 1
ATOM 7559 N N . ASN A 1 968 ? -34.329 28.782 -3.980 1.00 93.81 968 ASN A N 1
ATOM 7560 C CA . ASN A 1 968 ? -34.877 27.688 -4.784 1.00 93.81 968 ASN A CA 1
ATOM 7561 C C . ASN A 1 968 ? -33.922 26.482 -4.914 1.00 93.81 968 ASN A C 1
ATOM 7563 O O . ASN A 1 968 ? -34.117 25.632 -5.784 1.00 93.81 968 ASN A O 1
ATOM 7567 N N . TRP A 1 969 ? -32.876 26.402 -4.084 1.00 96.19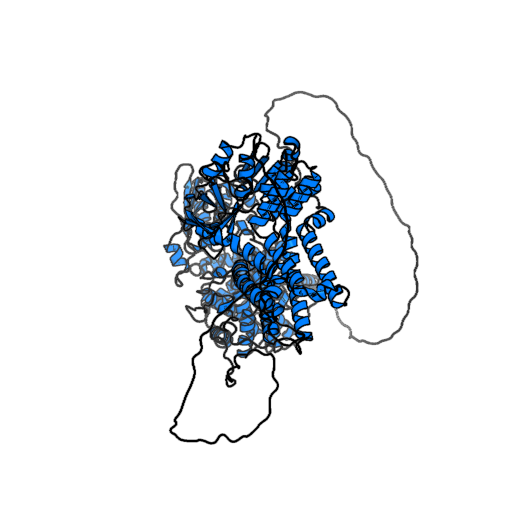 969 TRP A N 1
ATOM 7568 C CA . TRP A 1 969 ? -31.848 25.356 -4.167 1.00 96.19 969 TRP A CA 1
ATOM 7569 C C . TRP A 1 969 ? -31.741 24.518 -2.892 1.00 96.19 969 TRP A C 1
ATOM 7571 O O . TRP A 1 969 ? -31.159 24.957 -1.905 1.00 96.19 969 TRP A O 1
ATOM 7581 N N . PHE A 1 970 ? -32.298 23.307 -2.925 1.00 97.44 970 PHE A N 1
ATOM 7582 C CA . PHE A 1 970 ? -32.331 22.382 -1.790 1.00 97.44 970 PHE A CA 1
ATOM 7583 C C . PHE A 1 970 ? -30.934 21.820 -1.484 1.00 97.44 970 PHE A C 1
ATOM 7585 O O . PHE A 1 970 ? -30.218 21.402 -2.402 1.00 97.44 970 PHE A O 1
ATOM 7592 N N . LEU A 1 971 ? -30.556 21.758 -0.204 1.00 97.44 971 LEU A N 1
ATOM 7593 C CA . LEU A 1 971 ? -29.267 21.217 0.238 1.00 97.44 971 LEU A CA 1
ATOM 7594 C C . LEU A 1 971 ? -29.407 19.784 0.768 1.00 97.44 971 LEU A C 1
ATOM 7596 O O . LEU A 1 971 ? -30.074 19.556 1.767 1.00 97.44 971 LEU A O 1
ATOM 7600 N N . ILE A 1 972 ? -28.694 18.823 0.185 1.00 97.31 972 ILE A N 1
ATOM 7601 C CA . ILE A 1 972 ? -28.472 17.509 0.806 1.00 97.31 972 ILE A CA 1
ATOM 7602 C C . ILE A 1 972 ? -26.989 17.406 1.164 1.00 97.31 972 ILE A C 1
ATOM 7604 O O . ILE A 1 972 ? -26.127 17.370 0.280 1.00 97.31 972 ILE A O 1
ATOM 7608 N N . TRP A 1 973 ? -26.670 17.347 2.456 1.00 96.31 973 TRP A N 1
ATOM 7609 C CA . TRP A 1 973 ? -25.299 17.167 2.928 1.00 96.31 973 TRP A CA 1
ATOM 7610 C C . TRP A 1 973 ? -25.163 15.871 3.716 1.00 96.31 973 TRP A C 1
ATOM 7612 O O . TRP A 1 973 ? -25.700 15.735 4.814 1.00 96.31 973 TRP A O 1
ATOM 7622 N N . ILE A 1 974 ? -24.405 14.928 3.157 1.00 94.75 974 ILE A N 1
ATOM 7623 C CA . ILE A 1 974 ? -24.087 13.648 3.791 1.00 94.75 974 ILE A CA 1
ATOM 7624 C C . ILE A 1 974 ? -22.666 13.738 4.354 1.00 94.75 974 ILE A C 1
ATOM 7626 O O . ILE A 1 974 ? -21.695 13.938 3.620 1.00 94.75 974 ILE A O 1
ATOM 7630 N N . GLY A 1 975 ? -22.523 13.605 5.666 1.00 89.88 975 GLY A N 1
ATOM 7631 C CA . GLY A 1 975 ? -21.237 13.654 6.359 1.00 89.88 975 GLY A CA 1
ATOM 7632 C C . GLY A 1 975 ? -21.145 12.600 7.453 1.00 89.88 975 GLY A C 1
ATOM 7633 O O . GLY A 1 975 ? -21.958 11.686 7.513 1.00 89.88 975 GLY A O 1
ATOM 7634 N N . SER A 1 976 ? -20.146 12.732 8.315 1.00 86.75 976 SER A N 1
ATOM 7635 C CA . SER A 1 976 ? -19.963 11.936 9.529 1.00 86.75 976 SER A CA 1
ATOM 7636 C C . SER A 1 976 ? -19.424 12.884 10.585 1.00 86.75 976 SER A C 1
ATOM 7638 O O . SER A 1 976 ? -18.406 13.520 10.322 1.00 86.75 976 SER A O 1
ATOM 7640 N N . ASP A 1 977 ? -20.072 12.961 11.747 1.00 87.31 977 ASP A N 1
ATOM 7641 C CA . ASP A 1 977 ? -19.700 13.880 12.830 1.00 87.31 977 ASP A CA 1
ATOM 7642 C C . ASP A 1 977 ? -19.614 15.332 12.303 1.00 87.31 977 ASP A C 1
ATOM 7644 O O . ASP A 1 977 ? -18.570 15.983 12.369 1.00 87.31 977 ASP A O 1
ATOM 7648 N N . GLN A 1 978 ? -20.678 15.791 11.626 1.00 89.25 978 GLN A N 1
ATOM 7649 C CA . GLN A 1 978 ? -20.651 16.954 10.717 1.00 89.25 978 GLN A CA 1
ATOM 7650 C C . GLN A 1 978 ? -20.180 18.233 11.418 1.00 89.25 978 GLN A C 1
ATOM 7652 O O . GLN A 1 978 ? -19.242 18.890 10.971 1.00 89.25 978 GLN A O 1
ATOM 7657 N N . GLU A 1 979 ? -20.799 18.548 12.546 1.00 87.06 979 GLU A N 1
ATOM 7658 C CA . GLU A 1 979 ? -20.509 19.722 13.367 1.00 87.06 979 GLU A CA 1
ATOM 7659 C C . GLU A 1 979 ? -19.087 19.676 13.952 1.00 87.06 979 GLU A C 1
ATOM 7661 O O . GLU A 1 979 ? -18.310 20.612 13.772 1.00 87.06 979 GLU A O 1
ATOM 7666 N N . ARG A 1 980 ? -18.689 18.533 14.529 1.00 87.50 980 ARG A N 1
ATOM 7667 C CA . ARG A 1 980 ? -17.344 18.305 15.086 1.00 87.50 980 ARG A CA 1
ATOM 7668 C C . ARG A 1 980 ? -16.237 18.296 14.025 1.00 87.50 980 ARG A C 1
ATOM 7670 O O . ARG A 1 980 ? -15.089 18.583 14.337 1.00 87.50 980 ARG A O 1
ATOM 7677 N N . THR A 1 981 ? -16.550 17.935 12.781 1.00 86.81 981 THR A N 1
ATOM 7678 C CA . THR A 1 981 ? -15.556 17.835 11.698 1.00 86.81 981 THR A CA 1
ATOM 7679 C C . THR A 1 981 ? -15.360 19.161 10.962 1.00 86.81 981 THR A C 1
ATOM 7681 O O . THR A 1 981 ? -14.237 19.457 10.548 1.00 86.81 981 THR A O 1
ATOM 7684 N N . PHE A 1 982 ? -16.431 19.944 10.783 1.00 89.75 982 PHE A N 1
ATOM 7685 C CA . PHE A 1 982 ? -16.450 21.153 9.945 1.00 89.75 982 PHE A CA 1
ATOM 7686 C C . PHE A 1 982 ? -16.630 22.467 10.715 1.00 89.75 982 PHE A C 1
ATOM 7688 O O . PHE A 1 982 ? -16.467 23.528 10.117 1.00 89.75 982 PHE A O 1
ATOM 7695 N N . GLY A 1 983 ? -16.901 22.406 12.018 1.00 88.44 983 GLY A N 1
ATOM 7696 C CA . GLY A 1 983 ? -16.873 23.554 12.918 1.00 88.44 983 GLY A CA 1
ATOM 7697 C C . GLY A 1 983 ? -18.195 24.312 13.045 1.00 88.44 983 GLY A C 1
ATOM 7698 O O . GLY A 1 983 ? -19.065 24.230 12.164 1.00 88.44 983 GLY A O 1
ATOM 7699 N N . PRO A 1 984 ? -18.334 25.106 14.124 1.00 88.56 984 PRO A N 1
ATOM 7700 C CA . PRO A 1 984 ? -19.515 25.929 14.363 1.00 88.56 984 PRO A CA 1
ATOM 7701 C C . PRO A 1 984 ? -19.705 26.987 13.270 1.00 88.56 984 PRO A C 1
ATOM 7703 O O . PRO A 1 984 ? -20.839 27.341 12.969 1.00 88.56 984 PRO A O 1
ATOM 7706 N N . THR A 1 985 ? -18.636 27.444 12.606 1.00 91.19 985 THR A N 1
ATOM 7707 C CA . THR A 1 985 ? -18.725 28.385 11.479 1.00 91.19 985 THR A CA 1
ATOM 7708 C C . THR A 1 985 ? -19.508 27.803 10.301 1.00 91.19 985 THR A C 1
ATOM 7710 O O . THR A 1 985 ? -20.384 28.470 9.749 1.00 91.19 985 THR A O 1
ATOM 7713 N N . VAL A 1 986 ? -19.246 26.550 9.912 1.00 92.44 986 VAL A N 1
ATOM 7714 C CA . VAL A 1 986 ? -19.936 25.918 8.773 1.00 92.44 986 VAL A CA 1
ATOM 7715 C C . VAL A 1 986 ? -21.359 25.509 9.154 1.00 92.44 986 VAL A C 1
ATOM 7717 O O . VAL A 1 986 ? -22.279 25.741 8.371 1.00 92.44 986 VAL A O 1
ATOM 7720 N N . ALA A 1 987 ? -21.562 24.967 10.360 1.00 90.94 987 ALA A N 1
ATOM 7721 C CA . ALA A 1 987 ? -22.896 24.643 10.869 1.00 90.94 987 ALA A CA 1
ATOM 7722 C C . ALA A 1 987 ? -23.771 25.903 11.025 1.00 90.94 987 ALA A C 1
ATOM 7724 O O . ALA A 1 987 ? -24.905 25.937 10.552 1.00 90.94 987 ALA A O 1
ATOM 7725 N N . GLY A 1 988 ? -23.223 26.977 11.598 1.00 92.19 988 GLY A N 1
ATOM 7726 C CA . GLY A 1 988 ? -23.897 28.265 11.754 1.00 92.19 988 GLY A CA 1
ATOM 7727 C C . GLY A 1 988 ? -24.264 28.912 10.419 1.00 92.19 988 GLY A C 1
ATOM 7728 O O . GLY A 1 988 ? -25.379 29.403 10.272 1.00 92.19 988 GLY A O 1
ATOM 7729 N N . LEU A 1 989 ? -23.390 28.850 9.405 1.00 93.69 989 LEU A N 1
ATOM 7730 C CA . LEU A 1 989 ? -23.711 29.322 8.049 1.00 93.69 989 LEU A CA 1
ATOM 7731 C C . LEU A 1 989 ? -24.843 28.531 7.376 1.00 93.69 989 LEU A C 1
ATOM 7733 O O . LEU A 1 989 ? -25.524 29.092 6.522 1.00 93.69 989 LEU A O 1
ATOM 7737 N N . ILE A 1 990 ? -25.049 27.262 7.743 1.00 94.88 990 ILE A N 1
ATOM 7738 C CA . ILE A 1 990 ? -26.203 26.468 7.303 1.00 94.88 990 ILE A CA 1
ATOM 7739 C C . ILE A 1 990 ? -27.453 26.920 8.070 1.00 94.88 990 ILE A C 1
ATOM 7741 O O . ILE A 1 990 ? -28.386 27.436 7.462 1.00 94.88 990 ILE A O 1
ATOM 7745 N N . HIS A 1 991 ? -27.455 26.800 9.401 1.00 94.00 991 HIS A N 1
ATOM 7746 C CA . HIS A 1 991 ? -28.642 27.038 10.235 1.00 94.00 991 HIS A CA 1
ATOM 7747 C C . HIS A 1 991 ? -29.136 28.496 10.251 1.00 94.00 991 HIS A C 1
ATOM 7749 O O . HIS A 1 991 ? -30.309 28.733 10.519 1.00 94.00 991 HIS A O 1
ATOM 7755 N N . LYS A 1 992 ? -28.274 29.474 9.942 1.00 94.38 992 LYS A N 1
ATOM 7756 C CA . LYS A 1 992 ? -28.636 30.898 9.819 1.00 94.38 992 LYS A CA 1
ATOM 7757 C C . LYS A 1 992 ? -29.377 31.232 8.515 1.00 94.38 992 LYS A C 1
ATOM 7759 O O . LYS A 1 992 ? -30.098 32.223 8.480 1.00 94.38 992 LYS A O 1
ATOM 7764 N N . HIS A 1 993 ? -29.155 30.460 7.446 1.00 93.81 993 HIS A N 1
ATOM 7765 C CA . HIS A 1 993 ? -29.467 30.870 6.063 1.00 93.81 993 HIS A CA 1
ATOM 7766 C C . HIS A 1 993 ? -30.183 29.819 5.211 1.00 93.81 993 HIS A C 1
ATOM 7768 O O . HIS A 1 993 ? -30.477 30.084 4.045 1.00 93.81 993 HIS A O 1
ATOM 7774 N N . ILE A 1 994 ? -30.411 28.619 5.742 1.00 95.81 994 ILE A N 1
ATOM 7775 C CA . ILE A 1 994 ? -31.162 27.565 5.063 1.00 95.81 994 ILE A CA 1
ATOM 7776 C C . ILE A 1 994 ? -32.223 27.038 6.020 1.00 95.81 994 ILE A C 1
ATOM 7778 O O . ILE A 1 994 ? -31.942 26.610 7.138 1.00 95.81 994 ILE A O 1
ATOM 7782 N N . GLU A 1 995 ? -33.451 27.102 5.540 1.00 92.81 995 GLU A N 1
ATOM 7783 C CA . GLU A 1 995 ? -34.681 26.742 6.215 1.00 92.81 995 GLU A CA 1
ATOM 7784 C C . GLU A 1 995 ? -34.743 25.207 6.396 1.00 92.81 995 GLU A C 1
ATOM 7786 O O . GLU A 1 995 ? -34.350 24.480 5.474 1.00 92.81 995 GLU A O 1
ATOM 7791 N N . PRO A 1 996 ? -35.187 24.668 7.551 1.00 91.06 996 PRO A N 1
ATOM 7792 C CA . PRO A 1 996 ? -35.173 23.223 7.823 1.00 91.06 996 PRO A CA 1
ATOM 7793 C C . PRO A 1 996 ? -35.880 22.367 6.764 1.00 91.06 996 PRO A C 1
ATOM 7795 O O . PRO A 1 996 ? -35.380 21.311 6.388 1.00 91.06 996 PRO A O 1
ATOM 7798 N N . GLU A 1 997 ? -36.996 22.849 6.223 1.00 91.00 997 GLU A N 1
ATOM 7799 C CA . GLU A 1 997 ? -37.770 22.243 5.135 1.00 91.00 997 GLU A CA 1
ATOM 7800 C C . GLU A 1 997 ? -37.031 22.197 3.785 1.00 91.00 997 GLU A C 1
ATOM 7802 O O . GLU A 1 997 ? -37.507 21.577 2.832 1.00 91.00 997 GLU A O 1
ATOM 7807 N N . ARG A 1 998 ? -35.870 22.854 3.690 1.00 94.19 998 ARG A N 1
ATOM 7808 C CA . ARG A 1 998 ? -35.077 23.029 2.469 1.00 94.19 998 ARG A CA 1
ATOM 7809 C C . ARG A 1 998 ? -33.677 22.408 2.550 1.00 94.19 998 ARG A C 1
ATOM 7811 O O . ARG A 1 998 ? -32.860 22.581 1.635 1.00 94.19 998 ARG A O 1
ATOM 7818 N N . MET A 1 999 ? -33.402 21.660 3.621 1.00 95.50 999 MET A N 1
ATOM 7819 C CA . MET A 1 999 ? -32.160 20.915 3.798 1.00 95.50 999 MET A CA 1
ATOM 7820 C C . MET A 1 999 ? -32.350 19.519 4.396 1.00 95.50 999 MET A C 1
ATOM 7822 O O . MET A 1 999 ? -33.185 19.285 5.260 1.00 95.50 999 MET A O 1
ATOM 7826 N N . ILE A 1 1000 ? -31.481 18.592 3.996 1.00 95.69 1000 ILE A N 1
ATOM 7827 C CA . ILE A 1 1000 ? -31.294 17.295 4.647 1.00 95.69 1000 ILE A CA 1
ATOM 7828 C C . ILE A 1 1000 ? -29.837 17.195 5.090 1.00 95.69 1000 ILE A C 1
ATOM 7830 O O . ILE A 1 1000 ? -28.925 17.016 4.276 1.00 95.69 1000 ILE A O 1
ATOM 7834 N N . LEU A 1 1001 ? -29.627 17.302 6.402 1.00 94.75 1001 LEU A N 1
ATOM 7835 C CA . LEU A 1 1001 ? -28.333 17.106 7.049 1.00 94.75 1001 LEU A CA 1
ATOM 7836 C C . LEU A 1 1001 ? -28.252 15.658 7.550 1.00 94.75 1001 LEU A C 1
ATOM 7838 O O . LEU A 1 1001 ? -28.839 15.293 8.574 1.00 94.75 1001 LEU A O 1
ATOM 7842 N N . TRP A 1 1002 ? -27.568 14.805 6.785 1.00 93.56 1002 TRP A N 1
ATOM 7843 C CA . TRP A 1 1002 ? -27.359 13.405 7.143 1.00 93.56 1002 TRP A CA 1
ATOM 7844 C C . TRP A 1 1002 ? -25.977 13.207 7.763 1.00 93.56 1002 TRP A C 1
ATOM 7846 O O . TRP A 1 1002 ? -24.983 12.956 7.074 1.00 93.56 1002 TRP A O 1
ATOM 7856 N N . ASP A 1 1003 ? -25.924 13.271 9.090 1.00 90.50 1003 ASP A N 1
ATOM 7857 C CA . ASP A 1 1003 ? -24.777 12.787 9.845 1.00 90.50 1003 ASP A CA 1
ATOM 7858 C C . ASP A 1 1003 ? -24.820 11.253 9.927 1.00 90.50 1003 ASP A C 1
ATOM 7860 O O . ASP A 1 1003 ? -25.575 10.662 10.700 1.00 90.50 1003 ASP A O 1
ATOM 7864 N N . SER A 1 1004 ? -23.993 10.610 9.105 1.00 88.25 1004 SER A N 1
ATOM 7865 C CA . SER A 1 1004 ? -23.918 9.152 8.976 1.00 88.25 1004 SER A CA 1
ATOM 7866 C C . SER A 1 1004 ? -23.403 8.471 10.244 1.00 88.25 1004 SER A C 1
ATOM 7868 O O . SER A 1 1004 ? -23.677 7.293 10.438 1.00 88.25 1004 SER A O 1
ATOM 7870 N N . LYS A 1 1005 ? -22.688 9.193 11.120 1.00 84.62 1005 LYS A N 1
ATOM 7871 C CA . LYS A 1 1005 ? -22.232 8.665 12.412 1.00 84.62 1005 LYS A CA 1
ATOM 7872 C C . LYS A 1 1005 ? -23.377 8.681 13.422 1.00 84.62 1005 LYS A C 1
ATOM 7874 O O . LYS A 1 1005 ? -23.652 7.657 14.035 1.00 84.62 1005 LYS A O 1
ATOM 7879 N N . LYS A 1 1006 ? -24.100 9.805 13.533 1.00 86.00 1006 LYS A N 1
ATOM 7880 C CA . LYS A 1 1006 ? -25.286 9.915 14.411 1.00 86.00 1006 LYS A CA 1
ATOM 7881 C C . LYS A 1 1006 ? -26.446 9.006 13.961 1.00 86.00 1006 LYS A C 1
ATOM 7883 O O . LYS A 1 1006 ? -27.283 8.653 14.780 1.00 86.00 1006 LYS A O 1
ATOM 7888 N N . ARG A 1 1007 ? -26.503 8.630 12.675 1.00 83.50 1007 ARG A N 1
ATOM 7889 C CA . ARG A 1 1007 ? -27.562 7.791 12.071 1.00 83.50 1007 ARG A CA 1
ATOM 7890 C C . ARG A 1 1007 ? -27.144 6.338 11.773 1.00 83.50 1007 ARG A C 1
ATOM 7892 O O . ARG A 1 1007 ? -27.865 5.648 11.061 1.00 83.50 1007 ARG A O 1
ATOM 7899 N N . GLY A 1 1008 ? -25.992 5.878 12.273 1.00 73.38 1008 GLY A N 1
ATOM 7900 C CA . GLY A 1 1008 ? -25.550 4.477 12.149 1.00 73.38 1008 GLY A CA 1
ATOM 7901 C C . GLY A 1 1008 ? -25.247 3.986 10.723 1.00 73.38 1008 GLY A C 1
ATOM 7902 O O . GLY A 1 1008 ? -25.166 2.783 10.496 1.00 73.38 1008 GLY A O 1
ATOM 7903 N N . GLY A 1 1009 ? -25.091 4.886 9.749 1.00 82.56 1009 GLY A N 1
ATOM 7904 C CA . GLY A 1 1009 ? -24.842 4.526 8.355 1.00 82.56 1009 GLY A CA 1
ATOM 7905 C C . GLY A 1 1009 ? -25.057 5.666 7.358 1.00 82.56 1009 GLY A C 1
ATOM 7906 O O . GLY A 1 1009 ? -25.657 6.703 7.656 1.00 82.56 1009 GLY A O 1
ATOM 7907 N N . ARG A 1 1010 ? -24.559 5.462 6.134 1.00 83.75 1010 ARG A N 1
ATOM 7908 C CA . ARG A 1 1010 ? -24.858 6.302 4.962 1.00 83.75 1010 ARG A CA 1
ATOM 7909 C C . ARG A 1 1010 ? -26.297 6.008 4.489 1.00 83.75 1010 ARG A C 1
ATOM 7911 O O . ARG A 1 1010 ? -26.672 4.838 4.497 1.00 83.75 1010 ARG A O 1
ATOM 7918 N N . PRO A 1 1011 ? -27.098 6.999 4.047 1.00 89.75 1011 PRO A N 1
ATOM 7919 C CA . PRO A 1 1011 ? -28.452 6.725 3.573 1.00 89.75 1011 PRO A CA 1
ATOM 7920 C C . PRO A 1 1011 ? -28.420 6.004 2.225 1.00 89.75 1011 PRO A C 1
ATOM 7922 O O . PRO A 1 1011 ? -27.449 6.149 1.467 1.00 89.75 1011 PRO A O 1
ATOM 7925 N N . ASP A 1 1012 ? -29.531 5.353 1.859 1.00 89.62 1012 ASP A N 1
ATOM 7926 C CA . ASP A 1 1012 ? -29.826 5.138 0.442 1.00 89.62 1012 ASP A CA 1
ATOM 7927 C C . ASP A 1 1012 ? -29.899 6.516 -0.227 1.00 89.62 1012 ASP A C 1
ATOM 7929 O O . ASP A 1 1012 ? -30.854 7.283 -0.099 1.00 89.62 1012 ASP A O 1
ATOM 7933 N N . THR A 1 1013 ? -28.806 6.847 -0.906 1.00 91.50 1013 THR A N 1
ATOM 7934 C CA . THR A 1 1013 ? -28.598 8.160 -1.502 1.00 91.50 1013 THR A CA 1
ATOM 7935 C C . THR A 1 1013 ? -29.484 8.334 -2.743 1.00 91.50 1013 THR A C 1
ATOM 7937 O O . THR A 1 1013 ? -29.764 9.466 -3.127 1.00 91.50 1013 THR A O 1
ATOM 794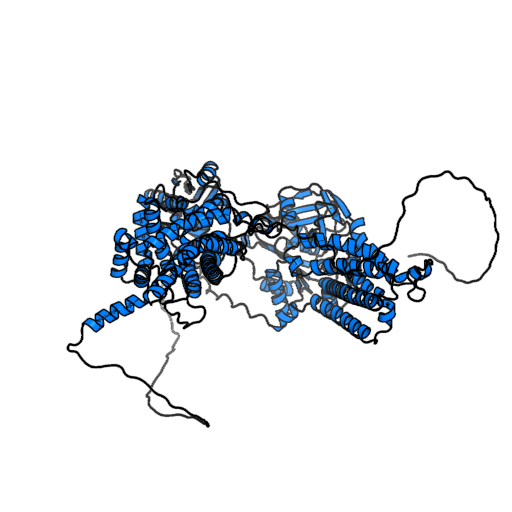0 N N . MET A 1 1014 ? -29.967 7.241 -3.347 1.00 92.31 1014 MET A N 1
ATOM 7941 C CA . MET A 1 1014 ? -30.867 7.280 -4.498 1.00 92.31 1014 MET A CA 1
ATOM 7942 C C . MET A 1 1014 ? -32.337 7.370 -4.097 1.00 92.31 1014 MET A C 1
ATOM 7944 O O . MET A 1 1014 ? -33.060 8.134 -4.732 1.00 92.31 1014 MET A O 1
ATOM 7948 N N . ALA A 1 1015 ? -32.770 6.688 -3.032 1.00 90.94 1015 ALA A N 1
ATOM 7949 C CA . ALA A 1 1015 ? -34.089 6.924 -2.436 1.00 90.94 1015 ALA A CA 1
ATOM 7950 C C . ALA A 1 1015 ? -34.234 8.397 -2.016 1.00 90.94 1015 ALA A C 1
ATOM 7952 O O . ALA A 1 1015 ? -35.129 9.094 -2.494 1.00 90.94 1015 ALA A O 1
ATOM 7953 N N . LEU A 1 1016 ? -33.253 8.911 -1.263 1.00 93.06 1016 LEU A N 1
ATOM 7954 C CA . LEU A 1 1016 ? -33.219 10.294 -0.780 1.00 93.06 1016 LEU A CA 1
ATOM 7955 C C . LEU A 1 1016 ? -33.242 11.337 -1.914 1.00 93.06 1016 LEU A C 1
ATOM 7957 O O . LEU A 1 1016 ? -33.888 12.379 -1.791 1.00 93.06 1016 LEU A O 1
ATOM 7961 N N . LEU A 1 1017 ? -32.565 11.057 -3.036 1.00 95.12 1017 LEU A N 1
ATOM 7962 C CA . LEU A 1 1017 ? -32.613 11.905 -4.232 1.00 95.12 1017 LEU A CA 1
ATOM 7963 C C . LEU A 1 1017 ? -33.951 11.798 -4.970 1.00 95.12 1017 LEU A C 1
ATOM 7965 O O . LEU A 1 1017 ? -34.484 12.830 -5.365 1.00 95.12 1017 LEU A O 1
ATOM 7969 N N . ARG A 1 1018 ? -34.511 10.593 -5.133 1.00 94.06 1018 ARG A N 1
ATOM 7970 C CA . ARG A 1 1018 ? -35.804 10.358 -5.801 1.00 94.06 1018 ARG A CA 1
ATOM 7971 C C . ARG A 1 1018 ? -36.957 11.032 -5.051 1.00 94.06 1018 ARG A C 1
ATOM 7973 O O . ARG A 1 1018 ? -37.837 11.620 -5.677 1.00 94.06 1018 ARG A O 1
ATOM 7980 N N . GLU A 1 1019 ? -36.945 10.957 -3.724 1.00 93.94 1019 GLU A N 1
ATOM 7981 C CA . GLU A 1 1019 ? -37.923 11.602 -2.843 1.00 93.94 1019 GLU A CA 1
ATOM 7982 C C . GLU A 1 1019 ? -37.802 13.126 -2.917 1.00 93.94 1019 GLU A C 1
ATOM 7984 O O . GLU A 1 1019 ? -38.768 13.788 -3.295 1.00 93.94 1019 GLU A O 1
ATOM 7989 N N . THR A 1 1020 ? -36.604 13.674 -2.671 1.00 95.19 1020 THR A N 1
ATOM 7990 C CA . THR A 1 1020 ? -36.357 15.127 -2.738 1.00 95.19 1020 THR A CA 1
ATOM 7991 C C . THR A 1 1020 ? -36.638 15.699 -4.133 1.00 95.19 1020 THR A C 1
ATOM 7993 O O . THR A 1 1020 ? -37.198 16.783 -4.246 1.00 95.19 1020 THR A O 1
ATOM 7996 N N . TRP A 1 1021 ? -36.305 14.987 -5.215 1.00 95.56 1021 TRP A N 1
ATOM 7997 C CA . TRP A 1 1021 ? -36.599 15.417 -6.591 1.00 95.56 1021 TRP A CA 1
ATOM 7998 C C . TRP A 1 1021 ? -38.102 15.595 -6.831 1.00 95.56 1021 TRP A C 1
ATOM 8000 O O . TRP A 1 1021 ? -38.509 16.584 -7.444 1.00 95.56 1021 TRP A O 1
ATOM 8010 N N . LYS A 1 1022 ? -38.924 14.670 -6.318 1.00 93.44 1022 LYS A N 1
ATOM 8011 C CA . LYS A 1 1022 ? -40.388 14.724 -6.433 1.00 93.44 1022 LYS A CA 1
ATOM 8012 C C . LYS A 1 1022 ? -40.997 15.782 -5.513 1.00 93.44 1022 LYS A C 1
ATOM 8014 O O . LYS A 1 1022 ? -41.759 16.614 -5.994 1.00 93.44 1022 LYS A O 1
ATOM 8019 N N . SER A 1 1023 ? -40.656 15.788 -4.222 1.00 93.38 1023 SER A N 1
ATOM 8020 C CA . SER A 1 1023 ? -41.241 16.720 -3.243 1.00 93.38 1023 SER A CA 1
ATOM 8021 C C . SER A 1 1023 ? -40.808 18.172 -3.473 1.00 93.38 1023 SER A C 1
ATOM 8023 O O . SER A 1 1023 ? -41.619 19.090 -3.358 1.00 93.38 1023 SER A O 1
ATOM 8025 N N . PHE A 1 1024 ? -39.552 18.393 -3.872 1.00 94.31 1024 PHE A N 1
ATOM 8026 C CA . PHE A 1 1024 ? -39.023 19.717 -4.192 1.00 94.31 1024 PHE A CA 1
ATOM 8027 C C . PHE A 1 1024 ? -39.176 20.098 -5.677 1.00 94.31 1024 PHE A C 1
ATOM 8029 O O . PHE A 1 1024 ? -38.735 21.178 -6.060 1.00 94.31 1024 PHE A O 1
ATOM 8036 N N . GLY A 1 1025 ? -39.795 19.262 -6.522 1.00 93.12 1025 GLY A N 1
ATOM 8037 C CA . GLY A 1 1025 ? -40.068 19.573 -7.936 1.00 93.12 1025 GLY A CA 1
ATOM 8038 C C . GLY A 1 1025 ? -38.855 20.141 -8.685 1.00 93.12 1025 GLY A C 1
ATOM 8039 O O . GLY A 1 1025 ? -38.939 21.222 -9.271 1.00 93.12 1025 GLY A O 1
ATOM 8040 N N . ALA A 1 1026 ? -37.704 19.476 -8.568 1.00 94.50 1026 ALA A N 1
ATOM 8041 C CA . ALA A 1 1026 ? -36.423 20.002 -9.036 1.00 94.50 1026 ALA A CA 1
ATOM 8042 C C . ALA A 1 1026 ? -36.245 19.863 -10.561 1.00 94.50 1026 ALA A C 1
ATOM 8044 O O . ALA A 1 1026 ? -36.642 18.864 -11.152 1.00 94.50 1026 ALA A O 1
ATOM 8045 N N . GLU A 1 1027 ? -35.585 20.838 -11.197 1.00 95.00 1027 GLU A N 1
ATOM 8046 C CA . GLU A 1 1027 ? -35.223 20.773 -12.624 1.00 95.00 1027 GLU A CA 1
ATOM 8047 C C . GLU A 1 1027 ? -33.864 20.085 -12.853 1.00 95.00 1027 GLU A C 1
ATOM 8049 O O . GLU A 1 1027 ? -33.588 19.588 -13.947 1.00 95.00 1027 GLU A O 1
ATOM 8054 N N . VAL A 1 1028 ? -32.984 20.097 -11.841 1.00 95.81 1028 VAL A N 1
ATOM 8055 C CA . VAL A 1 1028 ? -31.597 19.620 -11.943 1.00 95.81 1028 VAL A CA 1
ATOM 8056 C C . VAL A 1 1028 ? -30.994 19.232 -10.582 1.00 95.81 1028 VAL A C 1
ATOM 8058 O O . VAL A 1 1028 ? -31.298 19.833 -9.550 1.00 95.81 1028 VAL A O 1
ATOM 8061 N N . ILE A 1 1029 ? -30.085 18.254 -10.587 1.00 96.56 1029 ILE A N 1
ATOM 8062 C CA . ILE A 1 1029 ? -29.257 17.837 -9.447 1.00 96.56 1029 ILE A CA 1
ATOM 8063 C C . ILE A 1 1029 ? -27.786 18.144 -9.766 1.00 96.56 1029 ILE A C 1
ATOM 8065 O O . ILE A 1 1029 ? -27.249 17.668 -10.765 1.00 96.56 1029 ILE A O 1
ATOM 8069 N N . PHE A 1 1030 ? -27.094 18.890 -8.907 1.00 95.75 1030 PHE A N 1
ATOM 8070 C CA . PHE A 1 1030 ? -25.636 19.050 -8.971 1.00 95.75 1030 PHE A CA 1
ATOM 8071 C C . PHE A 1 1030 ? -24.981 18.298 -7.803 1.00 95.75 1030 PHE A C 1
ATOM 8073 O O . PHE A 1 1030 ? -25.102 18.714 -6.644 1.00 95.75 1030 PHE A O 1
ATOM 8080 N N . ILE A 1 1031 ? -24.259 17.222 -8.118 1.00 95.06 1031 ILE A N 1
ATOM 8081 C CA . ILE A 1 1031 ? -23.590 16.321 -7.172 1.00 95.06 1031 ILE A CA 1
ATOM 8082 C C . ILE A 1 1031 ? -22.140 16.777 -6.948 1.00 95.06 1031 ILE A C 1
ATOM 8084 O O . ILE A 1 1031 ? -21.374 16.914 -7.898 1.00 95.06 1031 ILE A O 1
ATOM 8088 N N . THR A 1 1032 ? -21.736 16.948 -5.686 1.00 92.81 1032 THR A N 1
ATOM 8089 C CA . THR A 1 1032 ? -20.337 17.171 -5.277 1.00 92.81 1032 THR A CA 1
ATOM 8090 C C . THR A 1 1032 ? -19.875 16.033 -4.355 1.00 92.81 1032 THR A C 1
ATOM 8092 O O . THR A 1 1032 ? -19.979 16.132 -3.130 1.00 92.81 1032 THR A O 1
ATOM 8095 N N . SER A 1 1033 ? -19.379 14.929 -4.923 1.00 91.06 1033 SER A N 1
ATOM 8096 C CA . SER A 1 1033 ? -18.963 13.741 -4.153 1.00 91.06 1033 SER A CA 1
ATOM 8097 C C . SER A 1 1033 ? -17.634 13.135 -4.621 1.00 91.06 1033 SER A C 1
ATOM 8099 O O . SER A 1 1033 ? -17.103 13.535 -5.662 1.00 91.06 1033 SER A O 1
ATOM 8101 N N . ASN A 1 1034 ? -17.101 12.187 -3.835 1.00 87.50 1034 ASN A N 1
ATOM 8102 C CA . ASN A 1 1034 ? -15.952 11.353 -4.203 1.00 87.50 1034 ASN A CA 1
ATOM 8103 C C . ASN A 1 1034 ? -16.284 10.479 -5.429 1.00 87.50 1034 ASN A C 1
ATOM 8105 O O . ASN A 1 1034 ? -17.455 10.298 -5.752 1.00 87.50 1034 ASN A O 1
ATOM 8109 N N . LYS A 1 1035 ? -15.274 9.932 -6.120 1.00 84.50 1035 LYS A N 1
ATOM 8110 C CA . LYS A 1 1035 ? -15.476 9.205 -7.390 1.00 84.50 1035 LYS A CA 1
ATOM 8111 C C . LYS A 1 1035 ? -16.553 8.114 -7.304 1.00 84.50 1035 LYS A C 1
ATOM 8113 O O . LYS A 1 1035 ? -17.449 8.086 -8.135 1.00 84.50 1035 LYS A O 1
ATOM 8118 N N . GLN A 1 1036 ? -16.514 7.275 -6.269 1.00 84.94 1036 GLN A N 1
ATOM 8119 C CA . GLN A 1 1036 ? -17.481 6.189 -6.071 1.00 84.94 1036 GLN A CA 1
ATOM 8120 C C . GLN A 1 1036 ? -18.915 6.699 -5.855 1.00 84.94 1036 GLN A C 1
ATOM 8122 O O . GLN A 1 1036 ? -19.824 6.275 -6.562 1.00 84.94 1036 GLN A O 1
ATOM 8127 N N . GLY A 1 1037 ? -19.125 7.628 -4.914 1.00 87.81 1037 GLY A N 1
ATOM 8128 C CA . GLY A 1 1037 ? -20.453 8.177 -4.628 1.00 87.81 1037 GLY A CA 1
ATOM 8129 C C . GLY A 1 1037 ? -21.005 9.013 -5.783 1.00 87.81 1037 GLY A C 1
ATOM 8130 O O . GLY A 1 1037 ? -22.202 8.984 -6.051 1.00 87.81 1037 GLY A O 1
ATOM 8131 N N . ASN A 1 1038 ? -20.127 9.724 -6.491 1.00 91.62 1038 ASN A N 1
ATOM 8132 C CA . ASN A 1 1038 ? -20.446 10.449 -7.714 1.00 91.62 1038 ASN A CA 1
ATOM 8133 C C . ASN A 1 1038 ? -20.941 9.502 -8.813 1.00 91.62 1038 ASN A C 1
ATOM 8135 O O . ASN A 1 1038 ? -22.003 9.733 -9.379 1.00 91.62 1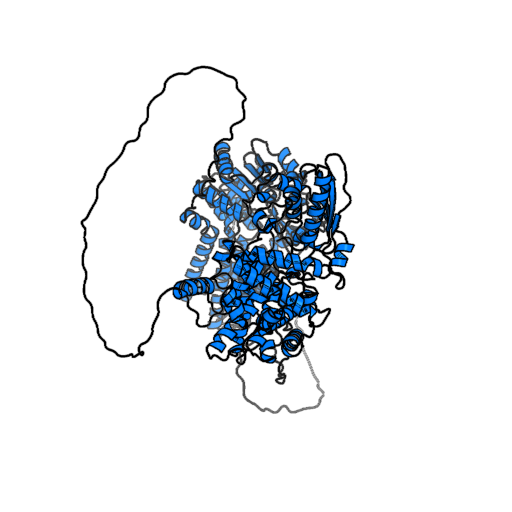038 ASN A O 1
ATOM 8139 N N . ASP A 1 1039 ? -20.200 8.428 -9.083 1.00 88.44 1039 ASP A N 1
ATOM 8140 C CA . ASP A 1 1039 ? -20.559 7.427 -10.085 1.00 88.44 1039 ASP A CA 1
ATOM 8141 C C . ASP A 1 1039 ? -21.860 6.691 -9.740 1.00 88.44 1039 ASP A C 1
ATOM 8143 O O . ASP A 1 1039 ? -22.673 6.455 -10.630 1.00 88.44 1039 ASP A O 1
ATOM 8147 N N . GLU A 1 1040 ? -22.079 6.349 -8.467 1.00 89.69 1040 GLU A N 1
ATOM 8148 C CA . GLU A 1 1040 ? -23.312 5.709 -7.993 1.00 89.69 1040 GLU A CA 1
ATOM 8149 C C . GLU A 1 1040 ? -24.531 6.624 -8.195 1.00 89.69 1040 GLU A C 1
ATOM 8151 O O . GLU A 1 1040 ? -25.503 6.218 -8.835 1.00 89.69 1040 GLU A O 1
ATOM 8156 N N . MET A 1 1041 ? -24.447 7.888 -7.757 1.00 93.12 1041 MET A N 1
ATOM 8157 C CA . MET A 1 1041 ? -25.517 8.873 -7.961 1.00 93.12 1041 MET A CA 1
ATOM 8158 C C . MET A 1 1041 ? -25.749 9.193 -9.444 1.00 93.12 1041 MET A C 1
ATOM 8160 O O . MET A 1 1041 ? -26.897 9.284 -9.873 1.00 93.12 1041 MET A O 1
ATOM 8164 N N . MET A 1 1042 ? -24.691 9.331 -10.252 1.00 93.12 1042 MET A N 1
ATOM 8165 C CA . MET A 1 1042 ? -24.814 9.607 -11.690 1.00 93.12 1042 MET A CA 1
ATOM 8166 C C . MET A 1 1042 ? -25.446 8.442 -12.464 1.00 93.12 1042 MET A C 1
ATOM 8168 O O . MET A 1 1042 ? -26.185 8.690 -13.415 1.00 93.12 1042 MET A O 1
ATOM 8172 N N . ARG A 1 1043 ? -25.195 7.188 -12.060 1.00 91.44 1043 ARG A N 1
ATOM 8173 C CA . ARG A 1 1043 ? -25.866 6.002 -12.624 1.00 91.44 1043 ARG A CA 1
ATOM 8174 C C . ARG A 1 1043 ? -27.336 5.976 -12.227 1.00 91.44 1043 ARG A C 1
ATOM 8176 O O . ARG A 1 1043 ? -28.185 6.024 -13.111 1.00 91.44 1043 ARG A O 1
ATOM 8183 N N . GLY A 1 1044 ? -27.632 6.007 -10.926 1.00 90.19 1044 GLY A N 1
ATOM 8184 C CA . GLY A 1 1044 ? -29.007 5.936 -10.431 1.00 90.19 1044 GLY A CA 1
ATOM 8185 C C . GLY A 1 1044 ? -29.885 7.076 -10.953 1.00 90.19 1044 GLY A C 1
ATOM 8186 O O . GLY A 1 1044 ? -30.975 6.824 -11.454 1.00 90.19 1044 GLY A O 1
ATOM 8187 N N . CYS A 1 1045 ? -29.397 8.323 -10.952 1.00 93.44 1045 CYS A N 1
ATOM 8188 C CA . CYS A 1 1045 ? -30.145 9.443 -11.535 1.00 93.44 1045 CYS A CA 1
ATOM 8189 C C . CYS A 1 1045 ? -30.418 9.231 -13.030 1.00 93.44 1045 CYS A C 1
ATOM 8191 O O . CYS A 1 1045 ? -31.500 9.560 -13.504 1.00 93.44 1045 CYS A O 1
ATOM 8193 N N . LYS A 1 1046 ? -29.464 8.657 -13.777 1.00 90.88 1046 LYS A N 1
ATOM 8194 C CA . LYS A 1 1046 ? -29.623 8.431 -15.216 1.00 90.88 1046 LYS A CA 1
ATOM 8195 C C . LYS A 1 1046 ? -30.591 7.289 -15.544 1.00 90.88 1046 LYS A C 1
ATOM 8197 O O . LYS A 1 1046 ? -31.237 7.363 -16.587 1.00 90.88 1046 LYS A O 1
ATOM 8202 N N . GLU A 1 1047 ? -30.706 6.282 -14.678 1.00 89.69 1047 GLU A N 1
ATOM 8203 C CA . GLU A 1 1047 ? -31.698 5.199 -14.790 1.00 89.69 1047 GLU A CA 1
ATOM 8204 C C . GLU A 1 1047 ? -33.108 5.677 -14.401 1.00 89.69 1047 GLU A C 1
ATOM 8206 O O . GLU A 1 1047 ? -34.067 5.381 -15.104 1.00 89.69 1047 GLU A O 1
ATOM 8211 N N . GLU A 1 1048 ? -33.222 6.529 -13.378 1.00 89.19 1048 GLU A N 1
ATOM 8212 C CA . GLU A 1 1048 ? -34.472 7.185 -12.946 1.00 89.19 1048 GLU A CA 1
ATOM 8213 C C . GLU A 1 1048 ? -34.905 8.366 -13.848 1.00 89.19 1048 GLU A C 1
ATOM 8215 O O . GLU A 1 1048 ? -35.869 9.068 -13.548 1.00 89.19 1048 GLU A O 1
ATOM 8220 N N . GLY A 1 1049 ? -34.164 8.663 -14.922 1.00 89.12 1049 GLY A N 1
ATOM 8221 C CA . GLY A 1 1049 ? -34.404 9.804 -15.819 1.00 89.12 1049 GLY A CA 1
ATOM 8222 C C . GLY A 1 1049 ? -34.060 11.193 -15.247 1.00 89.12 1049 GLY A C 1
ATOM 8223 O O . GLY A 1 1049 ? -34.011 12.167 -16.006 1.00 89.12 1049 GLY A O 1
ATOM 8224 N N . MET A 1 1050 ? -33.766 11.294 -13.948 1.00 94.38 1050 MET A N 1
ATOM 8225 C CA . MET A 1 1050 ? -33.420 12.531 -13.242 1.00 94.38 1050 MET A CA 1
ATOM 8226 C C . MET A 1 1050 ? -32.184 13.221 -13.840 1.00 94.38 1050 MET A C 1
ATOM 8228 O O . MET A 1 1050 ? -31.185 12.600 -14.214 1.00 94.38 1050 MET A O 1
ATOM 8232 N N . HIS A 1 1051 ? -32.240 14.548 -13.936 1.00 93.94 1051 HIS A N 1
ATOM 8233 C CA . HIS A 1 1051 ? -31.223 15.333 -14.630 1.00 93.94 1051 HIS A CA 1
ATOM 8234 C C . HIS A 1 1051 ? -30.084 15.716 -13.680 1.00 93.94 1051 HIS A C 1
ATOM 8236 O O . HIS A 1 1051 ? -30.215 16.651 -12.893 1.00 93.94 1051 HIS A O 1
ATOM 8242 N N . ALA A 1 1052 ? -28.962 14.994 -13.749 1.00 94.31 1052 ALA A N 1
ATOM 8243 C CA . ALA A 1 1052 ? -27.843 15.148 -12.821 1.00 94.31 1052 ALA A CA 1
ATOM 8244 C C . ALA A 1 1052 ? -26.514 15.535 -13.496 1.00 94.31 1052 ALA A C 1
ATOM 8246 O O . ALA A 1 1052 ? -26.196 15.071 -14.593 1.00 94.31 1052 ALA A O 1
ATOM 8247 N N . PHE A 1 1053 ? -25.711 16.337 -12.791 1.00 93.69 1053 PHE A N 1
ATOM 8248 C CA . PHE A 1 1053 ? -24.331 16.684 -13.138 1.00 93.69 1053 PHE A CA 1
ATOM 8249 C C . PHE A 1 1053 ? -23.402 16.429 -11.947 1.00 93.69 1053 PHE A C 1
ATOM 8251 O O . PHE A 1 1053 ? -23.611 16.976 -10.864 1.00 93.69 1053 PHE A O 1
ATOM 8258 N N . GLY A 1 1054 ? -22.376 15.603 -12.150 1.00 89.69 1054 GLY A N 1
ATOM 8259 C CA . GLY A 1 1054 ? -21.422 15.202 -11.113 1.00 89.69 1054 GLY A CA 1
ATOM 8260 C C . GLY A 1 1054 ? -20.152 16.045 -11.038 1.00 89.69 1054 GLY A C 1
ATOM 8261 O O . GLY A 1 1054 ? -19.877 16.868 -11.911 1.00 89.69 1054 GLY A O 1
ATOM 8262 N N . THR A 1 1055 ? -19.323 15.778 -10.030 1.00 86.06 1055 THR A N 1
ATOM 8263 C CA . THR A 1 1055 ? -17.898 16.125 -10.043 1.00 86.06 1055 THR A CA 1
ATOM 8264 C C . THR A 1 1055 ? -17.253 15.480 -11.277 1.00 86.06 1055 THR A C 1
ATOM 8266 O O . THR A 1 1055 ? -17.406 14.275 -11.488 1.00 86.06 1055 THR A O 1
ATOM 8269 N N . LEU A 1 1056 ? -16.500 16.239 -12.083 1.00 77.81 1056 LEU A N 1
ATOM 8270 C CA . LEU A 1 1056 ? -15.675 15.624 -13.128 1.00 77.81 1056 LEU A CA 1
ATOM 8271 C C . LEU A 1 1056 ? -14.451 14.957 -12.502 1.00 77.81 1056 LEU A C 1
ATOM 8273 O O . LEU A 1 1056 ? -13.615 15.630 -11.902 1.00 77.81 1056 LEU A O 1
ATOM 8277 N N . TRP A 1 1057 ? -14.328 13.651 -12.725 1.00 68.12 1057 TRP A N 1
ATOM 8278 C CA . TRP A 1 1057 ? -13.133 12.857 -12.426 1.00 68.12 1057 TRP A CA 1
ATOM 8279 C C . TRP A 1 1057 ? -12.295 12.598 -13.696 1.00 68.12 1057 TRP A C 1
ATOM 8281 O O . TRP A 1 1057 ? -11.554 11.620 -13.767 1.00 68.12 1057 TRP A O 1
ATOM 8291 N N . ASP A 1 1058 ? -12.414 13.491 -14.689 1.00 52.81 1058 ASP A N 1
ATOM 8292 C CA . ASP A 1 1058 ? -11.637 13.522 -15.939 1.00 52.81 1058 ASP A CA 1
ATOM 8293 C C . ASP A 1 1058 ? -10.216 14.085 -15.680 1.00 52.81 1058 ASP A C 1
ATOM 8295 O O . ASP A 1 1058 ? -9.855 15.211 -16.064 1.00 52.81 1058 ASP A O 1
ATOM 8299 N N . PHE A 1 1059 ? -9.425 13.297 -14.947 1.00 42.28 1059 PHE A N 1
ATOM 8300 C CA . PHE A 1 1059 ? -8.014 13.537 -14.643 1.00 42.28 1059 PHE A CA 1
ATOM 8301 C C . PHE A 1 1059 ? -7.102 12.860 -15.672 1.00 42.28 1059 PHE A C 1
ATOM 8303 O O . PHE A 1 1059 ? -7.223 11.627 -15.818 1.00 42.28 1059 PHE A O 1
#

Foldseek 3Di:
DDDDDDDDDDDDDDDDDDDDDDDDDDDDDDDDDDDDDDDDDDDDDDDDDDDPDDDDPPPPPDDPPPQAADVLLLQLLCCLPPFDFPDVLLLLLLLLLVLLLVLQLLLLCVDPVLVVVAADPDPPDDDQLAADAFLAQHGDHLLSQLLSSLLRSLQLLQHWWADALAIDHLSSLLSLLLRLQSSLQSCLVVVDQFLNSDQDALLLSSVLSLSLLQQLRQLNHNQHLVVLQFDSLLSLLQSSLLSSLNSRVHHSQLSSQLNQVSQLDDTDGCQCQDPPNPDSCSRRVSSVSSSNSNVSSVVSVVPRGHDRCQQPPPPHHCLVPRVVVDDGDGPDRTHRLRSSFMFGSQAASADPLQLQVLVLLLVVLVVQVVVVHALVQFPAKEKAFAPVLCVFADPLPPDLPFLSNQSSHSLLSSLCCRHPVGHYSQLRGCPHPSNPDPSSNVHSNRYHYDYDVVNNVQCSDSVRVWSKIWMWTAGPVGDIDDIRIDTHRCRGSVNPVVRSVSSLVSSLVSCVVSDDNVLSVVVSVLSVPSPNRRGHRSNVVSLSRYPVNVVVVVVVVVVVPDDDDDDDDDDDDDDDDDDDDDDDDDDDDDDDDDDDDDDDDDDDDDDDDDDDDDDDDDDDDDDDDDDPDDDDDFDPVLVVDVVCAPLVVLLVVLQVVLVVVLVCVVVVNNVVCVVFLLLLLLVLQLLLLLLPFQVSLVVLLVCCLPVPLPDDLVVLLVSLSCSANSNSSNLNSLVSSLVSLVVVLVVCVVVVVLADVVLNVLSVLLSVLSVQLSVCPPPVNCVVPVQVSQVSNVPSVVVSLVSLVVNLQRVQQADSVVRDGHDDVVSSVPHSSNVSSVSSVVSVCLQLVQKDKFFWDWDQLDLFKIKTKGQFADAAQFKWWKDQDSRGDTDIFAKAGLGRPDRIIITIQGPDDDRSNCCRVPPDRIIMIGPSTHGHSRSSLSSWPAEEEEEEQSLCSNRLNSVQNDVRYAYEYAYAPRCSRRHPVSVVSCVVRHDPVRYDYHHQNVVVHTDPVLVVCVVCCVVSVGSEYEYHYDPVVQVVNSSSCVVVVHHYDYDDPPD